Protein AF-A0A1F6KBE6-F1 (afdb_monomer_lite)

Sequence (782 aa):
MMLKYRSTIVLILLISFSLSFSLVLFANRTFISKKNSSPELSFVVLGHIYPQINTDGFDLALEKIVDLKPDFIIFTGDMVKNGTLQEWDLLEEKLKVTKIPYYFVPGNHDVGSSNSRNLFIKRFNKLYFSFVKQNNLFVTLSTTNEDYKKIKTGENGRVIMGGYEVDKGQVNYFKNALQNSKQYKNVFIFTHHPLWLEHISTDISKTNQIYDFNKWNREIEPLLPPNAFIWAGDGYSYAKSTDKRNITRIINGFPMTSDPVSGRLIFSYVKVFKDKVVEEPVELHNYKTKIQINSPLIKKTNLPVYQLLVDKKNRKKLDENLPYVSPDKNDDWFNKQPMSESSKKYVNATFIYQNKVYDVNVRYRGDFANHWRYPQKSWVIRFTQEDSFYGTNKLKLFISSDRYYFADAFHNYRARKLGLLPPDTRFVLLFVNNDFAGVYYQIEDWDKKYLETKQRISDSDFLTTINNNIDISWFETITANMNFWEKNTKDPHLQSNFAFLDYTFNLLKNYRAIEIEQKIFDILDEDSFYSWHIHSVLSKDHHQNDYENLRLYFNNTKGKFELIPWDVEINKYKERDSITPINNIFSRALLMSKKIRHKRNILLWNYLNSNHIVDDLAYYDKIVSEVNEFIEADLQKVHSNTQYHKIVGNIRKTIVNNANYLKEILSEGEIQATKEGRILKVTIKSESDYSILKFPCLNKGQLTYNNNLGGDLEEYSNFKIYNVEDLPVFWSNYIQVDKVYDSYYSLEKTTYNFILDSNLMSCVNEIVFKNNVTGGVKVVKL

Secondary structure (DSSP, 8-state):
-TTTTHHHHHHHHHHHHHHHHHHHHHHHHHHHTS--PPPSEEEEEE---TTGGGSHHHHHHHHHHHHH--SEEEEES--SSS--HHHHHHHHHHHHHH---EEEEP-HHHHSSHHHHHHHHHHHS-SSEEEEETTEEEEE---B-TTTTS-EE-TTS-EE---B---HHHHHHHHHHHTTGGGSSEEEEEESS-TTSSS--S-GGG-----SSSHIIIIIGGGPPTTEEEEES--SS-EEEE-TT--EEEE----S---TTT---EEEEEEE-SS-EEEEEEE---GGGG-----HHHHH--S-EEEEE--HHHHHHHHHTSPP--TTS-S-GGG-----TTT---EEEEEEETTEEEEEEEEE--SSGGGTSSSS--EEEEE-TTS-BTTBSEEEEEETTTTTTTHHHHHHHHHHHTT--PPPEEEEEEEETTEEEEEEEEE--SSHHHHHHTT--SSS-EEEE----TTS-TT--TTT-GGGEEEEE--TT--SSSHHHHHHHHHHHHS-HHHHHHHHHHHB-HHHHHHHHHHHHHHT--SSSSSS--EEEEETTTTEEEE---S-------TT--S----SHHHHHHTTSHHHHHHHHHHHHHHHHSTHHHHHHHHHHHHHHHHHHHHHH-SSSSS-HHHHHHHHHHHHHHHHHHHHHHHHHHH--EEEEEEETTEEEEEEE-SS-EEEEE-TT--TTS---------------S------SS--TT-TTSEE-------SSS--EEEEEEE--HHHHTT--EEEEEETTT--EEEEE-

Foldseek 3Di:
DVVVCPVVVVVVVVVVVVVVVVVVVVVVVVVVPPDPDAFPFKEWEEEQCPPVLPPVLVLVVLVVRLVVVGQAYEYQENQDQQLDPVSVVSNVVSVVVSVHHYDYAYDCNQCVEPVSVVSCCVVRVDNWDWDDDPLEIETEFEQADHPLVDWDQDPVRDTPNGNGAGDPVNLVVLVVSCPVVVRGPEYEYGHADPVQDPDLDLDPVPPPDRDDDGCCSVRPVVSHAQRYEYEHASHCDWDWDADPSRYIYIYHYWHNDSDPWPTFHWMWMWGHHPNDIDIDIDTPPQPVLVLPLPDPVVVVAPFWAKEKEDDPVRVVVQLVLDDDDDPPDDPDVVPWQFRDPSSFDWDWIWMDGPSDIFTWTKHFDDGGCLQPVFLQHWMKIATDPVDADVNHRIKTWGDCVLLLNCVVVLLQVLCVVLVFQEWDKGWYFYHYNSHGSFITIITDDDALVSQVVVVAHRLFFKKFFDPPCPPDPPPDFCLNDVVRIDGRHHNPPDPDPQVLVVVLSCLLPPDALVSCQVPNCLAAPLSLLLSQQLSQLLQLFAQCERHGQWIWTQRPVSNYIHTHGDSGHHDADDPFADSRSYHHSSSVRNCVDPVSLQVSLLVSLVCLPDCNLVVSLVVLVVVCVNRVVRNQVNPRDPDHNVRSCVSSVVSSVRSVRSSVVSNDQLQDWDWDWDDDPQKIKIKIFGSFDKDWPDFWPDDDPPDDWAADDDDDDDDDDDDDDDDDGTHDPPPPDWWDWDQDAPPDGGGRIGMTITRHPPVSSVGRQWIWMAGPNNRDIDIGGD

pLDDT: mean 79.22, std 19.21, range [24.81, 98.56]

Structure (mmCIF, N/CA/C/O backbone):
data_AF-A0A1F6KBE6-F1
#
_entry.id   AF-A0A1F6KBE6-F1
#
loop_
_atom_site.group_PDB
_atom_site.id
_atom_site.type_symbol
_atom_site.label_atom_id
_atom_site.label_alt_id
_atom_site.label_comp_id
_atom_site.label_asym_id
_atom_site.label_entity_id
_atom_site.label_seq_id
_atom_site.pdbx_PDB_ins_code
_atom_site.Cartn_x
_atom_site.Cartn_y
_atom_site.Cartn_z
_atom_site.occupancy
_atom_site.B_iso_or_equiv
_atom_site.auth_seq_id
_atom_site.auth_comp_id
_atom_site.auth_asym_id
_atom_site.auth_atom_id
_atom_site.pdbx_PDB_model_num
ATOM 1 N N . MET A 1 1 ? -29.150 -62.946 -16.135 1.00 48.22 1 MET A N 1
ATOM 2 C CA . MET A 1 1 ? -29.431 -62.977 -14.678 1.00 48.22 1 MET A CA 1
ATOM 3 C C . MET A 1 1 ? -29.054 -61.670 -13.955 1.00 48.22 1 MET A C 1
ATOM 5 O O . MET A 1 1 ? -29.812 -61.248 -13.095 1.00 48.22 1 MET A O 1
ATOM 9 N N . MET A 1 2 ? -27.983 -60.957 -14.345 1.00 47.59 2 MET A N 1
ATOM 10 C CA . MET A 1 2 ? -27.553 -59.689 -13.706 1.00 47.59 2 MET A CA 1
ATOM 11 C C . MET A 1 2 ? -28.433 -58.438 -13.952 1.00 47.59 2 MET A C 1
ATOM 13 O O . MET A 1 2 ? -28.319 -57.466 -13.211 1.00 47.59 2 MET A O 1
ATOM 17 N N . LEU A 1 3 ? -29.344 -58.439 -14.932 1.00 48.72 3 LEU A N 1
ATOM 18 C CA . LEU A 1 3 ? -30.238 -57.294 -15.199 1.00 48.72 3 LEU A CA 1
ATOM 19 C C . LEU A 1 3 ? -31.460 -57.221 -14.262 1.00 48.72 3 LEU A C 1
ATOM 21 O O . LEU A 1 3 ? -32.003 -56.140 -14.069 1.00 48.72 3 LEU A O 1
ATOM 25 N N . LYS A 1 4 ? -31.863 -58.333 -13.625 1.00 52.62 4 LYS A N 1
ATOM 26 C CA . LYS A 1 4 ? -33.051 -58.379 -12.745 1.00 52.62 4 LYS A CA 1
ATOM 27 C C . LYS A 1 4 ? -32.826 -57.788 -11.346 1.00 52.62 4 LYS A C 1
ATOM 29 O O . LYS A 1 4 ? -33.797 -57.511 -10.657 1.00 52.62 4 LYS A O 1
ATOM 34 N N . TYR A 1 5 ? -31.573 -57.579 -10.937 1.00 56.22 5 TYR A N 1
ATOM 35 C CA . TYR A 1 5 ? -31.237 -57.098 -9.590 1.00 56.22 5 TYR A CA 1
ATOM 36 C C . TYR A 1 5 ? -30.918 -55.599 -9.532 1.00 56.22 5 TYR A C 1
ATOM 38 O O . TYR A 1 5 ? -30.985 -55.010 -8.457 1.00 56.22 5 TYR A O 1
ATOM 46 N N . ARG A 1 6 ? -30.627 -54.947 -10.670 1.00 60.44 6 ARG A N 1
ATOM 47 C CA . ARG A 1 6 ? -30.325 -53.504 -10.703 1.00 60.44 6 ARG A CA 1
ATOM 48 C C . ARG A 1 6 ? -31.531 -52.652 -10.315 1.00 60.44 6 ARG A C 1
ATOM 50 O O . ARG A 1 6 ? -31.387 -51.749 -9.500 1.00 60.44 6 ARG A O 1
ATOM 57 N N . SER A 1 7 ? -32.716 -52.977 -10.825 1.00 61.44 7 SER A N 1
ATOM 58 C CA . SER A 1 7 ? -33.951 -52.252 -10.503 1.00 61.44 7 SER A CA 1
ATOM 59 C C . SER A 1 7 ? -34.309 -52.376 -9.021 1.00 61.44 7 SER A C 1
ATOM 61 O O . SER A 1 7 ? -34.690 -51.397 -8.390 1.00 61.44 7 SER A O 1
ATOM 63 N N . THR A 1 8 ? -34.112 -53.562 -8.443 1.00 71.44 8 THR A N 1
ATOM 64 C CA . THR A 1 8 ? -34.390 -53.838 -7.029 1.00 71.44 8 THR A CA 1
ATOM 65 C C . THR A 1 8 ? -33.400 -53.128 -6.108 1.00 71.44 8 THR A C 1
ATOM 67 O O . THR A 1 8 ? -33.808 -52.561 -5.103 1.00 71.44 8 THR A O 1
ATOM 70 N N . ILE A 1 9 ? -32.112 -53.090 -6.465 1.00 74.12 9 ILE A N 1
ATOM 71 C CA . ILE A 1 9 ? -31.083 -52.386 -5.683 1.00 74.12 9 ILE A CA 1
ATOM 72 C C . ILE A 1 9 ? -31.304 -50.868 -5.719 1.00 74.12 9 ILE A C 1
ATOM 74 O O . ILE A 1 9 ? -31.217 -50.219 -4.680 1.00 74.12 9 ILE A O 1
ATOM 78 N N . VAL A 1 10 ? -31.649 -50.301 -6.880 1.00 75.62 10 VAL A N 1
ATOM 79 C CA . VAL A 1 10 ? -31.974 -48.868 -6.999 1.00 75.62 10 VAL A CA 1
ATOM 80 C C . VAL A 1 10 ? -33.226 -48.524 -6.191 1.00 75.62 10 VAL A C 1
ATOM 82 O O . VAL A 1 10 ? -33.242 -47.513 -5.494 1.00 75.62 10 VAL A O 1
ATOM 85 N N . LEU A 1 11 ? -34.244 -49.389 -6.209 1.00 75.12 11 LEU A N 1
ATOM 86 C CA . LEU A 1 11 ? -35.454 -49.200 -5.411 1.00 75.12 11 LEU A CA 1
ATOM 87 C C . LEU A 1 11 ? -35.160 -49.276 -3.903 1.00 75.12 11 LEU A C 1
ATOM 89 O O . LEU A 1 11 ? -35.641 -48.437 -3.150 1.00 75.12 11 LEU A O 1
ATOM 93 N N . ILE A 1 12 ? -34.320 -50.218 -3.462 1.00 77.62 12 ILE A N 1
ATOM 94 C CA . ILE A 1 12 ? -33.901 -50.337 -2.055 1.00 77.62 12 ILE A CA 1
ATOM 95 C C . ILE A 1 12 ? -33.090 -49.113 -1.616 1.00 77.62 12 ILE A C 1
ATOM 97 O O . ILE A 1 12 ? -33.311 -48.601 -0.520 1.00 77.62 12 ILE A O 1
ATOM 101 N N . LEU A 1 13 ? -32.195 -48.599 -2.465 1.00 76.12 13 LEU A N 1
ATOM 102 C CA . LEU A 1 13 ? -31.423 -47.393 -2.164 1.00 76.12 13 LEU A CA 1
ATOM 103 C C . LEU A 1 13 ? -32.322 -46.156 -2.075 1.00 76.12 13 LEU A C 1
ATOM 105 O O . LEU A 1 13 ? -32.198 -45.404 -1.113 1.00 76.12 13 LEU A O 1
ATOM 109 N N . LEU A 1 14 ? -33.276 -45.986 -2.995 1.00 74.62 14 LEU A N 1
ATOM 110 C CA . LEU A 1 14 ? -34.254 -44.891 -2.956 1.00 74.62 14 LEU A CA 1
ATOM 111 C C . LEU A 1 14 ? -35.161 -44.975 -1.723 1.00 74.62 14 LEU A C 1
ATOM 113 O O . LEU A 1 14 ? -35.392 -43.963 -1.063 1.00 74.62 14 LEU A O 1
ATOM 117 N N . ILE A 1 15 ? -35.610 -46.179 -1.357 1.00 77.50 15 ILE A N 1
ATOM 118 C CA . ILE A 1 15 ? -36.380 -46.408 -0.131 1.00 77.50 15 ILE A CA 1
ATOM 119 C C . ILE A 1 15 ? -35.517 -46.085 1.095 1.00 77.50 15 ILE A C 1
ATOM 121 O O . ILE A 1 15 ? -35.962 -45.326 1.950 1.00 77.50 15 ILE A O 1
ATOM 125 N N . SER A 1 16 ? -34.260 -46.539 1.155 1.00 72.19 16 SER A N 1
ATOM 126 C CA . SER A 1 16 ? -33.361 -46.223 2.274 1.00 72.19 16 SER A CA 1
ATOM 127 C C . SER A 1 16 ? -33.068 -44.726 2.394 1.00 72.19 16 SER A C 1
ATOM 129 O O . SER A 1 16 ? -33.021 -44.216 3.508 1.00 72.19 16 SER A O 1
ATOM 131 N N . PHE A 1 17 ? -32.942 -44.016 1.265 1.00 76.06 17 PHE A N 1
ATOM 132 C CA . PHE A 1 17 ? -32.685 -42.579 1.222 1.00 76.06 17 PHE A CA 1
ATOM 133 C C . PHE A 1 17 ? -33.931 -41.791 1.636 1.00 76.06 17 PHE A C 1
ATOM 135 O O . PHE A 1 17 ? -33.843 -40.825 2.384 1.00 76.06 17 PHE A O 1
ATOM 142 N N . SER A 1 18 ? -35.117 -42.242 1.220 1.00 70.88 18 SER A N 1
ATOM 143 C CA . SER A 1 18 ? -36.386 -41.647 1.647 1.00 70.88 18 SER A CA 1
ATOM 144 C C . SER A 1 18 ? -36.681 -41.895 3.131 1.00 70.88 18 SER A C 1
ATOM 146 O O . SER A 1 18 ? -37.161 -40.987 3.809 1.00 70.88 18 SER A O 1
ATOM 148 N N . LEU A 1 19 ? -36.334 -43.070 3.671 1.00 71.00 19 LEU A N 1
ATOM 149 C CA . LEU A 1 19 ? -36.468 -43.380 5.095 1.00 71.00 19 LEU A CA 1
ATOM 150 C C . LEU A 1 19 ? -35.463 -42.606 5.946 1.00 71.00 19 LEU A C 1
ATOM 152 O O . LEU A 1 19 ? -35.853 -42.081 6.984 1.00 71.00 19 LEU A O 1
ATOM 156 N N . SER A 1 20 ? -34.205 -42.478 5.516 1.00 70.88 20 SER A N 1
ATOM 157 C CA . SER A 1 20 ? -33.205 -41.685 6.237 1.00 70.88 20 SER A CA 1
ATOM 158 C C . SER A 1 20 ? -33.507 -40.186 6.163 1.00 70.88 20 SER A C 1
ATOM 160 O O . SER A 1 20 ? -33.416 -39.506 7.182 1.00 70.88 20 SER A O 1
ATOM 162 N N . PHE A 1 21 ? -33.988 -39.675 5.026 1.00 71.69 21 PHE A N 1
ATOM 163 C CA . PHE A 1 21 ? -34.454 -38.289 4.903 1.00 71.69 21 PHE A CA 1
ATOM 164 C C . PHE A 1 21 ? -35.705 -38.026 5.755 1.00 71.69 21 PHE A C 1
ATOM 166 O O . PHE A 1 21 ? -35.800 -36.996 6.423 1.00 71.69 21 PHE A O 1
ATOM 173 N N . SER A 1 22 ? -36.630 -38.988 5.819 1.00 67.81 22 SER A N 1
ATOM 174 C CA . SER A 1 22 ? -37.806 -38.915 6.694 1.00 67.81 22 SER A CA 1
ATOM 175 C C . SER A 1 22 ? -37.421 -38.985 8.170 1.00 67.81 22 SER A C 1
ATOM 177 O O . SER A 1 22 ? -37.963 -38.220 8.955 1.00 67.81 22 SER A O 1
ATOM 179 N N . LEU A 1 23 ? -36.450 -39.821 8.553 1.00 65.19 23 LEU A N 1
ATOM 180 C CA . LEU A 1 23 ? -35.894 -39.889 9.910 1.00 65.19 23 LEU A CA 1
ATOM 181 C C . LEU A 1 23 ? -35.159 -38.605 10.296 1.00 65.19 23 LEU A C 1
ATOM 183 O O . LEU A 1 23 ? -35.301 -38.167 11.429 1.00 65.19 23 LEU A O 1
ATOM 187 N N . VAL A 1 24 ? -34.444 -37.956 9.374 1.00 66.12 24 VAL A N 1
ATOM 188 C CA . VAL A 1 24 ? -33.816 -36.644 9.607 1.00 66.12 24 VAL A CA 1
ATOM 189 C C . VAL A 1 24 ? -34.872 -35.544 9.732 1.00 66.12 24 VAL A C 1
ATOM 191 O O . VAL A 1 24 ? -34.760 -34.692 10.609 1.00 66.12 24 VAL A O 1
ATOM 194 N N . LEU A 1 25 ? -35.944 -35.578 8.935 1.00 59.78 25 LEU A N 1
ATOM 195 C CA . LEU A 1 25 ? -37.078 -34.659 9.075 1.00 59.78 25 LEU A CA 1
ATOM 196 C C . LEU A 1 25 ? -37.882 -34.913 10.358 1.00 59.78 25 LEU A C 1
ATOM 198 O O . LEU A 1 25 ? -38.365 -33.958 10.965 1.00 59.78 25 LEU A O 1
ATOM 202 N N . PHE A 1 26 ? -38.001 -36.164 10.808 1.00 57.59 26 PHE A N 1
ATOM 203 C CA . PHE A 1 26 ? -38.670 -36.534 12.057 1.00 57.59 26 PHE A CA 1
ATOM 204 C C . PHE A 1 26 ? -37.795 -36.230 13.276 1.00 57.59 26 PHE A C 1
ATOM 206 O O . PHE A 1 26 ? -38.310 -35.740 14.277 1.00 57.59 26 PHE A O 1
ATOM 213 N N . ALA A 1 27 ? -36.477 -36.421 13.180 1.00 53.78 27 ALA A N 1
ATOM 214 C CA . ALA A 1 27 ? -35.497 -36.017 14.184 1.00 53.78 27 ALA A CA 1
ATOM 215 C C . ALA A 1 27 ? -35.444 -34.488 14.293 1.00 53.78 27 ALA A C 1
ATOM 217 O O . ALA A 1 27 ? -35.539 -33.965 15.395 1.00 53.78 27 ALA A O 1
ATOM 218 N N . ASN A 1 28 ? -35.443 -33.753 13.174 1.00 52.81 28 ASN A N 1
ATOM 219 C CA . ASN A 1 28 ? -35.568 -32.293 13.182 1.00 52.81 28 ASN A CA 1
ATOM 220 C C . ASN A 1 28 ? -36.939 -31.835 13.689 1.00 52.81 28 ASN A C 1
ATOM 222 O O . ASN A 1 28 ? -36.997 -30.885 14.458 1.00 52.81 28 ASN A O 1
ATOM 226 N N . ARG A 1 29 ? -38.049 -32.513 13.359 1.00 48.97 29 ARG A N 1
ATOM 227 C CA . ARG A 1 29 ? -39.368 -32.190 13.937 1.00 48.97 29 ARG A CA 1
ATOM 228 C C . ARG A 1 29 ? -39.442 -32.479 15.431 1.00 48.97 29 ARG A C 1
ATOM 230 O O . ARG A 1 29 ? -40.045 -31.691 16.145 1.00 48.97 29 ARG A O 1
ATOM 237 N N . THR A 1 30 ? -38.821 -33.546 15.923 1.00 43.62 30 THR A N 1
ATOM 238 C CA . THR A 1 30 ? -38.783 -33.870 17.361 1.00 43.62 30 THR A CA 1
ATOM 239 C C . THR A 1 30 ? -37.790 -32.990 18.132 1.00 43.62 30 THR A C 1
ATOM 241 O O . THR A 1 30 ? -38.062 -32.664 19.286 1.00 43.62 30 THR A O 1
ATOM 244 N N . PHE A 1 31 ? -36.721 -32.490 17.495 1.00 45.38 31 PHE A N 1
ATOM 245 C CA . PHE A 1 31 ? -35.822 -31.479 18.072 1.00 45.38 31 PHE A CA 1
ATOM 246 C C . PHE A 1 31 ? -36.428 -30.064 18.061 1.00 45.38 31 PHE A C 1
ATOM 248 O O . PHE A 1 31 ? -36.325 -29.348 19.053 1.00 45.38 31 PHE A O 1
ATOM 255 N N . ILE A 1 32 ? -37.134 -29.677 16.992 1.00 45.66 32 ILE A N 1
ATOM 256 C CA . ILE A 1 32 ? -37.824 -28.377 16.866 1.00 45.66 32 ILE A CA 1
ATOM 257 C C . ILE A 1 32 ? -39.126 -28.353 17.693 1.00 45.66 32 ILE A C 1
ATOM 259 O O . ILE A 1 32 ? -39.565 -27.301 18.152 1.00 45.66 32 ILE A O 1
ATOM 263 N N . SER A 1 33 ? -39.710 -29.519 17.984 1.00 35.34 33 SER A N 1
ATOM 264 C CA . SER A 1 33 ? -40.862 -29.686 18.883 1.00 35.34 33 SER A CA 1
ATOM 265 C C . SER A 1 33 ? -40.489 -29.678 20.372 1.00 35.34 33 SER A C 1
ATOM 267 O O . SER A 1 33 ? -41.381 -29.797 21.222 1.00 35.34 33 SER A O 1
ATOM 269 N N . LYS A 1 34 ? -39.214 -29.496 20.743 1.00 42.50 34 LYS A N 1
ATOM 270 C CA . LYS A 1 34 ? -38.820 -29.273 22.141 1.00 42.50 34 LYS A CA 1
ATOM 271 C C . LYS A 1 34 ? -39.121 -27.821 22.548 1.00 42.50 34 LYS A C 1
ATOM 273 O O . LYS A 1 34 ? -38.232 -27.036 22.832 1.00 42.50 34 LYS A O 1
ATOM 278 N N . LYS A 1 35 ? -40.418 -27.489 22.553 1.00 44.56 35 LYS A N 1
ATOM 279 C CA . LYS A 1 35 ? -41.076 -26.434 23.338 1.00 44.56 35 LYS A CA 1
ATOM 280 C C . LYS A 1 35 ? -40.283 -25.114 23.430 1.00 44.56 35 LYS A C 1
ATOM 282 O O . LYS A 1 35 ? -39.743 -24.784 24.481 1.00 44.56 35 LYS A O 1
ATOM 287 N N . ASN A 1 36 ? -40.312 -24.305 22.368 1.00 45.22 36 ASN A N 1
ATOM 288 C CA . ASN A 1 36 ? -40.115 -22.856 22.499 1.00 45.22 36 ASN A CA 1
ATOM 289 C C . ASN A 1 36 ? -41.316 -22.267 23.258 1.00 45.22 36 ASN A C 1
ATOM 291 O O . ASN A 1 36 ? -42.221 -21.682 22.669 1.00 45.22 36 ASN A O 1
ATOM 295 N N . SER A 1 37 ? -41.375 -22.480 24.573 1.00 64.94 37 SER A N 1
ATOM 296 C CA . SER A 1 37 ? -42.239 -21.679 25.436 1.00 64.94 37 SER A CA 1
ATOM 297 C C . SER A 1 37 ? -41.718 -20.248 25.399 1.00 64.94 37 SER A C 1
ATOM 299 O O . SER A 1 37 ? -40.544 -20.037 25.696 1.00 64.94 37 SER A O 1
ATOM 301 N N . SER A 1 38 ? -42.557 -19.277 25.047 1.00 80.12 38 SER A N 1
ATOM 302 C CA . SER A 1 38 ? -42.242 -17.866 25.272 1.00 80.12 38 SER A CA 1
ATOM 303 C C . SER A 1 38 ? -41.985 -17.628 26.768 1.00 80.12 38 SER A C 1
ATOM 305 O O . SER A 1 38 ? -42.619 -18.297 27.595 1.00 80.12 38 SER A O 1
ATOM 307 N N . PRO A 1 39 ? -41.067 -16.720 27.142 1.00 89.12 39 PRO A N 1
ATOM 308 C CA . PRO A 1 39 ? -40.906 -16.348 28.542 1.00 89.12 39 PRO A CA 1
ATOM 309 C C . PRO A 1 39 ? -42.225 -15.777 29.078 1.00 89.12 39 PRO A C 1
ATOM 311 O O . PRO A 1 39 ? -42.944 -15.086 28.360 1.00 89.12 39 PRO A O 1
ATOM 314 N N . GLU A 1 40 ? -42.548 -16.095 30.330 1.00 92.88 40 GLU A N 1
ATOM 315 C CA . GLU A 1 40 ? -43.663 -15.471 31.052 1.00 92.88 40 GLU A CA 1
ATOM 316 C C . GLU A 1 40 ? -43.319 -13.996 31.306 1.00 92.88 40 GLU A C 1
ATOM 318 O O . GLU A 1 40 ? -44.141 -13.112 31.062 1.00 92.88 40 GLU A O 1
ATOM 323 N N . LEU A 1 41 ? -42.064 -13.744 31.698 1.00 95.25 41 LEU A N 1
ATOM 324 C CA . LEU A 1 41 ? -41.513 -12.424 31.986 1.00 95.25 41 LEU A CA 1
ATOM 325 C C . LEU A 1 41 ? -40.102 -12.290 31.417 1.00 95.25 41 LEU A C 1
ATOM 327 O O . LEU A 1 41 ? -39.309 -13.231 31.496 1.00 95.25 41 LEU A O 1
ATOM 331 N N . SER A 1 42 ? -39.744 -11.107 30.932 1.00 96.94 42 SER A N 1
ATOM 332 C CA . SER A 1 42 ? -38.369 -10.764 30.580 1.00 96.94 42 SER A CA 1
ATOM 333 C C . SER A 1 42 ? -37.986 -9.364 31.048 1.00 96.94 42 SER A C 1
ATOM 335 O O . SER A 1 42 ? -38.798 -8.447 31.027 1.00 96.94 42 SER A O 1
ATOM 337 N N . PHE A 1 43 ? -36.748 -9.173 31.488 1.00 97.81 43 PHE A N 1
ATOM 338 C CA . PHE A 1 43 ? -36.264 -7.867 31.931 1.00 97.81 43 PHE A CA 1
ATOM 339 C C . PHE A 1 43 ? -34.769 -7.709 31.680 1.00 97.81 43 PHE A C 1
ATOM 341 O O . PHE A 1 43 ? -34.043 -8.690 31.522 1.00 97.81 43 PHE A O 1
ATOM 348 N N . VAL A 1 44 ? -34.312 -6.461 31.634 1.00 97.31 44 VAL A N 1
ATOM 349 C CA . VAL A 1 44 ? -32.889 -6.124 31.514 1.00 97.31 44 VAL A CA 1
ATOM 350 C C . VAL A 1 44 ? -32.364 -5.601 32.844 1.00 97.31 44 VAL A C 1
ATOM 352 O O . VAL A 1 44 ? -33.067 -4.870 33.536 1.00 97.31 44 VAL A O 1
ATOM 355 N N . VAL A 1 45 ? -31.122 -5.949 33.182 1.00 95.88 45 VAL A N 1
ATOM 356 C CA . VAL A 1 45 ? -30.397 -5.405 34.337 1.00 95.88 45 VAL A CA 1
ATOM 357 C C . VAL A 1 45 ? -29.094 -4.769 33.863 1.00 95.88 45 VAL A C 1
ATOM 359 O O . VAL A 1 45 ? -28.263 -5.469 33.278 1.00 95.88 45 VAL A O 1
ATOM 362 N N . LEU A 1 46 ? -28.885 -3.476 34.126 1.00 91.31 46 LEU A N 1
ATOM 363 C CA . LEU A 1 46 ? -27.596 -2.804 33.899 1.00 91.31 46 LEU A CA 1
ATOM 364 C C . LEU A 1 46 ? -27.253 -1.816 35.017 1.00 91.31 46 LEU A C 1
ATOM 366 O O . LEU A 1 46 ? -28.147 -1.214 35.590 1.00 91.31 46 LEU A O 1
ATOM 370 N N . GLY A 1 47 ? -25.975 -1.605 35.308 1.00 86.38 47 GLY A N 1
ATOM 371 C CA . GLY A 1 47 ? -25.526 -0.691 36.362 1.00 86.38 47 GLY A CA 1
ATOM 372 C C . GLY A 1 47 ? -24.267 0.065 35.976 1.00 86.38 47 GLY A C 1
ATOM 373 O O . GLY A 1 47 ? -23.683 -0.187 34.922 1.00 86.38 47 GLY A O 1
ATOM 374 N N . HIS A 1 48 ? -23.865 0.995 36.837 1.00 88.00 48 HIS A N 1
ATOM 375 C CA . HIS A 1 48 ? -22.667 1.818 36.702 1.00 88.00 48 HIS A CA 1
ATOM 376 C C . HIS A 1 48 ? -22.600 2.535 35.342 1.00 88.00 48 HIS A C 1
ATOM 378 O O . HIS A 1 48 ? -21.621 2.424 34.613 1.00 88.00 48 HIS A O 1
ATOM 384 N N . ILE A 1 49 ? -23.688 3.218 34.956 1.00 87.56 49 ILE A N 1
ATOM 385 C CA . ILE A 1 49 ? -23.810 3.865 33.637 1.00 87.56 49 ILE A CA 1
ATOM 386 C C . ILE A 1 49 ? -22.769 4.971 33.485 1.00 87.56 49 ILE A C 1
ATOM 388 O O . ILE A 1 49 ? -22.222 5.139 32.399 1.00 87.56 49 ILE A O 1
ATOM 392 N N . TYR A 1 50 ? -22.487 5.749 34.531 1.00 82.12 50 TYR A N 1
ATOM 393 C CA . TYR A 1 50 ? -21.427 6.753 34.471 1.00 82.12 50 TYR A CA 1
ATOM 394 C C . TYR A 1 50 ? -20.058 6.070 34.241 1.00 82.12 50 TYR A C 1
ATOM 396 O O . TYR A 1 50 ? -19.761 5.084 34.903 1.00 82.12 50 TYR A O 1
ATOM 404 N N . PRO A 1 51 ? -19.182 6.574 33.342 1.00 77.00 51 PRO A N 1
ATOM 405 C CA . PRO A 1 51 ? -19.256 7.830 32.585 1.00 77.00 51 PRO A CA 1
ATOM 406 C C . PRO A 1 51 ? -19.919 7.754 31.203 1.00 77.00 51 PRO A C 1
ATOM 408 O O . PRO A 1 51 ? -19.826 8.711 30.437 1.00 77.00 51 PRO A O 1
ATOM 411 N N . GLN A 1 52 ? -20.600 6.661 30.872 1.00 76.50 52 GLN A N 1
ATOM 412 C CA . GLN A 1 52 ? -21.164 6.397 29.544 1.00 76.50 52 GLN A CA 1
ATOM 413 C C . GLN A 1 52 ? -22.479 7.120 29.243 1.00 76.50 52 GLN A C 1
ATOM 415 O O . GLN A 1 52 ? -22.926 7.095 28.106 1.00 76.50 52 GLN A O 1
ATOM 420 N N . ILE A 1 53 ? -23.109 7.786 30.215 1.00 82.00 53 ILE A N 1
ATOM 421 C CA . ILE A 1 53 ? -24.419 8.440 30.024 1.00 82.00 53 ILE A CA 1
ATOM 422 C C . ILE A 1 53 ? -24.470 9.387 28.801 1.00 82.00 53 ILE A C 1
ATOM 424 O O . ILE A 1 53 ? -25.502 9.497 28.143 1.00 82.00 53 ILE A O 1
ATOM 428 N N . ASN A 1 54 ? -23.342 10.032 28.481 1.00 76.31 54 ASN A N 1
ATOM 429 C CA . ASN A 1 54 ? -23.163 10.956 27.354 1.00 76.31 54 ASN A CA 1
ATOM 430 C C . ASN A 1 54 ? -22.308 10.383 26.216 1.00 76.31 54 ASN A C 1
ATOM 432 O O . ASN A 1 54 ? -21.762 11.138 25.414 1.00 76.31 54 ASN A O 1
ATOM 436 N N . THR A 1 55 ? -22.130 9.067 26.168 1.00 70.88 55 THR A N 1
ATOM 437 C CA . THR A 1 55 ? -21.377 8.401 25.105 1.00 70.88 55 THR A CA 1
ATOM 438 C C . THR A 1 55 ? -22.321 7.590 24.230 1.00 70.88 55 THR A C 1
ATOM 440 O O . THR A 1 55 ? -23.360 7.108 24.688 1.00 70.88 55 THR A O 1
ATOM 443 N N . ASP A 1 56 ? -21.907 7.366 22.984 1.00 69.00 56 ASP A N 1
ATOM 444 C CA . ASP A 1 56 ? -22.622 6.492 22.049 1.00 69.00 56 ASP A CA 1
ATOM 445 C C . ASP A 1 56 ? -22.832 5.085 22.638 1.00 69.00 56 ASP A C 1
ATOM 447 O O . ASP A 1 56 ? -23.809 4.412 22.325 1.00 69.00 56 ASP A O 1
ATOM 451 N N . GLY A 1 57 ? -21.942 4.639 23.534 1.00 74.31 57 GLY A N 1
ATOM 452 C CA . GLY A 1 57 ? -22.020 3.329 24.176 1.00 74.31 57 GLY A CA 1
ATOM 453 C C . GLY A 1 57 ? -23.322 3.102 24.948 1.00 74.31 57 GLY A C 1
ATOM 454 O O . GLY A 1 57 ? -23.910 2.023 24.849 1.00 74.31 57 GLY A O 1
ATOM 455 N N . PHE A 1 58 ? -23.807 4.108 25.683 1.00 84.25 58 PHE A N 1
ATOM 456 C CA . PHE A 1 58 ? -25.088 3.996 26.382 1.00 84.25 58 PHE A CA 1
ATOM 457 C C . PHE A 1 58 ? -26.278 4.083 25.421 1.00 84.25 58 PHE A C 1
ATOM 459 O O . PHE A 1 58 ? -27.224 3.311 25.569 1.00 84.25 58 PHE A O 1
ATOM 466 N N . ASP A 1 59 ? -26.210 4.932 24.394 1.00 82.50 59 ASP A N 1
ATOM 467 C 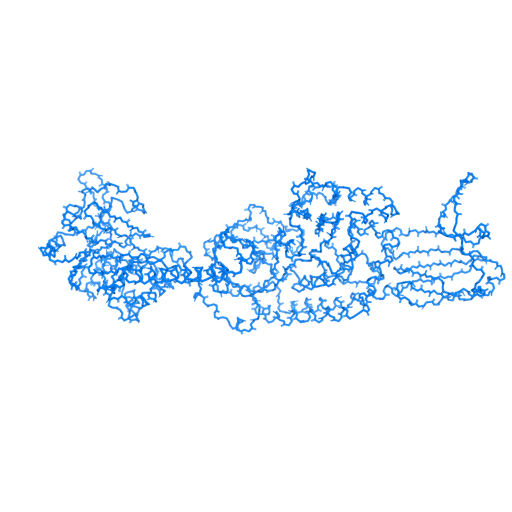CA . ASP A 1 59 ? -27.267 5.025 23.375 1.00 82.50 59 ASP A CA 1
ATOM 468 C C . ASP A 1 59 ? -27.461 3.694 22.638 1.00 82.50 59 ASP A C 1
ATOM 470 O O . ASP A 1 59 ? -28.582 3.214 22.471 1.00 82.50 59 ASP A O 1
ATOM 474 N N . LEU A 1 60 ? -26.364 3.021 22.304 1.00 77.25 60 LEU A N 1
ATOM 475 C CA . LEU A 1 60 ? -26.378 1.697 21.687 1.00 77.25 60 LEU A CA 1
ATOM 476 C C . LEU A 1 60 ? -26.916 0.609 22.614 1.00 77.25 60 LEU A C 1
ATOM 478 O O . LEU A 1 60 ? -27.594 -0.315 22.156 1.00 77.25 60 LEU A O 1
ATOM 482 N N . ALA A 1 61 ? -26.634 0.709 23.915 1.00 85.88 61 ALA A N 1
ATOM 483 C CA . ALA A 1 61 ? -27.246 -0.172 24.897 1.00 85.88 61 ALA A CA 1
ATOM 484 C C . ALA A 1 61 ? -28.768 0.002 24.892 1.00 85.88 61 ALA A C 1
ATOM 486 O O . ALA A 1 61 ? -29.486 -0.994 24.826 1.00 85.88 61 ALA A O 1
ATOM 487 N N . LEU A 1 62 ? -29.266 1.243 24.882 1.00 90.06 62 LEU A N 1
ATOM 488 C CA . LEU A 1 62 ? -30.701 1.524 24.823 1.00 90.06 62 LEU A CA 1
ATOM 489 C C . LEU A 1 62 ? -31.342 1.006 23.530 1.00 90.06 62 LEU A C 1
ATOM 491 O O . LEU A 1 62 ? -32.386 0.362 23.605 1.00 90.06 62 LEU A O 1
ATOM 495 N N . GLU A 1 63 ? -30.712 1.198 22.367 1.00 85.69 63 GLU A N 1
ATOM 496 C CA . GLU A 1 63 ? -31.186 0.622 21.098 1.00 85.69 63 GLU A CA 1
ATOM 497 C C . GLU A 1 63 ? -31.307 -0.903 21.184 1.00 85.69 63 GLU A C 1
ATOM 499 O O . GLU A 1 63 ? -32.352 -1.476 20.863 1.00 85.69 63 GLU A O 1
ATOM 504 N N . LYS A 1 64 ? -30.259 -1.574 21.680 1.00 87.75 64 LYS A N 1
ATOM 505 C CA . LYS A 1 64 ? -30.269 -3.031 21.824 1.00 87.75 64 LYS A CA 1
ATOM 506 C C . LYS A 1 64 ? -31.345 -3.497 22.802 1.00 87.75 64 LYS A C 1
ATOM 508 O O . LYS A 1 64 ? -31.978 -4.524 22.570 1.00 87.75 64 LYS A O 1
ATOM 513 N N . ILE A 1 65 ? -31.559 -2.758 23.887 1.00 93.00 65 ILE A N 1
ATOM 514 C CA . ILE A 1 65 ? -32.606 -3.037 24.872 1.00 93.00 65 ILE A CA 1
ATOM 515 C C . ILE A 1 65 ? -33.996 -2.902 24.237 1.00 93.00 65 ILE A C 1
ATOM 517 O O . ILE A 1 65 ? -34.842 -3.766 24.461 1.00 93.00 65 ILE A O 1
ATOM 521 N N . VAL A 1 66 ? -34.225 -1.883 23.403 1.00 92.69 66 VAL A N 1
ATOM 522 C CA . VAL A 1 66 ? -35.483 -1.716 22.656 1.00 92.69 66 VAL A CA 1
ATOM 523 C C . VAL A 1 66 ? -35.742 -2.909 21.729 1.00 92.69 66 VAL A C 1
ATOM 525 O O . VAL A 1 66 ? -36.860 -3.428 21.712 1.00 92.69 66 VAL A O 1
ATOM 528 N N . ASP A 1 67 ? -34.717 -3.409 21.034 1.00 90.12 67 ASP A N 1
ATOM 529 C CA . ASP A 1 67 ? -34.831 -4.593 20.166 1.00 90.12 67 ASP A CA 1
ATOM 530 C C . ASP A 1 67 ? -35.192 -5.873 20.936 1.00 90.12 67 ASP A C 1
ATOM 532 O O . ASP A 1 67 ? -35.936 -6.718 20.431 1.00 90.12 67 ASP A O 1
ATOM 536 N N . LEU A 1 68 ? -34.680 -6.020 22.163 1.00 91.75 68 LEU A N 1
ATOM 537 C CA . LEU A 1 68 ? -34.971 -7.162 23.037 1.00 91.75 68 LEU A CA 1
ATOM 538 C C . LEU A 1 68 ? -36.406 -7.149 23.583 1.00 91.75 68 LEU A C 1
ATOM 540 O O . LEU A 1 68 ? -36.881 -8.188 24.041 1.00 91.75 68 LEU A O 1
ATOM 544 N N . LYS A 1 69 ? -37.090 -5.997 23.535 1.00 94.19 69 LYS A N 1
ATOM 545 C CA . LYS A 1 69 ? -38.471 -5.794 24.011 1.00 94.19 69 LYS A CA 1
ATOM 546 C C . LYS A 1 69 ? -38.736 -6.362 25.422 1.00 94.19 69 LYS A C 1
ATOM 548 O O . LYS A 1 69 ? -39.694 -7.119 25.591 1.00 94.19 69 LYS A O 1
ATOM 553 N N . PRO A 1 70 ? -37.910 -6.041 26.437 1.00 96.81 70 PRO A N 1
ATOM 554 C CA . PRO A 1 70 ? -38.154 -6.495 27.801 1.00 96.81 70 PRO A CA 1
ATOM 555 C C . PRO A 1 70 ? -39.417 -5.856 28.395 1.00 96.81 70 PRO A C 1
ATOM 557 O O . PRO A 1 70 ? -39.813 -4.754 28.016 1.00 96.81 70 PRO A O 1
ATOM 560 N N . ASP A 1 71 ? -40.004 -6.505 29.400 1.00 97.38 71 ASP A N 1
ATOM 561 C CA . ASP A 1 71 ? -41.144 -5.969 30.148 1.00 97.38 71 ASP A CA 1
ATOM 562 C C . ASP A 1 71 ? -40.779 -4.737 30.989 1.00 97.38 71 ASP A C 1
ATOM 564 O O . ASP A 1 71 ? -41.663 -3.945 31.326 1.00 97.38 71 ASP A O 1
ATOM 568 N N . PHE A 1 72 ? -39.515 -4.629 31.414 1.00 97.88 72 PHE A N 1
ATOM 569 C CA . PHE A 1 72 ? -38.943 -3.485 32.130 1.00 97.88 72 PHE A CA 1
ATOM 570 C C . PHE A 1 72 ? -37.406 -3.572 32.229 1.00 97.88 72 PHE A C 1
ATOM 572 O O . PHE A 1 72 ? -36.799 -4.604 31.928 1.00 97.88 72 PHE A O 1
ATOM 579 N N . ILE A 1 73 ? -36.782 -2.487 32.696 1.00 97.19 73 ILE A N 1
ATOM 580 C CA . ILE A 1 73 ? -35.341 -2.357 32.958 1.00 97.19 73 ILE A CA 1
ATOM 581 C C . ILE A 1 73 ? -35.109 -2.129 34.459 1.00 97.19 73 ILE A C 1
ATOM 583 O O . ILE A 1 73 ? -35.839 -1.370 35.096 1.00 97.19 73 ILE A O 1
ATOM 587 N N . ILE A 1 74 ? -34.083 -2.752 35.036 1.00 97.12 74 ILE A N 1
ATOM 588 C CA . ILE A 1 74 ? -33.590 -2.456 36.385 1.00 97.12 74 ILE A CA 1
ATOM 589 C C . ILE A 1 74 ? -32.179 -1.887 36.284 1.00 97.12 74 ILE A C 1
ATOM 591 O O . ILE A 1 74 ? -31.281 -2.517 35.728 1.00 97.12 74 ILE A O 1
ATOM 595 N N . PHE A 1 75 ? -31.991 -0.706 36.862 1.00 95.44 75 PHE A N 1
ATOM 596 C CA . PHE A 1 75 ? -30.708 -0.029 36.941 1.00 95.44 75 PHE A CA 1
ATOM 597 C C . PHE A 1 75 ? -30.049 -0.254 38.305 1.00 95.44 75 PHE A C 1
ATOM 599 O O . PHE A 1 75 ? -30.634 0.117 39.321 1.00 95.44 75 PHE A O 1
ATOM 606 N N . THR A 1 76 ? -28.855 -0.847 38.350 1.00 94.31 76 THR A N 1
ATOM 607 C CA . THR A 1 76 ? -28.169 -1.273 39.588 1.00 94.31 76 THR A CA 1
ATOM 608 C C . THR A 1 76 ? -27.159 -0.250 40.125 1.00 94.31 76 THR A C 1
ATOM 610 O O . THR A 1 76 ? -26.071 -0.616 40.556 1.00 94.31 76 THR A O 1
ATOM 613 N N . GLY A 1 77 ? -27.521 1.033 40.149 1.00 91.56 77 GLY A N 1
ATOM 614 C CA . GLY A 1 77 ? -26.760 2.116 40.793 1.00 91.56 77 GLY A CA 1
ATOM 615 C C . GLY A 1 77 ? -25.619 2.705 39.969 1.00 91.56 77 GLY A C 1
ATOM 616 O O . GLY A 1 77 ? -25.195 2.121 38.976 1.00 91.56 77 GLY A O 1
ATOM 617 N N . ASP A 1 78 ? -25.150 3.878 40.393 1.00 92.56 78 ASP A N 1
ATOM 618 C CA . ASP A 1 78 ? -24.173 4.743 39.720 1.00 92.56 78 ASP A CA 1
ATOM 619 C C . ASP A 1 78 ? -24.590 5.092 38.289 1.00 92.56 78 ASP A C 1
ATOM 621 O O . ASP A 1 78 ? -23.846 4.975 37.310 1.00 92.56 78 ASP A O 1
ATOM 625 N N . MET A 1 79 ? -25.840 5.528 38.165 1.00 93.06 79 MET A N 1
ATOM 626 C CA . MET A 1 79 ? -26.382 6.004 36.901 1.00 93.06 79 MET A CA 1
ATOM 627 C C . MET A 1 79 ? -25.760 7.346 36.492 1.00 93.06 79 MET A C 1
ATOM 629 O O . MET A 1 79 ? -25.528 7.593 35.307 1.00 93.06 79 MET A O 1
ATOM 633 N N . VAL A 1 80 ? -25.489 8.211 37.470 1.00 92.88 80 VAL A N 1
ATOM 634 C CA . VAL A 1 80 ? -24.972 9.573 37.272 1.00 92.88 80 VAL A CA 1
ATOM 635 C C . VAL A 1 80 ? -23.718 9.812 38.112 1.00 92.88 80 VAL A C 1
ATOM 637 O O . VAL A 1 80 ? -23.454 9.070 39.047 1.00 92.88 80 VAL A O 1
ATOM 640 N N . LYS A 1 81 ? -22.916 10.839 37.790 1.00 89.75 81 LYS A N 1
ATOM 641 C CA . LYS A 1 81 ? -21.626 11.086 38.466 1.00 89.75 81 LYS A CA 1
ATOM 642 C C . LYS A 1 81 ? -21.777 11.745 39.830 1.00 89.75 81 LYS A C 1
ATOM 644 O O . LYS A 1 81 ? -21.038 11.431 40.758 1.00 89.75 81 LYS A O 1
ATOM 649 N N . ASN A 1 82 ? -22.624 12.761 39.912 1.00 88.81 82 ASN A N 1
ATOM 650 C CA . ASN A 1 82 ? -22.704 13.643 41.073 1.00 88.81 82 ASN A CA 1
ATOM 651 C C . ASN A 1 82 ? -24.133 13.750 41.612 1.00 88.81 82 ASN A C 1
ATOM 653 O O . ASN A 1 82 ? -24.363 14.464 42.591 1.00 88.81 82 ASN A O 1
ATOM 657 N N . GLY A 1 83 ? -25.098 13.089 40.968 1.00 89.69 83 GLY A N 1
ATOM 658 C CA . GLY A 1 83 ? -26.492 13.144 41.375 1.00 89.69 83 GLY A CA 1
ATOM 659 C C . GLY A 1 83 ? -27.100 14.531 41.195 1.00 89.69 83 GLY A C 1
ATOM 660 O O . GLY A 1 83 ? -27.897 14.945 42.033 1.00 89.69 83 GLY A O 1
ATOM 661 N N . THR A 1 84 ? -26.699 15.279 40.160 1.00 92.19 84 THR A N 1
ATOM 662 C CA . THR A 1 84 ? -27.243 16.622 39.893 1.00 92.19 84 THR A CA 1
ATOM 663 C C . THR A 1 84 ? -28.555 16.559 39.118 1.00 92.19 84 THR A C 1
ATOM 665 O O . THR A 1 84 ? -28.856 15.573 38.448 1.00 92.19 84 THR A O 1
ATOM 668 N N . LEU A 1 85 ? -29.339 17.641 39.180 1.00 92.62 85 LEU A N 1
ATOM 669 C CA . LEU A 1 85 ? -30.594 17.773 38.433 1.00 92.62 85 LEU A CA 1
ATOM 670 C C . LEU A 1 85 ? -30.383 17.512 36.931 1.00 92.62 85 LEU A C 1
ATOM 672 O O . LEU A 1 85 ? -31.129 16.744 36.337 1.00 92.62 85 LEU A O 1
ATOM 676 N N . GLN A 1 86 ? -29.330 18.101 36.359 1.00 92.06 86 GLN A N 1
ATOM 677 C CA . GLN A 1 86 ? -29.015 18.025 34.934 1.00 92.06 86 GLN A CA 1
ATOM 678 C C . GLN A 1 86 ? -28.653 16.604 34.489 1.00 92.06 86 GLN A C 1
ATOM 680 O O . GLN A 1 86 ? -29.068 16.176 33.417 1.00 92.06 86 GLN A O 1
ATOM 685 N N . GLU A 1 87 ? -27.889 15.867 35.301 1.00 92.81 87 GLU A N 1
ATOM 686 C CA . GLU A 1 87 ? -27.515 14.485 34.980 1.00 92.81 87 GLU A CA 1
ATOM 687 C C . GLU A 1 87 ? -28.742 13.559 34.991 1.00 92.81 87 GLU A C 1
ATOM 689 O O . GLU A 1 87 ? -28.876 12.704 34.115 1.00 92.81 87 GLU A O 1
ATOM 694 N N . TRP A 1 88 ? -29.664 13.759 35.940 1.00 94.75 88 TRP A N 1
ATOM 695 C CA . TRP A 1 88 ? -30.925 13.016 35.990 1.00 94.75 88 TRP A CA 1
ATOM 696 C C . TRP A 1 88 ? -31.864 13.369 34.835 1.00 94.75 88 TRP A C 1
ATOM 698 O O . TRP A 1 88 ? -32.428 12.462 34.229 1.00 94.75 88 TRP A O 1
ATOM 708 N N . ASP A 1 89 ? -32.005 14.655 34.500 1.00 94.31 89 ASP A N 1
ATOM 709 C CA . ASP A 1 89 ? -32.850 15.101 33.383 1.00 94.31 89 ASP A CA 1
ATOM 710 C C . ASP A 1 89 ? -32.393 14.492 32.054 1.00 94.31 89 ASP A C 1
ATOM 712 O O . ASP A 1 89 ? -33.214 13.966 31.303 1.00 94.31 89 ASP A O 1
ATOM 716 N N . LEU A 1 90 ? -31.081 14.486 31.813 1.00 91.31 90 LEU A N 1
ATOM 717 C CA . LEU A 1 90 ? -30.465 13.850 30.652 1.00 91.31 90 LEU A CA 1
ATOM 718 C C . LEU A 1 90 ? -30.743 12.339 30.595 1.00 91.31 90 LEU A C 1
ATOM 720 O O . LEU A 1 90 ? -31.097 11.812 29.539 1.00 91.31 90 LEU A O 1
ATOM 724 N N . LEU A 1 91 ? -30.572 11.627 31.717 1.00 94.00 91 LEU A N 1
ATOM 725 C CA . LEU A 1 91 ? -30.848 10.191 31.768 1.00 94.00 91 LEU A CA 1
ATOM 726 C C . LEU A 1 91 ? -32.316 9.908 31.442 1.00 94.00 91 LEU A C 1
ATOM 728 O O . LEU A 1 91 ? -32.619 9.051 30.614 1.00 94.00 91 LEU A O 1
ATOM 732 N N . GLU A 1 92 ? -33.234 10.632 32.080 1.00 93.25 92 GLU A N 1
ATOM 733 C CA . GLU A 1 92 ? -34.669 10.447 31.882 1.00 93.25 92 GLU A CA 1
ATOM 734 C C . GLU A 1 92 ? -35.109 10.821 30.461 1.00 93.25 92 GLU A C 1
ATOM 736 O O . GLU A 1 92 ? -35.990 10.163 29.911 1.00 93.25 92 GLU A O 1
ATOM 741 N N . GLU A 1 93 ? -34.492 11.824 29.832 1.00 93.19 93 GLU A N 1
ATOM 742 C CA . GLU A 1 93 ? -34.712 12.144 28.418 1.00 93.19 93 GLU A CA 1
ATOM 743 C C . GLU A 1 93 ? -34.365 10.957 27.512 1.00 93.19 93 GLU A C 1
ATOM 745 O O . GLU A 1 93 ? -35.203 10.530 26.714 1.00 93.19 93 GLU A O 1
ATOM 750 N N . LYS A 1 94 ? -33.182 10.356 27.696 1.00 91.31 94 LYS A N 1
ATOM 751 C CA . LYS A 1 94 ? -32.756 9.170 26.935 1.00 91.31 94 LYS A CA 1
ATOM 752 C C . LYS A 1 94 ? -33.684 7.974 27.174 1.00 91.31 94 LYS A C 1
ATOM 754 O O . LYS A 1 94 ? -34.081 7.292 26.230 1.00 91.31 94 LYS A O 1
ATOM 759 N N . LEU A 1 95 ? -34.098 7.737 28.421 1.00 93.81 95 LEU A N 1
ATOM 760 C CA . LEU A 1 95 ? -34.980 6.615 28.761 1.00 93.81 95 LEU A CA 1
ATOM 761 C C . LEU A 1 95 ? -36.410 6.787 28.236 1.00 93.81 95 LEU A C 1
ATOM 763 O O . LEU A 1 95 ? -37.018 5.796 27.823 1.00 93.81 95 LEU A O 1
ATOM 767 N N . LYS A 1 96 ? -36.942 8.016 28.177 1.00 92.00 96 LYS A N 1
ATOM 768 C CA . LYS A 1 96 ? -38.282 8.299 27.626 1.00 92.00 96 LYS A CA 1
ATOM 769 C C . LYS A 1 96 ? -38.440 7.804 26.188 1.00 92.00 96 LYS A C 1
ATOM 771 O O . LYS A 1 96 ? -39.516 7.323 25.833 1.00 92.00 96 LYS A O 1
ATOM 776 N N . VAL A 1 97 ? -37.376 7.871 25.382 1.00 86.25 97 VAL A N 1
ATOM 777 C CA . VAL A 1 97 ? -37.380 7.408 23.982 1.00 86.25 97 VAL A CA 1
ATOM 778 C C . VAL A 1 97 ? -37.658 5.906 23.884 1.00 86.25 97 VAL A C 1
ATOM 780 O O . VAL A 1 97 ? -38.352 5.470 22.965 1.00 86.25 97 VAL A O 1
ATOM 783 N N . THR A 1 98 ? -37.188 5.116 24.854 1.00 91.31 98 THR A N 1
ATOM 784 C CA . THR A 1 98 ? -37.345 3.652 24.839 1.00 91.31 98 THR A CA 1
ATOM 785 C C . THR A 1 98 ? -38.792 3.198 25.034 1.00 91.31 98 THR A C 1
ATOM 787 O O . THR A 1 98 ? -39.162 2.127 24.561 1.00 91.31 98 THR A O 1
ATOM 790 N N . LYS A 1 99 ? -39.616 3.998 25.732 1.00 93.88 99 LYS A N 1
ATOM 791 C CA . LYS A 1 99 ? -40.976 3.644 26.190 1.00 93.88 99 LYS A CA 1
ATOM 792 C C . LYS A 1 99 ? -41.048 2.370 27.051 1.00 93.88 99 LYS A C 1
ATOM 794 O O . LYS A 1 99 ? -42.141 1.849 27.271 1.00 93.88 99 LYS A O 1
ATOM 799 N N . ILE A 1 100 ? -39.915 1.877 27.552 1.00 96.81 100 ILE A N 1
ATOM 800 C CA . ILE A 1 100 ? -39.842 0.698 28.417 1.00 96.81 100 ILE A CA 1
ATOM 801 C C . ILE A 1 100 ? -39.881 1.164 29.882 1.00 96.81 100 ILE A C 1
ATOM 803 O O . ILE A 1 100 ? -39.133 2.075 30.245 1.00 96.81 100 ILE A O 1
ATOM 807 N N . PRO A 1 101 ? -40.717 0.565 30.752 1.00 96.50 101 PRO A N 1
ATOM 808 C CA . PRO A 1 101 ? -40.714 0.884 32.178 1.00 96.50 101 PRO A CA 1
ATOM 809 C C . PRO A 1 101 ? -39.349 0.599 32.819 1.00 96.50 101 PRO A C 1
ATOM 811 O O . PRO A 1 101 ? -38.724 -0.414 32.513 1.00 96.50 101 PRO A O 1
ATOM 814 N N . TYR A 1 102 ? -38.898 1.446 33.744 1.00 96.06 102 TYR A N 1
ATOM 815 C CA . TYR A 1 102 ? -37.610 1.270 34.418 1.00 96.06 102 TYR A CA 1
ATOM 816 C C . TYR A 1 102 ? -37.691 1.477 35.932 1.00 96.06 102 TYR A C 1
ATOM 818 O O . TYR A 1 102 ? -38.570 2.170 36.443 1.00 96.06 102 TYR A O 1
ATOM 826 N N . TYR A 1 103 ? -36.739 0.876 36.644 1.00 95.62 103 TYR A N 1
ATOM 827 C CA . TYR A 1 103 ? -36.593 0.942 38.094 1.00 95.62 103 TYR A CA 1
ATOM 828 C C . TYR A 1 103 ? -35.147 1.281 38.464 1.00 95.62 103 TYR A C 1
ATOM 830 O O . TYR A 1 103 ? -34.226 0.634 37.969 1.00 95.62 103 TYR A O 1
ATOM 838 N N . PHE A 1 104 ? -34.944 2.250 39.358 1.00 95.31 104 PHE A N 1
ATOM 839 C CA . PHE A 1 104 ? -33.613 2.638 39.834 1.00 95.31 104 PHE A CA 1
ATOM 840 C C . PHE A 1 104 ? -33.301 2.045 41.208 1.00 95.31 104 PHE A C 1
ATOM 842 O O . PHE A 1 104 ? -34.076 2.196 42.154 1.00 95.31 104 PHE A O 1
ATOM 849 N N . VAL A 1 105 ? -32.133 1.420 41.322 1.00 95.25 105 VAL A N 1
ATOM 850 C CA . VAL A 1 105 ? -31.464 1.098 42.586 1.00 95.25 105 VAL A CA 1
ATOM 851 C C . VAL A 1 105 ? -30.348 2.122 42.767 1.00 95.25 105 VAL A C 1
ATOM 853 O O . VAL A 1 105 ? -29.561 2.282 41.842 1.00 95.25 105 VAL A O 1
ATOM 856 N N . PRO A 1 106 ? -30.266 2.851 43.890 1.00 93.69 106 PRO A N 1
ATOM 857 C CA . PRO A 1 106 ? -29.273 3.911 44.038 1.00 93.69 106 PRO A CA 1
ATOM 858 C C . PRO A 1 106 ? -27.865 3.366 44.332 1.00 93.69 106 PRO A C 1
ATOM 860 O O . PRO A 1 106 ? -27.693 2.495 45.188 1.00 93.69 106 PRO A O 1
ATOM 863 N N . GLY A 1 107 ? -26.859 3.937 43.669 1.00 91.94 107 GLY A N 1
ATOM 864 C CA . GLY A 1 107 ? -25.432 3.774 43.956 1.00 91.94 107 GLY A CA 1
ATOM 865 C C . GLY A 1 107 ? -24.836 4.935 44.752 1.00 91.94 107 GLY A C 1
ATOM 866 O O . GLY A 1 107 ? -25.534 5.860 45.182 1.00 91.94 107 GLY A O 1
ATOM 867 N N . ASN A 1 108 ? -23.537 4.882 45.031 1.00 88.50 108 ASN A N 1
ATOM 868 C CA . ASN A 1 108 ? -22.869 5.904 45.841 1.00 88.50 108 ASN A CA 1
ATOM 869 C C . ASN A 1 108 ? -22.721 7.245 45.120 1.00 88.50 108 ASN A C 1
ATOM 871 O O . ASN A 1 108 ? -22.756 8.283 45.781 1.00 88.50 108 ASN A O 1
ATOM 875 N N . HIS A 1 109 ? -22.601 7.261 43.797 1.00 89.31 109 HIS A N 1
ATOM 876 C CA . HIS A 1 109 ? -22.603 8.504 43.030 1.00 89.31 109 HIS A CA 1
ATOM 877 C C . HIS A 1 109 ? -24.005 9.127 42.926 1.00 89.31 109 HIS A C 1
ATOM 879 O O . HIS A 1 109 ? -24.136 10.351 42.864 1.00 89.31 109 HIS A O 1
ATOM 885 N N . ASP A 1 110 ? -25.055 8.308 43.026 1.00 92.50 110 ASP A N 1
ATOM 886 C CA . ASP A 1 110 ? -26.445 8.765 42.972 1.00 92.50 110 ASP A CA 1
ATOM 887 C C . ASP A 1 110 ? -26.894 9.414 44.293 1.00 92.50 110 ASP A C 1
ATOM 889 O O . ASP A 1 110 ? -27.505 10.481 44.288 1.00 92.50 110 ASP A O 1
ATOM 893 N N . VAL A 1 111 ? -26.589 8.791 45.444 1.00 91.56 111 VAL A N 1
ATOM 894 C CA . VAL A 1 111 ? -27.138 9.188 46.766 1.00 91.56 111 VAL A CA 1
ATOM 895 C C . VAL A 1 111 ? -26.085 9.411 47.856 1.00 91.56 111 VAL A C 1
ATOM 897 O O . VAL A 1 111 ? -26.409 9.454 49.042 1.00 91.56 111 VAL A O 1
ATOM 900 N N . GLY A 1 112 ? -24.815 9.550 47.477 1.00 84.75 112 GLY A N 1
ATOM 901 C CA . GLY A 1 112 ? -23.692 9.655 48.409 1.00 84.75 112 GLY A CA 1
ATOM 902 C C . GLY A 1 112 ? -23.582 10.957 49.209 1.00 84.75 112 GLY A C 1
ATOM 903 O O . GLY A 1 112 ? -22.804 11.017 50.160 1.00 84.75 112 GLY A O 1
ATOM 904 N N . SER A 1 113 ? -24.328 12.001 48.841 1.00 85.12 113 SER A N 1
ATOM 905 C CA . SER A 1 113 ? -24.396 13.275 49.571 1.00 85.12 113 SER A CA 1
ATOM 906 C C . SER A 1 113 ? -25.828 13.557 50.019 1.00 85.12 113 SER A C 1
ATOM 908 O O . SER A 1 113 ? -26.769 13.111 49.367 1.00 85.12 113 SER A O 1
ATOM 910 N N . SER A 1 114 ? -26.021 14.353 51.076 1.00 86.88 114 SER A N 1
ATOM 911 C CA . SER A 1 114 ? -27.368 14.750 51.520 1.00 86.88 114 SER A CA 1
ATOM 912 C C . SER A 1 114 ? -28.171 15.414 50.394 1.00 86.88 114 SER A C 1
ATOM 914 O O . SER A 1 114 ? -29.356 15.139 50.242 1.00 86.88 114 SER A O 1
ATOM 916 N N . ASN A 1 115 ? -27.522 16.225 49.550 1.00 89.38 115 ASN A N 1
ATOM 917 C CA . ASN A 1 115 ? -28.173 16.877 48.412 1.00 89.38 115 ASN A CA 1
ATOM 918 C C . ASN A 1 115 ? -28.604 15.872 47.337 1.00 89.38 115 ASN A C 1
ATOM 920 O O . ASN A 1 115 ? -29.767 15.876 46.935 1.00 89.38 115 ASN A O 1
ATOM 924 N N . SER A 1 116 ? -27.694 14.999 46.895 1.00 91.19 116 SER A N 1
ATOM 925 C CA . SER A 1 116 ? -27.994 14.016 45.848 1.00 91.19 116 SER A CA 1
ATOM 926 C C . SER A 1 116 ? -29.015 12.971 46.319 1.00 91.19 116 SER A C 1
ATOM 928 O O . SER A 1 116 ? -29.944 12.634 45.588 1.00 91.19 116 SER A O 1
ATOM 930 N N . ARG A 1 117 ? -28.946 12.561 47.592 1.00 91.50 117 ARG A N 1
ATOM 931 C CA . ARG A 1 117 ? -29.927 11.687 48.249 1.00 91.50 117 ARG A CA 1
ATOM 932 C C . ARG A 1 117 ? -31.312 12.320 48.347 1.00 91.50 117 ARG A C 1
ATOM 934 O O . ARG A 1 117 ? -32.289 11.688 47.952 1.00 91.50 117 ARG A O 1
ATOM 941 N N . ASN A 1 118 ? -31.407 13.561 48.830 1.00 92.06 118 ASN A N 1
ATOM 942 C CA . ASN A 1 118 ? -32.679 14.285 48.908 1.00 92.06 118 ASN A CA 1
ATOM 943 C C . ASN A 1 118 ? -33.292 14.477 47.519 1.00 92.06 118 ASN A C 1
ATOM 945 O O . ASN A 1 118 ? -34.504 14.334 47.361 1.00 92.06 118 ASN A O 1
ATOM 949 N N . LEU A 1 119 ? -32.468 14.755 46.504 1.00 94.19 119 LEU A N 1
ATOM 950 C CA . LEU A 1 119 ? -32.933 14.847 45.125 1.00 94.19 119 LEU A CA 1
ATOM 951 C C . LEU A 1 119 ? -33.456 13.501 44.609 1.00 94.19 119 LEU A C 1
ATOM 953 O O . LEU A 1 119 ? -34.549 13.463 44.048 1.00 94.19 119 LEU A O 1
ATOM 957 N N . PHE A 1 120 ? -32.724 12.406 44.834 1.00 94.38 120 PHE A N 1
ATOM 958 C CA . PHE A 1 120 ? -33.146 11.062 44.435 1.00 94.38 120 PHE A CA 1
ATOM 959 C C . PHE A 1 120 ? -34.476 10.674 45.089 1.00 94.38 120 PHE A C 1
ATOM 961 O O . PHE A 1 120 ? -35.392 10.230 44.403 1.00 94.38 120 PHE A O 1
ATOM 968 N N . ILE A 1 121 ? -34.629 10.902 46.400 1.00 93.25 121 ILE A N 1
ATOM 969 C CA . ILE A 1 121 ? -35.887 10.649 47.120 1.00 93.25 121 ILE A CA 1
ATOM 970 C C . ILE A 1 121 ? -37.003 11.539 46.572 1.00 93.25 121 ILE A C 1
ATOM 972 O O . ILE A 1 121 ? -38.100 11.054 46.325 1.00 93.25 121 ILE A O 1
ATOM 976 N N . LYS A 1 122 ? -36.743 12.827 46.325 1.00 94.06 122 LYS A N 1
ATOM 977 C CA . LYS A 1 122 ? -37.750 13.733 45.756 1.00 94.06 122 LYS A CA 1
ATOM 978 C C . LYS A 1 122 ? -38.210 13.290 44.361 1.00 94.06 122 LYS A C 1
ATOM 980 O O . LYS A 1 122 ? -39.382 13.465 44.044 1.00 94.06 122 LYS A O 1
ATOM 985 N N . ARG A 1 123 ? -37.313 12.732 43.539 1.00 93.00 123 ARG A N 1
ATOM 986 C CA . ARG A 1 123 ? -37.627 12.253 42.180 1.00 93.00 123 ARG A CA 1
ATOM 987 C C . ARG A 1 123 ? -38.291 10.877 42.161 1.00 93.00 123 ARG A C 1
ATOM 989 O O . ARG A 1 123 ? -39.280 10.692 41.462 1.00 93.00 123 ARG A O 1
ATOM 996 N N . PHE A 1 124 ? -37.767 9.921 42.924 1.00 91.88 124 PHE A N 1
ATOM 997 C CA . PHE A 1 124 ? -38.123 8.499 42.811 1.00 91.88 124 PHE A CA 1
ATOM 998 C C . PHE A 1 124 ? -38.811 7.928 44.061 1.00 91.88 124 PHE A C 1
ATOM 1000 O O . PHE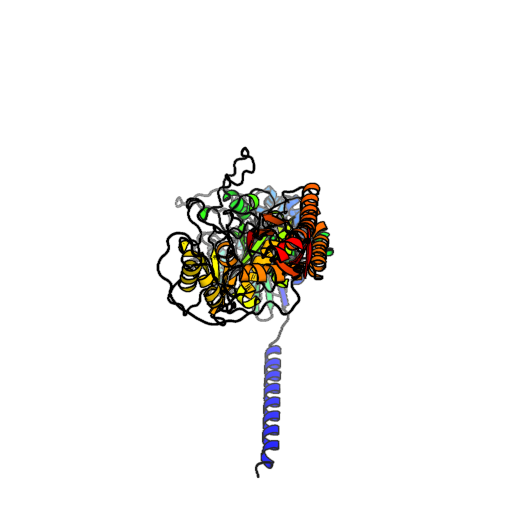 A 1 124 ? -39.164 6.750 44.099 1.00 91.88 124 PHE A O 1
ATOM 1007 N N . ASN A 1 125 ? -39.037 8.761 45.080 1.00 89.38 125 ASN A N 1
ATOM 1008 C CA . ASN A 1 125 ? -39.785 8.506 46.319 1.00 89.38 125 ASN A CA 1
ATOM 1009 C C . ASN A 1 125 ? -39.196 7.447 47.273 1.00 89.38 125 ASN A C 1
ATOM 1011 O O . ASN A 1 125 ? -39.583 7.385 48.438 1.00 89.38 125 ASN A O 1
ATOM 1015 N N . LYS A 1 126 ? -38.286 6.582 46.816 1.00 88.81 126 LYS A N 1
ATOM 1016 C CA . LYS A 1 126 ? -37.809 5.422 47.582 1.00 88.81 126 LYS A CA 1
ATOM 1017 C C . LYS A 1 126 ? -36.331 5.158 47.327 1.00 88.81 126 LYS A C 1
ATOM 1019 O O . LYS A 1 126 ? -35.877 5.251 46.196 1.00 88.81 126 LYS A O 1
ATOM 1024 N N . LEU A 1 127 ? -35.605 4.763 48.371 1.00 90.88 127 LEU A N 1
ATOM 1025 C CA . LEU A 1 127 ? -34.225 4.261 48.265 1.00 90.88 127 LEU A CA 1
ATOM 1026 C C . LEU A 1 127 ? -34.160 2.733 48.158 1.00 90.88 127 LEU A C 1
ATOM 1028 O O . LEU A 1 127 ? -33.187 2.179 47.663 1.00 90.88 127 LEU A O 1
ATOM 1032 N N . TYR A 1 128 ? -35.199 2.059 48.636 1.00 93.06 128 TYR A N 1
ATOM 1033 C CA . TYR A 1 128 ? -35.366 0.614 48.612 1.00 93.06 128 TYR A CA 1
ATOM 1034 C C . TYR A 1 128 ? -36.860 0.312 48.515 1.00 93.06 128 TYR A C 1
ATOM 1036 O O . TYR A 1 128 ? -37.697 1.064 49.025 1.00 93.06 128 TYR A O 1
ATOM 1044 N N . PHE A 1 129 ? -37.215 -0.756 47.812 1.00 94.56 129 PHE A N 1
ATOM 1045 C CA . PHE A 1 129 ? -38.602 -1.155 47.607 1.00 94.56 129 PHE A CA 1
ATOM 1046 C C . PHE A 1 129 ? -38.689 -2.619 47.184 1.00 94.56 129 PHE A C 1
ATOM 1048 O O . PHE A 1 129 ? -37.698 -3.273 46.880 1.00 94.56 129 PHE A O 1
ATOM 1055 N N . SER A 1 130 ? -39.905 -3.143 47.146 1.00 94.62 130 SER A N 1
ATOM 1056 C CA . SER A 1 130 ? -40.194 -4.448 46.577 1.00 94.62 130 SER A CA 1
ATOM 1057 C C . SER A 1 130 ? -41.501 -4.399 45.806 1.00 94.62 130 SER A C 1
ATOM 1059 O O . SER A 1 130 ? -42.362 -3.551 46.061 1.00 94.62 130 SER A O 1
ATOM 1061 N N . PHE A 1 131 ? -41.624 -5.284 44.827 1.00 94.50 131 PHE A N 1
ATOM 1062 C CA . PHE A 1 131 ? -42.839 -5.465 44.051 1.00 94.50 131 PHE A CA 1
ATOM 1063 C C . PHE A 1 131 ? -42.945 -6.911 43.575 1.00 94.50 131 PHE A C 1
ATOM 1065 O O . PHE A 1 131 ? -41.951 -7.632 43.481 1.00 94.50 131 PHE A O 1
ATOM 1072 N N . VAL A 1 132 ? -44.168 -7.336 43.271 1.00 93.19 132 VAL A N 1
ATOM 1073 C CA . VAL A 1 132 ? -44.449 -8.671 42.743 1.00 93.19 132 VAL A CA 1
ATOM 1074 C C . VAL A 1 132 ? -44.936 -8.531 41.310 1.00 93.19 132 VAL A C 1
ATOM 1076 O O . VAL A 1 132 ? -45.840 -7.742 41.036 1.00 93.19 132 VAL A O 1
ATOM 1079 N N . LYS A 1 133 ? -44.359 -9.310 40.393 1.00 93.31 133 LYS A N 1
ATOM 1080 C CA . LYS A 1 133 ? -44.815 -9.382 39.000 1.00 93.31 133 LYS A CA 1
ATOM 1081 C C . LYS A 1 133 ? -44.812 -10.831 38.530 1.00 93.31 133 LYS A C 1
ATOM 1083 O O . LYS A 1 133 ? -43.796 -11.517 38.615 1.00 93.31 133 LYS A O 1
ATOM 1088 N N . GLN A 1 134 ? -45.977 -11.300 38.077 1.00 91.06 134 GLN A N 1
ATOM 1089 C CA . GLN A 1 134 ? -46.197 -12.676 37.609 1.00 91.06 134 GLN A CA 1
ATOM 1090 C C . GLN A 1 134 ? -45.662 -13.755 38.575 1.00 91.06 134 GLN A C 1
ATOM 1092 O O . GLN A 1 134 ? -44.927 -14.658 38.187 1.00 91.06 134 GLN A O 1
ATOM 1097 N N . ASN A 1 135 ? -46.003 -13.635 39.861 1.00 90.00 135 ASN A N 1
ATOM 1098 C CA . ASN A 1 135 ? -45.553 -14.532 40.935 1.00 90.00 135 ASN A CA 1
ATOM 1099 C C . ASN A 1 135 ? -44.026 -14.585 41.176 1.00 90.00 135 ASN A C 1
ATOM 1101 O O . ASN A 1 135 ? -43.517 -15.540 41.765 1.00 90.00 135 ASN A O 1
ATOM 1105 N N . ASN A 1 136 ? -43.290 -13.560 40.744 1.00 92.81 136 ASN A N 1
ATOM 1106 C CA . ASN A 1 136 ? -41.889 -13.354 41.097 1.00 92.81 136 ASN A CA 1
ATOM 1107 C C . ASN A 1 136 ? -41.764 -12.125 41.998 1.00 92.81 136 ASN A C 1
ATOM 1109 O O . ASN A 1 136 ? -42.390 -11.096 41.726 1.00 92.81 136 ASN A O 1
ATOM 1113 N N . LEU A 1 137 ? -40.954 -12.235 43.049 1.00 94.62 137 LEU A N 1
ATOM 1114 C CA . LEU A 1 137 ? -40.678 -11.139 43.972 1.00 94.62 137 LEU A CA 1
ATOM 1115 C C . LEU A 1 137 ? -39.400 -10.417 43.550 1.00 94.62 137 LEU A C 1
ATOM 1117 O O . LEU A 1 137 ? -38.355 -11.044 43.403 1.00 94.62 137 LEU A O 1
ATOM 1121 N N . PHE A 1 138 ? -39.485 -9.100 43.410 1.00 96.19 138 PHE A N 1
ATOM 1122 C CA . PHE A 1 138 ? -38.358 -8.215 43.146 1.00 96.19 138 PHE A CA 1
ATOM 1123 C C . PHE A 1 138 ? -38.112 -7.369 44.388 1.00 96.19 138 PHE A C 1
ATOM 1125 O O . PHE A 1 138 ? -39.044 -6.738 44.889 1.00 96.19 138 PHE A O 1
ATOM 1132 N N . VAL A 1 139 ? -36.880 -7.353 44.889 1.00 95.62 139 VAL A N 1
ATOM 1133 C CA . VAL A 1 139 ? -36.479 -6.595 46.078 1.00 95.62 139 VAL A CA 1
ATOM 1134 C C . VAL A 1 139 ? -35.244 -5.768 45.753 1.00 95.62 139 VAL A C 1
ATOM 1136 O O . VAL A 1 139 ? -34.235 -6.292 45.293 1.00 95.62 139 VAL A O 1
ATOM 1139 N N . THR A 1 140 ? -35.308 -4.469 46.001 1.00 95.38 140 THR A N 1
ATOM 1140 C CA . THR A 1 140 ? -34.182 -3.550 45.843 1.00 95.38 140 THR A CA 1
ATOM 1141 C C . THR A 1 140 ? -33.746 -3.054 47.212 1.00 95.38 140 THR A C 1
ATOM 1143 O O . THR A 1 140 ? -34.585 -2.790 48.076 1.00 95.38 140 THR A O 1
ATOM 1146 N N . LEU A 1 141 ? -32.436 -2.940 47.422 1.00 94.19 141 LEU A N 1
ATOM 1147 C CA . LEU A 1 141 ? -31.856 -2.419 48.659 1.00 94.19 141 LEU A CA 1
ATOM 1148 C C . LEU A 1 141 ? -30.810 -1.350 48.329 1.00 94.19 141 LEU A C 1
ATOM 1150 O O . LEU A 1 141 ? -30.013 -1.505 47.404 1.00 94.19 141 LEU A O 1
ATOM 1154 N N . SER A 1 142 ? -30.796 -0.277 49.116 1.00 92.25 142 SER A N 1
ATOM 1155 C CA . SER A 1 142 ? -29.778 0.767 49.044 1.00 92.25 142 SER A CA 1
ATOM 1156 C C . SER A 1 142 ? -28.592 0.367 49.906 1.00 92.25 142 SER A C 1
ATOM 1158 O O . SER A 1 142 ? -28.702 0.281 51.130 1.00 92.25 142 SER A O 1
ATOM 1160 N N . THR A 1 143 ? -27.432 0.200 49.278 1.00 89.81 143 THR A N 1
ATOM 1161 C CA . THR A 1 143 ? -26.181 -0.130 49.975 1.00 89.81 143 THR A CA 1
ATOM 1162 C C . THR A 1 143 ? -25.331 1.101 50.298 1.00 89.81 143 THR A C 1
ATOM 1164 O O . THR A 1 143 ? -24.227 0.963 50.812 1.00 89.81 143 THR A O 1
ATOM 1167 N N . THR A 1 144 ? -25.853 2.307 50.049 1.00 86.38 144 THR A N 1
ATOM 1168 C CA . THR A 1 144 ? -25.198 3.588 50.351 1.00 86.38 144 THR A CA 1
ATOM 1169 C C . THR A 1 144 ? -25.890 4.292 51.522 1.00 86.38 144 THR A C 1
ATOM 1171 O O . THR A 1 144 ? -27.048 4.722 51.417 1.00 86.38 144 THR A O 1
ATOM 1174 N N . ASN A 1 145 ? -25.167 4.456 52.633 1.00 75.62 145 ASN A N 1
ATOM 1175 C CA . ASN A 1 145 ? -25.630 5.222 53.792 1.00 75.62 145 ASN A CA 1
ATOM 1176 C C . ASN A 1 145 ? -25.286 6.712 53.679 1.00 75.62 145 ASN A C 1
ATOM 1178 O O . ASN A 1 145 ? -24.367 7.105 52.956 1.00 75.62 145 ASN A O 1
ATOM 1182 N N . GLU A 1 146 ? -26.005 7.538 54.443 1.00 65.88 146 GLU A N 1
ATOM 1183 C CA . GLU A 1 146 ? -25.603 8.926 54.683 1.00 65.88 146 GLU A CA 1
ATOM 1184 C C . GLU A 1 146 ? -24.211 8.934 55.326 1.00 65.88 146 GLU A C 1
ATOM 1186 O O . GLU A 1 146 ? -23.950 8.187 56.268 1.00 65.88 146 GLU A O 1
ATOM 1191 N N . ASP A 1 147 ? -23.302 9.740 54.776 1.00 60.03 147 ASP A N 1
ATOM 1192 C CA . ASP A 1 147 ? -21.906 9.851 55.208 1.00 60.03 147 ASP A CA 1
ATOM 1193 C C . ASP A 1 147 ? -21.018 8.615 54.992 1.00 60.03 147 ASP A C 1
ATOM 1195 O O . ASP A 1 147 ? -20.079 8.379 55.757 1.00 60.03 147 ASP A O 1
ATOM 1199 N N . TYR A 1 148 ? -21.226 7.859 53.909 1.00 60.34 148 TYR A N 1
ATOM 1200 C CA . TYR A 1 148 ? -20.374 6.705 53.590 1.00 60.34 148 TYR A CA 1
ATOM 1201 C C . TYR A 1 148 ? -18.859 7.030 53.492 1.00 60.34 148 TYR A C 1
ATOM 1203 O O . TYR A 1 148 ? -18.019 6.139 53.607 1.00 60.34 148 TYR A O 1
ATOM 1211 N N . LYS A 1 149 ? -18.500 8.310 53.301 1.00 57.97 149 LYS A N 1
ATOM 1212 C CA . LYS A 1 149 ? -17.117 8.816 53.244 1.00 57.97 149 LYS A CA 1
ATOM 1213 C C . LYS A 1 149 ? -16.462 9.045 54.617 1.00 57.97 149 LYS A C 1
ATOM 1215 O O . LYS A 1 149 ? -15.279 9.376 54.662 1.00 57.97 149 LYS A O 1
ATOM 1220 N N . LYS A 1 150 ? -17.184 8.908 55.737 1.00 54.38 150 LYS A N 1
ATOM 1221 C CA . LYS A 1 150 ? -16.599 9.043 57.084 1.00 54.38 150 LYS A CA 1
ATOM 1222 C C . LYS A 1 150 ? -15.887 7.744 57.477 1.00 54.38 150 LYS A C 1
ATOM 1224 O O . LYS A 1 150 ? -16.525 6.707 57.639 1.00 54.38 150 LYS A O 1
ATOM 1229 N N . ILE A 1 151 ? -14.566 7.813 57.647 1.00 51.81 151 ILE A N 1
ATOM 1230 C CA . ILE A 1 151 ? -13.731 6.706 58.140 1.00 51.81 151 ILE A CA 1
ATOM 1231 C C . ILE A 1 151 ? -14.223 6.298 59.535 1.00 51.81 151 ILE A C 1
ATOM 1233 O O . ILE A 1 151 ? -14.310 7.142 60.428 1.00 51.81 151 ILE A O 1
ATOM 1237 N N . LYS A 1 152 ? -14.517 5.008 59.736 1.00 50.97 152 LYS A N 1
ATOM 1238 C CA . LYS A 1 152 ? -14.737 4.429 61.067 1.00 50.97 152 LYS A CA 1
ATOM 1239 C C . LYS A 1 152 ? -13.625 3.432 61.375 1.00 50.97 152 LYS A C 1
ATOM 1241 O O . LYS A 1 152 ? -13.371 2.503 60.611 1.00 50.97 152 LYS A O 1
ATOM 1246 N N . THR A 1 153 ? -12.960 3.629 62.503 1.00 44.84 153 THR A N 1
ATOM 1247 C CA . THR A 1 153 ? -12.027 2.662 63.086 1.00 44.84 153 THR A CA 1
ATOM 1248 C C . THR A 1 153 ? -12.836 1.612 63.842 1.00 44.84 153 THR A C 1
ATOM 1250 O O . THR A 1 153 ? -13.671 1.965 64.674 1.00 44.84 153 THR A O 1
ATOM 1253 N N . GLY A 1 154 ? -12.634 0.328 63.535 1.00 48.50 154 GLY A N 1
ATOM 1254 C CA . GLY A 1 154 ? -13.230 -0.760 64.319 1.00 48.50 154 GLY A CA 1
ATOM 1255 C C . GLY A 1 154 ? -12.568 -0.897 65.697 1.00 48.50 154 GLY A C 1
ATOM 1256 O O . GLY A 1 154 ? -11.444 -0.428 65.888 1.00 48.50 154 GLY A O 1
ATOM 1257 N N . GLU A 1 155 ? -13.224 -1.592 66.634 1.00 44.84 155 GLU A N 1
ATOM 1258 C CA . GLU A 1 155 ? -12.744 -1.844 68.014 1.00 44.84 155 GLU A CA 1
ATOM 1259 C C . GLU A 1 155 ? -11.366 -2.544 68.077 1.00 44.84 155 GLU A C 1
ATOM 1261 O O . GLU A 1 155 ? -10.687 -2.527 69.098 1.00 44.84 155 GLU A O 1
ATOM 1266 N N . ASN A 1 156 ? -10.910 -3.106 66.958 1.00 46.38 156 ASN A N 1
ATOM 1267 C CA . ASN A 1 156 ? -9.681 -3.880 66.804 1.00 46.38 156 ASN A CA 1
ATOM 1268 C C . ASN A 1 156 ? -8.531 -3.055 66.183 1.00 46.38 156 ASN A C 1
ATOM 1270 O O . ASN A 1 156 ? -7.541 -3.629 65.730 1.00 46.38 156 ASN A O 1
ATOM 1274 N N . GLY A 1 157 ? -8.687 -1.732 66.040 1.00 41.66 157 GLY A N 1
ATOM 1275 C CA . GLY A 1 157 ? -7.683 -0.849 65.428 1.00 41.66 157 GLY A CA 1
ATOM 1276 C C . GLY A 1 157 ? -7.550 -0.970 63.902 1.00 41.66 157 GLY A C 1
ATOM 1277 O O . GLY A 1 157 ? -6.671 -0.349 63.309 1.00 41.66 157 GLY A O 1
ATOM 1278 N N . ARG A 1 158 ? -8.423 -1.741 63.237 1.00 42.62 158 ARG A N 1
ATOM 1279 C CA . ARG A 1 158 ? -8.461 -1.840 61.770 1.00 42.62 158 ARG A CA 1
ATOM 1280 C C . ARG A 1 158 ? -9.265 -0.687 61.169 1.00 42.62 158 ARG A C 1
ATOM 1282 O O . ARG A 1 158 ? -10.372 -0.384 61.621 1.00 42.62 158 ARG A O 1
ATOM 1289 N N . VAL A 1 159 ? -8.710 -0.071 60.126 1.00 39.12 159 VAL A N 1
ATOM 1290 C CA . VAL A 1 159 ? -9.404 0.915 59.288 1.00 39.12 159 VAL A CA 1
ATOM 1291 C C . VAL A 1 159 ? -10.482 0.177 58.500 1.00 39.12 159 VAL A C 1
ATOM 1293 O O . VAL A 1 159 ? -10.170 -0.581 57.584 1.00 39.12 159 VAL A O 1
ATOM 1296 N N . ILE A 1 160 ? -11.749 0.378 58.857 1.00 48.44 160 ILE A N 1
ATOM 1297 C CA . ILE A 1 160 ? -12.866 -0.101 58.048 1.00 48.44 160 ILE A CA 1
ATOM 1298 C C . ILE A 1 160 ? -13.117 0.984 56.998 1.00 48.44 160 ILE A C 1
ATOM 1300 O O . ILE A 1 160 ? -13.731 2.014 57.282 1.00 48.44 160 ILE A O 1
ATOM 1304 N N . MET A 1 161 ? -12.633 0.780 55.772 1.00 43.09 161 MET A N 1
ATOM 1305 C CA . MET A 1 161 ? -13.173 1.513 54.625 1.00 43.09 161 MET A CA 1
ATOM 1306 C C . MET A 1 161 ? -14.576 0.956 54.350 1.00 43.09 161 MET A C 1
ATOM 1308 O O . MET A 1 161 ? -14.723 0.009 53.589 1.00 43.09 161 MET A O 1
ATOM 1312 N N . GLY A 1 162 ? -15.605 1.451 55.042 1.00 51.25 162 GLY A N 1
ATOM 1313 C CA . GLY A 1 162 ? -16.917 0.793 55.019 1.00 51.25 162 GLY A CA 1
ATOM 1314 C C . GLY A 1 162 ? -18.069 1.690 55.431 1.00 51.25 162 GLY A C 1
ATOM 1315 O O . GLY A 1 162 ? -18.670 1.511 56.486 1.00 51.25 162 GLY A O 1
ATOM 1316 N N . GLY A 1 163 ? -18.397 2.648 54.569 1.00 57.84 163 GLY A N 1
ATOM 1317 C CA . GLY A 1 163 ? -19.683 3.337 54.613 1.00 57.84 163 GLY A CA 1
ATOM 1318 C C . GLY A 1 163 ? -20.822 2.599 53.894 1.00 57.84 163 GLY A C 1
ATOM 1319 O O . GLY A 1 163 ? -21.985 2.981 54.050 1.00 57.84 163 GLY A O 1
ATOM 1320 N N . TYR A 1 164 ? -20.501 1.560 53.114 1.00 76.94 164 TYR A N 1
ATOM 1321 C CA . TYR A 1 164 ? -21.466 0.778 52.341 1.00 76.94 164 TYR A CA 1
ATOM 1322 C C . TYR A 1 164 ? -22.010 -0.384 53.164 1.00 76.94 164 TYR A C 1
ATOM 1324 O O . TYR A 1 164 ? -21.261 -1.260 53.586 1.00 76.94 164 TYR A O 1
ATOM 1332 N N . GLU A 1 165 ? -23.309 -0.370 53.434 1.00 78.06 165 GLU A N 1
ATOM 1333 C CA . GLU A 1 165 ? -23.971 -1.332 54.316 1.00 78.06 165 GLU A CA 1
ATOM 1334 C C . GLU A 1 165 ? -25.489 -1.221 54.126 1.00 78.06 165 GLU A C 1
ATOM 1336 O O . GLU A 1 165 ? -25.985 -0.177 53.697 1.00 78.06 165 GLU A O 1
ATOM 1341 N N . VAL A 1 166 ? -26.232 -2.263 54.498 1.00 85.19 166 VAL A N 1
ATOM 1342 C CA . VAL A 1 166 ? -27.695 -2.190 54.654 1.00 85.19 166 VAL A CA 1
ATOM 1343 C C . VAL A 1 166 ? -28.060 -1.817 56.094 1.00 85.19 166 VAL A C 1
ATOM 1345 O O . VAL A 1 166 ? -27.598 -2.427 57.059 1.00 85.19 166 VAL A O 1
ATOM 1348 N N . ASP A 1 167 ? -28.881 -0.789 56.296 1.00 84.75 167 ASP A N 1
ATOM 1349 C CA . ASP A 1 167 ? -29.284 -0.399 57.651 1.00 84.75 167 ASP A CA 1
ATOM 1350 C C . ASP A 1 167 ? -30.287 -1.393 58.282 1.00 84.75 167 ASP A C 1
ATOM 1352 O O . ASP A 1 167 ? -30.858 -2.258 57.619 1.00 84.75 167 ASP A O 1
ATOM 1356 N N . LYS A 1 168 ? -30.507 -1.286 59.603 1.00 85.44 168 LYS A N 1
ATOM 1357 C CA . LYS A 1 168 ? -31.417 -2.199 60.325 1.00 85.44 168 LYS A CA 1
ATOM 1358 C C . LYS A 1 168 ? -32.868 -2.099 59.831 1.00 85.44 168 LYS A C 1
ATOM 1360 O O . LYS A 1 168 ? -33.594 -3.089 59.881 1.00 85.44 168 LYS A O 1
ATOM 1365 N N . GLY A 1 169 ? -33.293 -0.923 59.368 1.00 88.56 169 GLY A N 1
ATOM 1366 C CA . GLY A 1 169 ? -34.616 -0.717 58.787 1.00 88.56 169 GLY A CA 1
ATOM 1367 C C . GLY A 1 169 ? -34.770 -1.494 57.484 1.00 88.56 169 GLY A C 1
ATOM 1368 O O . GLY A 1 169 ? -35.749 -2.217 57.324 1.00 88.56 169 GLY A O 1
ATOM 1369 N N . GLN A 1 170 ? -33.762 -1.441 56.612 1.00 92.31 170 GLN A N 1
ATOM 1370 C CA . GLN A 1 170 ? -33.700 -2.235 55.384 1.00 92.31 170 GLN A CA 1
ATOM 1371 C C . GLN A 1 170 ? -33.637 -3.742 55.658 1.00 92.31 170 GLN A C 1
ATOM 1373 O O . GLN A 1 170 ? -34.301 -4.508 54.965 1.00 92.31 170 GLN A O 1
ATOM 1378 N N . VAL A 1 171 ? -32.921 -4.184 56.698 1.00 90.38 171 VAL A N 1
ATOM 1379 C CA . VAL A 1 171 ? -32.918 -5.599 57.114 1.00 90.38 171 VAL A CA 1
ATOM 1380 C C . VAL A 1 171 ? -34.310 -6.061 57.550 1.00 90.38 171 VAL A C 1
ATOM 1382 O O . VAL A 1 171 ? -34.778 -7.115 57.121 1.00 90.38 171 VAL A O 1
ATOM 1385 N N . ASN A 1 172 ? -35.005 -5.274 58.374 1.00 91.50 172 ASN A N 1
ATOM 1386 C CA . ASN A 1 172 ? -36.371 -5.597 58.791 1.00 91.50 172 ASN A CA 1
ATOM 1387 C C . ASN A 1 172 ? -37.349 -5.551 57.611 1.00 91.50 172 ASN A C 1
ATOM 1389 O O . ASN A 1 172 ? -38.213 -6.417 57.488 1.00 91.50 172 ASN A O 1
ATOM 1393 N N . TYR A 1 173 ? -37.179 -4.582 56.711 1.00 92.06 173 TYR A N 1
ATOM 1394 C CA . TYR A 1 173 ? -37.934 -4.500 55.467 1.00 92.06 173 TYR A CA 1
ATOM 1395 C C . TYR A 1 173 ? -37.739 -5.756 54.612 1.00 92.06 173 TYR A C 1
ATOM 1397 O O . TYR A 1 173 ? -38.715 -6.343 54.153 1.00 92.06 173 TYR A O 1
ATOM 1405 N N . PHE A 1 174 ? -36.494 -6.209 54.457 1.00 92.31 174 PHE A N 1
ATOM 1406 C CA . PHE A 1 174 ? -36.154 -7.417 53.716 1.00 92.31 174 PHE A CA 1
ATOM 1407 C C . PHE A 1 174 ? -36.769 -8.669 54.349 1.00 92.31 174 PHE A C 1
ATOM 1409 O O . PHE A 1 174 ? -37.413 -9.452 53.653 1.00 92.31 174 PHE A O 1
ATOM 1416 N N . LYS A 1 175 ? -36.659 -8.818 55.678 1.00 90.88 175 LYS A N 1
ATOM 1417 C CA . LYS A 1 175 ? -37.321 -9.892 56.437 1.00 90.88 175 LYS A CA 1
ATOM 1418 C C . LYS A 1 175 ? -38.823 -9.917 56.152 1.00 90.88 175 LYS A C 1
ATOM 1420 O O . LYS A 1 175 ? -39.351 -10.971 55.818 1.00 90.88 175 LYS A O 1
ATOM 1425 N N . ASN A 1 176 ? -39.489 -8.764 56.211 1.00 89.38 176 ASN A N 1
ATOM 1426 C CA . ASN A 1 176 ? -40.923 -8.649 55.938 1.00 89.38 176 ASN A CA 1
ATOM 1427 C C . ASN A 1 176 ? -41.271 -8.966 54.475 1.00 89.38 176 ASN A C 1
ATOM 1429 O O . ASN A 1 176 ? -42.220 -9.704 54.223 1.00 89.38 176 ASN A O 1
ATOM 1433 N N . ALA A 1 177 ? -40.484 -8.482 53.510 1.00 88.31 177 ALA A N 1
ATOM 1434 C CA . ALA A 1 177 ? -40.665 -8.811 52.094 1.00 88.31 177 ALA A CA 1
ATOM 1435 C C . ALA A 1 177 ? -40.526 -10.323 51.829 1.00 88.31 177 ALA A C 1
ATOM 1437 O O . ALA A 1 177 ? -41.236 -10.874 50.985 1.00 88.31 177 ALA A O 1
ATOM 1438 N N . LEU A 1 178 ? -39.662 -11.009 52.587 1.00 85.81 178 LEU A N 1
ATOM 1439 C CA . LEU A 1 178 ? -39.442 -12.449 52.486 1.00 85.81 178 LEU A CA 1
ATOM 1440 C C . LEU A 1 178 ? -40.351 -13.318 53.368 1.00 85.81 178 LEU A C 1
ATOM 1442 O O . LEU A 1 178 ? -40.307 -14.540 53.203 1.00 85.81 178 LEU A O 1
ATOM 1446 N N . GLN A 1 179 ? -41.188 -12.761 54.253 1.00 80.69 179 GLN A N 1
ATOM 1447 C CA . GLN A 1 179 ? -42.092 -13.557 55.112 1.00 80.69 179 GLN A CA 1
ATOM 1448 C C . GLN A 1 179 ? -42.979 -14.504 54.292 1.00 80.69 179 GLN A C 1
ATOM 1450 O O . GLN A 1 179 ? -43.223 -15.637 54.698 1.00 80.69 179 GLN A O 1
ATOM 1455 N N . ASN A 1 180 ? -43.348 -14.075 53.083 1.00 68.88 180 ASN A N 1
ATOM 1456 C CA . ASN A 1 180 ? -44.087 -14.867 52.106 1.00 68.88 180 ASN A CA 1
ATOM 1457 C C . ASN A 1 180 ? -43.217 -15.263 50.898 1.00 68.88 180 ASN A C 1
ATOM 1459 O O . ASN A 1 180 ? -43.713 -15.435 49.795 1.00 68.88 180 ASN A O 1
ATOM 1463 N N . SER A 1 181 ? -41.901 -15.399 51.048 1.00 70.75 181 SER A N 1
ATOM 1464 C CA . SER A 1 181 ? -41.021 -15.762 49.923 1.00 70.75 181 SER A CA 1
ATOM 1465 C C . SER A 1 181 ? -41.329 -17.145 49.343 1.00 70.75 181 SER A C 1
ATOM 1467 O O . SER A 1 181 ? -41.221 -17.337 48.137 1.00 70.75 181 SER A O 1
ATOM 1469 N N . LYS A 1 182 ? -41.797 -18.083 50.180 1.00 70.94 182 LYS A N 1
ATOM 1470 C CA . LYS A 1 182 ? -42.120 -19.467 49.791 1.00 70.94 182 LYS A CA 1
ATOM 1471 C C . LYS A 1 182 ? -43.282 -19.606 48.795 1.00 70.94 182 LYS A C 1
ATOM 1473 O O . LYS A 1 182 ? -43.377 -20.646 48.155 1.00 70.94 182 LYS A O 1
ATOM 1478 N N . GLN A 1 183 ? -44.168 -18.612 48.675 1.00 78.94 183 GLN A N 1
ATOM 1479 C CA . GLN A 1 183 ? -45.250 -18.625 47.670 1.00 78.94 183 GLN A CA 1
ATOM 1480 C C . GLN A 1 183 ? -44.787 -18.120 46.296 1.00 78.94 183 GLN A C 1
ATOM 1482 O O . GLN A 1 183 ? -45.442 -18.393 45.288 1.00 78.94 183 GLN A O 1
ATOM 1487 N N . TYR A 1 184 ? -43.666 -17.394 46.242 1.00 84.00 184 TYR A N 1
ATOM 1488 C CA . TYR A 1 184 ? -43.133 -16.867 44.994 1.00 84.00 184 TYR A CA 1
ATOM 1489 C C . TYR A 1 184 ? -42.233 -17.889 44.320 1.00 84.00 184 TYR A C 1
ATOM 1491 O O . TYR A 1 184 ? -41.499 -18.642 44.955 1.00 84.00 184 TYR A O 1
ATOM 1499 N N . LYS A 1 185 ? -42.286 -17.888 42.994 1.00 84.19 185 LYS A N 1
ATOM 1500 C CA . LYS A 1 185 ? -41.554 -18.834 42.159 1.00 84.19 185 LYS A CA 1
ATOM 1501 C C . LYS A 1 185 ? -40.051 -18.559 42.145 1.00 84.19 185 LYS A C 1
ATOM 1503 O O . LYS A 1 185 ? -39.261 -19.493 42.171 1.00 84.19 185 LYS A O 1
ATOM 1508 N N . ASN A 1 186 ? -39.679 -17.281 42.102 1.00 90.81 186 ASN A N 1
ATOM 1509 C CA . ASN A 1 186 ? -38.301 -16.806 42.159 1.00 90.81 186 ASN A CA 1
ATOM 1510 C C . ASN A 1 186 ? -38.237 -15.517 42.987 1.00 90.81 186 ASN A C 1
ATOM 1512 O O . ASN A 1 186 ? -39.212 -14.756 43.043 1.00 90.81 186 ASN A O 1
ATOM 1516 N N . VAL A 1 187 ? -37.069 -15.259 43.575 1.00 93.69 187 VAL A N 1
ATOM 1517 C CA . VAL A 1 187 ? -36.763 -14.007 44.276 1.00 93.69 187 VAL A CA 1
ATOM 1518 C C . VAL A 1 187 ? -35.565 -13.342 43.608 1.00 93.69 187 VAL A C 1
ATOM 1520 O O . VAL A 1 187 ? -34.488 -13.929 43.525 1.00 93.69 187 VAL A O 1
ATOM 1523 N N . PHE A 1 188 ? -35.762 -12.116 43.136 1.00 96.31 188 PHE A N 1
ATOM 1524 C CA . PHE A 1 188 ? -34.761 -11.291 42.472 1.00 96.31 188 PHE A CA 1
ATOM 1525 C C . PHE A 1 188 ? -34.368 -10.130 43.389 1.00 96.31 188 PHE A C 1
ATOM 1527 O O . PHE A 1 188 ? -35.225 -9.336 43.777 1.00 96.31 188 PHE A O 1
ATOM 1534 N N . ILE A 1 189 ? -33.089 -10.029 43.742 1.00 96.19 189 ILE A N 1
ATOM 1535 C CA . ILE A 1 189 ? -32.541 -9.002 44.626 1.00 96.19 189 ILE A CA 1
ATOM 1536 C C . ILE A 1 189 ? -31.571 -8.112 43.846 1.00 96.19 189 ILE A C 1
ATOM 1538 O O . ILE A 1 189 ? -30.737 -8.608 43.092 1.00 96.19 189 ILE A O 1
ATOM 1542 N N . PHE A 1 190 ? -31.658 -6.799 44.048 1.00 96.12 190 PHE A N 1
ATOM 1543 C CA . PHE A 1 190 ? -30.819 -5.822 43.357 1.00 96.12 190 PHE A CA 1
ATOM 1544 C C . PHE A 1 190 ? -30.190 -4.847 44.348 1.00 96.12 190 PHE A C 1
ATOM 1546 O O . PHE A 1 190 ? -30.889 -4.216 45.147 1.00 96.12 190 PHE A O 1
ATOM 1553 N N . THR A 1 191 ? -28.872 -4.710 44.264 1.00 94.19 191 THR A N 1
ATOM 1554 C CA . THR A 1 191 ? -28.062 -3.757 45.024 1.00 94.19 191 THR A CA 1
ATOM 1555 C C . THR A 1 191 ? -27.112 -3.018 44.088 1.00 94.19 191 THR A C 1
ATOM 1557 O O . THR A 1 191 ? -26.975 -3.371 42.918 1.00 94.19 191 THR A O 1
ATOM 1560 N N . HIS A 1 192 ? -26.443 -1.980 44.593 1.00 92.38 192 HIS A N 1
ATOM 1561 C CA . HIS A 1 192 ? -25.321 -1.384 43.874 1.00 92.38 192 HIS A CA 1
ATOM 1562 C C . HIS A 1 192 ? -24.004 -2.105 44.189 1.00 92.38 192 HIS A C 1
ATOM 1564 O O . HIS A 1 192 ? -23.422 -2.748 43.323 1.00 92.38 192 HIS A O 1
ATOM 1570 N N . HIS A 1 193 ? -23.573 -2.069 45.450 1.00 87.75 193 HIS A N 1
ATOM 1571 C CA . HIS A 1 193 ? -22.359 -2.756 45.896 1.00 87.75 193 HIS A CA 1
ATOM 1572 C C . HIS A 1 193 ? -22.570 -4.274 46.084 1.00 87.75 193 HIS A C 1
ATOM 1574 O O . HIS A 1 193 ? -23.596 -4.677 46.657 1.00 87.75 193 HIS A O 1
ATOM 1580 N N . PRO A 1 194 ? -21.598 -5.121 45.687 1.00 86.94 194 PRO A N 1
ATOM 1581 C CA . PRO A 1 194 ? -21.619 -6.565 45.917 1.00 86.94 194 PRO A CA 1
ATOM 1582 C C . PRO A 1 194 ? -21.201 -6.901 47.356 1.00 86.94 194 PRO A C 1
ATOM 1584 O O . PRO A 1 194 ? -20.112 -7.417 47.602 1.00 86.94 194 PRO A O 1
ATOM 1587 N N . LEU A 1 195 ? -22.067 -6.603 48.331 1.00 82.31 195 LEU A N 1
ATOM 1588 C CA . LEU A 1 195 ? -21.758 -6.726 49.767 1.00 82.31 195 LEU A CA 1
ATOM 1589 C C . LEU A 1 195 ? -21.436 -8.161 50.238 1.00 82.31 195 LEU A C 1
ATOM 1591 O O . LEU A 1 195 ? -21.015 -8.347 51.373 1.00 82.31 195 LEU A O 1
ATOM 1595 N N . TRP A 1 196 ? -21.589 -9.177 49.392 1.00 80.19 196 TRP A N 1
ATOM 1596 C CA . TRP A 1 196 ? -21.158 -10.546 49.688 1.00 80.19 196 TRP A CA 1
ATOM 1597 C C . TRP A 1 196 ? -19.651 -10.791 49.465 1.00 80.19 196 TRP A C 1
ATOM 1599 O O . TRP A 1 196 ? -19.179 -11.895 49.735 1.00 80.19 196 TRP A O 1
ATOM 1609 N N . LEU A 1 197 ? -18.890 -9.802 48.972 1.00 71.81 197 LEU A N 1
ATOM 1610 C CA . LEU A 1 197 ? -17.440 -9.891 48.743 1.00 71.81 197 LEU A CA 1
ATOM 1611 C C . LEU A 1 197 ? -16.627 -9.166 49.837 1.00 71.81 197 LEU A C 1
ATOM 1613 O O . LEU A 1 197 ? -17.023 -8.109 50.320 1.00 71.81 197 LEU A O 1
ATOM 1617 N N . GLU A 1 198 ? -15.467 -9.730 50.204 1.00 52.31 198 GLU A N 1
ATOM 1618 C CA . GLU A 1 198 ? -14.546 -9.210 51.242 1.00 52.31 198 GLU A CA 1
ATOM 1619 C C . GLU A 1 198 ? -13.751 -7.974 50.780 1.00 52.31 198 GLU A C 1
ATOM 1621 O O . GLU A 1 198 ? -13.491 -7.051 51.550 1.00 52.31 198 GLU A O 1
ATOM 1626 N N . HIS A 1 199 ? -13.419 -7.933 49.492 1.00 51.22 199 HIS A N 1
ATOM 1627 C CA . HIS A 1 199 ? -12.845 -6.786 48.806 1.00 51.22 199 HIS A CA 1
ATOM 1628 C C . HIS A 1 199 ? -13.670 -6.528 47.547 1.00 51.22 199 HIS A C 1
ATOM 1630 O O . HIS A 1 199 ? -14.079 -7.482 46.880 1.00 51.22 199 HIS A O 1
ATOM 1636 N N . ILE A 1 200 ? -13.853 -5.257 47.173 1.00 48.97 200 ILE A N 1
ATOM 1637 C CA . ILE A 1 200 ? -14.268 -4.869 45.814 1.00 48.97 200 ILE A CA 1
ATOM 1638 C C . ILE A 1 200 ? -13.071 -5.175 44.889 1.00 48.97 200 ILE A C 1
ATOM 1640 O O . ILE A 1 200 ? -12.318 -4.304 44.471 1.00 48.97 200 ILE A O 1
ATOM 1644 N N . SER A 1 201 ? -12.800 -6.465 44.707 1.00 39.19 201 SER A N 1
ATOM 1645 C CA . SER A 1 201 ? -11.756 -7.042 43.871 1.00 39.19 201 SER A CA 1
ATOM 1646 C C . SER A 1 201 ? -12.431 -7.582 42.618 1.00 39.19 201 SER A C 1
ATOM 1648 O O . SER A 1 201 ? -13.444 -8.273 42.696 1.00 39.19 201 SER A O 1
ATOM 1650 N N . THR A 1 202 ? -11.857 -7.284 41.458 1.00 42.38 202 THR A N 1
ATOM 1651 C CA . THR A 1 202 ? -12.368 -7.643 40.127 1.00 42.38 202 THR A CA 1
ATOM 1652 C C . THR A 1 202 ? -12.246 -9.135 39.779 1.00 42.38 202 THR A C 1
ATOM 1654 O O . THR A 1 202 ? -12.566 -9.523 38.657 1.00 42.38 202 THR A O 1
ATOM 1657 N N . ASP A 1 203 ? -11.804 -9.984 40.712 1.00 40.75 203 ASP A N 1
ATOM 1658 C CA . ASP A 1 203 ? -11.557 -11.413 40.491 1.00 40.75 203 ASP A CA 1
ATOM 1659 C C . ASP A 1 203 ? -12.361 -12.291 41.473 1.00 40.75 203 ASP A C 1
ATOM 1661 O O . ASP A 1 203 ? -11.920 -12.598 42.584 1.00 40.75 203 ASP A O 1
ATOM 1665 N N . ILE A 1 204 ? -13.561 -12.702 41.042 1.00 46.91 204 ILE A N 1
ATOM 1666 C CA . ILE A 1 204 ? -14.501 -13.548 41.812 1.00 46.91 204 ILE A CA 1
ATOM 1667 C C . ILE A 1 204 ? -14.004 -14.999 41.932 1.00 46.91 204 ILE A C 1
ATOM 1669 O O . ILE A 1 204 ? -14.425 -15.737 42.822 1.00 46.91 204 ILE A O 1
ATOM 1673 N N . SER A 1 205 ? -13.067 -15.430 41.078 1.00 42.78 205 SER A N 1
ATOM 1674 C CA . SER A 1 205 ? -12.565 -16.813 41.078 1.00 42.78 205 SER A CA 1
ATOM 1675 C C . SER A 1 205 ? -11.775 -17.180 42.343 1.00 42.78 205 SER A C 1
ATOM 1677 O O . SER A 1 205 ? -11.559 -18.360 42.620 1.00 42.78 205 SER A O 1
ATOM 1679 N N . LYS A 1 206 ? -11.382 -16.178 43.142 1.00 38.38 206 LYS A N 1
ATOM 1680 C CA . LYS A 1 206 ? -10.602 -16.343 44.377 1.00 38.38 206 LYS A CA 1
ATOM 1681 C C . LYS A 1 206 ? -11.427 -16.238 45.661 1.00 38.38 206 LYS A C 1
ATOM 1683 O O . LYS A 1 206 ? -10.893 -16.481 46.739 1.00 38.38 206 LYS A O 1
ATOM 1688 N N . THR A 1 207 ? -12.718 -15.917 45.585 1.00 44.16 207 THR A N 1
ATOM 1689 C CA . THR A 1 207 ? -13.551 -15.654 46.769 1.00 44.16 207 THR A CA 1
ATOM 1690 C C . THR A 1 207 ? -14.376 -16.882 47.156 1.00 44.16 207 THR A C 1
ATOM 1692 O O . THR A 1 207 ? -15.589 -16.918 46.972 1.00 44.16 207 THR A O 1
ATOM 1695 N N . ASN A 1 208 ? -13.715 -17.905 47.705 1.00 36.66 208 ASN A N 1
ATOM 1696 C CA . ASN A 1 208 ? -14.374 -19.065 48.332 1.00 36.66 208 ASN A CA 1
ATOM 1697 C C . ASN A 1 208 ? -14.670 -18.853 49.831 1.00 36.66 208 ASN A C 1
ATOM 1699 O O . ASN A 1 208 ? -14.927 -19.809 50.561 1.00 36.66 208 ASN A O 1
ATOM 1703 N N . GLN A 1 209 ? -14.622 -17.611 50.309 1.00 42.66 209 GLN A N 1
ATOM 1704 C CA . GLN A 1 209 ? -14.693 -17.275 51.725 1.00 42.66 209 GLN A CA 1
ATOM 1705 C C . GLN A 1 209 ? -15.718 -16.152 51.945 1.00 42.66 209 GLN A C 1
ATOM 1707 O O . GLN A 1 209 ? -15.434 -14.975 51.760 1.00 42.66 209 GLN A O 1
ATOM 1712 N N . ILE A 1 210 ? -16.951 -16.539 52.287 1.00 46.59 210 ILE A N 1
ATOM 1713 C CA . ILE A 1 210 ? -17.993 -15.627 52.778 1.00 46.59 210 ILE A CA 1
ATOM 1714 C C . ILE A 1 210 ? -17.685 -15.394 54.265 1.00 46.59 210 ILE A C 1
ATOM 1716 O O . ILE A 1 210 ? -17.787 -16.337 55.048 1.00 46.59 210 ILE A O 1
ATOM 1720 N N . TYR A 1 211 ? -17.279 -14.181 54.654 1.00 48.84 211 TYR A N 1
ATOM 1721 C CA . TYR A 1 211 ? -16.950 -13.841 56.050 1.00 48.84 211 TYR A CA 1
ATOM 1722 C C . TYR A 1 211 ? -17.751 -12.648 56.607 1.00 48.84 211 TYR A C 1
ATOM 1724 O O . TYR A 1 211 ? -18.295 -11.813 55.884 1.00 48.84 211 TY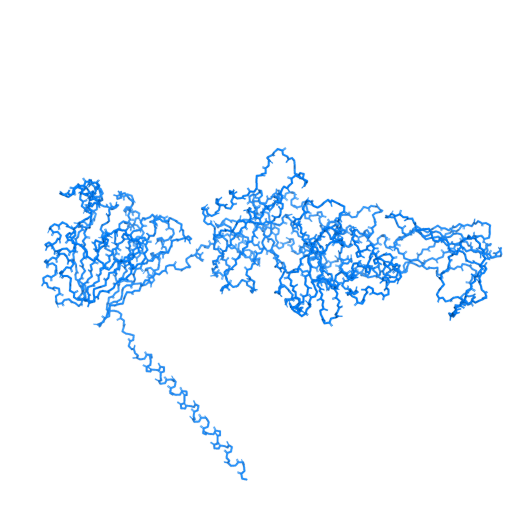R A O 1
ATOM 1732 N N . ASP A 1 212 ? -17.826 -12.597 57.939 1.00 49.44 212 ASP A N 1
ATOM 1733 C CA . ASP A 1 212 ? -18.992 -12.186 58.735 1.00 49.44 212 ASP A CA 1
ATOM 1734 C C . ASP A 1 212 ? -18.955 -10.732 59.271 1.00 49.44 212 ASP A C 1
ATOM 1736 O O . ASP A 1 212 ? -19.307 -10.463 60.421 1.00 49.44 212 ASP A O 1
ATOM 1740 N N . PHE A 1 213 ? -18.482 -9.765 58.472 1.00 58.12 213 PHE A N 1
ATOM 1741 C CA . PHE A 1 213 ? -18.256 -8.390 58.964 1.00 58.12 213 PHE A CA 1
ATOM 1742 C C . PHE A 1 213 ? -19.406 -7.400 58.715 1.00 58.12 213 PHE A C 1
ATOM 1744 O O . PHE A 1 213 ? -19.586 -6.478 59.515 1.00 58.12 213 PHE A O 1
ATOM 1751 N N . ASN A 1 214 ? -20.216 -7.583 57.668 1.00 71.19 214 ASN A N 1
ATOM 1752 C CA . ASN A 1 214 ? -21.318 -6.674 57.328 1.00 71.19 214 ASN A CA 1
ATOM 1753 C C . ASN A 1 214 ? -22.700 -7.280 57.641 1.00 71.19 214 ASN A C 1
ATOM 1755 O O . ASN A 1 214 ? -22.849 -8.479 57.897 1.00 71.19 214 ASN A O 1
ATOM 1759 N N . LYS A 1 215 ? -23.735 -6.442 57.705 1.00 78.06 215 LYS A N 1
ATOM 1760 C CA . LYS A 1 215 ? -25.114 -6.891 57.972 1.00 78.06 215 LYS A CA 1
ATOM 1761 C C . LYS A 1 215 ? -25.698 -7.684 56.812 1.00 78.06 215 LYS A C 1
ATOM 1763 O O . LYS A 1 215 ? -26.596 -8.487 57.045 1.00 78.06 215 LYS A O 1
ATOM 1768 N N . TRP A 1 216 ? -25.188 -7.508 55.593 1.00 85.81 216 TRP A N 1
ATOM 1769 C CA . TRP A 1 216 ? -25.580 -8.356 54.471 1.00 85.81 216 TRP A CA 1
ATOM 1770 C C . TRP A 1 216 ? -25.294 -9.835 54.767 1.00 85.81 216 TRP A C 1
ATOM 1772 O O . TRP A 1 216 ? -26.228 -10.631 54.840 1.00 85.81 216 TRP A O 1
ATOM 1782 N N . ASN A 1 217 ? -24.033 -10.193 55.018 1.00 82.44 217 ASN A N 1
ATOM 1783 C CA . ASN A 1 217 ? -23.620 -11.580 55.250 1.00 82.44 217 ASN A CA 1
ATOM 1784 C C . ASN A 1 217 ? -24.244 -12.175 56.522 1.00 82.44 217 ASN A C 1
ATOM 1786 O O . ASN A 1 217 ? -24.610 -13.348 56.525 1.00 82.44 217 ASN A O 1
ATOM 1790 N N . ARG A 1 218 ? -24.435 -11.361 57.571 1.00 82.94 218 ARG A N 1
ATOM 1791 C CA . ARG A 1 218 ? -25.016 -11.807 58.851 1.00 82.94 218 ARG A CA 1
ATOM 1792 C C . ARG A 1 218 ? -26.532 -11.939 58.849 1.00 82.94 218 ARG A C 1
ATOM 1794 O O . ARG A 1 218 ? -27.069 -12.836 59.490 1.00 82.94 218 ARG A O 1
ATOM 1801 N N . GLU A 1 219 ? -27.236 -11.010 58.205 1.00 87.81 219 GLU A N 1
ATOM 1802 C CA . GLU A 1 219 ? -28.681 -10.849 58.404 1.00 87.81 219 GLU A CA 1
ATOM 1803 C C . GLU A 1 219 ? -29.516 -10.957 57.126 1.00 87.81 219 GLU A C 1
ATOM 1805 O O . GLU A 1 219 ? -30.710 -11.226 57.237 1.00 87.81 219 GLU A O 1
ATOM 1810 N N . ILE A 1 220 ? -28.939 -10.761 55.935 1.00 89.88 220 ILE A N 1
ATOM 1811 C CA . ILE A 1 220 ? -29.652 -10.840 54.645 1.00 89.88 220 ILE A CA 1
ATOM 1812 C C . ILE A 1 220 ? -29.365 -12.170 53.949 1.00 89.88 220 ILE A C 1
ATOM 1814 O O . ILE A 1 220 ? -30.286 -12.921 53.632 1.00 89.88 220 ILE A O 1
ATOM 1818 N N . GLU A 1 221 ? -28.087 -12.482 53.745 1.00 88.38 221 GLU A N 1
ATOM 1819 C CA . GLU A 1 221 ? -27.594 -13.660 53.024 1.00 88.38 221 GLU A CA 1
ATOM 1820 C C . GLU A 1 221 ? -28.126 -15.002 53.582 1.00 88.38 221 GLU A C 1
ATOM 1822 O O . GLU A 1 221 ? -28.477 -15.886 52.787 1.00 88.38 221 GLU A O 1
ATOM 1827 N N . PRO A 1 222 ? -28.269 -15.193 54.914 1.00 88.88 222 PRO A N 1
ATOM 1828 C CA . PRO A 1 222 ? -28.830 -16.427 55.467 1.00 88.88 222 PRO A CA 1
ATOM 1829 C C . PRO A 1 222 ? -30.337 -16.579 55.223 1.00 88.88 222 PRO A C 1
ATOM 1831 O O . PRO A 1 222 ? -30.857 -17.688 55.315 1.00 88.88 222 PRO A O 1
ATOM 1834 N N . LEU A 1 223 ? -31.045 -15.485 54.915 1.00 88.75 223 LEU A N 1
ATOM 1835 C CA . LEU A 1 223 ? -32.495 -15.481 54.691 1.00 88.75 223 LEU A CA 1
ATOM 1836 C C . LEU A 1 223 ? -32.885 -15.770 53.238 1.00 88.75 223 LEU A C 1
ATOM 1838 O O . LEU A 1 223 ? -34.070 -15.939 52.948 1.00 88.75 223 LEU A O 1
ATOM 1842 N N . LEU A 1 224 ? -31.918 -15.802 52.320 1.00 89.62 224 LEU A N 1
ATOM 1843 C CA . LEU A 1 224 ? -32.180 -16.006 50.901 1.00 89.62 224 LEU A CA 1
ATOM 1844 C C . LEU A 1 224 ? -32.758 -17.406 50.637 1.00 89.62 224 LEU A C 1
ATOM 1846 O O . LEU A 1 224 ? -32.161 -18.405 51.054 1.00 89.62 224 LEU A O 1
ATOM 1850 N N . PRO A 1 225 ? -33.897 -17.511 49.927 1.00 87.75 225 PRO A N 1
ATOM 1851 C CA . PRO A 1 225 ? -34.460 -18.804 49.568 1.00 87.75 225 PRO A CA 1
ATOM 1852 C C . PRO A 1 225 ? -33.636 -19.490 48.463 1.00 87.75 225 PRO A C 1
ATOM 1854 O O . PRO A 1 225 ? -32.905 -18.822 47.724 1.00 87.75 225 PRO A O 1
ATOM 1857 N N . PRO A 1 226 ? -33.783 -20.818 48.291 1.00 83.56 226 PRO A N 1
ATOM 1858 C CA . PRO A 1 226 ? -33.265 -21.509 47.112 1.00 83.56 226 PRO A CA 1
ATOM 1859 C C . PRO A 1 226 ? -33.786 -20.863 45.818 1.00 83.56 226 PRO A C 1
ATOM 1861 O O . PRO A 1 226 ? -34.945 -20.453 45.765 1.00 83.56 226 PRO A O 1
ATOM 1864 N N . ASN A 1 227 ? -32.955 -20.802 44.771 1.00 81.44 227 ASN A N 1
ATOM 1865 C CA . ASN A 1 227 ? -33.251 -20.141 43.485 1.00 81.44 227 ASN A CA 1
ATOM 1866 C C . ASN A 1 227 ? -33.351 -18.601 43.544 1.00 81.44 227 ASN A C 1
ATOM 1868 O O . ASN A 1 227 ? -33.961 -17.989 42.664 1.00 81.44 227 ASN A O 1
ATOM 1872 N N . ALA A 1 228 ? -32.784 -17.955 44.567 1.00 91.81 228 ALA A N 1
ATOM 1873 C CA . ALA A 1 228 ? -32.654 -16.501 44.578 1.00 91.81 228 ALA A CA 1
ATOM 1874 C C . ALA A 1 228 ? -31.576 -16.027 43.588 1.00 91.81 228 ALA A C 1
ATOM 1876 O O . ALA A 1 228 ? -30.523 -16.652 43.451 1.00 91.81 228 ALA A O 1
ATOM 1877 N N . PHE A 1 229 ? -31.819 -14.891 42.939 1.00 95.56 229 PHE A N 1
ATOM 1878 C CA . PHE A 1 229 ? -30.855 -14.230 42.062 1.00 95.56 229 PHE A CA 1
ATOM 1879 C C . PHE A 1 229 ? -30.523 -12.846 42.608 1.00 95.56 229 PHE A C 1
ATOM 1881 O O . PHE A 1 229 ? -31.432 -12.095 42.954 1.00 95.56 229 PHE A O 1
ATOM 1888 N N . ILE A 1 230 ? -29.242 -12.497 42.660 1.00 94.31 230 ILE A N 1
ATOM 1889 C CA . ILE A 1 230 ? -28.750 -11.240 43.228 1.00 94.31 230 ILE A CA 1
ATOM 1890 C C . ILE A 1 230 ? -27.903 -10.521 42.184 1.00 94.31 230 ILE A C 1
ATOM 1892 O O . ILE A 1 230 ? -26.966 -11.121 41.660 1.00 94.31 230 ILE A O 1
ATOM 1896 N N . TRP A 1 231 ? -28.195 -9.249 41.921 1.00 94.44 231 TRP A N 1
ATOM 1897 C CA . TRP A 1 231 ? -27.368 -8.381 41.081 1.00 94.44 231 TRP A CA 1
ATOM 1898 C C . TRP A 1 231 ? -26.731 -7.246 41.871 1.00 94.44 231 TRP A C 1
ATOM 1900 O O . TRP A 1 231 ? -27.396 -6.621 42.697 1.00 94.44 231 TRP A O 1
ATOM 1910 N N . ALA A 1 232 ? -25.478 -6.944 41.534 1.00 91.56 232 ALA A N 1
ATOM 1911 C CA . ALA A 1 232 ? -24.757 -5.742 41.940 1.00 91.56 232 ALA A CA 1
ATOM 1912 C C . ALA A 1 232 ? -24.176 -5.008 40.720 1.00 91.56 232 ALA A C 1
ATOM 1914 O O . ALA A 1 232 ? -23.748 -5.647 39.758 1.00 91.56 232 ALA A O 1
ATOM 1915 N N . GLY A 1 233 ? -24.159 -3.675 40.771 1.00 87.38 233 GLY A N 1
ATOM 1916 C CA . GLY A 1 233 ? -23.673 -2.807 39.695 1.00 87.38 233 GLY A CA 1
ATOM 1917 C C . GLY A 1 233 ? -22.198 -2.401 39.780 1.00 87.38 233 GLY A C 1
ATOM 1918 O O . GLY A 1 233 ? -21.591 -2.156 38.745 1.00 87.38 233 GLY A O 1
ATOM 1919 N N . ASP A 1 234 ? -21.595 -2.353 40.973 1.00 83.75 234 ASP A N 1
ATOM 1920 C CA . ASP A 1 234 ? -20.232 -1.817 41.197 1.00 83.75 234 ASP A CA 1
ATOM 1921 C C . ASP A 1 234 ? -19.095 -2.803 40.840 1.00 83.75 234 ASP A C 1
ATOM 1923 O O . ASP A 1 234 ? -18.070 -2.903 41.512 1.00 83.75 234 ASP A O 1
ATOM 1927 N N . GLY A 1 235 ? -19.281 -3.602 39.790 1.00 68.06 235 GLY A N 1
ATOM 1928 C CA . GLY A 1 235 ? -18.206 -4.393 39.203 1.00 68.06 235 GLY A CA 1
ATOM 1929 C C . GLY A 1 235 ? -18.007 -3.970 37.769 1.00 68.06 235 GLY A C 1
ATOM 1930 O O . GLY A 1 235 ? -18.838 -4.248 36.912 1.00 68.06 235 GLY A O 1
ATOM 1931 N N . TYR A 1 236 ? -16.871 -3.337 37.501 1.00 66.50 236 TYR A N 1
ATOM 1932 C CA . TYR A 1 236 ? -16.427 -2.870 36.183 1.00 66.50 236 TYR A CA 1
ATOM 1933 C C . TYR A 1 236 ? -16.238 -3.991 35.129 1.00 66.50 236 TYR A C 1
ATOM 1935 O O . TYR A 1 236 ? -15.632 -3.762 34.081 1.00 66.50 236 TYR A O 1
ATOM 1943 N N . SER A 1 237 ? -16.704 -5.211 35.414 1.00 67.75 237 SER A N 1
ATOM 1944 C CA . SER A 1 237 ? -16.702 -6.402 34.567 1.00 67.75 237 SER A CA 1
ATOM 1945 C C . SER A 1 237 ? -17.904 -7.301 34.896 1.00 67.75 237 SER A C 1
ATOM 1947 O O . SER A 1 237 ? -18.389 -7.329 36.027 1.00 67.75 237 SER A O 1
ATOM 1949 N N . TYR A 1 238 ? -18.382 -8.060 33.902 1.00 83.50 238 TYR A N 1
ATOM 1950 C CA . TYR A 1 238 ? -19.406 -9.083 34.122 1.00 83.50 238 TYR A CA 1
ATOM 1951 C C . TYR A 1 238 ? -18.815 -10.287 34.854 1.00 83.50 238 TYR A C 1
ATOM 1953 O O . TYR A 1 238 ? -17.805 -10.848 34.419 1.00 83.50 238 TYR A O 1
ATOM 1961 N N . ALA A 1 239 ? -19.481 -10.733 35.913 1.00 83.06 239 ALA A N 1
ATOM 1962 C CA . ALA A 1 239 ? -19.135 -11.971 36.587 1.00 83.06 239 ALA A CA 1
ATOM 1963 C C . ALA A 1 239 ? -20.364 -12.627 37.225 1.00 83.06 239 ALA A C 1
ATOM 1965 O O . ALA A 1 239 ? -21.277 -11.952 37.696 1.00 83.06 239 ALA A O 1
ATOM 1966 N N . LYS A 1 240 ? -20.383 -13.963 37.242 1.00 89.00 240 LYS A N 1
ATOM 1967 C CA . LYS A 1 240 ? -21.514 -14.769 37.710 1.00 89.00 240 LYS A CA 1
ATOM 1968 C C . LYS A 1 240 ? -21.029 -15.966 38.514 1.00 89.00 240 LYS A C 1
ATOM 1970 O O . LYS A 1 240 ? -20.119 -16.673 38.088 1.00 89.00 240 LYS A O 1
ATOM 1975 N N . SER A 1 241 ? -21.669 -16.228 39.646 1.00 87.50 241 SER A N 1
ATOM 1976 C CA . SER A 1 241 ? -21.446 -17.424 40.460 1.00 87.50 241 SER A CA 1
ATOM 1977 C C . SER A 1 241 ? -22.773 -18.008 40.939 1.00 87.50 241 SER A C 1
ATOM 1979 O O . SER A 1 241 ? -23.795 -17.326 40.984 1.00 87.50 241 SER A O 1
ATOM 1981 N N . THR A 1 242 ? -22.806 -19.302 41.247 1.00 88.75 242 THR A N 1
ATOM 1982 C CA . THR A 1 242 ? -23.982 -19.962 41.834 1.00 88.75 242 THR A CA 1
ATOM 1983 C C . THR A 1 242 ? -23.519 -20.925 42.913 1.00 88.75 242 THR A C 1
ATOM 1985 O O . THR A 1 242 ? -22.575 -21.682 42.697 1.00 88.75 242 THR A O 1
ATOM 1988 N N . ASP A 1 243 ? -24.136 -20.849 44.092 1.00 85.81 243 ASP A N 1
ATOM 1989 C CA . ASP A 1 243 ? -23.746 -21.670 45.239 1.00 85.81 243 ASP A CA 1
ATOM 1990 C C . ASP A 1 243 ? -24.533 -22.991 45.332 1.00 85.81 243 ASP A C 1
ATOM 1992 O O . ASP A 1 243 ? -25.433 -23.279 44.542 1.00 85.81 243 ASP A O 1
ATOM 1996 N N . LYS A 1 244 ? -24.203 -23.810 46.339 1.00 85.94 244 LYS A N 1
ATOM 1997 C CA . LYS A 1 244 ? -24.850 -25.112 46.587 1.00 85.94 244 LYS A CA 1
ATOM 1998 C C . LYS A 1 244 ? -26.338 -25.012 46.958 1.00 85.94 244 LYS A C 1
ATOM 2000 O O . LYS A 1 244 ? -27.032 -26.020 46.885 1.00 85.94 244 LYS A O 1
ATOM 2005 N N . ARG A 1 245 ? -26.830 -23.833 47.361 1.00 86.38 245 ARG A N 1
ATOM 2006 C CA . ARG A 1 245 ? -28.256 -23.558 47.626 1.00 86.38 245 ARG A CA 1
ATOM 2007 C C . ARG A 1 245 ? -28.993 -23.112 46.353 1.00 86.38 245 ARG A C 1
ATOM 2009 O O . ARG A 1 245 ? -30.168 -22.764 46.423 1.00 86.38 245 ARG A O 1
ATOM 2016 N N . ASN A 1 246 ? -28.312 -23.132 45.204 1.00 87.81 246 ASN A N 1
ATOM 2017 C CA . ASN A 1 246 ? -28.769 -22.600 43.926 1.00 87.81 246 ASN A CA 1
ATOM 2018 C C . ASN A 1 246 ? -29.082 -21.095 43.977 1.00 87.81 246 ASN A C 1
ATOM 2020 O O . ASN A 1 246 ? -30.024 -20.630 43.342 1.00 87.81 246 ASN A O 1
ATOM 2024 N N . ILE A 1 247 ? -28.319 -20.336 44.769 1.00 90.81 247 ILE A N 1
ATOM 2025 C CA . ILE A 1 247 ? -28.391 -18.873 44.780 1.00 90.81 247 ILE A CA 1
ATOM 2026 C C . ILE A 1 247 ? -27.377 -18.342 43.775 1.00 90.81 247 ILE A C 1
ATOM 2028 O O . ILE A 1 247 ? -26.175 -18.597 43.904 1.00 90.81 247 ILE A O 1
ATOM 2032 N N . THR A 1 248 ? -27.861 -17.599 42.785 1.00 93.12 248 THR A N 1
ATOM 2033 C CA . THR A 1 248 ? -27.046 -17.017 41.717 1.00 93.12 248 THR A CA 1
ATOM 2034 C C . THR A 1 248 ? -26.697 -15.568 42.048 1.00 93.12 248 THR A C 1
ATOM 2036 O O . THR A 1 248 ? -27.579 -14.758 42.318 1.00 93.12 248 THR A O 1
ATOM 2039 N N . ARG A 1 249 ? -25.408 -15.224 41.998 1.00 91.88 249 ARG A N 1
ATOM 2040 C CA . ARG A 1 249 ? -24.897 -13.861 42.197 1.00 91.88 249 ARG A CA 1
ATOM 2041 C C . ARG A 1 249 ? -24.282 -13.375 40.900 1.00 91.88 249 ARG A C 1
ATOM 2043 O O . ARG A 1 249 ? -23.467 -14.081 40.309 1.00 91.88 249 ARG A O 1
ATOM 2050 N N . ILE A 1 250 ? -24.686 -12.195 40.462 1.00 91.56 250 ILE A N 1
ATOM 2051 C CA . ILE A 1 250 ? -24.239 -11.574 39.223 1.00 91.56 250 ILE A CA 1
ATOM 2052 C C . ILE A 1 250 ? -23.741 -10.174 39.558 1.00 91.56 250 ILE A C 1
ATOM 2054 O O . ILE A 1 250 ? -24.366 -9.434 40.315 1.00 91.56 250 ILE A O 1
ATOM 2058 N N . ILE A 1 251 ? -22.594 -9.823 39.003 1.00 87.50 251 ILE A N 1
ATOM 2059 C CA . ILE A 1 251 ? -22.062 -8.471 39.046 1.00 87.50 251 ILE A CA 1
ATOM 2060 C C . ILE A 1 251 ? -21.967 -7.994 37.607 1.00 87.50 251 ILE A C 1
ATOM 2062 O O . ILE A 1 251 ? -21.399 -8.692 36.766 1.00 87.50 251 ILE A O 1
ATOM 2066 N N . ASN A 1 252 ? -22.568 -6.846 37.313 1.00 83.19 252 ASN A N 1
ATOM 2067 C CA . ASN A 1 252 ? -22.484 -6.229 36.002 1.00 83.19 252 ASN A CA 1
ATOM 2068 C C . ASN A 1 252 ? -22.550 -4.699 36.091 1.00 83.19 252 ASN A C 1
ATOM 2070 O O . ASN A 1 252 ? -23.517 -4.133 36.588 1.00 83.19 252 ASN A O 1
ATOM 2074 N N . GLY A 1 253 ? -21.546 -4.030 35.537 1.00 79.25 253 GLY A N 1
ATOM 2075 C CA . GLY A 1 253 ? -21.490 -2.578 35.433 1.00 79.25 253 GLY A CA 1
ATOM 2076 C C . GLY A 1 253 ? -20.770 -2.152 34.162 1.00 79.25 253 GLY A C 1
ATOM 2077 O O . GLY A 1 253 ? -19.924 -2.887 33.643 1.00 79.25 253 GLY A O 1
ATOM 2078 N N . PHE A 1 254 ? -21.108 -0.976 33.630 1.00 82.94 254 PHE A N 1
ATOM 2079 C CA . PHE A 1 254 ? -20.328 -0.417 32.531 1.00 82.94 254 PHE A CA 1
ATOM 2080 C C . PHE A 1 254 ? -18.933 0.006 33.025 1.00 82.94 254 PHE A C 1
ATOM 2082 O O . PHE A 1 254 ? -18.761 0.427 34.170 1.00 82.94 254 PHE A O 1
ATOM 2089 N N . PRO A 1 255 ? -17.898 -0.128 32.180 1.00 71.50 255 PRO A N 1
ATOM 2090 C CA . PRO A 1 255 ? -16.540 0.198 32.572 1.00 71.50 255 PRO A CA 1
ATOM 2091 C C . PRO A 1 255 ? -16.363 1.715 32.716 1.00 71.50 255 PRO A C 1
ATOM 2093 O O . PRO A 1 255 ? -16.903 2.506 31.936 1.00 71.50 255 PRO A O 1
ATOM 2096 N N . MET A 1 256 ? -15.505 2.121 33.660 1.00 65.62 256 MET A N 1
ATOM 2097 C CA . MET A 1 256 ? -15.157 3.532 33.900 1.00 65.62 256 MET A CA 1
ATOM 2098 C C . MET A 1 256 ? -14.442 4.209 32.718 1.00 65.62 256 MET A C 1
ATOM 2100 O O . MET A 1 256 ? -14.217 5.419 32.734 1.00 65.62 256 MET A O 1
ATOM 2104 N N . THR A 1 257 ? -14.020 3.458 31.701 1.00 57.81 257 THR A N 1
ATOM 2105 C CA . THR A 1 257 ? -13.357 4.012 30.520 1.00 57.81 257 THR A CA 1
ATOM 2106 C C . THR A 1 257 ? -14.400 4.534 29.541 1.00 57.81 257 THR A C 1
ATOM 2108 O O . THR A 1 257 ? -15.118 3.743 28.941 1.00 57.81 257 THR A O 1
ATOM 2111 N N . SER A 1 258 ? -14.433 5.843 29.282 1.00 43.97 258 SER A N 1
ATOM 2112 C CA . SER A 1 258 ? -15.249 6.451 28.211 1.00 43.97 258 SER A CA 1
ATOM 2113 C C . SER A 1 258 ? -14.827 6.044 26.792 1.00 43.97 258 SER A C 1
ATOM 2115 O O . SER A 1 258 ? -15.321 6.610 25.823 1.00 43.97 258 SER A O 1
ATOM 2117 N N . ASP A 1 259 ? -13.877 5.116 26.666 1.00 46.88 259 ASP A N 1
ATOM 2118 C CA . ASP A 1 259 ? -13.325 4.650 25.408 1.00 46.88 259 ASP A CA 1
ATOM 2119 C C . ASP A 1 259 ? -14.213 3.546 24.806 1.00 46.88 259 ASP A C 1
ATOM 2121 O O . ASP A 1 259 ? -14.259 2.430 25.340 1.00 46.88 259 ASP A O 1
ATOM 2125 N N . PRO A 1 260 ? -14.867 3.827 23.666 1.00 43.44 260 PRO A N 1
ATOM 2126 C CA . PRO A 1 260 ? -15.686 2.864 22.943 1.00 43.44 260 PRO A CA 1
ATOM 2127 C C . PRO A 1 260 ? -14.916 1.599 22.516 1.00 43.44 260 PRO A C 1
ATOM 2129 O O . PRO A 1 260 ? -15.493 0.550 22.225 1.00 43.44 260 PRO A O 1
ATOM 2132 N N . VAL A 1 261 ? -13.586 1.696 22.426 1.00 42.78 261 VAL A N 1
ATOM 2133 C CA . VAL A 1 261 ? -12.722 0.662 21.853 1.00 42.78 261 VAL A CA 1
ATOM 2134 C C . VAL A 1 261 ? -12.311 -0.394 22.880 1.00 42.78 261 VAL A C 1
ATOM 2136 O O . VAL A 1 261 ? -12.107 -1.540 22.479 1.00 42.78 261 VAL A O 1
ATOM 2139 N N . SER A 1 262 ? -12.223 -0.046 24.170 1.00 42.72 262 SER A N 1
ATOM 2140 C CA . SER A 1 262 ? -11.638 -0.902 25.217 1.00 42.72 262 SER A CA 1
ATOM 2141 C C . SER A 1 262 ? -12.619 -1.425 26.276 1.00 42.72 262 SER A C 1
ATOM 2143 O O . SER A 1 262 ? -12.287 -2.378 26.981 1.00 42.72 262 SER A O 1
ATOM 2145 N N . GLY A 1 263 ? -13.827 -0.865 26.383 1.00 53.34 263 GLY A N 1
ATOM 2146 C CA . GLY A 1 263 ? -14.825 -1.299 27.361 1.00 53.34 263 GLY A CA 1
ATOM 2147 C C . GLY A 1 263 ? -15.813 -2.330 26.810 1.00 53.34 263 GLY A C 1
ATOM 2148 O O . GLY A 1 263 ? -16.640 -1.992 25.966 1.00 53.34 263 GLY A O 1
ATOM 2149 N N . ARG A 1 264 ? -15.791 -3.573 27.311 1.00 65.38 264 ARG A N 1
ATOM 2150 C CA . ARG A 1 264 ? -16.887 -4.532 27.078 1.00 65.38 264 ARG A CA 1
ATOM 2151 C C . ARG A 1 264 ? -18.141 -4.022 27.794 1.00 65.38 264 ARG A C 1
ATOM 2153 O O . ARG A 1 264 ? -18.257 -4.162 29.008 1.00 65.38 264 ARG A O 1
ATOM 2160 N N . LEU A 1 265 ? -19.061 -3.395 27.064 1.00 77.44 265 LEU A N 1
ATOM 2161 C CA . LEU A 1 265 ? -20.368 -3.008 27.597 1.00 77.44 265 LEU A CA 1
ATOM 2162 C C . LEU A 1 265 ? -21.247 -4.260 27.654 1.00 77.44 265 LEU A C 1
ATOM 2164 O O . LEU A 1 265 ? -21.676 -4.768 26.616 1.00 77.44 265 LEU A O 1
ATOM 2168 N N . ILE A 1 266 ? -21.470 -4.775 28.863 1.00 83.75 266 ILE A N 1
ATOM 2169 C CA . ILE A 1 266 ? -22.264 -5.982 29.106 1.00 83.75 266 ILE A CA 1
ATOM 2170 C C . ILE A 1 266 ? -23.423 -5.630 30.034 1.00 83.75 266 ILE A C 1
ATOM 2172 O O . ILE A 1 266 ? -23.223 -5.046 31.098 1.00 83.75 266 ILE A O 1
ATOM 2176 N N . PHE A 1 267 ? -24.635 -6.029 29.660 1.00 90.31 267 PHE A N 1
ATOM 2177 C CA . PHE A 1 267 ? -25.803 -6.006 30.540 1.00 90.31 267 PHE A CA 1
ATOM 2178 C C . PHE A 1 267 ? -26.469 -7.383 30.584 1.00 90.31 267 PHE A C 1
ATOM 2180 O O . PHE A 1 267 ? -26.229 -8.218 29.718 1.00 90.31 267 PHE A O 1
ATOM 2187 N N . SER A 1 268 ? -27.296 -7.644 31.596 1.00 94.12 268 SER A N 1
ATOM 2188 C CA . SER A 1 268 ? -27.985 -8.935 31.728 1.00 94.12 268 SER A CA 1
ATOM 2189 C C . SER A 1 268 ? -29.358 -8.866 31.061 1.00 94.12 268 SER A C 1
ATOM 2191 O O . SER A 1 268 ? -30.136 -7.966 31.379 1.00 94.12 268 SER A O 1
ATOM 2193 N N . TYR A 1 269 ? -29.693 -9.820 30.192 1.00 96.50 269 TYR A N 1
ATOM 2194 C CA . TYR A 1 269 ? -31.063 -10.053 29.731 1.00 96.50 269 TYR A CA 1
ATOM 2195 C C . TYR A 1 269 ? -31.621 -11.306 30.403 1.00 96.50 269 TYR A C 1
ATOM 2197 O O . TYR A 1 269 ? -31.103 -12.410 30.240 1.00 96.50 269 TYR A O 1
ATOM 2205 N N . VAL A 1 270 ? -32.672 -11.130 31.197 1.00 96.88 270 VAL A N 1
ATOM 2206 C CA . VAL A 1 270 ? -33.254 -12.184 32.025 1.00 96.88 270 VAL A CA 1
ATOM 2207 C C . VAL A 1 270 ? -34.592 -12.606 31.444 1.00 96.88 270 VAL A C 1
ATOM 2209 O O . VAL A 1 270 ? -35.456 -11.773 31.187 1.00 96.88 270 VAL A O 1
ATOM 2212 N N . LYS A 1 271 ? -34.772 -13.913 31.266 1.00 96.31 271 LYS A N 1
ATOM 2213 C CA . LYS A 1 271 ? -35.988 -14.559 30.768 1.00 96.31 271 LYS A CA 1
ATOM 2214 C C . LYS A 1 271 ? -36.484 -15.566 31.797 1.00 96.31 271 LYS A C 1
ATOM 2216 O O . LYS A 1 271 ? -35.789 -16.524 32.136 1.00 96.31 271 LYS A O 1
ATOM 2221 N N . VAL A 1 272 ? -37.700 -15.366 32.280 1.00 94.56 272 VAL A N 1
ATOM 2222 C CA . VAL A 1 272 ? -38.363 -16.235 33.253 1.00 94.56 272 VAL A CA 1
ATOM 2223 C C . VAL A 1 272 ? -39.364 -17.114 32.514 1.00 94.56 272 VAL A C 1
ATOM 2225 O O . VAL A 1 272 ? -40.319 -16.625 31.920 1.00 94.56 272 VAL A O 1
ATOM 2228 N N . PHE A 1 273 ? -39.144 -18.422 32.552 1.00 92.12 273 PHE A N 1
ATOM 2229 C CA . PHE A 1 273 ? -40.028 -19.444 31.992 1.00 92.12 273 PHE A CA 1
ATOM 2230 C C . PHE A 1 273 ? -40.774 -20.168 33.106 1.00 92.12 273 PHE A C 1
ATOM 2232 O O . PHE A 1 273 ? -40.443 -20.024 34.284 1.00 92.12 273 PHE A O 1
ATOM 2239 N N . LYS A 1 274 ? -41.756 -21.004 32.743 1.00 85.38 274 LYS A N 1
ATOM 2240 C CA . LYS A 1 274 ? -42.594 -21.755 33.692 1.00 85.38 274 LYS A CA 1
ATOM 2241 C C . LYS A 1 274 ? -41.793 -22.574 34.722 1.00 85.38 274 LYS A C 1
ATOM 2243 O O . LYS A 1 274 ? -42.223 -22.689 35.864 1.00 85.38 274 LYS A O 1
ATOM 2248 N N . ASP A 1 275 ? -40.644 -23.099 34.331 1.00 86.38 275 ASP A N 1
ATOM 2249 C CA . ASP A 1 275 ? -39.834 -24.064 35.079 1.00 86.38 275 ASP A CA 1
ATOM 2250 C C . ASP A 1 275 ? -38.397 -23.596 35.365 1.00 86.38 275 ASP A C 1
ATOM 2252 O O . ASP A 1 275 ? -37.683 -24.263 36.109 1.00 86.38 275 ASP A O 1
ATOM 2256 N N . LYS A 1 276 ? -37.956 -22.467 34.795 1.00 89.94 276 LYS A N 1
ATOM 2257 C CA . LYS A 1 276 ? -36.574 -21.985 34.932 1.00 89.94 276 LYS A CA 1
ATOM 2258 C C . LYS A 1 276 ? -36.435 -20.481 34.720 1.00 89.94 276 LYS A C 1
ATOM 2260 O O . LYS A 1 276 ? -37.245 -19.860 34.035 1.00 89.94 276 LYS A O 1
ATOM 2265 N N . VAL A 1 277 ? -35.342 -19.922 35.226 1.00 93.12 277 VAL A N 1
ATOM 2266 C CA . VAL A 1 277 ? -34.860 -18.577 34.892 1.00 93.12 277 VAL A CA 1
ATOM 2267 C C . VAL A 1 277 ? -33.589 -18.719 34.065 1.00 93.12 277 VAL A C 1
ATOM 2269 O O . VAL A 1 277 ? -32.697 -19.491 34.414 1.00 93.12 277 VAL A O 1
ATOM 2272 N N . VAL A 1 278 ? -33.513 -17.986 32.961 1.00 93.31 278 VAL A N 1
ATOM 2273 C CA . VAL A 1 278 ? -32.332 -17.908 32.104 1.00 93.31 278 VAL A CA 1
ATOM 2274 C C . VAL A 1 278 ? -31.856 -16.466 32.110 1.00 93.31 278 VAL A C 1
ATOM 2276 O O . VAL A 1 278 ? -32.582 -15.577 31.680 1.00 93.31 278 VAL A O 1
ATOM 2279 N N . GLU A 1 279 ? -30.644 -16.237 32.599 1.00 93.56 279 GLU A N 1
ATOM 2280 C CA . GLU A 1 279 ? -29.942 -14.970 32.423 1.00 93.56 279 GLU A CA 1
ATOM 2281 C C . GLU A 1 279 ? -28.875 -15.142 31.342 1.00 93.56 279 GLU A C 1
ATOM 2283 O O . GLU A 1 279 ? -28.121 -16.118 31.359 1.00 93.56 279 GLU A O 1
ATOM 2288 N N . GLU A 1 280 ? -28.866 -14.204 30.399 1.00 92.25 280 GLU A N 1
ATOM 2289 C CA . GLU A 1 280 ? -27.930 -14.130 29.284 1.00 92.25 280 GLU A CA 1
ATOM 2290 C C . GLU A 1 280 ? -27.162 -12.803 29.360 1.00 92.25 280 GLU A C 1
ATOM 2292 O O . GLU A 1 280 ? -27.796 -11.743 29.280 1.00 92.25 280 GLU A O 1
ATOM 2297 N N . PRO A 1 281 ? -25.821 -12.824 29.473 1.00 89.50 281 PRO A N 1
ATOM 2298 C CA . PRO A 1 281 ? -25.032 -11.617 29.297 1.00 89.50 281 PRO A CA 1
ATOM 2299 C C . PRO A 1 281 ? -25.131 -11.166 27.840 1.00 89.50 281 PRO A C 1
ATOM 2301 O O . PRO A 1 281 ? -24.755 -11.888 26.916 1.00 89.50 281 PRO A O 1
ATOM 2304 N N . VAL A 1 282 ? -25.640 -9.957 27.632 1.00 87.31 282 VAL A N 1
ATOM 2305 C CA . VAL A 1 282 ? -25.668 -9.297 26.331 1.00 87.31 282 VAL A CA 1
ATOM 2306 C C . VAL A 1 282 ? -24.445 -8.411 26.248 1.00 87.31 282 VAL A C 1
ATOM 2308 O O . VAL A 1 282 ? -24.395 -7.327 26.829 1.00 87.31 282 VAL A O 1
ATOM 2311 N N . GLU A 1 283 ? -23.449 -8.896 25.523 1.00 81.56 283 GLU A N 1
ATOM 2312 C CA . GLU A 1 283 ? -22.267 -8.119 25.203 1.00 81.56 283 GLU A CA 1
ATOM 2313 C C . GLU A 1 283 ? -22.508 -7.299 23.935 1.00 81.56 283 GLU A C 1
ATOM 2315 O O . GLU A 1 283 ? -22.915 -7.824 22.894 1.00 81.56 283 GLU A O 1
ATOM 2320 N N . LEU A 1 284 ? -22.246 -5.994 24.009 1.00 71.50 284 LEU A N 1
ATOM 2321 C CA . LEU A 1 284 ? -22.280 -5.110 22.848 1.00 71.50 284 LEU A CA 1
ATOM 2322 C C . LEU A 1 284 ? -21.005 -5.301 22.012 1.00 71.50 284 LEU A C 1
ATOM 2324 O O . LEU A 1 284 ? -20.129 -4.439 21.954 1.00 71.50 284 LEU A O 1
ATOM 2328 N N . HIS A 1 285 ? -20.894 -6.451 21.350 1.00 53.06 285 HIS A N 1
ATOM 2329 C CA . HIS A 1 285 ? -19.948 -6.648 20.256 1.00 53.06 285 HIS A CA 1
ATOM 2330 C C . HIS A 1 285 ? -20.446 -5.898 19.007 1.00 53.06 285 HIS A C 1
ATOM 2332 O O . HIS A 1 285 ? -21.626 -5.961 18.671 1.00 53.06 285 HIS A O 1
ATOM 2338 N N . ASN A 1 286 ? -19.549 -5.225 18.280 1.00 47.88 286 ASN A N 1
ATOM 2339 C CA . ASN A 1 286 ? -19.807 -4.694 16.929 1.00 47.88 286 ASN A CA 1
ATOM 2340 C C . ASN A 1 286 ? -20.753 -3.488 16.759 1.00 47.88 286 ASN A C 1
ATOM 2342 O O . ASN A 1 286 ? -21.337 -3.338 15.690 1.00 47.88 286 ASN A O 1
ATOM 2346 N N . TYR A 1 287 ? -20.833 -2.539 17.693 1.00 46.72 287 TYR A N 1
ATOM 2347 C CA . TYR A 1 287 ? -21.434 -1.234 17.354 1.00 46.72 287 TYR A CA 1
ATOM 2348 C C . TYR A 1 287 ? -20.513 -0.315 16.537 1.00 46.72 287 TYR A C 1
ATOM 2350 O O . TYR A 1 287 ? -20.961 0.679 15.970 1.00 46.72 287 TYR A O 1
ATOM 2358 N N . LYS A 1 288 ? -19.222 -0.657 16.432 1.00 46.00 288 LYS A N 1
ATOM 2359 C CA . LYS A 1 288 ? -18.232 0.089 15.644 1.00 46.00 288 LYS A CA 1
ATOM 2360 C C . LYS A 1 288 ? -18.627 0.200 14.154 1.00 46.00 288 LYS A C 1
ATOM 2362 O O . LYS A 1 288 ? -18.207 1.145 13.502 1.00 46.00 288 LYS A O 1
ATOM 2367 N N . THR A 1 289 ? -19.492 -0.685 13.634 1.00 43.00 289 THR A N 1
ATOM 2368 C CA . THR A 1 289 ? -20.075 -0.609 12.272 1.00 43.00 289 THR A CA 1
ATOM 2369 C C . THR A 1 289 ? -21.148 0.472 12.098 1.00 43.00 289 THR A C 1
ATOM 2371 O O . THR A 1 289 ? -21.413 0.878 10.969 1.00 43.00 289 THR A O 1
ATOM 2374 N N . LYS A 1 290 ? -21.771 0.950 13.186 1.00 43.34 290 LYS A N 1
ATOM 2375 C CA . LYS A 1 290 ? -22.766 2.038 13.167 1.00 43.34 290 LYS A CA 1
ATOM 2376 C C . LYS A 1 290 ? -22.147 3.428 13.248 1.00 43.34 290 LYS A C 1
ATOM 2378 O O . LYS A 1 290 ? -22.869 4.411 13.101 1.00 43.34 290 LYS A O 1
ATOM 2383 N N . ILE A 1 291 ? -20.824 3.521 13.387 1.00 50.91 291 ILE A N 1
ATOM 2384 C CA . ILE A 1 291 ? -20.078 4.752 13.131 1.00 50.91 291 ILE A CA 1
ATOM 2385 C C . ILE A 1 291 ? -20.063 4.966 11.611 1.00 50.91 291 ILE A C 1
ATOM 2387 O O . ILE A 1 291 ? -19.049 4.788 10.936 1.00 50.91 291 ILE A O 1
ATOM 2391 N N . GLN A 1 292 ? -21.237 5.254 11.047 1.00 50.94 292 GLN A N 1
ATOM 2392 C CA . GLN A 1 292 ? -21.374 5.560 9.639 1.00 50.94 292 GLN A CA 1
ATOM 2393 C C . GLN A 1 292 ? -20.565 6.818 9.374 1.00 50.94 292 GLN A C 1
ATOM 2395 O O . GLN A 1 292 ? -20.879 7.898 9.875 1.00 50.94 292 GLN A O 1
ATOM 2400 N N . ILE A 1 293 ? -19.527 6.679 8.557 1.00 58.25 293 ILE A N 1
ATOM 2401 C CA . ILE A 1 293 ? -18.879 7.830 7.956 1.00 58.25 293 ILE A CA 1
ATOM 2402 C C . ILE A 1 293 ? -19.934 8.489 7.060 1.00 58.25 293 ILE A C 1
ATOM 2404 O O . ILE A 1 293 ? -20.184 8.059 5.934 1.00 58.25 293 ILE A O 1
ATOM 2408 N N . ASN A 1 294 ? -20.591 9.529 7.564 1.00 59.88 294 ASN A N 1
ATOM 2409 C CA . ASN A 1 294 ? -21.523 10.326 6.778 1.00 59.88 294 ASN A CA 1
ATOM 2410 C C . ASN A 1 294 ? -20.734 11.377 5.991 1.00 59.88 294 ASN A C 1
ATOM 2412 O O . ASN A 1 294 ? -20.804 12.572 6.263 1.00 59.88 294 ASN A O 1
ATOM 2416 N N . SER A 1 295 ? -19.921 10.905 5.044 1.00 67.56 295 SER A N 1
ATOM 2417 C CA . SER A 1 295 ? -19.149 11.766 4.153 1.00 67.56 295 SER A CA 1
ATOM 2418 C C . SER A 1 295 ? -19.780 11.783 2.760 1.00 67.56 295 SER A C 1
ATOM 2420 O O . SER A 1 295 ? -19.989 10.714 2.174 1.00 67.56 295 SER A O 1
ATOM 2422 N N . PRO A 1 296 ? -20.034 12.969 2.173 1.00 72.56 296 PRO A N 1
ATOM 2423 C CA . PRO A 1 296 ? -20.427 13.090 0.771 1.00 72.56 296 PRO A CA 1
ATOM 2424 C C . PRO A 1 296 ? -19.464 12.377 -0.191 1.00 72.56 296 PRO A C 1
ATOM 2426 O O . PRO A 1 296 ? -19.902 11.891 -1.230 1.00 72.56 296 PRO A O 1
ATOM 2429 N N . LEU A 1 297 ? -18.180 12.259 0.174 1.00 75.44 297 LEU A N 1
ATOM 2430 C CA . LEU A 1 297 ? -17.151 11.592 -0.632 1.00 75.44 297 LEU A CA 1
ATOM 2431 C C . LEU A 1 297 ? -17.440 10.097 -0.825 1.00 75.44 297 LEU A C 1
ATOM 2433 O O . LEU A 1 297 ? -17.188 9.554 -1.896 1.00 75.44 297 LEU A O 1
ATOM 2437 N N . ILE A 1 298 ? -18.022 9.432 0.177 1.00 76.25 298 ILE A N 1
ATOM 2438 C CA . ILE A 1 298 ? -18.320 7.992 0.109 1.00 76.25 298 ILE A CA 1
ATOM 2439 C C . ILE A 1 298 ? -19.422 7.707 -0.905 1.00 76.25 298 ILE A C 1
ATOM 2441 O O . ILE A 1 298 ? -19.354 6.724 -1.633 1.00 76.25 298 ILE A O 1
ATOM 2445 N N . LYS A 1 299 ? -20.424 8.586 -0.999 1.00 73.81 299 LYS A N 1
ATOM 2446 C CA . LYS A 1 299 ? -21.541 8.416 -1.941 1.00 73.81 299 LYS A CA 1
ATOM 2447 C C . LYS A 1 299 ? -21.121 8.581 -3.404 1.00 73.81 299 LYS A C 1
ATOM 2449 O O . LYS A 1 299 ? -21.875 8.197 -4.290 1.00 73.81 299 LYS A O 1
ATOM 2454 N N . LYS A 1 300 ? -19.951 9.174 -3.649 1.00 75.12 300 LYS A N 1
ATOM 2455 C CA . LYS A 1 300 ? -19.440 9.499 -4.983 1.00 75.12 300 LYS A CA 1
ATOM 2456 C C . LYS A 1 300 ? -18.343 8.555 -5.474 1.00 75.12 300 LYS A C 1
ATOM 2458 O O . LYS A 1 300 ? -17.933 8.674 -6.623 1.00 75.12 300 LYS A O 1
ATOM 2463 N N . THR A 1 301 ? -17.820 7.673 -4.620 1.00 83.25 301 THR A N 1
ATOM 2464 C CA . THR A 1 301 ? -16.592 6.931 -4.923 1.00 83.25 301 THR A CA 1
ATOM 2465 C C . THR A 1 301 ? -16.839 5.465 -5.256 1.00 83.25 301 THR A C 1
ATOM 2467 O O . THR A 1 301 ? -17.661 4.800 -4.633 1.00 83.25 301 THR A O 1
ATOM 2470 N N . ASN A 1 302 ? -16.043 4.950 -6.194 1.00 87.25 302 ASN A N 1
ATOM 2471 C CA . ASN A 1 302 ? -15.858 3.514 -6.414 1.00 87.25 302 ASN A CA 1
ATOM 2472 C C . ASN A 1 302 ? -14.582 2.987 -5.729 1.00 87.25 302 ASN A C 1
ATOM 2474 O O . ASN A 1 302 ? -14.277 1.797 -5.819 1.00 87.25 302 ASN A O 1
ATOM 2478 N N . LEU A 1 303 ? -13.810 3.857 -5.065 1.00 92.69 303 LEU A N 1
ATOM 2479 C CA . LEU A 1 303 ? -12.602 3.461 -4.349 1.00 92.69 303 LEU A CA 1
ATOM 2480 C C . LEU A 1 303 ? -12.968 2.727 -3.049 1.00 92.69 303 LEU A C 1
ATOM 2482 O O . LEU A 1 303 ? -13.949 3.085 -2.391 1.00 92.69 303 LEU A O 1
ATOM 2486 N N . PRO A 1 304 ? -12.174 1.730 -2.619 1.00 93.94 304 PRO A N 1
ATOM 2487 C CA . PRO A 1 304 ? -12.335 1.132 -1.303 1.00 93.94 304 PRO A CA 1
ATOM 2488 C C . PRO A 1 304 ? -12.249 2.193 -0.203 1.00 93.94 304 PRO A C 1
ATOM 2490 O O . PRO A 1 304 ? -11.310 2.989 -0.164 1.00 93.94 304 PRO A O 1
ATOM 2493 N N . VAL A 1 305 ? -13.222 2.172 0.705 1.00 92.94 305 VAL A N 1
ATOM 2494 C CA . VAL A 1 305 ? -13.263 3.050 1.876 1.00 92.94 305 VAL A CA 1
ATOM 2495 C C . VAL A 1 305 ? -12.871 2.242 3.100 1.00 92.94 305 VAL A C 1
ATOM 2497 O O . VAL A 1 305 ? -13.548 1.279 3.460 1.00 92.94 305 VAL A O 1
ATOM 2500 N N . TYR A 1 306 ? -11.770 2.634 3.725 1.00 94.44 306 TYR A N 1
ATOM 2501 C CA . TYR A 1 306 ? -11.234 2.025 4.931 1.00 94.44 306 TYR A CA 1
ATOM 2502 C C . TYR A 1 306 ? -11.450 2.955 6.114 1.00 94.44 306 TYR A C 1
ATOM 2504 O O . TYR A 1 306 ? -11.183 4.152 6.028 1.00 94.44 306 TYR A O 1
ATOM 2512 N N . GLN A 1 307 ? -11.885 2.396 7.236 1.00 91.31 307 GLN A N 1
ATOM 2513 C CA . GLN A 1 307 ? -11.998 3.123 8.493 1.00 91.31 307 GLN A CA 1
ATOM 2514 C C . GLN A 1 307 ? -11.061 2.490 9.512 1.00 91.31 307 GLN A C 1
ATOM 2516 O O . GLN A 1 307 ? -11.068 1.276 9.711 1.00 91.31 307 GLN A O 1
ATOM 2521 N N . LEU A 1 308 ? -10.247 3.317 10.152 1.00 93.50 308 LEU A N 1
ATOM 2522 C CA . LEU A 1 308 ? -9.325 2.917 11.196 1.00 93.50 308 LEU A CA 1
ATOM 2523 C C . LEU A 1 308 ? -9.636 3.700 12.471 1.00 93.50 308 LEU A C 1
ATOM 2525 O O . LEU A 1 308 ? -9.539 4.924 12.509 1.00 93.50 308 LEU A O 1
ATOM 2529 N N . LEU A 1 309 ? -9.997 2.988 13.528 1.00 89.31 309 LEU A N 1
ATOM 2530 C CA . LEU A 1 309 ? -10.283 3.549 14.839 1.00 89.31 309 LEU A CA 1
ATOM 2531 C C . LEU A 1 309 ? -9.097 3.275 15.763 1.00 89.31 309 LEU A C 1
ATOM 2533 O O . LEU A 1 309 ? -8.768 2.119 16.029 1.00 89.31 309 LEU A O 1
ATOM 2537 N N . VAL A 1 310 ? -8.458 4.339 16.241 1.00 87.62 310 VAL A N 1
ATOM 2538 C CA . VAL A 1 310 ? -7.307 4.296 17.150 1.00 87.62 310 VAL A CA 1
ATOM 2539 C C . VAL A 1 310 ? -7.635 5.151 18.366 1.00 87.62 310 VAL A C 1
ATOM 2541 O O . VAL A 1 310 ? -7.836 6.361 18.238 1.00 87.62 310 VAL A O 1
ATOM 2544 N N . ASP A 1 311 ? -7.679 4.549 19.554 1.00 80.12 311 ASP A N 1
ATOM 2545 C CA . ASP A 1 311 ? -7.989 5.289 20.777 1.00 80.12 311 ASP A CA 1
ATOM 2546 C C . ASP A 1 311 ? -6.929 6.363 21.079 1.00 80.12 311 ASP A C 1
ATOM 2548 O O . ASP A 1 311 ? -5.763 6.273 20.679 1.00 80.12 311 ASP A O 1
ATOM 2552 N N . LYS A 1 312 ? -7.332 7.406 21.815 1.00 81.62 312 LYS A N 1
ATOM 2553 C CA . LYS A 1 312 ? -6.478 8.573 22.096 1.00 81.62 312 LYS A CA 1
ATOM 2554 C C . LYS A 1 312 ? -5.168 8.200 22.798 1.00 81.62 312 LYS A C 1
ATOM 2556 O O . LYS A 1 312 ? -4.139 8.819 22.529 1.00 81.62 312 LYS A O 1
ATOM 2561 N N . LYS A 1 313 ? -5.183 7.198 23.686 1.00 85.94 313 LYS A N 1
ATOM 2562 C CA . LYS A 1 313 ? -3.991 6.757 24.427 1.00 85.94 313 LYS A CA 1
ATOM 2563 C C . LYS A 1 313 ? -3.005 6.070 23.487 1.00 85.94 313 LYS A C 1
ATOM 2565 O O . LYS A 1 313 ? -1.812 6.352 23.542 1.00 85.94 313 LYS A O 1
ATOM 2570 N N . ASN A 1 314 ? -3.488 5.190 22.621 1.00 89.12 314 ASN A N 1
ATOM 2571 C CA . ASN A 1 314 ? -2.670 4.501 21.635 1.00 89.12 314 ASN A CA 1
ATOM 2572 C C . ASN A 1 314 ? -2.188 5.442 20.529 1.00 89.12 314 ASN A C 1
ATOM 2574 O O . ASN A 1 314 ? -1.030 5.343 20.131 1.00 89.12 314 ASN A O 1
ATOM 2578 N N . ARG A 1 315 ? -2.998 6.422 20.113 1.00 87.75 315 ARG A N 1
ATOM 2579 C CA . ARG A 1 315 ? -2.546 7.490 19.214 1.00 87.75 315 ARG A CA 1
ATOM 2580 C C . ARG A 1 315 ? -1.393 8.285 19.824 1.00 87.75 315 ARG A C 1
ATOM 2582 O O . ARG A 1 315 ? -0.360 8.428 19.182 1.00 87.75 315 ARG A O 1
ATOM 2589 N N . LYS A 1 316 ? -1.529 8.707 21.086 1.00 90.06 316 LYS A N 1
ATOM 2590 C CA . LYS A 1 316 ? -0.458 9.389 21.822 1.00 90.06 316 LYS A CA 1
ATOM 2591 C C . LYS A 1 316 ? 0.818 8.542 21.885 1.00 90.06 316 LYS A C 1
ATOM 2593 O O . LYS A 1 316 ? 1.884 9.051 21.572 1.00 90.06 316 LYS A O 1
ATOM 2598 N N . LYS A 1 317 ? 0.712 7.241 22.183 1.00 92.75 317 LYS A N 1
ATOM 2599 C CA . LYS A 1 317 ? 1.869 6.327 22.150 1.00 92.75 317 LYS A CA 1
ATOM 2600 C C . LYS A 1 317 ? 2.526 6.255 20.773 1.00 92.75 317 LYS A C 1
ATOM 2602 O O . LYS A 1 317 ? 3.745 6.174 20.703 1.00 92.75 317 LYS A O 1
ATOM 2607 N N . LEU A 1 318 ? 1.751 6.209 19.688 1.00 92.69 318 LEU A N 1
ATOM 2608 C CA . LEU A 1 318 ? 2.322 6.196 18.339 1.00 92.69 318 LEU A CA 1
ATOM 2609 C C . LEU A 1 318 ? 3.114 7.478 18.074 1.00 92.69 318 LEU A C 1
ATOM 2611 O O . LEU A 1 318 ? 4.236 7.398 17.587 1.00 92.69 318 LEU A O 1
ATOM 2615 N N . ASP A 1 319 ? 2.544 8.630 18.428 1.00 90.56 319 ASP A N 1
ATOM 2616 C CA . ASP A 1 319 ? 3.153 9.940 18.193 1.00 90.56 319 ASP A CA 1
ATOM 2617 C C . ASP A 1 319 ? 4.397 10.170 19.079 1.00 90.56 319 ASP A C 1
ATOM 2619 O O . ASP A 1 319 ? 5.406 10.669 18.590 1.00 90.56 319 ASP A O 1
ATOM 2623 N N . GLU A 1 320 ? 4.381 9.735 20.344 1.00 90.12 320 GLU A N 1
ATOM 2624 C CA . GLU A 1 320 ? 5.523 9.836 21.276 1.00 90.12 320 GLU A CA 1
ATOM 2625 C C . GLU A 1 320 ? 6.695 8.901 20.930 1.00 90.12 320 GLU A C 1
ATOM 2627 O O . GLU A 1 320 ? 7.815 9.139 21.374 1.00 90.12 320 GLU A O 1
ATOM 2632 N N . ASN A 1 321 ? 6.463 7.841 20.145 1.00 89.69 321 ASN A N 1
ATOM 2633 C CA . ASN A 1 321 ? 7.518 6.919 19.699 1.00 89.69 321 ASN A CA 1
ATOM 2634 C C . ASN A 1 321 ? 8.219 7.371 18.406 1.00 89.69 321 ASN A C 1
ATOM 2636 O O . ASN A 1 321 ? 9.169 6.711 17.964 1.00 89.69 321 ASN A O 1
ATOM 2640 N N . LEU A 1 322 ? 7.751 8.453 17.774 1.00 86.75 322 LEU A N 1
ATOM 2641 C CA . LEU A 1 322 ? 8.363 8.966 16.553 1.00 86.75 322 LEU A CA 1
ATOM 2642 C C . LEU A 1 322 ? 9.751 9.559 16.836 1.00 86.75 322 LEU A C 1
ATOM 2644 O O . LEU A 1 322 ? 9.936 10.224 17.858 1.00 86.75 322 LEU A O 1
ATOM 2648 N N . PRO A 1 323 ? 10.729 9.361 15.932 1.00 82.56 323 PRO A N 1
ATOM 2649 C CA . PRO A 1 323 ? 12.026 10.014 16.053 1.00 82.56 323 PRO A CA 1
ATOM 2650 C C . PRO A 1 323 ? 11.887 11.542 16.078 1.00 82.56 323 PRO A C 1
ATOM 2652 O O . PRO A 1 323 ? 11.040 12.117 15.390 1.00 82.56 323 PRO A O 1
ATOM 2655 N N . TYR A 1 324 ? 12.752 12.212 16.843 1.00 76.38 324 TYR A N 1
ATOM 2656 C CA . TYR A 1 324 ? 12.813 13.672 16.842 1.00 76.38 324 TYR A CA 1
ATOM 2657 C C . TYR A 1 324 ? 13.282 14.184 15.475 1.00 76.38 324 TYR A C 1
ATOM 2659 O O . TYR A 1 324 ? 14.305 13.743 14.952 1.00 76.38 324 TYR A O 1
ATOM 2667 N N . VAL A 1 325 ? 12.558 15.154 14.917 1.00 70.25 325 VAL A N 1
ATOM 2668 C CA . VAL A 1 325 ? 12.943 15.848 13.683 1.00 70.25 325 VAL A CA 1
ATOM 2669 C C . VAL A 1 325 ? 13.129 17.322 14.003 1.00 70.25 325 VAL A C 1
ATOM 2671 O O . VAL A 1 325 ? 12.186 17.987 14.430 1.00 70.25 325 VAL A O 1
ATOM 2674 N N . SER A 1 326 ? 14.344 17.833 13.789 1.00 62.75 326 SER A N 1
ATOM 2675 C CA . SER A 1 326 ? 14.652 19.248 14.013 1.00 62.75 326 SER A CA 1
ATOM 2676 C C . SER A 1 326 ? 13.798 20.145 13.098 1.00 62.75 326 SER A C 1
ATOM 2678 O O . SER A 1 326 ? 13.699 19.865 11.898 1.00 62.75 326 SER A O 1
ATOM 2680 N N . PRO A 1 327 ? 13.190 21.224 13.626 1.00 60.06 327 PRO A N 1
ATOM 2681 C CA . PRO A 1 327 ? 12.459 22.202 12.820 1.00 60.06 327 PRO A CA 1
ATOM 2682 C C . PRO A 1 327 ? 13.349 22.979 11.835 1.00 60.06 327 PRO A C 1
ATOM 2684 O O . PRO A 1 327 ? 12.862 23.364 10.778 1.00 60.06 327 PRO A O 1
ATOM 2687 N N . ASP A 1 328 ? 14.633 23.170 12.166 1.00 54.78 328 ASP A N 1
ATOM 2688 C CA . ASP A 1 328 ? 15.502 24.199 11.565 1.00 54.78 328 ASP A CA 1
ATOM 2689 C C . ASP A 1 328 ? 16.374 23.714 10.400 1.00 54.78 328 ASP A C 1
ATOM 2691 O O . ASP A 1 328 ? 17.088 24.499 9.775 1.00 54.78 328 ASP A O 1
ATOM 2695 N N . LYS A 1 329 ? 16.349 22.418 10.086 1.00 51.94 329 LYS A N 1
ATOM 2696 C CA . LYS A 1 329 ? 17.083 21.889 8.936 1.00 51.94 329 LYS A CA 1
ATOM 2697 C C . LYS A 1 329 ? 16.143 21.834 7.737 1.00 51.94 329 LYS A C 1
ATOM 2699 O O . LYS A 1 329 ? 15.121 21.147 7.788 1.00 51.94 329 LYS A O 1
ATOM 2704 N N . ASN A 1 330 ? 16.511 22.555 6.671 1.00 49.78 330 ASN A N 1
ATOM 2705 C CA . ASN A 1 330 ? 15.937 22.392 5.332 1.00 49.78 330 ASN A CA 1
ATOM 2706 C C . ASN A 1 330 ? 15.782 20.896 5.015 1.00 49.78 330 ASN A C 1
ATOM 2708 O O . ASN A 1 330 ? 16.578 20.100 5.512 1.00 49.78 330 ASN A O 1
ATOM 2712 N N . ASP A 1 331 ? 14.770 20.550 4.209 1.00 51.72 331 ASP A N 1
ATOM 2713 C CA . ASP A 1 331 ? 14.372 19.210 3.724 1.00 51.72 331 ASP A CA 1
ATOM 2714 C C . ASP A 1 331 ? 15.484 18.474 2.935 1.00 51.72 331 ASP A C 1
ATOM 2716 O O . ASP A 1 331 ? 15.289 17.951 1.840 1.00 51.72 331 ASP A O 1
ATOM 2720 N N . ASP A 1 332 ? 16.692 18.439 3.478 1.00 49.38 332 ASP A N 1
ATOM 2721 C CA . ASP A 1 332 ? 17.839 17.775 2.912 1.00 49.38 332 ASP A CA 1
ATOM 2722 C C . ASP A 1 332 ? 17.695 16.280 3.175 1.00 49.38 332 ASP A C 1
ATOM 2724 O O . ASP A 1 332 ? 17.551 15.826 4.318 1.00 49.38 332 ASP A O 1
ATOM 2728 N N . TRP A 1 333 ? 17.679 15.505 2.095 1.00 48.03 333 TRP A N 1
ATOM 2729 C CA . TRP A 1 333 ? 17.451 14.068 2.154 1.00 48.03 333 TRP A CA 1
ATOM 2730 C C . TRP A 1 333 ? 18.512 13.360 3.018 1.00 48.03 333 TRP A C 1
ATOM 2732 O O . TRP A 1 333 ? 18.198 12.371 3.676 1.00 48.03 333 TRP A O 1
ATOM 2742 N N . PHE A 1 334 ? 19.708 13.955 3.119 1.00 42.50 334 PHE A N 1
ATOM 2743 C CA . PHE A 1 334 ? 20.855 13.486 3.895 1.00 42.50 334 PHE A CA 1
ATOM 2744 C C . PHE A 1 334 ? 20.732 13.650 5.425 1.00 42.50 334 PHE A C 1
ATOM 2746 O O . PHE A 1 334 ? 21.541 13.091 6.159 1.00 42.50 334 PHE A O 1
ATOM 2753 N N . ASN A 1 335 ? 19.740 14.389 5.945 1.00 48.69 335 ASN A N 1
ATOM 2754 C CA . ASN A 1 335 ? 19.549 14.590 7.396 1.00 48.69 335 ASN A CA 1
ATOM 2755 C C . ASN A 1 335 ? 18.404 13.745 7.999 1.00 48.69 335 ASN A C 1
ATOM 2757 O O . ASN A 1 335 ? 18.026 13.944 9.158 1.00 48.69 335 ASN A O 1
ATOM 2761 N N . LYS A 1 336 ? 17.822 12.809 7.239 1.00 55.19 336 LYS A N 1
ATOM 2762 C CA . LYS A 1 336 ? 16.668 12.013 7.680 1.00 55.19 336 LYS A CA 1
ATOM 2763 C C . LYS A 1 336 ? 17.144 10.754 8.404 1.00 55.19 336 LYS A C 1
ATOM 2765 O O . LYS A 1 336 ? 17.417 9.744 7.766 1.00 55.19 336 LYS A O 1
ATOM 2770 N N . GLN A 1 337 ? 17.220 10.801 9.736 1.00 60.31 337 GLN A N 1
ATOM 2771 C CA . GLN A 1 337 ? 17.406 9.575 10.515 1.00 60.31 337 GLN A CA 1
ATOM 2772 C C . GLN A 1 337 ? 16.261 8.599 10.198 1.00 60.31 337 GLN A C 1
ATOM 2774 O O . GLN A 1 337 ? 15.093 8.977 10.361 1.00 60.31 337 GLN A O 1
ATOM 2779 N N . PRO A 1 338 ? 16.564 7.377 9.723 1.00 67.94 338 PRO A N 1
ATOM 2780 C CA . PRO A 1 338 ? 15.542 6.383 9.458 1.00 67.94 338 PRO A CA 1
ATOM 2781 C C . PRO A 1 338 ? 14.826 6.011 10.759 1.00 67.94 338 PRO A C 1
ATOM 2783 O O . PRO A 1 338 ? 15.416 6.037 11.843 1.00 67.94 338 PRO A O 1
ATOM 2786 N N . MET A 1 339 ? 13.549 5.638 10.673 1.00 75.56 339 MET A N 1
ATOM 2787 C CA . MET A 1 339 ? 12.826 5.145 11.844 1.00 75.56 339 MET A CA 1
ATOM 2788 C C . MET A 1 339 ? 13.485 3.852 12.352 1.00 75.56 339 MET A C 1
ATOM 2790 O O . MET A 1 339 ? 13.432 2.815 11.688 1.00 75.56 339 MET A O 1
ATOM 2794 N N . SER A 1 340 ? 14.079 3.906 13.545 1.00 74.56 340 SER A N 1
ATOM 2795 C CA . SER A 1 340 ? 14.727 2.756 14.178 1.00 74.56 340 SER A CA 1
ATOM 2796 C C . SER A 1 340 ? 13.728 1.631 14.483 1.00 74.56 340 SER A C 1
ATOM 2798 O O . SER A 1 340 ? 12.522 1.854 14.627 1.00 74.56 340 SER A O 1
ATOM 2800 N N . GLU A 1 341 ? 14.226 0.405 14.666 1.00 78.12 341 GLU A N 1
ATOM 2801 C CA . GLU A 1 341 ? 13.391 -0.717 15.127 1.00 78.12 341 GLU A CA 1
ATOM 2802 C C . GLU A 1 341 ? 12.730 -0.438 16.487 1.00 78.12 341 GLU A C 1
ATOM 2804 O O . GLU A 1 341 ? 11.597 -0.859 16.732 1.00 78.12 341 GLU A O 1
ATOM 2809 N N . SER A 1 342 ? 13.382 0.338 17.363 1.00 78.88 342 SER A N 1
ATOM 2810 C CA . SER A 1 342 ? 12.798 0.743 18.644 1.00 78.88 342 SER A CA 1
ATOM 2811 C C . SER A 1 342 ? 11.586 1.668 18.479 1.00 78.88 342 SER A C 1
ATOM 2813 O O . SER A 1 342 ? 10.654 1.554 19.274 1.00 78.88 342 SER A O 1
ATOM 2815 N N . SER A 1 343 ? 11.541 2.495 17.430 1.00 81.50 343 SER A N 1
ATOM 2816 C CA . SER A 1 343 ? 10.409 3.377 17.110 1.00 81.50 343 SER A CA 1
ATOM 2817 C C . SER A 1 343 ? 9.254 2.675 16.380 1.00 81.50 343 SER A C 1
ATOM 2819 O O . SER A 1 343 ? 8.127 3.173 16.391 1.00 81.50 343 SER A O 1
ATOM 2821 N N . LYS A 1 344 ? 9.465 1.489 15.787 1.00 87.38 344 LYS A N 1
ATOM 2822 C CA . LYS A 1 344 ? 8.438 0.710 15.054 1.00 87.38 344 LYS A CA 1
ATOM 2823 C C . LYS A 1 344 ? 7.444 -0.008 15.994 1.00 87.38 344 LYS A C 1
ATOM 2825 O O . LYS A 1 344 ? 7.264 -1.225 15.922 1.00 87.38 344 LYS A O 1
ATOM 2830 N N . LYS A 1 345 ? 6.764 0.732 16.879 1.00 90.88 345 LYS A N 1
ATOM 2831 C CA . LYS A 1 345 ? 5.823 0.188 17.879 1.00 90.88 345 LYS A CA 1
ATOM 2832 C C . LYS A 1 345 ? 4.404 0.023 17.339 1.00 90.88 345 LYS A C 1
ATOM 2834 O O . LYS A 1 345 ? 3.848 0.939 16.745 1.00 90.88 345 LYS A O 1
ATOM 2839 N N . TYR A 1 346 ? 3.816 -1.144 17.598 1.00 94.88 346 TYR A N 1
ATOM 2840 C CA . TYR A 1 346 ? 2.405 -1.411 17.327 1.00 94.88 346 TYR A CA 1
ATOM 2841 C C . TYR A 1 346 ? 1.528 -1.030 18.515 1.00 94.88 346 TYR A C 1
ATOM 2843 O O . TYR A 1 346 ? 1.927 -1.176 19.672 1.00 94.88 346 TYR A O 1
ATOM 2851 N N . VAL A 1 347 ? 0.311 -0.598 18.209 1.00 94.44 347 VAL A N 1
ATOM 2852 C CA . VAL A 1 347 ? -0.772 -0.395 19.169 1.00 94.44 347 VAL A CA 1
ATOM 2853 C C . VAL A 1 347 ? -2.044 -1.075 18.672 1.00 94.44 347 VAL A C 1
ATOM 2855 O O . VAL A 1 347 ? -2.218 -1.261 17.466 1.00 94.44 347 VAL A O 1
ATOM 2858 N N . ASN A 1 348 ? -2.938 -1.422 19.593 1.00 92.62 348 ASN A N 1
ATOM 2859 C CA . ASN A 1 348 ? -4.236 -1.991 19.243 1.00 92.62 348 ASN A CA 1
ATOM 2860 C C . ASN A 1 348 ? -5.117 -0.927 18.576 1.00 92.62 348 ASN A C 1
ATOM 2862 O O . ASN A 1 348 ? -5.103 0.242 18.967 1.00 92.62 348 ASN A O 1
ATOM 2866 N N . ALA A 1 349 ? -5.891 -1.343 17.582 1.00 91.06 349 ALA A N 1
ATOM 2867 C CA . ALA A 1 349 ? -6.855 -0.520 16.870 1.00 91.06 349 ALA A CA 1
ATOM 2868 C C . ALA A 1 349 ? -7.965 -1.399 16.276 1.00 91.06 349 ALA A C 1
ATOM 2870 O O . ALA A 1 349 ? -7.901 -2.629 16.312 1.00 91.06 349 ALA A O 1
ATOM 2871 N N . THR A 1 350 ? -8.977 -0.764 15.696 1.00 88.75 350 THR A N 1
ATOM 2872 C CA . THR A 1 350 ? -10.032 -1.457 14.954 1.00 88.75 350 THR A CA 1
ATOM 2873 C C . THR A 1 350 ? -10.055 -0.977 13.514 1.00 88.75 350 THR A C 1
ATOM 2875 O O . THR A 1 350 ? -10.112 0.222 13.258 1.00 88.75 350 THR A O 1
ATOM 2878 N N . PHE A 1 351 ? -10.041 -1.910 12.572 1.00 91.12 351 PHE A N 1
ATOM 2879 C CA . PHE A 1 351 ? -10.190 -1.640 11.150 1.00 91.12 351 PHE A CA 1
ATOM 2880 C C . PHE A 1 351 ? -11.581 -2.071 10.689 1.00 91.12 351 PHE A C 1
ATOM 2882 O O . PHE A 1 351 ? -12.079 -3.113 11.110 1.00 91.12 351 PHE A O 1
ATOM 2889 N N . ILE A 1 352 ? -12.227 -1.279 9.838 1.00 86.81 352 ILE A N 1
ATOM 2890 C CA . ILE A 1 352 ? -13.573 -1.557 9.335 1.00 86.81 352 ILE A CA 1
ATOM 2891 C C . ILE A 1 352 ? -13.575 -1.407 7.819 1.00 86.81 352 ILE A C 1
ATOM 2893 O O . ILE A 1 352 ? -13.090 -0.414 7.269 1.00 86.81 352 ILE A O 1
ATOM 2897 N N . TYR A 1 353 ? -14.143 -2.407 7.151 1.00 87.19 353 TYR A N 1
ATOM 2898 C CA . TYR A 1 353 ? -14.321 -2.431 5.707 1.00 87.19 353 TYR A CA 1
ATOM 2899 C C . TYR A 1 353 ? -15.585 -3.210 5.342 1.00 87.19 353 TYR A C 1
ATOM 2901 O O . TYR A 1 353 ? -15.762 -4.335 5.804 1.00 87.19 353 TYR A O 1
ATOM 2909 N N . GLN A 1 354 ? -16.458 -2.623 4.512 1.00 80.94 354 GLN A N 1
ATOM 2910 C CA . GLN A 1 354 ? -17.715 -3.243 4.050 1.00 80.94 354 GLN A CA 1
ATOM 2911 C C . GLN A 1 354 ? -18.542 -3.873 5.191 1.00 80.94 354 GLN A C 1
ATOM 2913 O O . GLN A 1 354 ? -18.993 -5.010 5.095 1.00 80.94 354 GLN A O 1
ATOM 2918 N N . ASN A 1 355 ? -18.718 -3.140 6.295 1.00 71.19 355 ASN A N 1
ATOM 2919 C CA . ASN A 1 355 ? -19.411 -3.586 7.516 1.00 71.19 355 ASN A CA 1
ATOM 2920 C C . ASN A 1 355 ? -18.759 -4.765 8.263 1.00 71.19 355 ASN A C 1
ATOM 2922 O O . ASN A 1 355 ? -19.304 -5.203 9.275 1.00 71.19 355 ASN A O 1
ATOM 2926 N N . LYS A 1 356 ? -17.592 -5.257 7.829 1.00 79.56 356 LYS A N 1
ATOM 2927 C CA . LYS A 1 356 ? -16.780 -6.192 8.611 1.00 79.56 356 LYS A CA 1
ATOM 2928 C C . LYS A 1 356 ? -15.809 -5.415 9.496 1.00 79.56 356 LYS A C 1
ATOM 2930 O O . LYS A 1 356 ? -15.130 -4.497 9.033 1.00 79.56 356 LYS A O 1
ATOM 2935 N N . VAL A 1 357 ? -15.768 -5.796 10.768 1.00 81.25 357 VAL A N 1
ATOM 2936 C CA . VAL A 1 357 ? -14.887 -5.238 11.798 1.00 81.25 357 VAL A CA 1
ATOM 2937 C C . VAL A 1 357 ? -13.734 -6.203 12.015 1.00 81.25 357 VAL A C 1
ATOM 2939 O O . VAL A 1 357 ? -13.947 -7.409 12.078 1.00 81.25 357 VAL A O 1
ATOM 2942 N N . TYR A 1 358 ? -12.532 -5.658 12.127 1.00 85.25 358 TYR A N 1
ATOM 2943 C CA . TYR A 1 358 ? -11.306 -6.399 12.358 1.00 85.25 358 TYR A CA 1
ATOM 2944 C C . TYR A 1 358 ? -10.577 -5.784 13.546 1.00 85.25 358 TYR A C 1
ATOM 2946 O O . TYR A 1 358 ? -10.292 -4.580 13.551 1.00 85.25 358 TYR A O 1
ATOM 2954 N N . ASP A 1 359 ? -10.227 -6.609 14.525 1.00 85.69 359 ASP A N 1
ATOM 2955 C CA . ASP A 1 359 ? -9.252 -6.215 15.532 1.00 85.69 359 ASP A CA 1
ATOM 2956 C C . ASP A 1 359 ? -7.855 -6.293 14.920 1.00 85.69 359 ASP A C 1
ATOM 2958 O O . ASP A 1 359 ? -7.446 -7.304 14.343 1.00 85.69 359 ASP A O 1
ATOM 2962 N N . VAL A 1 360 ? -7.132 -5.180 14.993 1.00 92.81 360 VAL A N 1
ATOM 2963 C CA . VAL A 1 360 ? -5.856 -5.018 14.303 1.00 92.81 360 VAL A CA 1
ATOM 2964 C C . VAL A 1 360 ? -4.807 -4.414 15.220 1.00 92.81 360 VAL A C 1
ATOM 2966 O O . VAL A 1 360 ? -5.092 -3.689 16.170 1.00 92.81 360 VAL A O 1
ATOM 2969 N N . ASN A 1 361 ? -3.553 -4.676 14.885 1.00 94.69 361 ASN A N 1
ATOM 2970 C CA . ASN A 1 361 ? -2.414 -3.952 15.420 1.00 94.69 361 ASN A CA 1
ATOM 2971 C C . ASN A 1 361 ? -1.920 -2.977 14.358 1.00 94.69 361 ASN A C 1
ATOM 2973 O O . ASN A 1 361 ? -1.613 -3.388 13.238 1.00 94.69 361 ASN A O 1
ATOM 2977 N N . VAL A 1 362 ? -1.786 -1.701 14.699 1.00 96.38 362 VAL A N 1
ATOM 2978 C CA . VAL A 1 362 ? -1.336 -0.671 13.756 1.00 96.38 362 VAL A CA 1
ATOM 2979 C C . VAL A 1 362 ? -0.083 0.036 14.219 1.00 96.38 362 VAL A C 1
ATOM 2981 O O . VAL A 1 362 ? 0.181 0.151 15.413 1.00 96.38 362 VAL A O 1
ATOM 2984 N N . ARG A 1 363 ? 0.684 0.529 13.250 1.00 95.88 363 ARG A N 1
ATOM 2985 C CA . ARG A 1 363 ? 1.802 1.446 13.472 1.00 95.88 363 ARG A CA 1
ATOM 2986 C C . ARG A 1 363 ? 1.992 2.374 12.284 1.00 95.88 363 ARG A C 1
ATOM 2988 O O . ARG A 1 363 ? 1.551 2.060 11.174 1.00 95.88 363 ARG A O 1
ATOM 2995 N N . TYR A 1 364 ? 2.750 3.443 12.492 1.00 94.50 364 TYR A N 1
ATOM 2996 C CA . TYR A 1 364 ? 3.323 4.194 11.382 1.00 94.50 364 TYR A CA 1
ATOM 2997 C C . TYR A 1 364 ? 4.413 3.391 10.668 1.00 94.50 364 TYR A C 1
ATOM 2999 O O . TYR A 1 364 ? 5.043 2.494 11.243 1.00 94.50 364 TYR A O 1
ATOM 3007 N N . ARG A 1 365 ? 4.622 3.686 9.387 1.00 90.44 365 ARG A N 1
ATOM 3008 C CA . ARG A 1 365 ? 5.642 3.041 8.547 1.00 90.44 365 ARG A CA 1
ATOM 3009 C C . ARG A 1 365 ? 6.469 4.055 7.775 1.00 90.44 365 ARG A C 1
ATOM 3011 O O . ARG A 1 365 ? 6.160 5.237 7.806 1.00 90.44 365 ARG A O 1
ATOM 3018 N N . GLY A 1 366 ? 7.432 3.533 7.021 1.00 81.31 366 GLY A N 1
ATOM 3019 C CA . GLY A 1 366 ? 8.356 4.322 6.221 1.00 81.31 366 GLY A CA 1
ATOM 3020 C C . GLY A 1 366 ? 9.681 4.504 6.934 1.00 81.31 366 GLY A C 1
ATOM 3021 O O . GLY A 1 366 ? 9.705 4.641 8.157 1.00 81.31 366 GLY A O 1
ATOM 3022 N N . ASP A 1 367 ? 10.761 4.477 6.166 1.00 73.56 367 ASP A N 1
ATOM 3023 C CA . ASP A 1 367 ? 12.098 4.670 6.715 1.00 73.56 367 ASP A CA 1
ATOM 3024 C C . ASP A 1 367 ? 12.321 6.165 6.948 1.00 73.56 367 ASP A C 1
ATOM 3026 O O . ASP A 1 367 ? 12.687 6.574 8.046 1.00 73.56 367 ASP A O 1
ATOM 3030 N N . PHE A 1 368 ? 11.934 7.002 5.985 1.00 79.69 368 PHE A N 1
ATOM 3031 C CA . PHE A 1 368 ? 12.122 8.448 6.036 1.00 79.69 368 PHE A CA 1
ATOM 3032 C C . PHE A 1 368 ? 10.956 9.233 6.663 1.00 79.69 368 PHE A C 1
ATOM 3034 O O . PHE A 1 368 ? 9.792 8.821 6.662 1.00 79.69 368 PHE A O 1
ATOM 3041 N N . ALA A 1 369 ? 11.283 10.426 7.173 1.00 81.88 369 ALA A N 1
ATOM 3042 C CA . ALA A 1 369 ? 10.372 11.293 7.922 1.00 81.88 369 ALA A CA 1
ATOM 3043 C C . ALA A 1 369 ? 9.141 11.776 7.143 1.00 81.88 369 ALA A C 1
ATOM 3045 O O . ALA A 1 369 ? 8.125 12.094 7.755 1.00 81.88 369 ALA A O 1
ATOM 3046 N N . ASN A 1 370 ? 9.170 11.798 5.809 1.00 84.50 370 ASN A N 1
ATOM 3047 C CA . ASN A 1 370 ? 8.013 12.175 4.988 1.00 84.50 370 ASN A CA 1
ATOM 3048 C C . ASN A 1 370 ? 6.775 11.316 5.290 1.00 84.50 370 ASN A C 1
ATOM 3050 O O . ASN A 1 370 ? 5.656 11.814 5.206 1.00 84.50 370 ASN A O 1
ATOM 3054 N N . HIS A 1 371 ? 6.963 10.059 5.699 1.00 88.50 371 HIS A N 1
ATOM 3055 C CA . HIS A 1 371 ? 5.857 9.164 6.015 1.00 88.50 371 HIS A CA 1
ATOM 3056 C C . HIS A 1 371 ? 5.172 9.437 7.356 1.00 88.50 371 HIS A C 1
ATOM 3058 O O . HIS A 1 371 ? 4.057 8.949 7.561 1.00 88.50 371 HIS A O 1
ATOM 3064 N N . TRP A 1 372 ? 5.831 10.132 8.285 1.00 88.81 372 TRP A N 1
ATOM 3065 C CA . TRP A 1 372 ? 5.351 10.238 9.664 1.00 88.81 372 TRP A CA 1
ATOM 3066 C C . TRP A 1 372 ? 5.504 11.620 10.319 1.00 88.81 372 TRP A C 1
ATOM 3068 O O . TRP A 1 372 ? 4.872 11.876 11.340 1.00 88.81 372 TRP A O 1
ATOM 3078 N N . ARG A 1 373 ? 6.252 12.559 9.736 1.00 85.38 373 ARG A N 1
ATOM 3079 C CA . ARG A 1 373 ? 6.404 13.931 10.250 1.00 85.38 373 ARG A CA 1
ATOM 3080 C C . ARG A 1 373 ? 5.117 14.748 10.104 1.00 85.38 373 ARG A C 1
ATOM 3082 O O . ARG A 1 373 ? 4.697 15.410 11.046 1.00 85.38 373 ARG A O 1
ATOM 3089 N N . TYR A 1 374 ? 4.468 14.681 8.944 1.00 86.94 374 TYR A N 1
ATOM 3090 C CA . TYR A 1 374 ? 3.295 15.503 8.608 1.00 86.94 374 TYR A CA 1
ATOM 3091 C C . TYR A 1 374 ? 1.975 14.877 9.084 1.00 86.94 374 TYR A C 1
ATOM 3093 O O . TYR A 1 374 ? 1.958 13.679 9.369 1.00 86.94 374 TYR A O 1
ATOM 3101 N N . PRO A 1 375 ? 0.867 15.641 9.212 1.00 89.88 375 PRO A N 1
ATOM 3102 C CA . PRO A 1 375 ? -0.409 15.138 9.734 1.00 89.88 375 PRO A CA 1
ATOM 3103 C C . PRO A 1 375 ? -0.889 13.842 9.072 1.00 89.88 375 PRO A C 1
ATOM 3105 O O . PRO A 1 375 ? -1.248 12.903 9.785 1.00 89.88 375 PRO A O 1
ATOM 3108 N N . GLN A 1 376 ? -0.783 13.755 7.744 1.00 93.00 376 GLN A N 1
ATOM 3109 C CA . GLN A 1 376 ? -1.036 12.529 7.000 1.00 93.00 376 GLN A CA 1
ATOM 3110 C C . GLN A 1 376 ? 0.118 11.527 7.173 1.00 93.00 376 GLN A C 1
ATOM 3112 O O . GLN A 1 376 ? 1.253 11.774 6.767 1.00 93.00 376 GLN A O 1
ATOM 3117 N N . LYS A 1 377 ? -0.182 10.374 7.780 1.00 93.12 377 LYS A N 1
ATOM 3118 C CA . LYS A 1 377 ? 0.800 9.342 8.160 1.00 93.12 377 LYS A CA 1
ATOM 3119 C C . LYS A 1 377 ? 0.658 8.097 7.296 1.00 93.12 377 LYS A C 1
ATOM 3121 O O . LYS A 1 377 ? -0.470 7.694 7.048 1.00 93.12 377 LYS A O 1
ATOM 3126 N N . SER A 1 378 ? 1.745 7.429 6.914 1.00 95.38 378 SER A N 1
ATOM 3127 C CA . SER A 1 378 ? 1.686 6.090 6.297 1.00 95.38 378 SER A CA 1
ATOM 3128 C C . SER A 1 378 ? 1.492 5.000 7.357 1.00 95.38 378 SER A C 1
ATOM 3130 O O . SER A 1 378 ? 2.098 5.067 8.427 1.00 95.38 378 SER A O 1
ATOM 3132 N N . TRP A 1 379 ? 0.714 3.957 7.052 1.00 96.81 379 TRP A N 1
ATOM 3133 C CA . TRP A 1 379 ? 0.305 2.929 8.019 1.00 96.81 379 TRP A CA 1
ATOM 3134 C C . TRP A 1 379 ? 0.735 1.512 7.632 1.00 96.81 379 TRP A C 1
ATOM 3136 O O . TRP A 1 379 ? 0.757 1.134 6.459 1.00 96.81 379 TRP A O 1
ATOM 3146 N N . VAL A 1 380 ? 1.035 0.700 8.645 1.00 95.75 380 VAL A N 1
ATOM 3147 C CA . VAL A 1 380 ? 0.988 -0.765 8.559 1.00 95.75 380 VAL A CA 1
ATOM 3148 C C . VAL A 1 380 ? -0.106 -1.242 9.500 1.00 95.75 380 VAL A C 1
ATOM 3150 O O . VAL A 1 380 ? -0.090 -0.903 10.682 1.00 95.75 380 VAL A O 1
ATOM 3153 N N . ILE A 1 381 ? -1.022 -2.044 8.969 1.00 95.69 381 ILE A N 1
ATOM 3154 C CA . ILE A 1 381 ? -2.147 -2.639 9.686 1.00 95.69 381 ILE A CA 1
ATOM 3155 C C . ILE A 1 381 ? -1.945 -4.153 9.668 1.00 95.69 381 ILE A C 1
ATOM 3157 O O . ILE A 1 381 ? -1.841 -4.751 8.601 1.00 95.69 381 ILE A O 1
ATOM 3161 N N . ARG A 1 382 ? -1.832 -4.771 10.843 1.00 93.69 382 ARG A N 1
ATOM 3162 C CA . ARG A 1 382 ? -1.709 -6.221 11.020 1.00 93.69 382 ARG A CA 1
ATOM 3163 C C . ARG A 1 382 ? -3.019 -6.782 11.546 1.00 93.69 382 ARG A C 1
ATOM 3165 O O . ARG A 1 382 ? -3.457 -6.391 12.624 1.00 93.69 382 ARG A O 1
ATOM 3172 N N . PHE A 1 383 ? -3.589 -7.715 10.805 1.00 90.12 383 PHE A N 1
ATOM 3173 C CA . PHE A 1 383 ? -4.773 -8.464 11.191 1.00 90.12 383 PHE A CA 1
ATOM 3174 C C . PHE A 1 383 ? -4.378 -9.631 12.098 1.00 90.12 383 PHE A C 1
ATOM 3176 O O . PHE A 1 383 ? -3.293 -10.205 11.953 1.00 90.12 383 PHE A O 1
ATOM 3183 N N . THR A 1 384 ? -5.226 -9.953 13.072 1.00 78.06 384 THR A N 1
ATOM 3184 C CA . THR A 1 384 ? -5.055 -11.143 13.913 1.00 78.06 384 THR A CA 1
ATOM 3185 C C . THR A 1 384 ? -5.204 -12.408 13.058 1.00 78.06 384 THR A C 1
ATOM 3187 O O . THR A 1 384 ? -5.895 -12.404 12.041 1.00 78.06 384 THR A O 1
ATOM 3190 N N . GLN A 1 385 ? -4.501 -13.489 13.415 1.00 59.28 385 GLN A N 1
ATOM 3191 C CA . GLN A 1 385 ? -4.353 -14.674 12.549 1.00 59.28 385 GLN A CA 1
ATOM 3192 C C . GLN A 1 385 ? -5.680 -15.353 12.167 1.00 59.28 385 GLN A C 1
ATOM 3194 O O . GLN A 1 385 ? -5.734 -16.011 11.133 1.00 59.28 385 GLN A O 1
ATOM 3199 N N . GLU A 1 386 ? -6.738 -15.174 12.961 1.00 62.19 386 GLU A N 1
ATOM 3200 C CA . GLU A 1 386 ? -8.061 -15.754 12.700 1.00 62.19 386 GLU A CA 1
ATOM 3201 C C . GLU A 1 386 ? -8.858 -14.989 11.622 1.00 62.19 386 GLU A C 1
ATOM 3203 O O . GLU A 1 386 ? -9.759 -15.557 11.011 1.00 62.19 386 GLU A O 1
ATOM 3208 N N . ASP A 1 387 ? -8.491 -13.737 11.313 1.00 64.94 387 ASP A N 1
ATOM 3209 C CA . ASP A 1 387 ? -9.247 -12.839 10.432 1.00 64.94 387 ASP A CA 1
ATOM 3210 C C . ASP A 1 387 ? -8.361 -12.226 9.330 1.00 64.94 387 ASP A C 1
ATOM 3212 O O . ASP A 1 387 ? -8.023 -11.042 9.339 1.00 64.94 387 ASP A O 1
ATOM 3216 N N . SER A 1 388 ? -7.977 -13.026 8.329 1.00 72.75 388 SER A N 1
ATOM 3217 C CA . SER A 1 388 ? -7.236 -12.499 7.169 1.00 72.75 388 SER A CA 1
ATOM 3218 C C . SER A 1 388 ? -8.072 -11.490 6.357 1.00 72.75 388 SER A C 1
ATOM 3220 O O . SER A 1 388 ? -9.262 -11.697 6.099 1.00 72.75 388 SER A O 1
ATOM 3222 N N . PHE A 1 389 ? -7.443 -10.402 5.910 1.00 82.69 389 PHE A N 1
ATOM 3223 C CA . PHE A 1 389 ? -8.038 -9.399 5.028 1.00 82.69 389 PHE A CA 1
ATOM 3224 C C . PHE A 1 389 ? -7.625 -9.694 3.589 1.00 82.69 389 PHE A C 1
ATOM 3226 O O . PHE A 1 389 ? -6.451 -9.587 3.253 1.00 82.69 389 PHE A O 1
ATOM 3233 N N . TYR A 1 390 ? -8.565 -10.122 2.740 1.00 77.12 390 TYR A N 1
ATOM 3234 C CA . TYR A 1 390 ? -8.265 -10.590 1.375 1.00 77.12 390 TYR A CA 1
ATOM 3235 C C . TYR A 1 390 ? -7.164 -11.673 1.313 1.00 77.12 390 TYR A C 1
ATOM 3237 O O . TYR A 1 390 ? -6.390 -11.741 0.360 1.00 77.12 390 TYR A O 1
ATOM 3245 N N . GLY A 1 391 ? -7.081 -12.534 2.334 1.00 73.88 391 GLY A N 1
ATOM 3246 C CA . GLY A 1 391 ? -6.068 -13.588 2.405 1.00 73.88 391 GLY A CA 1
ATOM 3247 C C . GLY A 1 391 ? -4.668 -13.108 2.801 1.00 73.88 391 GLY A C 1
ATOM 3248 O O . GLY A 1 391 ? -3.736 -13.902 2.732 1.00 73.88 391 GLY A O 1
ATOM 3249 N N . THR A 1 392 ? -4.504 -11.850 3.231 1.00 79.12 392 THR A N 1
ATOM 3250 C CA . THR A 1 392 ? -3.276 -11.360 3.874 1.00 79.12 392 THR A CA 1
ATOM 3251 C C . THR A 1 392 ? -3.526 -10.979 5.334 1.00 79.12 392 THR A C 1
ATOM 3253 O O . THR A 1 392 ? -4.617 -10.561 5.719 1.00 79.12 392 THR A O 1
ATOM 3256 N N . ASN A 1 393 ? -2.500 -11.122 6.172 1.00 86.75 393 ASN A N 1
ATOM 3257 C CA . ASN A 1 393 ? -2.515 -10.666 7.562 1.00 86.75 393 ASN A CA 1
ATOM 3258 C C . ASN A 1 393 ? -1.942 -9.249 7.721 1.00 86.75 393 ASN A C 1
ATOM 3260 O O . ASN A 1 393 ? -1.855 -8.744 8.842 1.00 86.75 393 ASN A O 1
ATOM 3264 N N . LYS A 1 394 ? -1.519 -8.601 6.629 1.00 89.94 394 LYS A N 1
ATOM 3265 C CA . LYS A 1 394 ? -0.857 -7.300 6.676 1.00 89.94 394 LYS A CA 1
ATOM 3266 C C . LYS A 1 394 ? -1.279 -6.422 5.508 1.00 89.94 394 LYS A C 1
ATOM 3268 O O . LYS A 1 394 ? -1.157 -6.788 4.349 1.00 89.94 394 LYS A O 1
ATOM 3273 N N . LEU A 1 395 ? -1.701 -5.210 5.832 1.00 92.69 395 LEU A N 1
ATOM 3274 C CA . LEU A 1 395 ? -2.051 -4.166 4.882 1.00 92.69 395 LEU A CA 1
ATOM 3275 C C . LEU A 1 395 ? -1.077 -2.995 5.049 1.00 92.69 395 LEU A C 1
ATOM 3277 O O . LEU A 1 395 ? -0.851 -2.513 6.161 1.00 92.69 395 LEU A O 1
ATOM 3281 N N . LYS A 1 396 ? -0.483 -2.540 3.943 1.00 94.75 396 LYS A N 1
ATOM 3282 C CA . LYS A 1 396 ? 0.423 -1.386 3.909 1.00 94.75 396 LYS A CA 1
ATOM 3283 C C . LYS A 1 396 ? -0.253 -0.247 3.159 1.00 94.75 396 LYS A C 1
ATOM 3285 O O . LYS A 1 396 ? -0.607 -0.408 1.995 1.00 94.75 396 LYS A O 1
ATOM 3290 N N . LEU A 1 397 ? -0.399 0.896 3.822 1.00 96.81 397 LEU A N 1
ATOM 3291 C CA . LEU A 1 397 ? -0.970 2.110 3.246 1.00 96.81 397 LEU A CA 1
ATOM 3292 C C . LEU A 1 397 ? 0.105 3.191 3.186 1.00 96.81 397 LEU A C 1
ATOM 3294 O O . LEU A 1 397 ? 0.643 3.608 4.215 1.00 96.81 397 LEU A O 1
ATOM 3298 N N . PHE A 1 398 ? 0.416 3.637 1.977 1.00 95.56 398 PHE A N 1
ATOM 3299 C CA . PHE A 1 398 ? 1.373 4.700 1.708 1.00 95.56 398 PHE A CA 1
ATOM 3300 C C . PHE A 1 398 ? 0.624 6.000 1.460 1.00 95.56 398 PHE A C 1
ATOM 3302 O O . PHE A 1 398 ? -0.430 6.000 0.823 1.00 95.56 398 PHE A O 1
ATOM 3309 N N . ILE A 1 399 ? 1.168 7.111 1.950 1.00 95.00 399 ILE A N 1
ATOM 3310 C CA . ILE A 1 399 ? 0.684 8.427 1.532 1.00 95.00 399 ILE A CA 1
ATOM 3311 C C . ILE A 1 399 ? 0.911 8.594 0.028 1.00 95.00 399 ILE A C 1
ATOM 3313 O O . ILE A 1 399 ? 1.961 8.215 -0.492 1.00 95.00 399 ILE A O 1
ATOM 3317 N N . SER A 1 400 ? -0.063 9.167 -0.677 1.00 94.81 400 SER A N 1
ATOM 3318 C CA . SER A 1 400 ? 0.002 9.262 -2.141 1.00 94.81 400 SER A CA 1
ATOM 3319 C C . SER A 1 400 ? 1.214 10.071 -2.620 1.00 94.81 400 SER A C 1
ATOM 3321 O O . SER A 1 400 ? 1.824 9.724 -3.625 1.00 94.81 400 SER A O 1
ATOM 3323 N N . SER A 1 401 ? 1.626 11.109 -1.884 1.00 93.25 401 SER A N 1
ATOM 3324 C CA . SER A 1 401 ? 2.778 11.946 -2.250 1.00 93.25 401 SER A CA 1
ATOM 3325 C C . SER A 1 401 ? 4.109 11.191 -2.276 1.00 93.25 401 SER A C 1
ATOM 3327 O O . SER A 1 401 ? 4.970 11.529 -3.078 1.00 93.25 401 SER A O 1
ATOM 3329 N N . ASP A 1 402 ? 4.273 10.177 -1.425 1.00 90.50 402 ASP A N 1
ATOM 3330 C CA . ASP A 1 402 ? 5.483 9.351 -1.366 1.00 90.50 402 ASP A CA 1
ATOM 3331 C C . ASP A 1 402 ? 5.640 8.474 -2.616 1.00 90.50 402 ASP A C 1
ATOM 3333 O O . ASP A 1 402 ? 6.742 8.280 -3.105 1.00 90.50 402 ASP A O 1
ATOM 3337 N N . ARG A 1 403 ? 4.524 8.030 -3.203 1.00 91.44 403 ARG A N 1
ATOM 3338 C CA . ARG A 1 403 ? 4.497 7.284 -4.474 1.00 91.44 403 ARG A CA 1
ATOM 3339 C C . ARG A 1 403 ? 4.343 8.185 -5.698 1.00 91.44 403 ARG A C 1
ATOM 3341 O O . ARG A 1 403 ? 3.844 7.765 -6.743 1.00 91.44 403 ARG A O 1
ATOM 3348 N N . TYR A 1 404 ? 4.740 9.448 -5.536 1.00 94.25 404 TYR A N 1
ATOM 3349 C CA . TYR A 1 404 ? 4.634 10.512 -6.531 1.00 94.25 404 TYR A CA 1
ATOM 3350 C C . TYR A 1 404 ? 3.229 10.586 -7.161 1.00 94.25 404 TYR A C 1
ATOM 3352 O O . TYR A 1 404 ? 3.046 10.708 -8.375 1.00 94.25 404 TYR A O 1
ATOM 3360 N N . TYR A 1 405 ? 2.218 10.485 -6.292 1.00 96.19 405 TYR A N 1
ATOM 3361 C CA . TYR A 1 405 ? 0.786 10.384 -6.574 1.00 96.19 405 TYR A CA 1
ATOM 3362 C C . TYR A 1 405 ? 0.408 9.195 -7.456 1.00 96.19 405 TYR A C 1
ATOM 3364 O O . TYR A 1 405 ? -0.046 8.172 -6.954 1.00 96.19 405 TYR A O 1
ATOM 3372 N N . PHE A 1 406 ? 0.575 9.337 -8.767 1.00 97.81 406 PHE A N 1
ATOM 3373 C CA . PHE A 1 406 ? 0.097 8.379 -9.762 1.00 97.81 406 PHE A CA 1
ATOM 3374 C C . PHE A 1 406 ? 1.229 7.651 -10.486 1.00 97.81 406 PHE A C 1
ATOM 3376 O O . PHE A 1 406 ? 0.950 6.724 -11.243 1.00 97.81 406 PHE A O 1
ATOM 3383 N N . ALA A 1 407 ? 2.488 8.059 -10.277 1.00 97.06 407 ALA A N 1
ATOM 3384 C CA . ALA A 1 407 ? 3.625 7.508 -11.010 1.00 97.06 407 ALA A CA 1
ATOM 3385 C C . ALA A 1 407 ? 3.787 6.003 -10.769 1.00 97.06 407 ALA A C 1
ATOM 3387 O O . ALA A 1 407 ? 3.813 5.245 -11.733 1.00 97.06 407 ALA A O 1
ATOM 3388 N N . ASP A 1 408 ? 3.792 5.554 -9.509 1.00 96.25 408 ASP A N 1
ATOM 3389 C CA . ASP A 1 408 ? 3.959 4.129 -9.194 1.00 96.25 408 ASP A CA 1
ATOM 3390 C C . ASP A 1 408 ? 2.804 3.272 -9.748 1.00 96.25 408 ASP A C 1
ATOM 3392 O O . ASP A 1 408 ? 3.026 2.240 -10.380 1.00 96.25 408 ASP A O 1
ATOM 3396 N N . ALA A 1 409 ? 1.555 3.738 -9.611 1.00 97.44 409 ALA A N 1
ATOM 3397 C CA . ALA A 1 409 ? 0.375 3.052 -10.155 1.00 97.44 409 ALA A CA 1
ATOM 3398 C C . ALA A 1 409 ? 0.454 2.875 -11.676 1.00 97.44 409 ALA A C 1
ATOM 3400 O O . ALA A 1 409 ? 0.053 1.845 -12.227 1.00 97.44 409 ALA A O 1
ATOM 3401 N N . PHE A 1 410 ? 0.978 3.889 -12.352 1.00 98.12 410 PHE A N 1
ATOM 3402 C CA . PHE A 1 410 ? 1.203 3.888 -13.784 1.00 98.12 410 PHE A CA 1
ATOM 3403 C C . PHE A 1 410 ? 2.393 3.015 -14.201 1.00 98.12 410 PHE A C 1
ATOM 3405 O O . PHE A 1 410 ? 2.287 2.266 -15.175 1.00 98.12 410 PHE A O 1
ATOM 3412 N N . HIS A 1 411 ? 3.492 3.020 -13.448 1.00 97.69 411 HIS A N 1
ATOM 3413 C CA . HIS A 1 411 ? 4.605 2.109 -13.693 1.00 97.69 411 HIS A CA 1
ATOM 3414 C C . HIS A 1 411 ? 4.188 0.653 -13.494 1.00 97.69 411 HIS A C 1
ATOM 3416 O O . HIS A 1 411 ? 4.518 -0.174 -14.339 1.00 97.69 411 HIS A O 1
ATOM 3422 N N . ASN A 1 412 ? 3.381 0.337 -12.481 1.00 97.62 412 ASN A N 1
ATOM 3423 C CA . ASN A 1 412 ? 2.843 -1.012 -12.298 1.00 97.62 412 ASN A CA 1
ATOM 3424 C C . ASN A 1 412 ? 1.900 -1.418 -13.444 1.00 97.62 412 ASN A C 1
ATOM 3426 O O . ASN A 1 412 ? 1.873 -2.580 -13.847 1.00 97.62 412 ASN A O 1
ATOM 3430 N N . TYR A 1 413 ? 1.151 -0.476 -14.026 1.00 98.00 413 TYR A N 1
ATOM 3431 C CA . TYR A 1 413 ? 0.390 -0.735 -15.253 1.00 98.00 413 TYR A CA 1
ATOM 3432 C C . TYR A 1 413 ? 1.305 -1.073 -16.441 1.00 98.00 413 TYR A C 1
ATOM 3434 O O . TYR A 1 413 ? 1.114 -2.116 -17.071 1.00 98.00 413 TYR A O 1
ATOM 3442 N N . ARG A 1 414 ? 2.337 -0.259 -16.711 1.00 97.44 414 ARG A N 1
ATOM 3443 C CA . ARG A 1 414 ? 3.298 -0.543 -17.792 1.00 97.44 414 ARG A CA 1
ATOM 3444 C C . ARG A 1 414 ? 4.037 -1.861 -17.584 1.00 97.44 414 ARG A C 1
ATOM 3446 O O . ARG A 1 414 ? 4.220 -2.611 -18.535 1.00 97.44 414 ARG A O 1
ATOM 3453 N N . ALA A 1 415 ? 4.430 -2.159 -16.351 1.00 98.00 415 ALA A N 1
ATOM 3454 C CA . ALA A 1 415 ? 5.097 -3.406 -16.011 1.00 98.00 415 ALA A CA 1
ATOM 3455 C C . ALA A 1 415 ? 4.215 -4.618 -16.354 1.00 98.00 415 ALA A C 1
ATOM 3457 O O . ALA A 1 415 ? 4.676 -5.517 -17.052 1.00 98.00 415 ALA A O 1
ATOM 3458 N N . ARG A 1 416 ? 2.925 -4.609 -15.977 1.00 97.12 416 ARG A N 1
ATOM 3459 C CA . ARG A 1 416 ? 1.973 -5.673 -16.358 1.00 97.12 416 ARG A CA 1
ATOM 3460 C C . ARG A 1 416 ? 1.830 -5.819 -17.873 1.00 97.12 416 ARG A C 1
ATOM 3462 O O . ARG A 1 416 ? 1.809 -6.933 -18.382 1.00 97.12 416 ARG A O 1
ATOM 3469 N N . LYS A 1 417 ? 1.756 -4.701 -18.597 1.00 96.25 417 LYS A N 1
ATOM 3470 C CA . LYS A 1 417 ? 1.667 -4.676 -20.065 1.00 96.25 417 LYS A CA 1
ATOM 3471 C C . LYS A 1 417 ? 2.903 -5.268 -20.750 1.00 96.25 417 LYS A C 1
ATOM 3473 O O . LYS A 1 417 ? 2.774 -5.886 -21.799 1.00 96.25 417 LYS A O 1
ATOM 3478 N N . LEU A 1 418 ? 4.072 -5.112 -20.132 1.00 97.31 418 LEU A N 1
ATOM 3479 C CA . LEU A 1 418 ? 5.337 -5.722 -20.546 1.00 97.31 418 LEU A CA 1
ATOM 3480 C C . LEU A 1 418 ? 5.518 -7.158 -20.012 1.00 97.31 418 LEU A C 1
ATOM 3482 O O . LEU A 1 418 ? 6.588 -7.729 -20.163 1.00 97.31 418 LEU A O 1
ATOM 3486 N N . GLY A 1 419 ? 4.506 -7.755 -19.372 1.00 96.50 419 GLY A N 1
ATOM 3487 C CA . GLY A 1 419 ? 4.580 -9.126 -18.856 1.00 96.50 419 GLY A CA 1
ATOM 3488 C C . GLY A 1 419 ? 5.410 -9.294 -17.576 1.00 96.50 419 GLY A C 1
ATOM 3489 O O . GLY A 1 419 ? 5.713 -10.421 -17.191 1.00 96.50 419 GLY A O 1
ATOM 3490 N N . LEU A 1 420 ? 5.767 -8.198 -16.903 1.00 97.50 420 LEU A N 1
ATOM 3491 C CA . LEU A 1 420 ? 6.452 -8.224 -15.609 1.00 97.50 420 LEU A CA 1
ATOM 3492 C C . LEU A 1 420 ? 5.472 -8.470 -14.457 1.00 97.50 420 LEU A C 1
ATOM 3494 O O . LEU A 1 420 ? 4.251 -8.403 -14.614 1.00 97.50 420 LEU A O 1
ATOM 3498 N N . LEU A 1 421 ? 6.033 -8.698 -13.267 1.00 95.75 421 LEU A N 1
ATOM 3499 C CA . LEU A 1 421 ? 5.302 -9.029 -12.044 1.00 95.75 421 LEU A CA 1
ATOM 3500 C C . LEU A 1 421 ? 5.356 -7.878 -11.016 1.00 95.75 421 LEU A C 1
ATOM 3502 O O . LEU A 1 421 ? 5.974 -8.026 -9.972 1.00 95.75 421 LEU A O 1
ATOM 3506 N N . PRO A 1 422 ? 4.773 -6.697 -11.273 1.00 95.62 422 PRO A N 1
ATOM 3507 C CA . PRO A 1 422 ? 4.697 -5.652 -10.254 1.00 95.62 422 PRO A CA 1
ATOM 3508 C C . PRO A 1 422 ? 3.713 -6.046 -9.136 1.00 95.62 422 PRO A C 1
ATOM 3510 O O . PRO A 1 422 ? 2.853 -6.914 -9.345 1.00 95.62 422 PRO A O 1
ATOM 3513 N N . PRO A 1 423 ? 3.757 -5.367 -7.976 1.00 93.06 423 PRO A N 1
ATOM 3514 C CA . PRO A 1 423 ? 2.789 -5.607 -6.919 1.00 93.06 423 PRO A CA 1
ATOM 3515 C C . PRO A 1 423 ? 1.370 -5.179 -7.343 1.00 93.06 423 PRO A C 1
ATOM 3517 O O . PRO A 1 423 ? 1.149 -4.318 -8.207 1.00 93.06 423 PRO A O 1
ATOM 3520 N N . ASP A 1 424 ? 0.376 -5.789 -6.714 1.00 91.38 424 ASP A N 1
ATOM 3521 C CA . ASP A 1 424 ? -1.014 -5.376 -6.730 1.00 91.38 424 ASP A CA 1
ATOM 3522 C C . ASP A 1 424 ? -1.163 -4.157 -5.840 1.00 91.38 424 ASP A C 1
ATOM 3524 O O . ASP A 1 424 ? -0.785 -4.128 -4.662 1.00 91.38 424 ASP A O 1
ATOM 3528 N N . THR A 1 425 ? -1.738 -3.127 -6.443 1.00 93.62 425 THR A N 1
ATOM 3529 C CA . THR A 1 425 ? -1.882 -1.826 -5.826 1.00 93.62 425 THR A CA 1
ATOM 3530 C C . THR A 1 425 ? -3.253 -1.248 -6.110 1.00 93.62 425 THR A C 1
ATOM 3532 O O . THR A 1 425 ? -3.923 -1.627 -7.073 1.00 93.62 425 THR A O 1
ATOM 3535 N N . ARG A 1 426 ? -3.709 -0.354 -5.235 1.00 95.06 426 ARG A N 1
ATOM 3536 C CA . ARG A 1 426 ? -4.961 0.385 -5.427 1.00 95.06 426 ARG A CA 1
ATOM 3537 C C . ARG A 1 426 ? -4.985 1.651 -4.587 1.00 95.06 426 ARG A C 1
ATOM 3539 O O . ARG A 1 426 ? -4.431 1.678 -3.489 1.00 95.06 426 ARG A O 1
ATOM 3546 N N . PHE A 1 427 ? -5.675 2.671 -5.081 1.00 97.50 427 PHE A N 1
ATOM 3547 C CA . PHE A 1 427 ? -6.022 3.838 -4.277 1.00 97.50 427 PHE A CA 1
ATOM 3548 C C . PHE A 1 427 ? -7.199 3.514 -3.364 1.00 97.50 427 PHE A C 1
ATOM 3550 O O . PHE A 1 427 ? -8.129 2.817 -3.767 1.00 97.50 427 PHE A O 1
ATOM 3557 N N . VAL A 1 428 ? -7.145 4.009 -2.132 1.00 96.75 428 VAL A N 1
ATOM 3558 C CA . VAL A 1 428 ? -8.175 3.809 -1.109 1.00 96.75 428 VAL A CA 1
ATOM 3559 C C . VAL A 1 428 ? -8.413 5.115 -0.367 1.00 96.75 428 VAL A C 1
ATOM 3561 O O . VAL A 1 428 ? -7.497 5.924 -0.204 1.00 96.75 428 VAL A O 1
ATOM 3564 N N . LEU A 1 429 ? -9.635 5.317 0.110 1.00 95.69 429 LEU A N 1
ATOM 3565 C CA . LEU A 1 429 ? -9.954 6.414 1.017 1.00 95.69 429 LEU A CA 1
ATOM 3566 C C . LEU A 1 429 ? -9.784 5.915 2.445 1.00 95.69 429 LEU A C 1
ATOM 3568 O O . LEU A 1 429 ? -10.412 4.925 2.819 1.00 95.69 429 LEU A O 1
ATOM 3572 N N . LEU A 1 430 ? -8.955 6.587 3.243 1.00 95.56 430 LEU A N 1
ATOM 3573 C CA . LEU A 1 430 ? -8.797 6.253 4.654 1.00 95.56 430 LEU A CA 1
ATOM 3574 C C . LEU A 1 430 ? -9.511 7.286 5.520 1.00 95.56 430 LEU A C 1
ATOM 3576 O O . LEU A 1 430 ? -9.305 8.491 5.380 1.00 95.56 430 LEU A O 1
ATOM 3580 N N . PHE A 1 431 ? -10.294 6.794 6.467 1.00 92.38 431 PHE A N 1
ATOM 3581 C CA . PHE A 1 431 ? -10.837 7.572 7.565 1.00 92.38 431 PHE A CA 1
ATOM 3582 C C . PHE A 1 431 ? -10.183 7.109 8.858 1.00 92.38 431 PHE A C 1
ATOM 3584 O O . PHE A 1 431 ? -10.201 5.918 9.161 1.00 92.38 431 PHE A O 1
ATOM 3591 N N . VAL A 1 432 ? -9.604 8.032 9.621 1.00 90.88 432 VAL A N 1
ATOM 3592 C CA . VAL A 1 432 ? -9.022 7.729 10.933 1.00 90.88 432 VAL A CA 1
ATOM 3593 C C . VAL A 1 432 ? -9.863 8.426 11.986 1.00 90.88 432 VAL A C 1
ATOM 3595 O O . VAL A 1 432 ? -9.988 9.643 11.949 1.00 90.88 432 VAL A O 1
ATOM 3598 N N . ASN A 1 433 ? -10.460 7.665 12.907 1.00 85.56 433 ASN A N 1
ATOM 3599 C CA . ASN A 1 433 ? -11.387 8.198 13.915 1.00 85.56 433 ASN A CA 1
ATOM 3600 C C . ASN A 1 433 ? -12.501 9.084 13.314 1.00 85.56 433 ASN A C 1
ATOM 3602 O O . ASN A 1 433 ? -12.877 10.089 13.904 1.00 85.56 433 ASN A O 1
ATOM 3606 N N . ASN A 1 434 ? -13.034 8.674 12.154 1.00 80.94 434 ASN A N 1
ATOM 3607 C CA . ASN A 1 434 ? -14.099 9.325 11.364 1.00 80.94 434 ASN A CA 1
ATOM 3608 C C . ASN A 1 434 ? -13.700 10.559 10.562 1.00 80.94 434 ASN A C 1
ATOM 3610 O O . ASN A 1 434 ? -14.472 10.983 9.701 1.00 80.94 434 ASN A O 1
ATOM 3614 N N . ASP A 1 435 ? -12.492 11.071 10.758 1.00 84.94 435 ASP A N 1
ATOM 3615 C CA . ASP A 1 435 ? -11.974 12.154 9.939 1.00 84.94 435 ASP A CA 1
ATOM 3616 C C . ASP A 1 435 ? -11.387 11.598 8.647 1.00 84.94 435 ASP A C 1
ATOM 3618 O O . ASP A 1 435 ? -10.694 10.574 8.648 1.00 84.94 435 ASP A O 1
ATOM 3622 N N . PHE A 1 436 ? -11.649 12.278 7.529 1.00 90.56 436 PHE A N 1
ATOM 3623 C CA . PHE A 1 436 ? -11.014 11.941 6.260 1.00 90.56 436 PHE A CA 1
ATOM 3624 C C . PHE A 1 436 ? -9.506 12.184 6.382 1.00 90.56 436 PHE A C 1
ATOM 3626 O O . PHE A 1 436 ? -9.049 13.323 6.474 1.00 90.56 436 PHE A O 1
ATOM 3633 N N . ALA A 1 437 ? -8.739 11.094 6.406 1.00 92.69 437 ALA A N 1
ATOM 3634 C CA . ALA A 1 437 ? -7.282 11.118 6.497 1.00 92.69 437 ALA A CA 1
ATOM 3635 C C . ALA A 1 437 ? -6.615 11.234 5.118 1.00 92.69 437 ALA A C 1
ATOM 3637 O O . ALA A 1 437 ? -5.393 11.353 5.029 1.00 92.69 437 ALA A O 1
ATOM 3638 N N . GLY A 1 438 ? -7.410 11.176 4.047 1.00 94.12 438 GLY A N 1
ATOM 3639 C CA . GLY A 1 438 ? -6.957 11.371 2.681 1.00 94.12 438 GLY A CA 1
ATOM 3640 C C . GLY A 1 438 ? -6.969 10.109 1.829 1.00 94.12 438 GLY A C 1
ATOM 3641 O O . GLY A 1 438 ? -7.522 9.064 2.193 1.00 94.12 438 GLY A O 1
ATOM 3642 N N . VAL A 1 439 ? -6.339 10.230 0.664 1.00 96.19 439 VAL A N 1
ATOM 3643 C CA . VAL A 1 439 ? -6.165 9.123 -0.278 1.00 96.19 439 VAL A CA 1
ATOM 3644 C C . VAL A 1 439 ? -4.840 8.431 -0.012 1.00 96.19 439 VAL A C 1
ATOM 3646 O O . VAL A 1 439 ? -3.765 9.042 -0.039 1.00 96.19 439 VAL A O 1
ATOM 3649 N N . TYR A 1 440 ? -4.925 7.124 0.167 1.00 97.56 440 TYR A N 1
ATOM 3650 C CA . TYR A 1 440 ? -3.787 6.256 0.384 1.00 97.56 440 TYR A CA 1
ATOM 3651 C C . TYR A 1 440 ? -3.586 5.323 -0.795 1.00 97.56 440 TYR A C 1
ATOM 3653 O O . TYR A 1 440 ? -4.536 4.895 -1.447 1.00 97.56 440 TYR A O 1
ATOM 3661 N N . TYR A 1 441 ? -2.333 4.962 -1.023 1.00 97.25 441 TYR A N 1
ATOM 3662 C CA . TYR A 1 441 ? -1.957 3.954 -1.990 1.00 97.25 441 TYR A CA 1
ATOM 3663 C C . TYR A 1 441 ? -1.617 2.659 -1.254 1.00 97.25 441 TYR A C 1
ATOM 3665 O O . TYR A 1 441 ? -0.640 2.567 -0.505 1.00 97.25 441 TYR A O 1
ATOM 3673 N N . GLN A 1 442 ? -2.492 1.670 -1.406 1.00 96.06 442 GLN A N 1
ATOM 3674 C CA . GLN A 1 442 ? -2.296 0.332 -0.874 1.00 96.06 442 GLN A CA 1
ATOM 3675 C C . GLN A 1 442 ? -1.326 -0.428 -1.774 1.00 96.06 442 GLN A C 1
ATOM 3677 O O . GLN A 1 442 ? -1.536 -0.481 -2.984 1.00 96.06 442 GLN A O 1
ATOM 3682 N N . ILE A 1 443 ? -0.330 -1.072 -1.168 1.00 92.94 443 ILE A N 1
ATOM 3683 C CA . ILE A 1 443 ? 0.594 -1.984 -1.853 1.00 92.94 443 ILE A CA 1
ATOM 3684 C C . ILE A 1 443 ? 0.588 -3.316 -1.103 1.00 92.94 443 ILE A C 1
ATOM 3686 O O . ILE A 1 443 ? 0.662 -3.322 0.132 1.00 92.94 443 ILE A O 1
ATOM 3690 N N . GLU A 1 444 ? 0.469 -4.425 -1.835 1.00 89.44 444 GLU A N 1
ATOM 3691 C CA . GLU A 1 444 ? 0.597 -5.768 -1.261 1.00 89.44 444 GLU A CA 1
ATOM 3692 C C . GLU A 1 444 ? 1.977 -6.012 -0.615 1.00 89.44 444 GLU A C 1
ATOM 3694 O O . GLU A 1 444 ? 2.925 -5.238 -0.787 1.00 89.44 444 GLU A O 1
ATOM 3699 N N . ASP A 1 445 ? 2.074 -7.047 0.222 1.00 88.12 445 ASP A N 1
ATOM 3700 C CA . ASP A 1 445 ? 3.351 -7.447 0.814 1.00 88.12 445 ASP A CA 1
ATOM 3701 C C . ASP A 1 445 ? 4.113 -8.396 -0.119 1.00 88.12 445 ASP A C 1
ATOM 3703 O O . ASP A 1 445 ? 3.552 -8.974 -1.041 1.00 88.12 445 ASP A O 1
ATOM 3707 N N . TRP A 1 446 ? 5.405 -8.552 0.137 1.00 89.50 446 TRP A N 1
ATOM 3708 C CA . TRP A 1 446 ? 6.297 -9.427 -0.611 1.00 89.50 446 TRP A CA 1
ATOM 3709 C C . TRP A 1 446 ? 6.377 -10.759 0.116 1.00 89.50 446 TRP A C 1
ATOM 3711 O O . TRP A 1 446 ? 7.286 -10.990 0.903 1.00 89.50 446 TRP A O 1
ATOM 3721 N N . ASP A 1 447 ? 5.363 -11.594 -0.056 1.00 87.31 447 ASP A N 1
ATOM 3722 C CA . ASP A 1 447 ? 5.236 -12.870 0.640 1.00 87.31 447 ASP A CA 1
ATOM 3723 C C . ASP A 1 447 ? 4.811 -13.995 -0.319 1.00 87.31 447 ASP A C 1
ATOM 3725 O O . ASP A 1 447 ? 4.745 -13.831 -1.540 1.00 87.31 447 ASP A O 1
ATOM 3729 N N . LYS A 1 448 ? 4.528 -15.176 0.237 1.00 90.38 448 LYS A N 1
ATOM 3730 C CA . LYS A 1 448 ? 4.018 -16.317 -0.531 1.00 90.38 448 LYS A CA 1
ATOM 3731 C C . LYS A 1 448 ? 2.728 -15.988 -1.281 1.00 90.38 448 LYS A C 1
ATOM 3733 O O . LYS A 1 448 ? 2.540 -16.454 -2.402 1.00 90.38 448 LYS A O 1
ATOM 3738 N N . LYS A 1 449 ? 1.868 -15.154 -0.685 1.00 88.19 449 LYS A N 1
ATOM 3739 C CA . LYS A 1 449 ? 0.586 -14.784 -1.275 1.00 88.19 449 LYS A CA 1
ATOM 3740 C C . LYS A 1 449 ? 0.789 -13.952 -2.535 1.00 88.19 449 LYS A C 1
ATOM 3742 O O . LYS A 1 449 ? 0.107 -14.211 -3.521 1.00 88.19 449 LYS A O 1
ATOM 3747 N N . TYR A 1 450 ? 1.738 -13.017 -2.520 1.00 91.69 450 TYR A N 1
ATOM 3748 C CA . TYR A 1 450 ? 2.146 -12.280 -3.718 1.00 91.69 450 TYR A CA 1
ATOM 3749 C C . TYR A 1 450 ? 2.514 -13.229 -4.870 1.00 91.69 450 TYR A C 1
ATOM 3751 O O . TYR A 1 450 ? 2.001 -13.090 -5.976 1.00 91.69 450 TYR A O 1
ATOM 3759 N N . LEU A 1 451 ? 3.347 -14.244 -4.621 1.00 93.00 451 LEU A N 1
ATOM 3760 C CA . LEU A 1 451 ? 3.727 -15.196 -5.671 1.00 93.00 451 LEU A CA 1
ATOM 3761 C C . LEU A 1 451 ? 2.520 -15.994 -6.184 1.00 93.00 451 LEU A C 1
ATOM 3763 O O . LEU A 1 451 ? 2.329 -16.124 -7.394 1.00 93.00 451 LEU A O 1
ATOM 3767 N N . GLU A 1 452 ? 1.654 -16.457 -5.285 1.00 91.12 452 GLU A N 1
ATOM 3768 C CA . GLU A 1 452 ? 0.435 -17.187 -5.645 1.00 91.12 452 GLU A CA 1
ATOM 3769 C C . GLU A 1 452 ? -0.517 -16.355 -6.514 1.00 91.12 452 GLU A C 1
ATOM 3771 O O . GLU A 1 452 ? -1.071 -16.876 -7.485 1.00 91.12 452 GLU A O 1
ATOM 3776 N N . THR A 1 453 ? -0.696 -15.059 -6.224 1.00 89.38 453 THR A N 1
ATOM 3777 C CA . THR A 1 453 ? -1.557 -14.185 -7.044 1.00 89.38 453 THR A CA 1
ATOM 3778 C C . THR A 1 453 ? -0.980 -13.956 -8.439 1.00 89.38 453 THR A C 1
ATOM 3780 O O . THR A 1 453 ? -1.746 -13.768 -9.385 1.00 89.38 453 THR A O 1
ATOM 3783 N N . LYS A 1 454 ? 0.347 -14.049 -8.606 1.00 91.62 454 LYS A N 1
ATOM 3784 C CA . LYS A 1 454 ? 1.019 -14.008 -9.917 1.00 91.62 454 LYS A CA 1
ATOM 3785 C C . LYS A 1 454 ? 1.137 -15.374 -10.600 1.00 91.62 454 LYS A C 1
ATOM 3787 O O . LYS A 1 454 ? 1.839 -15.489 -11.606 1.00 91.62 454 LYS A O 1
ATOM 3792 N N . GLN A 1 455 ? 0.470 -16.405 -10.074 1.00 91.94 455 GLN A N 1
ATOM 3793 C CA . GLN A 1 455 ? 0.567 -17.781 -10.575 1.00 91.94 455 GLN A CA 1
ATOM 3794 C C . GLN A 1 455 ? 2.026 -18.273 -10.598 1.00 91.94 455 GLN A C 1
ATOM 3796 O O . GLN A 1 455 ? 2.493 -18.872 -11.568 1.00 91.94 455 GLN A O 1
ATOM 3801 N N . ARG A 1 456 ? 2.774 -17.958 -9.538 1.00 93.69 456 ARG A N 1
ATOM 3802 C CA . ARG A 1 456 ? 4.143 -18.417 -9.297 1.00 93.69 456 ARG A CA 1
ATOM 3803 C C . ARG A 1 456 ? 4.181 -19.368 -8.107 1.00 93.69 456 ARG A C 1
ATOM 3805 O O . ARG A 1 456 ? 3.332 -19.310 -7.220 1.00 93.69 456 ARG A O 1
ATOM 3812 N N . ILE A 1 457 ? 5.176 -20.253 -8.101 1.00 93.44 457 ILE A N 1
ATOM 3813 C CA . ILE A 1 457 ? 5.410 -21.179 -6.989 1.00 93.44 457 ILE A CA 1
ATOM 3814 C C . ILE A 1 457 ? 5.865 -20.353 -5.785 1.00 93.44 457 ILE A C 1
ATOM 3816 O O . ILE A 1 457 ? 6.865 -19.640 -5.874 1.00 93.44 457 ILE A O 1
ATOM 3820 N N . SER A 1 458 ? 5.121 -20.431 -4.679 1.00 91.81 458 SER A N 1
ATOM 3821 C CA . SER A 1 458 ? 5.392 -19.651 -3.467 1.00 91.81 458 SER A CA 1
ATOM 3822 C C . SER A 1 458 ? 6.512 -20.219 -2.589 1.00 91.81 458 SER A C 1
ATOM 3824 O O . SER A 1 458 ? 7.083 -19.492 -1.775 1.00 91.81 458 SER A O 1
ATOM 3826 N N . ASP A 1 459 ? 6.875 -21.485 -2.801 1.00 92.25 459 ASP A N 1
ATOM 3827 C CA . ASP A 1 459 ? 8.043 -22.160 -2.219 1.00 92.25 459 ASP A CA 1
ATOM 3828 C C . ASP A 1 459 ? 9.262 -22.067 -3.151 1.00 92.25 459 ASP A C 1
ATOM 3830 O O . ASP A 1 459 ? 9.921 -23.054 -3.466 1.00 92.25 459 ASP A O 1
ATOM 3834 N N . SER A 1 460 ? 9.542 -20.857 -3.626 1.00 92.56 460 SER A N 1
ATOM 3835 C CA . SER A 1 460 ? 10.731 -20.537 -4.416 1.00 92.56 460 SER A CA 1
ATOM 3836 C C . SER A 1 460 ? 11.448 -19.332 -3.818 1.00 92.56 460 SER A C 1
ATOM 3838 O O . SER A 1 460 ? 10.872 -18.581 -3.026 1.00 92.56 460 SER A O 1
ATOM 3840 N N . ASP A 1 461 ? 12.715 -19.148 -4.180 1.00 93.44 461 ASP A N 1
ATOM 3841 C CA . ASP A 1 461 ? 13.501 -18.013 -3.705 1.00 93.44 461 ASP A CA 1
ATOM 3842 C C . ASP A 1 461 ? 12.970 -16.701 -4.297 1.00 93.44 461 ASP A C 1
ATOM 3844 O O . ASP A 1 461 ? 13.015 -16.483 -5.508 1.00 93.44 461 ASP A O 1
ATOM 3848 N N . PHE A 1 462 ? 12.494 -15.808 -3.430 1.00 94.62 462 PHE A N 1
ATOM 3849 C CA . PHE A 1 462 ? 12.186 -14.425 -3.783 1.00 94.62 462 PHE A CA 1
ATOM 3850 C C . PHE A 1 462 ? 13.089 -13.499 -2.982 1.00 94.62 462 PHE A C 1
ATOM 3852 O O . PHE A 1 462 ? 13.005 -13.438 -1.754 1.00 94.62 462 PHE A O 1
ATOM 3859 N N . LEU A 1 463 ? 13.979 -12.827 -3.702 1.00 93.81 463 LEU A N 1
ATOM 3860 C CA . LEU A 1 463 ? 15.099 -12.069 -3.176 1.00 93.81 463 LEU A CA 1
ATOM 3861 C C . LEU A 1 463 ? 14.825 -10.576 -3.321 1.00 93.81 463 LEU A C 1
ATOM 3863 O O . LEU A 1 463 ? 14.436 -10.119 -4.400 1.00 93.81 463 LEU A O 1
ATOM 3867 N N . THR A 1 464 ? 15.075 -9.813 -2.264 1.00 92.25 464 THR A N 1
ATOM 3868 C CA . THR A 1 464 ? 15.016 -8.347 -2.298 1.00 92.25 464 THR A CA 1
ATOM 3869 C C . THR A 1 464 ? 16.226 -7.746 -1.596 1.00 92.25 464 THR A C 1
ATOM 3871 O O . THR A 1 464 ? 16.850 -8.390 -0.751 1.00 92.25 464 THR A O 1
ATOM 3874 N N . THR A 1 465 ? 16.591 -6.523 -1.971 1.00 88.44 465 THR A N 1
ATOM 3875 C CA . THR A 1 465 ? 17.662 -5.780 -1.300 1.00 88.44 465 THR A CA 1
ATOM 3876 C C . THR A 1 465 ? 17.193 -5.240 0.052 1.00 88.44 465 THR A C 1
ATOM 3878 O O . THR A 1 465 ? 16.081 -4.723 0.173 1.00 88.44 465 THR A O 1
ATOM 3881 N N . ILE A 1 466 ? 18.056 -5.314 1.063 1.00 77.38 466 ILE A N 1
ATOM 3882 C CA . ILE A 1 466 ? 17.810 -4.781 2.404 1.00 77.38 466 ILE A CA 1
ATOM 3883 C C . ILE A 1 466 ? 18.227 -3.305 2.447 1.00 77.38 466 ILE A C 1
ATOM 3885 O O . ILE A 1 466 ? 19.408 -2.988 2.349 1.00 77.38 466 ILE A O 1
ATOM 3889 N N . ASN A 1 467 ? 17.279 -2.403 2.706 1.00 61.81 467 ASN A N 1
ATOM 3890 C CA . ASN A 1 467 ? 17.532 -0.953 2.759 1.00 61.81 467 ASN A CA 1
ATOM 3891 C C . ASN A 1 467 ? 18.073 -0.452 4.127 1.00 61.81 467 ASN A C 1
ATOM 3893 O O . ASN A 1 467 ? 18.165 0.750 4.361 1.00 61.81 467 ASN A O 1
ATOM 3897 N N . ASN A 1 468 ? 18.399 -1.348 5.070 1.00 51.19 468 ASN A N 1
ATOM 3898 C CA . ASN A 1 468 ? 18.586 -1.005 6.493 1.00 51.19 468 ASN A CA 1
ATOM 3899 C C . ASN A 1 468 ? 20.012 -0.620 6.938 1.00 51.19 468 ASN A C 1
ATOM 3901 O O . ASN A 1 468 ? 20.186 -0.313 8.114 1.00 51.19 468 ASN A O 1
ATOM 3905 N N . ASN A 1 469 ? 21.021 -0.590 6.064 1.00 46.16 469 ASN A N 1
ATOM 3906 C CA . ASN A 1 469 ? 22.395 -0.257 6.468 1.00 46.16 469 ASN A CA 1
ATOM 3907 C C . ASN A 1 469 ? 22.892 1.039 5.817 1.00 46.16 469 ASN A C 1
ATOM 3909 O O . ASN A 1 469 ? 23.769 1.027 4.962 1.00 46.16 469 ASN A O 1
ATOM 3913 N N . ILE A 1 470 ? 22.376 2.170 6.306 1.00 48.06 470 ILE A N 1
ATOM 3914 C CA . ILE A 1 470 ? 22.881 3.525 5.999 1.00 48.06 470 ILE A CA 1
ATOM 3915 C C . ILE A 1 470 ? 24.306 3.763 6.570 1.00 48.06 470 ILE A C 1
ATOM 3917 O O . ILE A 1 470 ? 24.891 4.816 6.346 1.00 48.06 470 ILE A O 1
ATOM 3921 N N . ASP A 1 471 ? 24.907 2.775 7.245 1.00 45.22 471 ASP A N 1
ATOM 3922 C CA . ASP A 1 471 ? 26.274 2.856 7.788 1.00 45.22 471 ASP A CA 1
ATOM 3923 C C . ASP A 1 471 ? 27.307 1.992 7.041 1.00 45.22 471 ASP A C 1
ATOM 3925 O O . ASP A 1 471 ? 28.467 1.914 7.445 1.00 45.22 471 ASP A O 1
ATOM 3929 N N . ILE A 1 472 ? 26.924 1.335 5.938 1.00 46.00 472 ILE A N 1
ATOM 3930 C CA . ILE A 1 472 ? 27.912 0.686 5.072 1.00 46.00 472 ILE A CA 1
ATOM 3931 C C . ILE A 1 472 ? 28.362 1.716 4.052 1.00 46.00 472 ILE A C 1
ATOM 3933 O O . ILE A 1 472 ? 27.566 2.264 3.294 1.00 46.00 472 ILE A O 1
ATOM 3937 N N . SER A 1 473 ? 29.657 2.016 4.105 1.00 42.84 473 SER A N 1
ATOM 3938 C CA . SER A 1 473 ? 30.329 2.975 3.246 1.00 42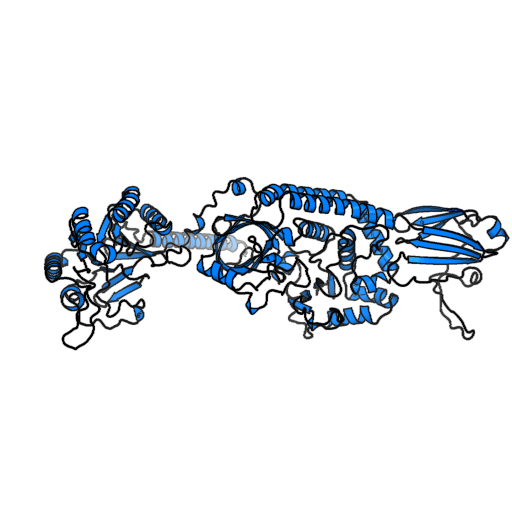.84 473 SER A CA 1
ATOM 3939 C C . SER A 1 473 ? 29.814 2.879 1.809 1.00 42.84 473 SER A C 1
ATOM 3941 O O . SER A 1 473 ? 29.733 1.777 1.266 1.00 42.84 473 SER A O 1
ATOM 3943 N N . TRP A 1 474 ? 29.538 4.026 1.191 1.00 45.81 474 TRP A N 1
ATOM 3944 C CA . TRP A 1 474 ? 29.129 4.236 -0.208 1.00 45.81 474 TRP A CA 1
ATOM 3945 C C . TRP A 1 474 ? 29.992 3.530 -1.287 1.00 45.81 474 TRP A C 1
ATOM 3947 O O . TRP A 1 474 ? 29.797 3.737 -2.483 1.00 45.81 474 TRP A O 1
ATOM 3957 N N . PHE A 1 475 ? 30.959 2.709 -0.879 1.00 47.84 475 PHE A N 1
ATOM 3958 C CA . PHE A 1 475 ? 31.893 1.960 -1.700 1.00 47.84 475 PHE A CA 1
ATOM 3959 C C . PHE A 1 475 ? 31.489 0.493 -1.945 1.00 47.84 475 PHE A C 1
ATOM 3961 O O . PHE A 1 475 ? 32.019 -0.099 -2.884 1.00 47.84 475 PHE A O 1
ATOM 3968 N N . GLU A 1 476 ? 30.559 -0.104 -1.184 1.00 60.12 476 GLU A N 1
ATOM 3969 C CA . GLU A 1 476 ? 30.130 -1.499 -1.409 1.00 60.12 476 GLU A CA 1
ATOM 3970 C C . GLU A 1 476 ? 28.768 -1.588 -2.116 1.00 60.12 476 GLU A C 1
ATOM 3972 O O . GLU A 1 476 ? 27.780 -0.999 -1.690 1.00 60.12 476 GLU A O 1
ATOM 3977 N N . THR A 1 477 ? 28.714 -2.336 -3.222 1.00 75.38 477 THR A N 1
ATOM 3978 C CA . THR A 1 477 ? 27.472 -2.599 -3.977 1.00 75.38 477 THR A CA 1
ATOM 3979 C C . THR A 1 477 ? 26.754 -3.834 -3.427 1.00 75.38 477 THR A C 1
ATOM 3981 O O . THR A 1 477 ? 27.398 -4.719 -2.864 1.00 75.38 477 THR A O 1
ATOM 3984 N N . ILE A 1 478 ? 25.449 -3.992 -3.685 1.00 78.06 478 ILE A N 1
ATOM 3985 C CA . ILE A 1 478 ? 24.653 -5.192 -3.322 1.00 78.06 478 ILE A CA 1
ATOM 3986 C C . ILE A 1 478 ? 25.229 -6.501 -3.869 1.00 78.06 478 ILE A C 1
ATOM 3988 O O . ILE A 1 478 ? 24.870 -7.589 -3.432 1.00 78.06 478 ILE A O 1
ATOM 3992 N N . THR A 1 479 ? 26.116 -6.409 -4.855 1.00 78.12 479 THR A N 1
ATOM 3993 C CA . THR A 1 479 ? 26.796 -7.561 -5.437 1.00 78.12 479 THR A CA 1
ATOM 3994 C C . THR A 1 479 ? 28.041 -7.977 -4.649 1.00 78.12 479 THR A C 1
ATOM 3996 O O . THR A 1 479 ? 28.585 -9.050 -4.903 1.00 78.12 479 THR A O 1
ATOM 3999 N N . ALA A 1 480 ? 28.564 -7.117 -3.770 1.00 77.62 480 ALA A N 1
ATOM 4000 C CA . ALA A 1 480 ? 29.780 -7.358 -2.993 1.00 77.62 480 ALA A CA 1
ATOM 4001 C C . ALA A 1 480 ? 29.542 -8.316 -1.818 1.00 77.62 480 ALA A C 1
ATOM 4003 O O . ALA A 1 480 ? 30.453 -9.052 -1.448 1.00 77.62 480 ALA A O 1
ATOM 4004 N N . ASN A 1 481 ? 28.328 -8.334 -1.257 1.00 81.69 481 ASN A N 1
ATOM 4005 C CA . ASN A 1 481 ? 27.998 -9.151 -0.094 1.00 81.69 481 ASN A CA 1
ATOM 4006 C C . ASN A 1 481 ? 26.540 -9.641 -0.131 1.00 81.69 481 ASN A C 1
ATOM 4008 O O . ASN A 1 481 ? 25.609 -8.858 -0.308 1.00 81.69 481 ASN A O 1
ATOM 4012 N N . MET A 1 482 ? 26.323 -10.937 0.104 1.00 86.31 482 MET A N 1
ATOM 4013 C CA . MET A 1 482 ? 24.975 -11.522 0.154 1.00 86.31 482 MET A CA 1
ATOM 4014 C C . MET A 1 482 ? 24.155 -11.053 1.364 1.00 86.31 482 MET A C 1
ATOM 4016 O O . MET A 1 482 ? 22.935 -11.163 1.346 1.00 86.31 482 MET A O 1
ATOM 4020 N N . ASN A 1 483 ? 24.786 -10.464 2.386 1.00 84.56 483 ASN A N 1
ATOM 4021 C CA . ASN A 1 483 ? 24.094 -9.864 3.532 1.00 84.56 483 ASN A CA 1
ATOM 4022 C C . ASN A 1 483 ? 23.256 -8.629 3.166 1.00 84.56 483 ASN A C 1
ATOM 4024 O O . ASN A 1 483 ? 22.486 -8.162 4.000 1.00 84.56 483 ASN A O 1
ATOM 4028 N N . PHE A 1 484 ? 23.395 -8.095 1.948 1.00 85.00 484 PHE A N 1
ATOM 4029 C CA . PHE A 1 484 ? 22.514 -7.050 1.419 1.00 85.00 484 PHE A CA 1
ATOM 4030 C C . PHE A 1 484 ? 21.202 -7.595 0.851 1.00 85.00 484 PHE A C 1
ATOM 4032 O O . PHE A 1 484 ? 20.354 -6.810 0.435 1.00 85.00 484 PHE A O 1
ATOM 4039 N N . TRP A 1 485 ? 21.028 -8.915 0.819 1.00 88.62 485 TRP A N 1
ATOM 4040 C CA . TRP A 1 485 ? 19.857 -9.572 0.260 1.00 88.62 485 TRP A CA 1
ATOM 4041 C C . TRP A 1 485 ? 19.076 -10.307 1.342 1.00 88.62 485 TRP A C 1
ATOM 4043 O O . TRP A 1 485 ? 19.638 -11.008 2.183 1.00 88.62 485 TRP A O 1
ATOM 4053 N N . GLU A 1 486 ? 17.754 -10.193 1.286 1.00 90.88 486 GLU A N 1
ATOM 4054 C CA . GLU A 1 486 ? 16.838 -11.000 2.081 1.00 90.88 486 GLU A CA 1
ATOM 4055 C C . GLU A 1 486 ? 16.021 -11.940 1.197 1.00 90.88 486 GLU A C 1
ATOM 4057 O O . GLU A 1 486 ? 15.678 -11.624 0.057 1.00 90.88 486 GLU A O 1
ATOM 4062 N N . LYS A 1 487 ? 15.687 -13.106 1.755 1.00 91.44 487 LYS A N 1
ATOM 4063 C CA . LYS A 1 487 ? 14.731 -14.050 1.178 1.00 91.44 487 LYS A CA 1
ATOM 4064 C C . LYS A 1 487 ? 13.355 -13.802 1.767 1.00 91.44 487 LYS A C 1
ATOM 4066 O O . LYS A 1 487 ? 13.070 -14.232 2.885 1.00 91.44 487 LYS A O 1
ATOM 4071 N N . ASN A 1 488 ? 12.490 -13.142 1.011 1.00 91.31 488 ASN A N 1
ATOM 4072 C CA . ASN A 1 488 ? 11.093 -12.960 1.393 1.00 91.31 488 ASN A CA 1
ATOM 4073 C C . ASN A 1 488 ? 10.315 -14.283 1.338 1.00 91.31 488 ASN A C 1
ATOM 4075 O O . ASN A 1 488 ? 9.465 -14.550 2.188 1.00 91.31 488 ASN A O 1
ATOM 4079 N N . THR A 1 489 ? 10.663 -15.141 0.381 1.00 91.38 489 THR A N 1
ATOM 4080 C CA . THR A 1 489 ? 10.284 -16.557 0.331 1.00 91.38 489 THR A CA 1
ATOM 4081 C C . THR A 1 489 ? 11.520 -17.388 0.007 1.00 91.38 489 THR A C 1
ATOM 4083 O O . THR A 1 489 ? 12.509 -16.863 -0.511 1.00 91.38 489 THR A O 1
ATOM 4086 N N . LYS A 1 490 ? 11.486 -18.677 0.348 1.00 91.38 490 LYS A N 1
ATOM 4087 C CA . LYS A 1 490 ? 12.601 -19.593 0.114 1.00 91.38 490 LYS A CA 1
ATOM 4088 C C . LYS A 1 490 ? 12.109 -20.925 -0.417 1.00 91.38 490 LYS A C 1
ATOM 4090 O O . LYS A 1 490 ? 11.053 -21.398 0.008 1.00 91.38 490 LYS A O 1
ATOM 4095 N N . ASP A 1 491 ? 12.923 -21.542 -1.258 1.00 87.56 491 ASP A N 1
ATOM 4096 C CA . ASP A 1 491 ? 12.774 -22.955 -1.581 1.00 87.56 491 ASP A CA 1
ATOM 4097 C C . ASP A 1 491 ? 13.223 -23.810 -0.376 1.00 87.56 491 ASP A C 1
ATOM 4099 O O . ASP A 1 491 ? 14.364 -23.674 0.081 1.00 87.56 491 ASP A O 1
ATOM 4103 N N . PRO A 1 492 ? 12.360 -24.677 0.184 1.00 86.31 492 PRO A N 1
ATOM 4104 C CA . PRO A 1 492 ? 12.725 -25.528 1.313 1.00 86.31 492 PRO A CA 1
ATOM 4105 C C . PRO A 1 492 ? 13.724 -26.641 0.952 1.00 86.31 492 PRO A C 1
ATOM 4107 O O . PRO A 1 492 ? 14.323 -27.220 1.859 1.00 86.31 492 PRO A O 1
ATOM 4110 N N . HIS A 1 493 ? 13.908 -26.956 -0.332 1.00 83.88 493 HIS A N 1
ATOM 4111 C CA . HIS A 1 493 ? 14.791 -28.017 -0.816 1.00 83.88 493 HIS A CA 1
ATOM 4112 C C . HIS A 1 493 ? 16.207 -27.526 -1.156 1.00 83.88 493 HIS A C 1
ATOM 4114 O O . HIS A 1 493 ? 17.130 -28.340 -1.243 1.00 83.88 493 HIS A O 1
ATOM 4120 N N . LEU A 1 494 ? 16.414 -26.214 -1.310 1.00 78.81 494 LEU A N 1
ATOM 4121 C CA . LEU A 1 494 ? 17.738 -25.634 -1.542 1.00 78.81 494 LEU A CA 1
ATOM 4122 C C . LEU A 1 494 ? 18.521 -25.516 -0.227 1.00 78.81 494 LEU A C 1
ATOM 4124 O O . LEU A 1 494 ? 18.186 -24.729 0.655 1.00 78.81 494 LEU A O 1
ATOM 4128 N N . GLN A 1 495 ? 19.608 -26.287 -0.110 1.00 69.12 495 GLN A N 1
ATOM 4129 C CA . GLN A 1 495 ? 20.480 -26.270 1.075 1.00 69.12 495 GLN A CA 1
ATOM 4130 C C . GLN A 1 495 ? 21.378 -25.023 1.149 1.00 69.12 495 GLN A C 1
ATOM 4132 O O . GLN A 1 495 ? 21.724 -24.583 2.244 1.00 69.12 495 GLN A O 1
ATOM 4137 N N . SER A 1 496 ? 21.761 -24.444 0.003 1.00 74.62 496 SER A N 1
ATOM 4138 C CA . SER A 1 496 ? 22.584 -23.228 -0.046 1.00 74.62 496 SER A CA 1
ATOM 4139 C C . SER A 1 496 ? 21.720 -21.971 -0.072 1.00 74.62 496 SER A C 1
ATOM 4141 O O . SER A 1 496 ? 20.805 -21.850 -0.885 1.00 74.62 496 SER A O 1
ATOM 4143 N N . ASN A 1 497 ? 22.039 -21.005 0.794 1.00 75.75 497 ASN A N 1
ATOM 4144 C CA . ASN A 1 497 ? 21.190 -19.838 1.003 1.00 75.75 497 ASN A CA 1
ATOM 4145 C C . ASN A 1 497 ? 21.192 -18.856 -0.184 1.00 75.75 497 ASN A C 1
ATOM 4147 O O . ASN A 1 497 ? 20.201 -18.172 -0.348 1.00 75.75 497 ASN A O 1
ATOM 4151 N N . PHE A 1 498 ? 22.228 -18.787 -1.035 1.00 89.25 498 PHE A N 1
ATOM 4152 C CA . PHE A 1 498 ? 22.282 -17.830 -2.166 1.00 89.25 498 PHE A CA 1
ATOM 4153 C C . PHE A 1 498 ? 23.057 -18.333 -3.405 1.00 89.25 498 PHE A C 1
ATOM 4155 O O . PHE A 1 498 ? 23.470 -17.525 -4.230 1.00 89.25 498 PHE A O 1
ATOM 4162 N N . ALA A 1 499 ? 23.253 -19.649 -3.573 1.00 88.25 499 ALA A N 1
ATOM 4163 C CA . ALA A 1 499 ? 24.125 -20.205 -4.626 1.00 88.25 499 ALA A CA 1
ATOM 4164 C C . ALA A 1 499 ? 23.839 -19.681 -6.047 1.00 88.25 499 ALA A C 1
ATOM 4166 O O . ALA A 1 499 ? 24.768 -19.308 -6.759 1.00 88.25 499 ALA A O 1
ATOM 4167 N N . PHE A 1 500 ? 22.570 -19.626 -6.465 1.00 91.19 500 PHE A N 1
ATOM 4168 C CA . PHE A 1 500 ? 22.219 -19.138 -7.803 1.00 91.19 500 PHE A CA 1
ATOM 4169 C C . PHE A 1 500 ? 22.488 -17.640 -7.975 1.00 91.19 500 PHE A C 1
ATOM 4171 O O . PHE A 1 500 ? 22.932 -17.212 -9.041 1.00 91.19 500 PHE A O 1
ATOM 4178 N N . LEU A 1 501 ? 22.242 -16.843 -6.931 1.00 92.31 501 LEU A N 1
ATOM 4179 C CA . LEU A 1 501 ? 22.513 -15.407 -6.954 1.00 92.31 501 LEU A CA 1
ATOM 4180 C C . LEU A 1 501 ? 24.023 -15.143 -7.023 1.00 92.31 501 LEU A C 1
ATOM 4182 O O . LEU A 1 501 ? 24.472 -14.352 -7.849 1.00 92.31 501 LEU A O 1
ATOM 4186 N N . ASP A 1 502 ? 24.800 -15.861 -6.212 1.00 90.94 502 ASP A N 1
ATOM 4187 C CA . ASP A 1 502 ? 26.261 -15.781 -6.195 1.00 90.94 502 ASP A CA 1
ATOM 4188 C C . ASP A 1 502 ? 26.869 -16.176 -7.550 1.00 90.94 502 ASP A C 1
ATOM 4190 O O . ASP A 1 502 ? 27.658 -15.424 -8.125 1.00 90.94 502 ASP A O 1
ATOM 4194 N N . TYR A 1 503 ? 26.406 -17.285 -8.141 1.00 91.56 503 TYR A N 1
ATOM 4195 C CA . TYR A 1 503 ? 26.790 -17.685 -9.497 1.00 91.56 503 TYR A CA 1
ATOM 4196 C C . TYR A 1 503 ? 26.475 -16.596 -10.533 1.00 91.56 503 TYR A C 1
ATOM 4198 O O . TYR A 1 503 ? 27.319 -16.277 -11.373 1.00 91.56 503 TYR A O 1
ATOM 4206 N N . THR A 1 504 ? 25.285 -15.994 -10.450 1.00 92.62 504 THR A N 1
ATOM 4207 C CA . THR A 1 504 ? 24.859 -14.926 -11.364 1.00 92.62 504 THR A CA 1
ATOM 4208 C C . THR A 1 504 ? 25.777 -13.710 -11.249 1.00 92.62 504 THR A C 1
ATOM 4210 O O . THR A 1 504 ? 26.260 -13.208 -12.262 1.00 92.62 504 THR A O 1
ATOM 4213 N N . PHE A 1 505 ? 26.092 -13.248 -10.037 1.00 89.38 505 PHE A N 1
ATOM 4214 C CA . PHE A 1 505 ? 26.998 -12.110 -9.858 1.00 89.38 505 PHE A CA 1
ATOM 4215 C C . PHE A 1 505 ? 28.439 -12.427 -10.240 1.00 89.38 505 PHE A C 1
ATOM 4217 O O . PHE A 1 505 ? 29.101 -11.570 -10.825 1.00 89.38 505 PHE A O 1
ATOM 4224 N N . ASN A 1 506 ? 28.919 -13.643 -9.983 1.00 87.81 506 ASN A N 1
ATOM 4225 C CA . ASN A 1 506 ? 30.221 -14.084 -10.466 1.00 87.81 506 ASN A CA 1
ATOM 4226 C C . ASN A 1 506 ? 30.290 -14.031 -12.003 1.00 87.81 506 ASN A C 1
ATOM 4228 O O . ASN A 1 506 ? 31.261 -13.512 -12.554 1.00 87.81 506 ASN A O 1
ATOM 4232 N N . LEU A 1 507 ? 29.236 -14.492 -12.691 1.00 86.00 507 LEU A N 1
ATOM 4233 C CA . LEU A 1 507 ? 29.135 -14.405 -14.147 1.00 86.00 507 LEU A CA 1
ATOM 4234 C C . LEU A 1 507 ? 29.179 -12.947 -14.630 1.00 86.00 507 LEU A C 1
ATOM 4236 O O . LEU A 1 507 ? 29.959 -12.619 -15.517 1.00 86.00 507 LEU A O 1
ATOM 4240 N N . LEU A 1 508 ? 28.396 -12.057 -14.016 1.00 84.62 508 LEU A N 1
ATOM 4241 C CA . LEU A 1 508 ? 28.309 -10.653 -14.435 1.00 84.62 508 LEU A CA 1
ATOM 4242 C C . LEU A 1 508 ? 29.576 -9.830 -14.149 1.00 84.62 508 LEU A C 1
ATOM 4244 O O . LEU A 1 508 ? 29.813 -8.835 -14.828 1.00 84.62 508 LEU A O 1
ATOM 4248 N N . LYS A 1 509 ? 30.373 -10.213 -13.144 1.00 81.69 509 LYS A N 1
ATOM 4249 C CA . LYS A 1 509 ? 31.581 -9.477 -12.731 1.00 81.69 509 LYS A CA 1
ATOM 4250 C C . LYS A 1 509 ? 32.853 -9.937 -13.423 1.00 81.69 509 LYS A C 1
ATOM 4252 O O . LYS A 1 509 ? 33.702 -9.110 -13.739 1.00 81.69 509 LYS A O 1
ATOM 4257 N N . ASN A 1 510 ? 33.006 -11.249 -13.586 1.00 78.62 510 ASN A N 1
ATOM 4258 C CA . ASN A 1 510 ? 34.311 -11.850 -13.857 1.00 78.62 510 ASN A CA 1
ATOM 4259 C C . ASN A 1 510 ? 34.457 -12.383 -15.289 1.00 78.62 510 ASN A C 1
ATOM 4261 O O . ASN A 1 510 ? 35.537 -12.840 -15.653 1.00 78.62 510 ASN A O 1
ATOM 4265 N N . TYR A 1 511 ? 33.401 -12.326 -16.104 1.00 74.94 511 TYR A N 1
ATOM 4266 C CA . TYR A 1 511 ? 33.414 -12.819 -17.482 1.00 74.94 511 TYR A CA 1
ATOM 4267 C C . TYR A 1 511 ? 33.381 -11.678 -18.497 1.00 74.94 511 TYR A C 1
ATOM 4269 O O . TYR A 1 511 ? 32.892 -10.579 -18.232 1.00 74.94 511 TYR A O 1
ATOM 4277 N N . ARG A 1 512 ? 33.890 -11.945 -19.702 1.00 73.94 512 ARG A N 1
ATOM 4278 C CA . ARG A 1 512 ? 33.842 -10.997 -20.822 1.00 73.94 512 ARG A CA 1
ATOM 4279 C C . ARG A 1 512 ? 32.422 -10.915 -21.379 1.00 73.94 512 ARG A C 1
ATOM 4281 O O . ARG A 1 512 ? 31.680 -11.891 -21.344 1.00 73.94 512 ARG A O 1
ATOM 4288 N N . ALA A 1 513 ? 32.072 -9.792 -22.005 1.00 69.19 513 ALA A N 1
ATOM 4289 C CA . ALA A 1 513 ? 30.731 -9.568 -22.560 1.00 69.19 513 ALA A CA 1
ATOM 4290 C C . ALA A 1 513 ? 30.242 -10.690 -23.503 1.00 69.19 513 ALA A C 1
ATOM 4292 O O . ALA A 1 513 ? 29.069 -11.045 -23.461 1.00 69.19 513 ALA A O 1
ATOM 4293 N N . ILE A 1 514 ? 31.134 -11.283 -24.309 1.00 72.88 514 ILE A N 1
ATOM 4294 C CA . ILE A 1 514 ? 30.796 -12.407 -25.201 1.00 72.88 514 ILE A CA 1
ATOM 4295 C C . ILE A 1 514 ? 30.471 -13.700 -24.435 1.00 72.88 514 ILE A C 1
ATOM 4297 O O . ILE A 1 514 ? 29.599 -14.461 -24.837 1.00 72.88 514 ILE A O 1
ATOM 4301 N N . GLU A 1 515 ? 31.135 -13.939 -23.304 1.00 79.50 515 GLU A N 1
ATOM 4302 C CA . GLU A 1 515 ? 30.890 -15.107 -22.451 1.00 79.50 515 GLU A CA 1
ATOM 4303 C C . GLU A 1 515 ? 29.609 -14.919 -21.634 1.00 79.50 515 GLU A C 1
ATOM 4305 O O . GLU A 1 515 ? 28.842 -15.865 -21.464 1.00 79.50 515 GLU A O 1
ATOM 4310 N N . ILE A 1 516 ? 29.355 -13.689 -21.171 1.00 78.62 516 ILE A N 1
ATOM 4311 C CA . ILE A 1 516 ? 28.095 -13.308 -20.525 1.00 78.62 516 ILE A CA 1
ATOM 4312 C C . ILE A 1 516 ? 26.942 -13.518 -21.503 1.00 78.62 516 ILE A C 1
ATOM 4314 O O . ILE A 1 516 ? 25.982 -14.188 -21.147 1.00 78.62 516 ILE A O 1
ATOM 4318 N N . GLU A 1 517 ? 27.048 -13.027 -22.741 1.00 81.69 517 GLU A N 1
ATOM 4319 C CA . GLU A 1 517 ? 26.019 -13.205 -23.775 1.00 81.69 517 GLU A CA 1
ATOM 4320 C C . GLU A 1 517 ? 25.635 -14.678 -23.988 1.00 81.69 517 GLU A C 1
ATOM 4322 O O . GLU A 1 517 ? 24.458 -14.981 -24.172 1.00 81.69 517 GLU A O 1
ATOM 4327 N N . GLN A 1 518 ? 26.609 -15.590 -23.936 1.00 86.38 518 GLN A N 1
ATOM 4328 C CA . GLN A 1 518 ? 26.387 -17.020 -24.157 1.00 86.38 518 GLN A CA 1
ATOM 4329 C C . GLN A 1 518 ? 25.766 -17.747 -22.960 1.00 86.38 518 GLN A C 1
ATOM 4331 O O . GLN A 1 518 ? 25.105 -18.758 -23.167 1.00 86.38 518 GLN A O 1
ATOM 4336 N N . LYS A 1 519 ? 25.997 -17.273 -21.728 1.00 91.38 519 LYS A N 1
ATOM 4337 C CA . LYS A 1 519 ? 25.671 -18.020 -20.496 1.00 91.38 519 LYS A CA 1
ATOM 4338 C C . LYS A 1 519 ? 24.611 -17.365 -19.621 1.00 91.38 519 LYS A C 1
ATOM 4340 O O . LYS A 1 519 ? 23.946 -18.047 -18.850 1.00 91.38 519 LYS A O 1
ATOM 4345 N N . ILE A 1 520 ? 24.457 -16.040 -19.671 1.00 92.62 520 ILE A N 1
ATOM 4346 C CA . ILE A 1 520 ? 23.624 -15.327 -18.691 1.00 92.62 520 ILE A CA 1
ATOM 4347 C C . ILE A 1 520 ? 22.166 -15.756 -18.766 1.00 92.62 520 ILE A C 1
ATOM 4349 O O . ILE A 1 520 ? 21.516 -15.907 -17.736 1.00 92.62 520 ILE A O 1
ATOM 4353 N N . PHE A 1 521 ? 21.670 -16.028 -19.972 1.00 95.75 521 PHE A N 1
ATOM 4354 C CA . PHE A 1 521 ? 20.289 -16.443 -20.169 1.00 95.75 521 PHE A CA 1
ATOM 4355 C C . PHE A 1 521 ? 20.025 -17.914 -19.819 1.00 95.75 521 PHE A C 1
ATOM 4357 O O . PHE A 1 521 ? 18.874 -18.345 -19.889 1.00 95.75 521 PHE A O 1
ATOM 4364 N N . ASP A 1 522 ? 21.037 -18.673 -19.385 1.00 95.56 522 ASP A N 1
ATOM 4365 C CA . ASP A 1 522 ? 20.837 -19.986 -18.761 1.00 95.56 522 ASP A CA 1
ATOM 4366 C C . ASP A 1 522 ? 20.305 -19.848 -17.329 1.00 95.56 522 ASP A C 1
ATOM 4368 O O . ASP A 1 522 ? 19.565 -20.716 -16.875 1.00 95.56 522 ASP A O 1
ATOM 4372 N N . ILE A 1 523 ? 20.629 -18.741 -16.643 1.00 96.25 523 ILE A N 1
ATOM 4373 C CA . ILE A 1 523 ? 20.227 -18.467 -15.253 1.00 96.25 523 ILE A CA 1
ATOM 4374 C C . ILE A 1 523 ? 19.300 -17.250 -15.105 1.00 96.25 523 ILE A C 1
ATOM 4376 O O . ILE A 1 523 ? 18.625 -17.120 -14.089 1.00 96.25 523 ILE A O 1
ATOM 4380 N N . LEU A 1 524 ? 19.221 -16.367 -16.101 1.00 97.31 524 LEU A N 1
ATOM 4381 C CA . LEU A 1 524 ? 18.331 -15.203 -16.138 1.00 97.31 524 LEU A CA 1
ATOM 4382 C C . LEU A 1 524 ? 17.300 -15.366 -17.262 1.00 97.31 524 LEU A C 1
ATOM 4384 O O . LEU A 1 524 ? 17.641 -15.724 -18.386 1.00 97.31 524 LEU A O 1
ATOM 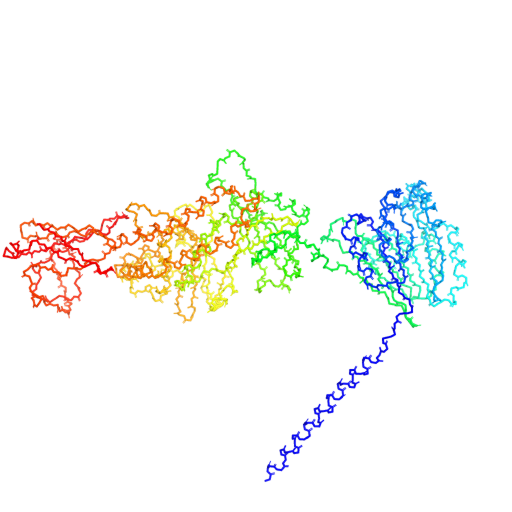4388 N N . ASP A 1 525 ? 16.030 -15.097 -16.983 1.00 97.88 525 ASP A N 1
ATOM 4389 C CA . ASP A 1 525 ? 14.976 -15.120 -17.994 1.00 97.88 525 ASP A CA 1
ATOM 4390 C C . ASP A 1 525 ? 15.145 -13.932 -18.960 1.00 97.88 525 ASP A C 1
ATOM 4392 O O . ASP A 1 525 ? 15.143 -12.766 -18.558 1.00 97.88 525 ASP A O 1
ATOM 4396 N N . GLU A 1 526 ? 15.346 -14.242 -20.245 1.00 97.06 526 GLU A N 1
ATOM 4397 C CA . GLU A 1 526 ? 15.689 -13.254 -21.273 1.00 97.06 526 GLU A CA 1
ATOM 4398 C C . GLU A 1 526 ? 14.565 -12.226 -21.487 1.00 97.06 526 GLU A C 1
ATOM 4400 O O . GLU A 1 526 ? 14.822 -11.019 -21.525 1.00 97.06 526 GLU A O 1
ATOM 4405 N N . ASP A 1 527 ? 13.318 -12.690 -21.581 1.00 97.25 527 ASP A N 1
ATOM 4406 C CA . ASP A 1 527 ? 12.156 -11.826 -21.804 1.00 97.25 527 ASP A CA 1
ATOM 4407 C C . ASP A 1 527 ? 11.889 -10.931 -20.589 1.00 97.25 527 ASP A C 1
ATOM 4409 O O . ASP A 1 527 ? 11.594 -9.740 -20.745 1.00 97.25 527 ASP A O 1
ATOM 4413 N N . SER A 1 528 ? 12.057 -11.474 -19.379 1.00 97.44 528 SER A N 1
ATOM 4414 C CA . SER A 1 528 ? 11.992 -10.714 -18.133 1.00 97.44 528 SER A CA 1
ATOM 4415 C C . SER A 1 528 ? 13.029 -9.590 -18.106 1.00 97.44 528 SER A C 1
ATOM 4417 O O . SER A 1 528 ? 12.666 -8.452 -17.806 1.00 97.44 528 SER A O 1
ATOM 4419 N N . PHE A 1 529 ? 14.285 -9.858 -18.487 1.00 96.69 529 PHE A N 1
ATOM 4420 C CA . PHE A 1 529 ? 15.333 -8.835 -18.541 1.00 96.69 529 PHE A CA 1
ATOM 4421 C C . PHE A 1 529 ? 14.996 -7.698 -19.510 1.00 96.69 529 PHE A C 1
ATOM 4423 O O . PHE A 1 529 ? 15.041 -6.530 -19.115 1.00 96.69 529 PHE A O 1
ATOM 4430 N N . TYR A 1 530 ? 14.637 -8.008 -20.762 1.00 97.81 530 TYR A N 1
ATOM 4431 C CA . TYR A 1 530 ? 14.321 -6.957 -21.734 1.00 97.81 530 TYR A CA 1
ATOM 4432 C C . TYR A 1 530 ? 13.113 -6.134 -21.307 1.00 97.81 530 TYR A C 1
ATOM 4434 O O . TYR A 1 530 ? 13.154 -4.907 -21.389 1.00 97.81 530 TYR A O 1
ATOM 4442 N N . SER A 1 531 ? 12.063 -6.793 -20.822 1.00 98.06 531 SER A N 1
ATOM 4443 C CA . SER A 1 531 ? 10.842 -6.132 -20.364 1.00 98.06 531 SER A CA 1
ATOM 4444 C C . SER A 1 531 ? 11.119 -5.213 -19.176 1.00 98.06 531 SER A C 1
ATOM 4446 O O . SER A 1 531 ? 10.700 -4.055 -19.182 1.00 98.06 531 SER A O 1
ATOM 4448 N N . TRP A 1 532 ? 11.889 -5.694 -18.196 1.00 97.12 532 TRP A N 1
ATOM 4449 C CA . TRP A 1 532 ? 12.308 -4.928 -17.022 1.00 97.12 532 TRP A CA 1
ATOM 4450 C C . TRP A 1 532 ? 13.172 -3.729 -17.420 1.00 97.12 532 TRP A C 1
ATOM 4452 O O . TRP A 1 532 ? 12.901 -2.605 -17.006 1.00 97.12 532 TRP A O 1
ATOM 4462 N N . HIS A 1 533 ? 14.148 -3.919 -18.309 1.00 95.44 533 HIS A N 1
ATOM 4463 C CA . HIS A 1 533 ? 15.006 -2.821 -18.738 1.00 95.44 533 HIS A CA 1
ATOM 4464 C C . HIS A 1 533 ? 14.245 -1.783 -19.582 1.00 95.44 533 HIS A C 1
ATOM 4466 O O . HIS A 1 533 ? 14.422 -0.582 -19.396 1.00 95.44 533 HIS A O 1
ATOM 4472 N N . ILE A 1 534 ? 13.362 -2.206 -20.493 1.00 96.75 534 ILE A N 1
ATOM 4473 C CA . ILE A 1 534 ? 12.518 -1.294 -21.287 1.00 96.75 534 ILE A CA 1
ATOM 4474 C C . ILE A 1 534 ? 11.602 -0.472 -20.381 1.00 96.75 534 ILE A C 1
ATOM 4476 O O . ILE A 1 534 ? 11.491 0.740 -20.569 1.00 96.75 534 ILE A O 1
ATOM 4480 N N . HIS A 1 535 ? 10.981 -1.106 -19.383 1.00 96.81 535 HIS A N 1
ATOM 4481 C CA . HIS A 1 535 ? 10.146 -0.433 -18.386 1.00 96.81 535 HIS A CA 1
ATOM 4482 C C . HIS A 1 535 ? 10.889 0.720 -17.699 1.00 96.81 535 HIS A C 1
ATOM 4484 O O . HIS A 1 535 ? 10.364 1.834 -17.601 1.00 96.81 535 HIS A O 1
ATOM 4490 N N . SER A 1 536 ? 12.139 0.471 -17.323 1.00 94.50 536 SER A N 1
ATOM 4491 C CA . SER A 1 536 ? 13.028 1.449 -16.709 1.00 94.50 536 SER A CA 1
ATOM 4492 C C . SER A 1 536 ? 13.473 2.564 -17.652 1.00 94.50 536 SER A C 1
ATOM 4494 O O . SER A 1 536 ? 13.481 3.733 -17.269 1.00 94.50 536 SER A O 1
ATOM 4496 N N . VAL A 1 537 ? 13.795 2.234 -18.907 1.00 94.50 537 VAL A N 1
ATOM 4497 C CA . VAL A 1 537 ? 14.174 3.216 -19.938 1.00 94.50 537 VAL A CA 1
ATOM 4498 C C . VAL A 1 537 ? 13.020 4.166 -20.238 1.00 94.50 537 VAL A C 1
ATOM 4500 O O . VAL A 1 537 ? 13.213 5.376 -20.274 1.00 94.50 537 VAL A O 1
ATOM 4503 N N . LEU A 1 538 ? 11.795 3.653 -20.367 1.00 96.06 538 LEU A N 1
ATOM 4504 C CA . LEU A 1 538 ? 10.605 4.481 -20.597 1.00 96.06 538 LEU A CA 1
ATOM 4505 C C . LEU A 1 538 ? 10.367 5.507 -19.472 1.00 96.06 538 LEU A C 1
ATOM 4507 O O . LEU A 1 538 ? 9.770 6.562 -19.702 1.00 96.06 538 LEU A O 1
ATOM 4511 N N . SER A 1 539 ? 10.827 5.211 -18.256 1.00 93.69 539 SER A N 1
ATOM 4512 C CA . SER A 1 539 ? 10.639 6.064 -17.076 1.00 93.69 539 SER A CA 1
ATOM 4513 C C . SER A 1 539 ? 11.880 6.885 -16.715 1.00 93.69 539 SER A C 1
ATOM 4515 O O . SER A 1 539 ? 11.788 7.776 -15.875 1.00 93.69 539 SER A O 1
ATOM 4517 N N . LYS A 1 540 ? 13.021 6.636 -17.375 1.00 93.44 540 LYS A N 1
ATOM 4518 C CA . LYS A 1 540 ? 14.337 7.139 -16.960 1.00 93.44 540 LYS A CA 1
ATOM 4519 C C . LYS A 1 540 ? 14.590 6.859 -15.469 1.00 93.44 540 LYS A C 1
ATOM 4521 O O . LYS A 1 540 ? 14.843 7.761 -14.673 1.00 93.44 540 LYS A O 1
ATOM 4526 N N . ASP A 1 541 ? 14.429 5.595 -15.099 1.00 91.69 541 ASP A N 1
ATOM 4527 C CA . ASP A 1 541 ? 14.581 5.148 -13.719 1.00 91.69 541 ASP A CA 1
ATOM 4528 C C . ASP A 1 541 ? 16.046 5.184 -13.256 1.00 91.69 541 ASP A C 1
ATOM 4530 O O . ASP A 1 541 ? 16.953 4.829 -14.015 1.00 91.69 541 ASP A O 1
ATOM 4534 N N . HIS A 1 542 ? 16.254 5.579 -12.000 1.00 87.44 542 HIS A N 1
ATOM 4535 C CA . HIS A 1 542 ? 17.547 5.545 -11.315 1.00 87.44 542 HIS A CA 1
ATOM 4536 C C . HIS A 1 542 ? 17.485 4.836 -9.948 1.00 87.44 542 HIS A C 1
ATOM 4538 O O . HIS A 1 542 ? 18.529 4.633 -9.322 1.00 87.44 542 HIS A O 1
ATOM 4544 N N . HIS A 1 543 ? 16.298 4.429 -9.484 1.00 87.25 543 HIS A N 1
ATOM 4545 C CA . HIS A 1 543 ? 16.124 3.827 -8.161 1.00 87.25 543 HIS A CA 1
ATOM 4546 C C . HIS A 1 543 ? 16.499 2.348 -8.104 1.00 87.25 543 HIS A C 1
ATOM 4548 O O . HIS A 1 543 ? 16.962 1.896 -7.061 1.00 87.25 543 HIS A O 1
ATOM 4554 N N . GLN A 1 544 ? 16.352 1.594 -9.197 1.00 89.88 544 GLN A N 1
ATOM 4555 C CA . GLN A 1 544 ? 16.729 0.174 -9.256 1.00 89.88 544 GLN A CA 1
ATOM 4556 C C . GLN A 1 544 ? 18.228 -0.004 -9.556 1.00 89.88 544 GLN A C 1
ATOM 4558 O O . GLN A 1 544 ? 18.624 -0.545 -10.594 1.00 89.88 544 GLN A O 1
ATOM 4563 N N . ASN A 1 545 ? 19.075 0.517 -8.672 1.00 82.88 545 ASN A N 1
ATOM 4564 C CA . ASN A 1 545 ? 20.520 0.655 -8.869 1.00 82.88 545 ASN A CA 1
ATOM 4565 C C . ASN A 1 545 ? 21.335 -0.440 -8.138 1.00 82.88 545 ASN A C 1
ATOM 4567 O O . ASN A 1 545 ? 20.796 -1.440 -7.677 1.00 82.88 545 ASN A O 1
ATOM 4571 N N . ASP A 1 546 ? 22.660 -0.285 -8.076 1.00 79.94 546 ASP A N 1
ATOM 4572 C CA . ASP A 1 546 ? 23.569 -1.230 -7.401 1.00 79.94 546 ASP A CA 1
ATOM 4573 C C . ASP A 1 546 ? 23.509 -1.218 -5.868 1.00 79.94 546 ASP A C 1
ATOM 4575 O O . ASP A 1 546 ? 24.266 -1.952 -5.228 1.00 79.94 546 ASP A O 1
ATOM 4579 N N . TYR A 1 547 ? 22.663 -0.384 -5.275 1.00 79.25 547 TYR A N 1
ATOM 4580 C CA . TYR A 1 547 ? 22.570 -0.198 -3.830 1.00 79.25 547 TYR A CA 1
ATOM 4581 C C . TYR A 1 547 ? 21.203 -0.623 -3.290 1.00 79.25 547 TYR A C 1
ATOM 4583 O O . TYR A 1 547 ? 21.124 -1.124 -2.172 1.00 79.25 547 TYR A O 1
ATOM 4591 N N . GLU A 1 548 ? 20.134 -0.475 -4.077 1.00 82.69 548 GLU A N 1
ATOM 4592 C CA . GLU A 1 548 ? 18.771 -0.712 -3.603 1.00 82.69 548 GLU A CA 1
ATOM 4593 C C . GLU A 1 548 ? 17.764 -1.028 -4.721 1.00 82.69 548 GLU A C 1
ATOM 4595 O O . GLU A 1 548 ? 18.032 -0.917 -5.917 1.00 82.69 548 GLU A O 1
ATOM 4600 N N . ASN A 1 549 ? 16.570 -1.437 -4.288 1.00 87.12 549 ASN A N 1
ATOM 4601 C CA . ASN A 1 549 ? 15.369 -1.683 -5.085 1.00 87.12 549 ASN A CA 1
ATOM 4602 C C . ASN A 1 549 ? 15.477 -2.768 -6.171 1.00 87.12 549 ASN A C 1
ATOM 4604 O O . ASN A 1 549 ? 14.553 -2.906 -6.973 1.00 87.12 549 ASN A O 1
ATOM 4608 N N . LEU A 1 550 ? 16.522 -3.605 -6.160 1.00 90.69 550 LEU A N 1
ATOM 4609 C CA . LEU A 1 550 ? 16.542 -4.821 -6.976 1.00 90.69 550 LEU A CA 1
ATOM 4610 C C . LEU A 1 550 ? 15.742 -5.949 -6.329 1.00 90.69 550 LEU A C 1
ATOM 4612 O O . LEU A 1 550 ? 15.786 -6.183 -5.118 1.00 90.69 550 LEU A O 1
ATOM 4616 N N . ARG A 1 551 ? 15.013 -6.676 -7.176 1.00 94.06 551 ARG A N 1
ATOM 4617 C CA . ARG A 1 551 ? 14.192 -7.816 -6.777 1.00 94.06 551 ARG A CA 1
ATOM 4618 C C . ARG A 1 551 ? 14.278 -8.922 -7.811 1.00 94.06 551 ARG A C 1
ATOM 4620 O O . ARG A 1 551 ? 14.124 -8.674 -9.008 1.00 94.06 551 ARG A O 1
ATOM 4627 N N . LEU A 1 552 ? 14.500 -10.138 -7.332 1.00 95.44 552 LEU A N 1
ATOM 4628 C CA . LEU A 1 552 ? 14.721 -11.312 -8.165 1.00 95.44 552 LEU A CA 1
ATOM 4629 C C . LEU A 1 552 ? 13.857 -12.459 -7.657 1.00 95.44 552 LEU A C 1
ATOM 4631 O O . LEU A 1 552 ? 13.938 -12.831 -6.490 1.00 95.44 552 LEU A O 1
ATOM 4635 N N . TYR A 1 553 ? 13.050 -13.037 -8.533 1.00 96.50 553 TYR A N 1
ATOM 4636 C CA . TYR A 1 553 ? 12.313 -14.264 -8.253 1.00 96.50 553 TYR A CA 1
ATOM 4637 C C . TYR A 1 553 ? 12.955 -15.419 -9.010 1.00 96.50 553 TYR A C 1
ATOM 4639 O O . TYR A 1 553 ? 13.070 -15.359 -10.230 1.00 96.50 553 TYR A O 1
ATOM 4647 N N . PHE A 1 554 ? 13.373 -16.471 -8.315 1.00 95.75 554 PHE A N 1
ATOM 4648 C CA . PHE A 1 554 ? 13.883 -17.670 -8.965 1.00 95.75 554 PHE A CA 1
ATOM 4649 C C . PHE A 1 554 ? 12.721 -18.589 -9.344 1.00 95.75 554 PHE A C 1
ATOM 4651 O O . PHE A 1 554 ? 12.061 -19.179 -8.492 1.00 95.75 554 PHE A O 1
ATOM 4658 N N . ASN A 1 555 ? 12.452 -18.710 -10.640 1.00 94.69 555 ASN A N 1
ATOM 4659 C CA . ASN A 1 555 ? 11.417 -19.587 -11.156 1.00 94.69 555 ASN A CA 1
ATOM 4660 C C . ASN A 1 555 ? 11.946 -21.026 -11.224 1.00 94.69 555 ASN A C 1
ATOM 4662 O O . ASN A 1 555 ? 12.598 -21.407 -12.198 1.00 94.69 555 ASN A O 1
ATOM 4666 N N . ASN A 1 556 ? 11.619 -21.835 -10.213 1.00 90.75 556 ASN A N 1
ATOM 4667 C CA . ASN A 1 556 ? 12.052 -23.234 -10.113 1.00 90.75 556 ASN A CA 1
ATOM 4668 C C . ASN A 1 556 ? 11.647 -24.100 -11.316 1.00 90.75 556 ASN A C 1
ATOM 4670 O O . ASN A 1 556 ? 12.337 -25.064 -11.635 1.00 90.75 556 ASN A O 1
ATOM 4674 N N . THR A 1 557 ? 10.555 -23.769 -12.010 1.00 91.56 557 THR A N 1
ATOM 4675 C CA . THR A 1 557 ? 10.120 -24.514 -13.202 1.00 91.56 557 THR A CA 1
ATOM 4676 C C . THR A 1 557 ? 10.995 -24.215 -14.417 1.00 91.56 557 THR A C 1
ATOM 4678 O O . THR A 1 557 ? 11.203 -25.093 -15.250 1.00 91.56 557 THR A O 1
ATOM 4681 N N . LYS A 1 558 ? 11.515 -22.987 -14.525 1.00 94.06 558 LYS A N 1
ATOM 4682 C CA . LYS A 1 558 ? 12.418 -22.577 -15.611 1.00 94.06 558 LYS A CA 1
ATOM 4683 C C . LYS A 1 558 ? 13.896 -22.778 -15.273 1.00 94.06 558 LYS A C 1
ATOM 4685 O O . LYS A 1 558 ? 14.712 -22.814 -16.186 1.00 94.06 558 LYS A O 1
ATOM 4690 N N . GLY A 1 559 ? 14.235 -22.841 -13.984 1.00 93.50 559 GLY A N 1
ATOM 4691 C CA . GLY A 1 559 ? 15.613 -22.766 -13.498 1.00 93.50 559 GLY A CA 1
ATOM 4692 C C . GLY A 1 559 ? 16.250 -21.388 -13.704 1.00 93.50 559 GLY A C 1
ATOM 4693 O O . GLY A 1 559 ? 17.460 -21.312 -13.886 1.00 93.50 559 GLY A O 1
ATOM 4694 N N . LYS A 1 560 ? 15.451 -20.308 -13.732 1.00 96.88 560 LYS A N 1
ATOM 4695 C CA . LYS A 1 560 ? 15.909 -18.953 -14.089 1.00 96.88 560 LYS A CA 1
ATOM 4696 C C . LYS A 1 560 ? 15.352 -17.876 -13.167 1.00 96.88 560 LYS A C 1
ATOM 4698 O O . LYS A 1 560 ? 14.217 -17.979 -12.705 1.00 96.88 560 LYS A O 1
ATOM 4703 N N . PHE A 1 561 ? 16.119 -16.812 -12.961 1.00 97.69 561 PHE A N 1
ATOM 4704 C CA . PHE A 1 561 ? 15.665 -15.585 -12.318 1.00 97.69 561 PHE A CA 1
ATOM 4705 C C . PHE A 1 561 ? 14.768 -14.753 -13.238 1.00 97.69 561 PHE A C 1
ATOM 4707 O O . PHE A 1 561 ? 15.086 -14.538 -14.402 1.00 97.69 561 PHE A O 1
ATOM 4714 N N . GLU A 1 562 ? 13.688 -14.221 -12.678 1.00 97.44 562 GLU A N 1
ATOM 4715 C CA . GLU A 1 562 ? 12.854 -13.166 -13.246 1.00 97.44 562 GLU A CA 1
ATOM 4716 C C . GLU A 1 562 ? 13.101 -11.871 -12.445 1.00 97.44 562 GLU A C 1
ATOM 4718 O O . GLU A 1 562 ? 13.107 -11.880 -11.210 1.00 97.44 562 GLU A O 1
ATOM 4723 N N . LEU A 1 563 ? 13.320 -10.757 -13.146 1.00 95.75 563 LEU A N 1
ATOM 4724 C CA . LEU A 1 563 ? 13.474 -9.422 -12.567 1.00 95.75 563 LEU A CA 1
ATOM 4725 C C . LEU A 1 563 ? 12.100 -8.814 -12.271 1.00 95.75 563 LEU A C 1
ATOM 4727 O O . LEU A 1 563 ? 11.202 -8.817 -13.118 1.00 95.75 563 LEU A O 1
ATOM 4731 N N . ILE A 1 564 ? 11.945 -8.267 -11.065 1.00 96.31 564 ILE A N 1
ATOM 4732 C CA . ILE A 1 564 ? 10.688 -7.680 -10.595 1.00 96.31 564 ILE A CA 1
ATOM 4733 C C . ILE A 1 564 ? 10.872 -6.168 -10.406 1.00 96.31 564 ILE A C 1
ATOM 4735 O O . ILE A 1 564 ? 11.725 -5.766 -9.614 1.00 96.31 564 ILE A O 1
ATOM 4739 N N . PRO A 1 565 ? 10.078 -5.318 -11.086 1.00 94.56 565 PRO A N 1
ATOM 4740 C CA . PRO A 1 565 ? 10.198 -3.874 -10.945 1.00 94.56 565 PRO A CA 1
ATOM 4741 C C . PRO A 1 565 ? 9.718 -3.396 -9.571 1.00 94.56 565 PRO A C 1
ATOM 4743 O O . PRO A 1 565 ? 8.692 -3.860 -9.062 1.00 94.56 565 PRO A O 1
ATOM 4746 N N . TRP A 1 566 ? 10.432 -2.434 -8.987 1.00 93.12 566 TRP A N 1
ATOM 4747 C CA . TRP A 1 566 ? 10.063 -1.821 -7.713 1.00 93.12 566 TRP A CA 1
ATOM 4748 C C . TRP A 1 566 ? 10.579 -0.394 -7.571 1.00 93.12 566 TRP A C 1
ATOM 4750 O O . TRP A 1 566 ? 11.704 -0.107 -7.958 1.00 93.12 566 TRP A O 1
ATOM 4760 N N . ASP A 1 567 ? 9.742 0.461 -6.976 1.00 89.94 567 ASP A N 1
ATOM 4761 C CA . ASP A 1 567 ? 10.046 1.863 -6.653 1.00 89.94 567 ASP A CA 1
ATOM 4762 C C . ASP A 1 567 ? 10.607 2.656 -7.846 1.00 89.94 567 ASP A C 1
ATOM 4764 O O . ASP A 1 567 ? 11.577 3.400 -7.739 1.00 89.94 567 ASP A O 1
ATOM 4768 N N . VAL A 1 568 ? 9.998 2.439 -9.015 1.00 92.94 568 VAL A N 1
ATOM 4769 C CA . VAL A 1 568 ? 10.471 2.978 -10.294 1.00 92.94 568 VAL A CA 1
ATOM 4770 C C . VAL A 1 568 ? 10.163 4.468 -10.381 1.00 92.94 568 VAL A C 1
ATOM 4772 O O . VAL A 1 568 ? 8.997 4.874 -10.294 1.00 92.94 568 VAL A O 1
ATOM 4775 N N . GLU A 1 569 ? 11.192 5.281 -10.610 1.00 91.19 569 GLU A N 1
ATOM 4776 C CA . GLU A 1 569 ? 11.047 6.731 -10.759 1.00 91.19 569 GLU A CA 1
ATOM 4777 C C . GLU A 1 569 ? 10.477 7.146 -12.113 1.00 91.19 569 GLU A C 1
ATOM 4779 O O . GLU A 1 569 ? 10.448 6.372 -13.066 1.00 91.19 569 GLU A O 1
ATOM 4784 N N . ILE A 1 570 ? 10.068 8.417 -12.215 1.00 93.56 570 ILE A N 1
ATOM 4785 C CA . ILE A 1 570 ? 9.802 9.075 -13.495 1.00 93.56 570 ILE A CA 1
ATOM 4786 C C . ILE A 1 570 ? 10.616 10.360 -13.636 1.00 93.56 570 ILE A C 1
ATOM 4788 O O . ILE A 1 570 ? 10.253 11.416 -13.117 1.00 93.56 570 ILE A O 1
ATOM 4792 N N . ASN A 1 571 ? 11.695 10.287 -14.410 1.00 93.94 571 ASN A N 1
ATOM 4793 C CA . ASN A 1 571 ? 12.572 11.420 -14.678 1.00 93.94 571 ASN A CA 1
ATOM 4794 C C . ASN A 1 571 ? 12.474 11.867 -16.135 1.00 93.94 571 ASN A C 1
ATOM 4796 O O . ASN A 1 571 ? 12.215 11.082 -17.045 1.00 93.94 571 ASN A O 1
ATOM 4800 N N . LYS A 1 572 ? 12.698 13.161 -16.375 1.00 93.75 572 LYS A N 1
ATOM 4801 C CA . LYS A 1 572 ? 12.708 13.721 -17.729 1.00 93.75 572 LYS A CA 1
ATOM 4802 C C . LYS A 1 572 ? 14.072 13.501 -18.389 1.00 93.75 572 LYS A C 1
ATOM 4804 O O . LYS A 1 572 ? 15.106 13.825 -17.792 1.00 93.75 572 LYS A O 1
ATOM 4809 N N . TYR A 1 573 ? 14.069 13.025 -19.631 1.00 91.94 573 TYR A N 1
ATOM 4810 C CA . TYR A 1 573 ? 15.250 13.059 -20.496 1.00 91.94 573 TYR A CA 1
ATOM 4811 C C . TYR A 1 573 ? 15.623 14.493 -20.911 1.00 91.94 573 TYR A C 1
ATOM 4813 O O . TYR A 1 573 ? 14.767 15.343 -21.178 1.00 91.94 573 TYR A O 1
ATOM 4821 N N . LYS A 1 574 ? 16.924 14.767 -20.936 1.00 87.38 574 LYS A N 1
ATOM 4822 C CA . LYS A 1 574 ? 17.557 15.986 -21.437 1.00 87.38 574 LYS A CA 1
ATOM 4823 C C . LYS A 1 574 ? 18.343 15.653 -22.705 1.00 87.38 574 LYS A C 1
ATOM 4825 O O . LYS A 1 574 ? 18.634 14.493 -22.989 1.00 87.38 574 LYS A O 1
ATOM 4830 N N . GLU A 1 575 ? 18.687 16.684 -23.469 1.00 75.12 575 GLU A N 1
ATOM 4831 C CA . GLU A 1 575 ? 19.528 16.538 -24.658 1.00 75.12 575 GLU A CA 1
ATOM 4832 C C . GLU A 1 575 ? 20.824 15.784 -24.298 1.00 75.12 575 GLU A C 1
ATOM 4834 O O . GLU A 1 575 ? 21.478 16.128 -23.313 1.00 75.12 575 GLU A O 1
ATOM 4839 N N . ARG A 1 576 ? 21.186 14.769 -25.098 1.00 68.12 576 ARG A N 1
ATOM 4840 C CA . ARG A 1 576 ? 22.384 13.909 -24.939 1.00 68.12 576 ARG A CA 1
ATOM 4841 C C . ARG A 1 576 ? 22.413 12.930 -23.759 1.00 68.12 576 ARG A C 1
ATOM 4843 O O . ARG A 1 576 ? 23.444 12.292 -23.553 1.00 68.12 576 ARG A O 1
ATOM 4850 N N . ASP A 1 577 ? 21.331 12.780 -23.004 1.00 75.38 577 ASP A N 1
ATOM 4851 C CA . ASP A 1 577 ? 21.232 11.692 -22.029 1.00 75.38 577 ASP A CA 1
ATOM 4852 C C . ASP A 1 577 ? 21.388 10.310 -22.700 1.00 75.38 577 ASP A C 1
ATOM 4854 O O . ASP A 1 577 ? 20.861 10.049 -23.779 1.00 75.38 577 ASP A O 1
ATOM 4858 N N . SER A 1 578 ? 22.066 9.373 -22.038 1.00 73.38 578 SER A N 1
ATOM 4859 C CA . SER A 1 578 ? 22.061 7.980 -22.497 1.00 73.38 578 SER A CA 1
ATOM 4860 C C . SER A 1 578 ? 20.700 7.330 -22.235 1.00 73.38 578 SER A C 1
ATOM 4862 O O . SER A 1 578 ? 20.105 7.502 -21.166 1.00 73.38 578 SER A O 1
ATOM 4864 N N . ILE A 1 579 ? 20.235 6.488 -23.164 1.00 78.12 579 ILE A N 1
ATOM 4865 C CA . ILE A 1 579 ? 19.028 5.665 -22.974 1.00 78.12 579 ILE A CA 1
ATOM 4866 C C . ILE A 1 579 ? 19.276 4.411 -22.125 1.00 78.12 579 ILE A C 1
ATOM 4868 O O . ILE A 1 579 ? 18.476 3.477 -22.160 1.00 78.12 579 ILE A O 1
ATOM 4872 N N . THR A 1 580 ? 20.372 4.362 -21.371 1.00 73.25 580 THR A N 1
ATOM 4873 C CA . THR A 1 580 ? 20.637 3.343 -20.345 1.00 73.25 580 THR A CA 1
ATOM 4874 C C . THR A 1 580 ? 20.677 4.037 -18.977 1.00 73.25 580 THR A C 1
ATOM 4876 O O . THR A 1 580 ? 21.754 4.263 -18.431 1.00 73.25 580 THR A O 1
ATOM 4879 N N . PRO A 1 581 ? 19.513 4.466 -18.446 1.00 60.34 581 PRO A N 1
ATOM 4880 C CA . PRO A 1 581 ? 19.448 5.342 -17.276 1.00 60.34 581 PRO A CA 1
ATOM 4881 C C . PRO A 1 581 ? 19.774 4.611 -15.966 1.00 60.34 581 PRO A C 1
ATOM 4883 O O . PRO A 1 581 ? 20.272 5.235 -15.029 1.00 60.34 581 PRO A O 1
ATOM 4886 N N . ILE A 1 582 ? 19.544 3.294 -15.902 1.00 62.22 582 ILE A N 1
ATOM 4887 C CA . ILE A 1 582 ? 19.854 2.495 -14.717 1.00 62.22 582 ILE A CA 1
ATOM 4888 C C . ILE A 1 582 ? 21.320 2.081 -14.733 1.00 62.22 582 ILE A C 1
ATOM 4890 O O . ILE A 1 582 ? 21.741 1.251 -15.544 1.00 62.22 582 ILE A O 1
ATOM 4894 N N . ASN A 1 583 ? 22.066 2.580 -13.753 1.00 67.62 583 ASN A N 1
ATOM 4895 C CA . ASN A 1 583 ? 23.429 2.153 -13.488 1.00 67.62 583 ASN A CA 1
ATOM 4896 C C . ASN A 1 583 ? 23.448 0.999 -12.471 1.00 67.62 583 ASN A C 1
ATOM 4898 O O . ASN A 1 583 ? 23.749 1.206 -11.296 1.00 67.62 583 ASN A O 1
ATOM 4902 N N . ASN A 1 584 ? 23.114 -0.212 -12.924 1.00 79.56 584 ASN A N 1
ATOM 4903 C CA . ASN A 1 584 ? 23.288 -1.431 -12.133 1.00 79.56 584 ASN A CA 1
ATOM 4904 C C . ASN A 1 584 ? 24.065 -2.513 -12.890 1.00 79.56 584 ASN A C 1
ATOM 4906 O O . ASN A 1 584 ? 24.273 -2.416 -14.104 1.00 79.56 584 ASN A O 1
ATOM 4910 N N . ILE A 1 585 ? 24.493 -3.548 -12.168 1.00 81.81 585 ILE A N 1
ATOM 4911 C CA . ILE A 1 585 ? 25.328 -4.624 -12.704 1.00 81.81 585 ILE A CA 1
ATOM 4912 C C . ILE A 1 585 ? 24.697 -5.348 -13.900 1.00 81.81 585 ILE A C 1
ATOM 4914 O O . ILE A 1 585 ? 25.408 -5.646 -14.856 1.00 81.81 585 ILE A O 1
ATOM 4918 N N . PHE A 1 586 ? 23.381 -5.589 -13.892 1.00 86.50 586 PHE A N 1
ATOM 4919 C CA . PHE A 1 586 ? 22.690 -6.266 -14.990 1.00 86.50 586 PHE A CA 1
ATOM 4920 C C . PHE A 1 586 ? 22.706 -5.391 -16.243 1.00 86.50 586 PHE A C 1
ATOM 4922 O O . PHE A 1 586 ? 23.153 -5.834 -17.300 1.00 86.50 586 PHE A O 1
ATOM 4929 N N . SER A 1 587 ? 22.291 -4.129 -16.120 1.00 84.38 587 SER A N 1
ATOM 4930 C CA . SER A 1 587 ? 22.300 -3.181 -17.235 1.00 84.38 587 SER A CA 1
ATOM 4931 C C . SER A 1 587 ? 23.708 -3.008 -17.798 1.00 84.38 587 SER A C 1
ATOM 4933 O O . SER A 1 587 ? 23.902 -3.178 -18.998 1.00 84.38 587 SER A O 1
ATOM 4935 N N . ARG A 1 588 ? 24.710 -2.739 -16.948 1.00 80.44 588 ARG A N 1
ATOM 4936 C CA . ARG A 1 588 ? 26.092 -2.526 -17.401 1.00 80.44 588 ARG A CA 1
ATOM 4937 C C . ARG A 1 588 ? 26.673 -3.753 -18.093 1.00 80.44 588 ARG A C 1
ATOM 4939 O O . ARG A 1 588 ? 27.228 -3.613 -19.174 1.00 80.44 588 ARG A O 1
ATOM 4946 N N . ALA A 1 589 ? 26.555 -4.936 -17.495 1.00 80.69 589 ALA A N 1
ATOM 4947 C CA . ALA A 1 589 ? 27.203 -6.134 -18.018 1.00 80.69 589 ALA A CA 1
ATOM 4948 C C . ALA A 1 589 ? 26.516 -6.664 -19.287 1.00 80.69 589 ALA A C 1
ATOM 4950 O O . ALA A 1 589 ? 27.187 -6.945 -20.280 1.00 80.69 589 ALA A O 1
ATOM 4951 N N . LEU A 1 590 ? 25.180 -6.764 -19.301 1.00 84.75 590 LEU A N 1
ATOM 4952 C CA . LEU A 1 590 ? 24.460 -7.315 -20.454 1.00 84.75 590 LEU A CA 1
ATOM 4953 C C . LEU A 1 590 ? 24.459 -6.340 -21.631 1.00 84.75 590 LEU A C 1
ATOM 4955 O O . LEU A 1 590 ? 24.671 -6.747 -22.773 1.00 84.75 590 LEU A O 1
ATOM 4959 N N . LEU A 1 591 ? 24.281 -5.042 -21.375 1.00 82.69 591 LEU A N 1
ATOM 4960 C CA . LEU A 1 591 ? 24.283 -4.038 -22.436 1.00 82.69 591 LEU A CA 1
ATOM 4961 C C . LEU A 1 591 ? 25.693 -3.671 -22.892 1.00 82.69 591 LEU A C 1
ATOM 4963 O O . LEU A 1 591 ? 25.822 -2.789 -23.728 1.00 82.69 591 LEU A O 1
ATOM 4967 N N . MET A 1 592 ? 26.753 -4.350 -22.446 1.00 76.56 592 MET A N 1
ATOM 4968 C CA . MET A 1 592 ? 28.024 -4.354 -23.179 1.00 76.56 592 MET A CA 1
ATOM 4969 C C . MET A 1 592 ? 27.957 -5.218 -24.444 1.00 76.56 592 MET A C 1
ATOM 4971 O O . MET A 1 592 ? 28.645 -4.907 -25.422 1.00 76.56 592 MET A O 1
ATOM 4975 N N . SER A 1 593 ? 27.102 -6.248 -24.479 1.00 77.31 593 SER A N 1
ATOM 4976 C CA . SER A 1 593 ? 26.850 -7.008 -25.705 1.00 77.31 593 SER A CA 1
ATOM 4977 C C . SER A 1 593 ? 26.059 -6.160 -26.697 1.00 77.31 593 SER A C 1
ATOM 4979 O O . SER A 1 593 ? 24.946 -5.700 -26.429 1.00 77.31 593 SER A O 1
ATOM 4981 N N . LYS A 1 594 ? 26.625 -6.006 -27.896 1.00 75.75 594 LYS A N 1
ATOM 4982 C CA . LYS A 1 594 ? 25.969 -5.329 -29.015 1.00 75.75 594 LYS A CA 1
ATOM 4983 C C . LYS A 1 594 ? 24.671 -6.032 -29.414 1.00 75.75 594 LYS A C 1
ATOM 4985 O O . LYS A 1 594 ? 23.673 -5.365 -29.663 1.00 75.75 594 LYS A O 1
ATOM 4990 N N . LYS A 1 595 ? 24.662 -7.367 -29.432 1.00 83.19 595 LYS A N 1
ATOM 4991 C CA . LYS A 1 595 ? 23.481 -8.168 -29.776 1.00 83.19 595 LYS A CA 1
ATOM 4992 C C . LYS A 1 595 ? 22.342 -7.928 -28.788 1.00 83.19 595 LYS A C 1
ATOM 4994 O O . LYS A 1 595 ? 21.207 -7.705 -29.206 1.00 83.19 595 LYS A O 1
ATOM 4999 N N . ILE A 1 596 ? 22.657 -7.913 -27.491 1.00 86.62 596 ILE A N 1
ATOM 5000 C CA . ILE A 1 596 ? 21.671 -7.660 -26.437 1.00 86.62 596 ILE A CA 1
ATOM 5001 C C . ILE A 1 596 ? 21.154 -6.216 -26.518 1.00 86.62 596 ILE A C 1
ATOM 5003 O O . ILE A 1 596 ? 19.940 -6.002 -26.553 1.00 86.62 596 ILE A O 1
ATOM 5007 N N . ARG A 1 597 ? 22.038 -5.214 -26.659 1.00 86.31 597 ARG A N 1
ATOM 5008 C CA . ARG A 1 597 ? 21.625 -3.812 -26.886 1.00 86.31 597 ARG A CA 1
ATOM 5009 C C . ARG A 1 597 ? 20.708 -3.664 -28.098 1.00 86.31 597 ARG A C 1
ATOM 5011 O O . ARG A 1 597 ? 19.666 -3.016 -28.003 1.00 86.31 597 ARG A O 1
ATOM 5018 N N . HIS A 1 598 ? 21.081 -4.280 -29.215 1.00 87.06 598 HIS A N 1
ATOM 5019 C CA . HIS A 1 598 ? 20.338 -4.222 -30.466 1.00 87.06 598 HIS A CA 1
ATOM 5020 C C . HIS A 1 598 ? 18.918 -4.777 -30.308 1.00 87.06 598 HIS A C 1
ATOM 5022 O O . HIS A 1 598 ? 17.941 -4.104 -30.647 1.00 87.06 598 HIS A O 1
ATOM 5028 N N . LYS A 1 599 ? 18.788 -5.970 -29.708 1.00 93.50 599 LYS A N 1
ATOM 5029 C CA . LYS A 1 599 ? 17.486 -6.588 -29.420 1.00 93.50 599 LYS A CA 1
ATOM 5030 C C . LYS A 1 599 ? 16.644 -5.708 -28.489 1.00 93.50 599 LYS A C 1
ATOM 5032 O O . LYS A 1 599 ? 15.475 -5.469 -28.789 1.00 93.50 599 LYS A O 1
ATOM 5037 N N . ARG A 1 600 ? 17.236 -5.139 -27.428 1.00 93.50 600 ARG A N 1
ATOM 5038 C CA . ARG A 1 600 ? 16.559 -4.171 -26.540 1.00 93.50 600 ARG A CA 1
ATOM 5039 C C . ARG A 1 600 ? 16.012 -2.979 -27.322 1.00 93.50 600 ARG A C 1
ATOM 5041 O O . ARG A 1 600 ? 14.861 -2.603 -27.116 1.00 93.50 600 ARG A O 1
ATOM 5048 N N . ASN A 1 601 ? 16.811 -2.388 -28.210 1.00 93.69 601 ASN A N 1
ATOM 5049 C CA . ASN A 1 601 ? 16.416 -1.209 -28.984 1.00 93.69 601 ASN A CA 1
ATOM 5050 C C . ASN A 1 601 ? 15.264 -1.509 -29.953 1.00 93.69 601 ASN A C 1
ATOM 5052 O O . ASN A 1 601 ? 14.351 -0.695 -30.055 1.00 93.69 601 ASN A O 1
ATOM 5056 N N . ILE A 1 602 ? 15.259 -2.677 -30.609 1.00 95.69 602 ILE A N 1
ATOM 5057 C CA . ILE A 1 602 ? 14.135 -3.113 -31.458 1.00 95.69 602 ILE A CA 1
ATOM 5058 C C . ILE A 1 602 ? 12.849 -3.226 -30.635 1.00 95.69 602 ILE A C 1
ATOM 5060 O O . ILE A 1 602 ? 11.814 -2.682 -31.017 1.00 95.69 602 ILE A O 1
ATOM 5064 N N . LEU A 1 603 ? 12.906 -3.908 -29.489 1.00 97.44 603 LEU A N 1
ATOM 5065 C CA . LEU A 1 603 ? 11.741 -4.090 -28.620 1.00 97.44 603 LEU A CA 1
ATOM 5066 C C . LEU A 1 603 ? 11.217 -2.746 -28.083 1.00 97.44 603 LEU A C 1
ATOM 5068 O O . LEU A 1 603 ? 10.010 -2.502 -28.098 1.00 97.44 603 LEU A O 1
ATOM 5072 N N . LEU A 1 604 ? 12.118 -1.843 -27.686 1.00 96.94 604 LEU A N 1
ATOM 5073 C CA . LEU A 1 604 ? 11.773 -0.484 -27.267 1.00 96.94 604 LEU A CA 1
ATOM 5074 C C . LEU A 1 604 ? 11.133 0.319 -28.411 1.00 96.94 604 LEU A C 1
ATOM 5076 O O . LEU A 1 604 ? 10.097 0.952 -28.212 1.00 96.94 604 LEU A O 1
ATOM 5080 N N . TRP A 1 605 ? 11.710 0.275 -29.614 1.00 96.94 605 TRP A N 1
ATOM 5081 C CA . TRP A 1 605 ? 11.172 0.955 -30.792 1.00 96.94 605 TRP A CA 1
ATOM 5082 C C . TRP A 1 605 ? 9.765 0.464 -31.147 1.00 96.94 605 TRP A C 1
ATOM 5084 O O . TRP A 1 605 ? 8.880 1.278 -31.420 1.00 96.94 605 TRP A O 1
ATOM 5094 N N . ASN A 1 606 ? 9.533 -0.848 -31.074 1.00 96.56 606 ASN A N 1
ATOM 5095 C CA . ASN A 1 606 ? 8.214 -1.441 -31.285 1.00 96.56 606 ASN A CA 1
ATOM 5096 C C . ASN A 1 606 ? 7.204 -0.944 -30.245 1.00 96.56 606 ASN A C 1
ATOM 5098 O O . ASN A 1 606 ? 6.088 -0.568 -30.606 1.00 96.56 606 ASN A O 1
ATOM 5102 N N . TYR A 1 607 ? 7.603 -0.860 -28.970 1.00 97.38 607 TYR A N 1
ATOM 5103 C CA . TYR A 1 607 ? 6.742 -0.302 -27.929 1.00 97.38 607 TYR A CA 1
ATOM 5104 C C . TYR A 1 607 ? 6.358 1.149 -28.245 1.00 97.38 607 TYR A C 1
ATOM 5106 O O . TYR A 1 607 ? 5.176 1.491 -28.257 1.00 97.38 607 TYR A O 1
ATOM 5114 N N . LEU A 1 608 ? 7.343 1.985 -28.583 1.00 96.75 608 LEU A N 1
ATOM 5115 C CA . LEU A 1 608 ? 7.156 3.410 -28.872 1.00 96.75 608 LEU A CA 1
ATOM 5116 C C . LEU A 1 608 ? 6.274 3.679 -30.107 1.00 96.75 608 LEU A C 1
ATOM 5118 O O . LEU A 1 608 ? 5.589 4.704 -30.149 1.00 96.75 608 LEU A O 1
ATOM 5122 N N . ASN A 1 609 ? 6.296 2.801 -31.114 1.00 92.31 609 ASN A N 1
ATOM 5123 C CA . ASN A 1 609 ? 5.580 2.984 -32.388 1.00 92.31 609 ASN A CA 1
ATOM 5124 C C . ASN A 1 609 ? 4.263 2.210 -32.499 1.00 92.31 609 ASN A C 1
ATOM 5126 O O . ASN A 1 609 ? 3.587 2.280 -33.523 1.00 92.31 609 ASN A O 1
ATOM 5130 N N . SER A 1 610 ? 3.880 1.500 -31.447 1.00 88.81 610 SER A N 1
ATOM 5131 C CA . SER A 1 610 ? 2.557 0.895 -31.316 1.00 88.81 610 SER A CA 1
ATOM 5132 C C . SER A 1 610 ? 1.568 1.858 -30.638 1.00 88.81 610 SER A C 1
ATOM 5134 O O . SER A 1 610 ? 1.924 2.965 -30.224 1.00 88.81 610 SER A O 1
ATOM 5136 N N . ASN A 1 611 ? 0.326 1.410 -30.431 1.00 93.56 611 ASN A N 1
ATOM 5137 C CA . ASN A 1 611 ? -0.659 2.144 -29.625 1.00 93.56 611 ASN A CA 1
ATOM 5138 C C . ASN A 1 611 ? -0.292 2.219 -28.133 1.00 93.56 611 ASN A C 1
ATOM 5140 O O . ASN A 1 611 ? -0.995 2.874 -27.366 1.00 93.56 611 ASN A O 1
ATOM 5144 N N . HIS A 1 612 ? 0.818 1.610 -27.700 1.00 95.31 612 HIS A N 1
ATOM 5145 C CA . HIS A 1 612 ? 1.127 1.510 -26.285 1.00 95.31 612 HIS A CA 1
ATOM 5146 C C . HIS A 1 612 ? 1.256 2.863 -25.578 1.00 95.31 612 HIS A C 1
ATOM 5148 O O . HIS A 1 612 ? 0.741 2.986 -24.473 1.00 95.31 612 HIS A O 1
ATOM 5154 N N . ILE A 1 613 ? 1.853 3.884 -26.201 1.00 95.56 613 ILE A N 1
ATOM 5155 C CA . ILE A 1 613 ? 1.956 5.226 -25.593 1.00 95.56 613 ILE A CA 1
ATOM 5156 C C . ILE A 1 613 ? 0.581 5.897 -25.454 1.00 95.56 613 ILE A C 1
ATOM 5158 O O . ILE A 1 613 ? 0.344 6.630 -24.494 1.00 95.56 613 ILE A O 1
ATOM 5162 N N . VAL A 1 614 ? -0.342 5.626 -26.380 1.00 96.62 614 VAL A N 1
ATOM 5163 C CA . VAL A 1 614 ? -1.723 6.120 -26.297 1.00 96.62 614 VAL A CA 1
ATOM 5164 C C . VAL A 1 614 ? -2.443 5.457 -25.124 1.00 96.62 614 VAL A C 1
ATOM 5166 O O . VAL A 1 614 ? -3.036 6.161 -24.309 1.00 96.62 614 VAL A O 1
ATOM 5169 N N . ASP A 1 615 ? -2.327 4.134 -24.983 1.00 97.62 615 ASP A N 1
ATOM 5170 C CA . ASP A 1 615 ? -2.928 3.408 -23.858 1.00 97.62 615 ASP A CA 1
ATOM 5171 C C . ASP A 1 615 ? -2.325 3.842 -22.510 1.00 97.62 615 ASP A C 1
ATOM 5173 O O . ASP A 1 615 ? -3.039 3.955 -21.516 1.00 97.62 615 ASP A O 1
ATOM 5177 N N . ASP A 1 616 ? -1.016 4.114 -22.476 1.00 97.81 616 ASP A N 1
ATOM 5178 C CA . ASP A 1 616 ? -0.294 4.587 -21.291 1.00 97.81 616 ASP A CA 1
ATOM 5179 C C . ASP A 1 616 ? -0.861 5.927 -20.798 1.00 97.81 616 ASP A C 1
ATOM 5181 O O . ASP A 1 616 ? -1.130 6.091 -19.605 1.00 97.81 616 ASP A O 1
ATOM 5185 N N . LEU A 1 617 ? -1.091 6.872 -21.718 1.00 98.12 617 LEU A N 1
ATOM 5186 C CA . LEU A 1 617 ? -1.717 8.158 -21.407 1.00 98.12 617 LEU A CA 1
ATOM 5187 C C . LEU A 1 617 ? -3.187 7.996 -21.021 1.00 98.12 617 LEU A C 1
ATOM 5189 O O . LEU A 1 617 ? -3.622 8.614 -20.053 1.00 98.12 617 LEU A O 1
ATOM 5193 N N . ALA A 1 618 ? -3.937 7.146 -21.725 1.00 98.44 618 ALA A N 1
ATOM 5194 C CA . ALA A 1 618 ? -5.339 6.883 -21.414 1.00 98.44 618 ALA A CA 1
ATOM 5195 C C . ALA A 1 618 ? -5.507 6.285 -20.009 1.00 98.44 618 ALA A C 1
ATOM 5197 O O . ALA A 1 618 ? -6.393 6.700 -19.261 1.00 98.44 618 ALA A O 1
ATOM 5198 N N . TYR A 1 619 ? -4.637 5.349 -19.618 1.00 98.38 619 TYR A N 1
ATOM 5199 C CA . TYR A 1 619 ? -4.621 4.801 -18.265 1.00 98.38 619 TYR A CA 1
ATOM 5200 C C . TYR A 1 619 ? -4.269 5.872 -17.229 1.00 98.38 619 TYR A C 1
ATOM 5202 O O . TYR A 1 619 ? -4.972 5.988 -16.225 1.00 98.38 619 TYR A O 1
ATOM 5210 N N . TYR A 1 620 ? -3.216 6.663 -17.471 1.00 98.50 620 TYR A N 1
ATOM 5211 C CA . TYR A 1 620 ? -2.807 7.736 -16.561 1.00 98.50 620 TYR A CA 1
ATOM 5212 C C . TYR A 1 620 ? -3.939 8.750 -16.339 1.00 98.50 620 TYR A C 1
ATOM 5214 O O . TYR A 1 620 ? -4.296 9.049 -15.200 1.00 98.50 620 TYR A O 1
ATOM 5222 N N . ASP A 1 621 ? -4.553 9.227 -17.422 1.00 98.56 621 ASP A N 1
ATOM 5223 C CA . ASP A 1 621 ? -5.646 10.198 -17.372 1.00 98.56 621 ASP A CA 1
ATOM 5224 C C . ASP A 1 621 ? -6.877 9.621 -16.660 1.00 98.56 621 ASP A C 1
ATOM 5226 O O . ASP A 1 621 ? -7.504 10.308 -15.849 1.00 98.56 621 ASP A O 1
ATOM 5230 N N . LYS A 1 622 ? -7.176 8.334 -16.881 1.00 97.75 622 LYS A N 1
ATOM 5231 C CA . LYS A 1 622 ? -8.247 7.625 -16.177 1.00 97.75 622 LYS A CA 1
ATOM 5232 C C . LYS A 1 622 ? -8.013 7.607 -14.665 1.00 97.75 622 LYS A C 1
ATOM 5234 O O . LYS A 1 622 ? -8.882 8.070 -13.928 1.00 97.75 622 LYS A O 1
ATOM 5239 N N . ILE A 1 623 ? -6.860 7.124 -14.192 1.00 97.12 623 ILE A N 1
ATOM 5240 C CA . ILE A 1 623 ? -6.606 7.024 -12.743 1.00 97.12 623 ILE A CA 1
ATOM 5241 C C . ILE A 1 623 ? -6.549 8.398 -12.067 1.00 97.12 623 ILE A C 1
ATOM 5243 O O . ILE A 1 623 ? -6.984 8.530 -10.926 1.00 97.12 623 ILE A O 1
ATOM 5247 N N . VAL A 1 624 ? -6.073 9.433 -12.772 1.00 97.88 624 VAL A N 1
ATOM 5248 C CA . VAL A 1 624 ? -6.138 10.815 -12.283 1.00 97.88 624 VAL A CA 1
ATOM 5249 C C . VAL A 1 624 ? -7.600 11.221 -12.121 1.00 97.88 624 VAL A C 1
ATOM 5251 O O . VAL A 1 624 ? -7.988 11.642 -11.036 1.00 97.88 624 VAL A O 1
ATOM 5254 N N . SER A 1 625 ? -8.428 11.042 -13.154 1.00 95.88 625 SER A N 1
ATOM 5255 C CA . SER A 1 625 ? -9.841 11.444 -13.116 1.00 95.88 625 SER A CA 1
ATOM 5256 C C . SER A 1 625 ? -10.644 10.759 -12.003 1.00 95.88 625 SER A C 1
ATOM 5258 O O . SER A 1 625 ? -11.481 11.401 -11.375 1.00 95.88 625 SER A O 1
ATOM 5260 N N . GLU A 1 626 ? -10.352 9.490 -11.705 1.00 94.56 626 GLU A N 1
ATOM 5261 C CA . GLU A 1 626 ? -11.044 8.710 -10.670 1.00 94.56 626 GLU A CA 1
ATOM 5262 C C . GLU A 1 626 ? -10.682 9.148 -9.240 1.00 94.56 626 GLU A C 1
ATOM 5264 O O . GLU A 1 626 ? -11.460 8.928 -8.311 1.00 94.56 626 GLU A O 1
ATOM 5269 N N . VAL A 1 627 ? -9.503 9.746 -9.043 1.00 96.06 627 VAL A N 1
ATOM 5270 C CA . VAL A 1 627 ? -8.920 9.973 -7.710 1.00 96.06 627 VAL A CA 1
ATOM 5271 C C . VAL A 1 627 ? -8.779 11.463 -7.360 1.00 96.06 627 VAL A C 1
ATOM 5273 O O . VAL A 1 627 ? -8.760 11.814 -6.179 1.00 96.06 627 VAL A O 1
ATOM 5276 N N . ASN A 1 628 ? -8.702 12.350 -8.358 1.00 95.56 628 ASN A N 1
ATOM 5277 C CA . ASN A 1 628 ? -8.339 13.764 -8.203 1.00 95.56 628 ASN A CA 1
ATOM 5278 C C . ASN A 1 628 ? -9.237 14.532 -7.214 1.00 95.56 628 ASN A C 1
ATOM 5280 O O . ASN A 1 628 ? -8.702 15.199 -6.332 1.00 95.56 628 ASN A O 1
ATOM 5284 N N . GLU A 1 629 ? -10.567 14.370 -7.275 1.00 93.25 629 GLU A N 1
ATOM 5285 C CA . GLU A 1 629 ? -11.508 15.011 -6.325 1.00 93.25 629 GLU A CA 1
ATOM 5286 C C . GLU A 1 629 ? -11.161 14.669 -4.865 1.00 93.25 629 GLU A C 1
ATOM 5288 O O . GLU A 1 629 ? -11.205 15.526 -3.981 1.00 93.25 629 GLU A O 1
ATOM 5293 N N . PHE A 1 630 ? -10.765 13.422 -4.596 1.00 95.12 630 PHE A N 1
ATOM 5294 C CA . PHE A 1 630 ? -10.451 12.970 -3.241 1.00 95.12 630 PHE A CA 1
ATOM 5295 C C . PHE A 1 630 ? -9.088 13.475 -2.759 1.00 95.12 630 PHE A C 1
ATOM 5297 O O . PHE A 1 630 ? -8.935 13.765 -1.573 1.00 95.12 630 PHE A O 1
ATOM 5304 N N . ILE A 1 631 ? -8.105 13.614 -3.657 1.00 95.44 631 ILE A N 1
ATOM 5305 C CA . ILE A 1 631 ? -6.819 14.247 -3.324 1.00 95.44 631 ILE A CA 1
ATOM 5306 C C . ILE A 1 631 ? -7.019 15.738 -3.052 1.00 95.44 631 ILE A C 1
ATOM 5308 O O . ILE A 1 631 ? -6.427 16.276 -2.120 1.00 95.44 631 ILE A O 1
ATOM 5312 N N . GLU A 1 632 ? -7.851 16.426 -3.831 1.00 93.81 632 GLU A N 1
ATOM 5313 C CA . GLU A 1 632 ? -8.158 17.843 -3.613 1.00 93.81 632 GLU A CA 1
ATOM 5314 C C . GLU A 1 632 ? -8.863 18.077 -2.273 1.00 93.81 632 GLU A C 1
ATOM 5316 O O . GLU A 1 632 ? -8.532 19.043 -1.582 1.00 93.81 632 GLU A O 1
ATOM 5321 N N . ALA A 1 633 ? -9.766 17.168 -1.887 1.00 91.62 633 ALA A N 1
ATOM 5322 C CA . ALA A 1 633 ? -10.483 17.187 -0.612 1.00 91.62 633 ALA A CA 1
ATOM 5323 C C . ALA A 1 633 ? -9.606 16.840 0.609 1.00 91.62 633 ALA A C 1
ATOM 5325 O O . ALA A 1 633 ? -9.999 17.099 1.746 1.00 91.62 633 ALA A O 1
ATOM 5326 N N . ASP A 1 634 ? -8.430 16.246 0.401 1.00 92.06 634 ASP A N 1
ATOM 5327 C CA . ASP A 1 634 ? -7.492 15.902 1.468 1.00 92.06 634 ASP A CA 1
ATOM 5328 C C . ASP A 1 634 ? -6.803 17.163 2.011 1.00 92.06 634 ASP A C 1
ATOM 5330 O O . ASP A 1 634 ? -5.926 17.739 1.367 1.00 92.06 634 ASP A O 1
ATOM 5334 N N . LEU A 1 635 ? -7.189 17.606 3.207 1.00 88.19 635 LEU A N 1
ATOM 5335 C CA . LEU A 1 635 ? -6.591 18.775 3.863 1.00 88.19 635 LEU A CA 1
ATOM 5336 C C . LEU A 1 635 ? -5.311 18.446 4.651 1.00 88.19 635 LEU A C 1
ATOM 5338 O O . LEU A 1 635 ? -4.678 19.352 5.187 1.00 88.19 635 LEU A O 1
ATOM 5342 N N . GLN A 1 636 ? -4.933 17.168 4.749 1.00 89.44 636 GLN A N 1
ATOM 5343 C CA . GLN A 1 636 ? -3.787 16.700 5.534 1.00 89.44 636 GLN A CA 1
ATOM 5344 C C . GLN A 1 636 ? -2.543 16.423 4.678 1.00 89.44 636 GLN A C 1
ATOM 5346 O O . GLN A 1 636 ? -1.450 16.253 5.232 1.00 89.44 636 GLN A O 1
ATOM 5351 N N . LYS A 1 637 ? -2.693 16.371 3.347 1.00 91.31 637 LYS A N 1
ATOM 5352 C CA . LYS A 1 637 ? -1.584 16.173 2.405 1.00 91.31 637 LYS A CA 1
ATOM 5353 C C . LYS A 1 637 ? -0.530 17.280 2.502 1.00 91.31 637 LYS A C 1
ATOM 5355 O O . LYS A 1 637 ? -0.829 18.445 2.750 1.00 91.31 637 LYS A O 1
ATOM 5360 N N . VAL A 1 638 ? 0.720 16.910 2.224 1.00 90.44 638 VAL A N 1
ATOM 5361 C CA . VAL A 1 638 ? 1.878 17.818 2.321 1.00 90.44 638 VAL A CA 1
ATOM 5362 C C . VAL A 1 638 ? 1.904 18.904 1.236 1.00 90.44 638 VAL A C 1
ATOM 5364 O O . VAL A 1 638 ? 2.365 20.014 1.484 1.00 90.44 638 VAL A O 1
ATOM 5367 N N . HIS A 1 639 ? 1.406 18.612 0.031 1.00 93.19 639 HIS A N 1
ATOM 5368 C CA . HIS A 1 639 ? 1.394 19.563 -1.082 1.00 93.19 639 HIS A CA 1
ATOM 5369 C C . HIS A 1 639 ? 0.045 20.278 -1.187 1.00 93.19 639 HIS A C 1
ATOM 5371 O O . HIS A 1 639 ? -1.002 19.636 -1.178 1.00 93.19 639 HIS A O 1
ATOM 5377 N N . SER A 1 640 ? 0.060 21.594 -1.403 1.00 94.88 640 SER A N 1
ATOM 5378 C CA . SER A 1 640 ? -1.145 22.345 -1.791 1.00 94.88 640 SER A CA 1
ATOM 5379 C C . SER A 1 640 ? -1.753 21.813 -3.100 1.00 94.88 640 SER A C 1
ATOM 5381 O O . SER A 1 640 ? -1.043 21.219 -3.915 1.00 94.88 640 SER A O 1
ATOM 5383 N N . ASN A 1 641 ? -3.042 22.076 -3.360 1.00 96.44 641 ASN A N 1
ATOM 5384 C CA . ASN A 1 641 ? -3.694 21.660 -4.616 1.00 96.44 641 ASN A CA 1
ATOM 5385 C C . ASN A 1 641 ? -2.937 22.185 -5.850 1.00 96.44 641 ASN A C 1
ATOM 5387 O O . ASN A 1 641 ? -2.711 21.444 -6.801 1.00 96.44 641 ASN A O 1
ATOM 5391 N N . THR A 1 642 ? -2.427 23.418 -5.801 1.00 97.12 642 THR A N 1
ATOM 5392 C CA . THR A 1 642 ? -1.604 23.993 -6.877 1.00 97.12 642 THR A CA 1
ATOM 5393 C C . THR A 1 642 ? -0.313 23.203 -7.118 1.00 97.12 642 THR A C 1
ATOM 5395 O O . THR A 1 642 ? 0.031 22.909 -8.265 1.00 97.12 642 THR A O 1
ATOM 5398 N N . GLN A 1 643 ? 0.412 22.835 -6.055 1.00 97.06 643 GLN A N 1
ATOM 5399 C CA . GLN A 1 643 ? 1.625 22.014 -6.169 1.00 97.06 643 GLN A CA 1
ATOM 5400 C C . GLN A 1 643 ? 1.298 20.608 -6.680 1.00 97.06 643 GLN A C 1
ATOM 5402 O O . GLN A 1 643 ? 1.982 20.113 -7.572 1.00 97.06 643 GLN A O 1
ATOM 5407 N N . TYR A 1 644 ? 0.230 19.999 -6.166 1.00 97.12 644 TYR A N 1
ATOM 5408 C CA . TYR A 1 644 ? -0.267 18.701 -6.608 1.00 97.12 644 TYR A CA 1
ATOM 5409 C C . TYR A 1 644 ? -0.574 18.687 -8.114 1.00 97.12 644 TYR A C 1
ATOM 5411 O O . TYR A 1 644 ? 0.004 17.875 -8.835 1.00 97.12 644 TYR A O 1
ATOM 5419 N N . HIS A 1 645 ? -1.376 19.628 -8.627 1.00 97.81 645 HIS A N 1
ATOM 5420 C CA . HIS A 1 645 ? -1.676 19.700 -10.062 1.00 97.81 645 HIS A CA 1
ATOM 5421 C C . HIS A 1 645 ? -0.431 19.924 -10.916 1.00 97.81 645 HIS A C 1
ATOM 5423 O O . HIS A 1 645 ? -0.319 19.360 -12.006 1.00 97.81 645 HIS A O 1
ATOM 5429 N N . LYS A 1 646 ? 0.535 20.711 -10.424 1.00 98.19 646 LYS A N 1
ATOM 5430 C CA . LYS A 1 646 ? 1.820 20.886 -11.106 1.00 98.19 646 LYS A CA 1
ATOM 5431 C C . LYS A 1 646 ? 2.591 19.566 -11.184 1.00 98.19 646 LYS A C 1
ATOM 5433 O O . LYS A 1 646 ? 3.109 19.251 -12.251 1.00 98.19 646 LYS A O 1
ATOM 5438 N N . ILE A 1 647 ? 2.651 18.794 -10.097 1.00 97.38 647 ILE A N 1
ATOM 5439 C CA . ILE A 1 647 ? 3.312 17.479 -10.059 1.00 97.38 647 ILE A CA 1
ATOM 5440 C C . ILE A 1 647 ? 2.629 16.511 -11.034 1.00 97.38 647 ILE A C 1
ATOM 5442 O O . ILE A 1 647 ? 3.289 15.985 -11.926 1.00 97.38 647 ILE A O 1
ATOM 5446 N N . VAL A 1 648 ? 1.308 16.342 -10.935 1.00 97.94 648 VAL A N 1
ATOM 5447 C CA . VAL A 1 648 ? 0.524 15.433 -11.795 1.00 97.94 648 VAL A CA 1
ATOM 5448 C C . VAL A 1 648 ? 0.635 15.815 -13.271 1.00 97.94 648 VAL A C 1
ATOM 5450 O O . VAL A 1 648 ? 0.941 14.981 -14.124 1.00 97.94 648 VAL A O 1
ATOM 5453 N N . GLY A 1 649 ? 0.478 17.102 -13.589 1.00 97.94 649 GLY A N 1
ATOM 5454 C CA . GLY A 1 649 ? 0.644 17.599 -14.952 1.00 97.94 649 GLY A CA 1
ATOM 5455 C C . GLY A 1 649 ? 2.067 17.407 -15.486 1.00 97.94 649 GLY A C 1
ATOM 5456 O O . GLY A 1 649 ? 2.245 17.105 -16.667 1.00 97.94 649 GLY A O 1
ATOM 5457 N N . ASN A 1 650 ? 3.087 17.546 -14.634 1.00 98.25 650 ASN A N 1
ATOM 5458 C CA . ASN A 1 650 ? 4.477 17.306 -15.015 1.00 98.25 650 ASN A CA 1
ATOM 5459 C C . ASN A 1 650 ? 4.757 15.829 -15.285 1.00 98.25 650 ASN A C 1
ATOM 5461 O O . ASN A 1 650 ? 5.409 15.541 -16.282 1.00 98.25 650 ASN A O 1
ATOM 5465 N N . ILE A 1 651 ? 4.234 14.904 -14.473 1.00 98.06 651 ILE A N 1
ATOM 5466 C CA . ILE A 1 651 ? 4.350 13.459 -14.723 1.00 98.06 651 ILE A CA 1
ATOM 5467 C C . ILE A 1 651 ? 3.791 13.132 -16.110 1.00 98.06 651 ILE A C 1
ATOM 5469 O O . ILE A 1 651 ? 4.499 12.565 -16.941 1.00 98.06 651 ILE A O 1
ATOM 5473 N N . ARG A 1 652 ? 2.563 13.581 -16.407 1.00 97.88 652 ARG A N 1
ATOM 5474 C CA . ARG A 1 652 ? 1.936 13.367 -17.719 1.00 97.88 652 ARG A CA 1
ATOM 5475 C C . ARG A 1 652 ? 2.779 13.921 -18.870 1.00 97.88 652 ARG A C 1
ATOM 5477 O O . ARG A 1 652 ? 2.967 13.251 -19.883 1.00 97.88 652 ARG A O 1
ATOM 5484 N N . LYS A 1 653 ? 3.313 15.139 -18.721 1.00 98.12 653 LYS A N 1
ATOM 5485 C CA . LYS A 1 653 ? 4.220 15.747 -19.711 1.00 98.12 653 LYS A CA 1
ATOM 5486 C C . LYS A 1 653 ? 5.509 14.943 -19.874 1.00 98.12 653 LYS A C 1
ATOM 5488 O O . LYS A 1 653 ? 5.982 14.796 -20.996 1.00 98.12 653 LYS A O 1
ATOM 5493 N N . THR A 1 654 ? 6.077 14.422 -18.789 1.00 97.81 654 THR A N 1
ATOM 5494 C CA . THR A 1 654 ? 7.293 13.599 -18.821 1.00 97.81 654 THR A CA 1
ATOM 5495 C C . THR A 1 654 ? 7.073 12.301 -19.591 1.00 97.81 654 THR A C 1
ATOM 5497 O O . THR A 1 654 ? 7.937 11.948 -20.383 1.00 97.81 654 THR A O 1
ATOM 5500 N N . ILE A 1 655 ? 5.908 11.652 -19.468 1.00 97.38 655 ILE A N 1
ATOM 5501 C CA . ILE A 1 655 ? 5.563 10.458 -20.267 1.00 97.38 655 ILE A CA 1
ATOM 5502 C C . ILE A 1 655 ? 5.694 10.752 -21.768 1.00 97.38 655 ILE A C 1
ATOM 5504 O O . ILE A 1 655 ? 6.379 10.028 -22.488 1.00 97.38 655 ILE A O 1
ATOM 5508 N N . VAL A 1 656 ? 5.081 11.847 -22.228 1.00 97.31 656 VAL A N 1
ATOM 5509 C CA . VAL A 1 656 ? 5.120 12.260 -23.640 1.00 97.31 656 VAL A CA 1
ATOM 5510 C C . VAL A 1 656 ? 6.536 12.637 -24.067 1.00 97.31 656 VAL A C 1
ATOM 5512 O O . VAL A 1 656 ? 7.022 12.174 -25.097 1.00 97.31 656 VAL A O 1
ATOM 5515 N N . ASN A 1 657 ? 7.212 13.464 -23.268 1.00 96.50 657 ASN A N 1
ATOM 5516 C CA . ASN A 1 657 ? 8.550 13.951 -23.588 1.00 96.50 657 ASN A CA 1
ATOM 5517 C C . ASN A 1 657 ? 9.562 12.806 -23.674 1.00 96.50 657 ASN A C 1
ATOM 5519 O O . ASN A 1 657 ? 10.364 12.790 -24.600 1.00 96.50 657 ASN A O 1
ATOM 5523 N N . ASN A 1 658 ? 9.505 11.842 -22.753 1.00 96.38 658 ASN A N 1
ATOM 5524 C CA . ASN A 1 658 ? 10.389 10.682 -22.772 1.00 96.38 658 ASN A CA 1
ATOM 5525 C C . ASN A 1 658 ? 10.116 9.807 -23.996 1.00 96.38 658 ASN A C 1
ATOM 5527 O O . ASN A 1 658 ? 11.059 9.406 -24.666 1.00 96.38 658 ASN A O 1
ATOM 5531 N N . ALA A 1 659 ? 8.849 9.552 -24.339 1.00 96.44 659 ALA A N 1
ATOM 5532 C CA . ALA A 1 659 ? 8.519 8.780 -25.535 1.00 96.44 659 ALA A CA 1
ATOM 5533 C C . ALA A 1 659 ? 9.049 9.447 -26.817 1.00 96.44 659 ALA A C 1
ATOM 5535 O O . ALA A 1 659 ? 9.622 8.771 -27.669 1.00 96.44 659 ALA A O 1
ATOM 5536 N N . ASN A 1 660 ? 8.898 10.769 -26.939 1.00 95.00 660 ASN A N 1
ATOM 5537 C CA . ASN A 1 660 ? 9.413 11.525 -28.082 1.00 95.00 660 ASN A CA 1
ATOM 5538 C C . ASN A 1 660 ? 10.944 11.511 -28.129 1.00 95.00 660 ASN A C 1
ATOM 5540 O O . ASN A 1 660 ? 11.509 11.194 -29.169 1.00 95.00 660 ASN A O 1
ATOM 5544 N N . TYR A 1 661 ? 11.597 11.765 -26.994 1.00 94.38 661 TYR A N 1
ATOM 5545 C CA . TYR A 1 661 ? 13.052 11.729 -26.881 1.00 94.38 661 TYR A CA 1
ATOM 5546 C C . TYR A 1 661 ? 13.628 10.361 -27.265 1.00 94.38 661 TYR A C 1
ATOM 5548 O O . TYR A 1 661 ? 14.568 10.269 -28.047 1.00 94.38 661 TYR A O 1
ATOM 5556 N N . LEU A 1 662 ? 13.035 9.278 -26.753 1.00 94.44 662 LEU A N 1
ATOM 5557 C CA . LEU A 1 662 ? 13.477 7.920 -27.060 1.00 94.44 662 LEU A CA 1
ATOM 5558 C C . LEU A 1 662 ? 13.268 7.572 -28.541 1.00 94.44 662 LEU A C 1
ATOM 5560 O O . LEU A 1 662 ? 14.081 6.853 -29.116 1.00 94.44 662 LEU A O 1
ATOM 5564 N N . LYS A 1 663 ? 12.210 8.088 -29.183 1.00 94.06 663 LYS A N 1
ATOM 5565 C CA . LYS A 1 663 ? 12.032 7.941 -30.636 1.00 94.06 663 LYS A CA 1
ATOM 5566 C C . LYS A 1 663 ? 13.118 8.677 -31.410 1.00 94.06 663 LYS A C 1
ATOM 5568 O O . LYS A 1 663 ? 13.706 8.094 -32.316 1.00 94.06 663 LYS A O 1
ATOM 5573 N N . GLU A 1 664 ? 13.374 9.927 -31.039 1.00 91.38 664 GLU A N 1
ATOM 5574 C CA . GLU A 1 664 ? 14.388 10.782 -31.651 1.00 91.38 664 GLU A CA 1
ATOM 5575 C C . GLU A 1 664 ? 15.758 10.105 -31.585 1.00 91.38 664 GLU A C 1
ATOM 5577 O O . GLU A 1 664 ? 16.300 9.735 -32.622 1.00 91.38 664 GLU A O 1
ATOM 5582 N N . ILE A 1 665 ? 16.245 9.778 -30.387 1.00 88.69 665 ILE A N 1
ATOM 5583 C CA . ILE A 1 665 ? 17.591 9.222 -30.194 1.00 88.69 665 ILE A CA 1
ATOM 5584 C C . ILE A 1 665 ? 17.792 7.829 -30.817 1.00 88.69 665 ILE A C 1
ATOM 5586 O O . ILE A 1 665 ? 18.901 7.498 -31.232 1.00 88.69 665 ILE A O 1
ATOM 5590 N N . LEU A 1 666 ? 16.734 7.014 -30.935 1.00 90.44 666 LEU A N 1
ATOM 5591 C CA . LEU A 1 666 ? 16.797 5.738 -31.661 1.00 90.44 666 LEU A CA 1
ATOM 5592 C C . LEU A 1 666 ? 16.776 5.934 -33.182 1.00 90.44 666 LEU A C 1
ATOM 5594 O O . LEU A 1 666 ? 17.327 5.107 -33.912 1.00 90.44 666 LEU A O 1
ATOM 5598 N N . SER A 1 667 ? 16.131 6.989 -33.678 1.00 88.56 667 SER A N 1
ATOM 5599 C CA . SER A 1 667 ? 16.066 7.299 -35.110 1.00 88.56 667 SER A CA 1
ATOM 5600 C C . SER A 1 667 ? 17.291 8.059 -35.614 1.00 88.56 667 SER A C 1
ATOM 5602 O O . SER A 1 667 ? 17.693 7.880 -36.765 1.00 88.56 667 SER A O 1
ATOM 5604 N N . GLU A 1 668 ? 17.904 8.859 -34.748 1.00 82.56 668 GLU A N 1
ATOM 5605 C CA . GLU A 1 668 ? 19.025 9.725 -35.063 1.00 82.56 668 GLU A CA 1
ATOM 5606 C C . GLU A 1 668 ? 20.377 9.024 -34.882 1.00 82.56 668 GLU A C 1
ATOM 5608 O O . GLU A 1 668 ? 20.535 7.989 -34.233 1.00 82.56 668 GLU A O 1
ATOM 5613 N N . GLY A 1 669 ? 21.396 9.568 -35.532 1.00 79.94 669 GLY A N 1
ATOM 5614 C CA . GLY A 1 669 ? 22.760 9.066 -35.458 1.00 79.94 669 GLY A CA 1
ATOM 5615 C C . GLY A 1 669 ? 23.680 9.974 -36.243 1.00 79.94 669 GLY A C 1
ATOM 5616 O O . GLY A 1 669 ? 23.422 10.247 -37.415 1.00 79.94 669 GLY A O 1
ATOM 5617 N N . GLU A 1 670 ? 24.736 10.480 -35.624 1.00 82.94 670 GLU A N 1
ATOM 5618 C CA . GLU A 1 670 ? 25.743 11.278 -36.314 1.00 82.94 670 GLU A CA 1
ATOM 5619 C C . GLU A 1 670 ? 26.597 10.334 -37.161 1.00 82.94 670 GLU A C 1
ATOM 5621 O O . GLU A 1 670 ? 27.345 9.517 -36.634 1.00 82.94 670 GLU A O 1
ATOM 5626 N N . ILE A 1 671 ? 26.454 10.417 -38.485 1.00 84.56 671 ILE A N 1
ATOM 5627 C CA . ILE A 1 671 ? 27.270 9.646 -39.421 1.00 84.56 671 ILE A CA 1
ATOM 5628 C C . ILE A 1 671 ? 28.106 10.637 -40.212 1.00 84.56 671 ILE A C 1
ATOM 5630 O O . ILE A 1 671 ? 27.562 11.464 -40.944 1.00 84.56 671 ILE A O 1
ATOM 5634 N N . GLN A 1 672 ? 29.416 10.547 -40.044 1.00 85.88 672 GLN A N 1
ATOM 5635 C CA . GLN A 1 672 ? 30.402 11.305 -40.794 1.00 85.88 672 GLN A CA 1
ATOM 5636 C C . GLN A 1 672 ? 31.172 10.339 -41.672 1.00 85.88 672 GLN A C 1
ATOM 5638 O O . GLN A 1 672 ? 31.534 9.251 -41.228 1.00 85.88 672 GLN A O 1
ATOM 5643 N N . ALA A 1 673 ? 31.431 10.731 -42.908 1.00 82.31 673 ALA A N 1
ATOM 5644 C CA . ALA A 1 673 ? 32.270 9.954 -43.791 1.00 82.31 673 ALA A CA 1
ATOM 5645 C C . ALA A 1 673 ? 33.243 10.895 -44.507 1.00 82.31 673 ALA A C 1
ATOM 5647 O O . ALA A 1 673 ? 32.829 11.949 -44.982 1.00 82.31 673 ALA A O 1
ATOM 5648 N N . THR A 1 674 ? 34.531 10.555 -44.522 1.00 84.25 674 THR A N 1
ATOM 5649 C CA . THR A 1 674 ? 35.599 11.386 -45.095 1.00 84.25 674 THR A CA 1
ATOM 5650 C C . THR A 1 674 ? 36.515 10.562 -45.990 1.00 84.25 674 THR A C 1
ATOM 5652 O O . THR A 1 674 ? 36.703 9.361 -45.782 1.00 84.25 674 THR A O 1
ATOM 5655 N N . LYS A 1 675 ? 37.088 11.216 -47.006 1.00 80.50 675 LYS A N 1
ATOM 5656 C CA . LYS A 1 675 ? 38.077 10.631 -47.919 1.00 80.50 675 LYS A CA 1
ATOM 5657 C C . LYS A 1 675 ? 39.478 11.125 -47.556 1.00 80.50 675 LYS A C 1
ATOM 5659 O O . LYS A 1 675 ? 39.735 12.323 -47.594 1.00 80.50 675 LYS A O 1
ATOM 5664 N N . GLU A 1 676 ? 40.391 10.204 -47.274 1.00 78.94 676 GLU A N 1
ATOM 5665 C CA . GLU A 1 676 ? 41.799 10.471 -46.962 1.00 78.94 676 GLU A CA 1
ATOM 5666 C C . GLU A 1 676 ? 42.691 9.566 -47.834 1.00 78.94 676 GLU A C 1
ATOM 5668 O O . GLU A 1 676 ? 42.988 8.417 -47.506 1.00 78.94 676 GLU A O 1
ATOM 5673 N N . GLY A 1 677 ? 43.086 10.058 -49.013 1.00 77.31 677 GLY A N 1
ATOM 5674 C CA . GLY A 1 677 ? 43.849 9.269 -49.987 1.00 77.31 677 GLY A CA 1
ATOM 5675 C C . GLY A 1 677 ? 43.039 8.090 -50.543 1.00 77.31 677 GLY A C 1
ATOM 5676 O O . GLY A 1 677 ? 42.067 8.296 -51.263 1.00 77.31 677 GLY A O 1
ATOM 5677 N N . ARG A 1 678 ? 43.451 6.853 -50.226 1.00 67.50 678 ARG A N 1
ATOM 5678 C CA . ARG A 1 678 ? 42.716 5.610 -50.558 1.00 67.50 678 ARG A CA 1
ATOM 5679 C C . ARG A 1 678 ? 41.793 5.133 -49.432 1.00 67.50 678 ARG A C 1
ATOM 5681 O O . ARG A 1 678 ? 41.169 4.085 -49.568 1.00 67.50 678 ARG A O 1
ATOM 5688 N N . ILE A 1 679 ? 41.734 5.860 -48.319 1.00 66.19 679 ILE A N 1
ATOM 5689 C CA . ILE A 1 679 ? 40.954 5.480 -47.145 1.00 66.19 679 ILE A CA 1
ATOM 5690 C C . ILE A 1 679 ? 39.651 6.274 -47.141 1.00 66.19 679 ILE A C 1
ATOM 5692 O O . ILE A 1 679 ? 39.647 7.502 -47.181 1.00 66.19 679 ILE A O 1
ATOM 5696 N N . LEU A 1 680 ? 38.535 5.563 -47.070 1.00 69.12 680 LEU A N 1
ATOM 5697 C CA . LEU A 1 680 ? 37.232 6.105 -46.730 1.00 69.12 680 LEU A CA 1
ATOM 5698 C C . LEU A 1 680 ? 36.970 5.807 -45.255 1.00 69.12 680 LEU A C 1
ATOM 5700 O O . LEU A 1 680 ? 36.781 4.654 -44.868 1.00 69.12 680 LEU A O 1
ATOM 5704 N N . LYS A 1 681 ? 36.943 6.848 -44.431 1.00 75.88 681 LYS A N 1
ATOM 5705 C CA . LYS A 1 681 ? 36.700 6.741 -42.995 1.00 75.88 681 LYS A CA 1
ATOM 5706 C C . LYS A 1 681 ? 35.249 7.074 -42.699 1.00 75.88 681 LYS A C 1
ATOM 5708 O O . LYS A 1 681 ? 34.815 8.186 -42.963 1.00 75.88 681 LYS A O 1
ATOM 5713 N N . VAL A 1 682 ? 34.501 6.133 -42.132 1.00 74.50 682 VAL A N 1
ATOM 5714 C CA . VAL A 1 682 ? 33.109 6.323 -41.705 1.00 74.50 682 VAL A CA 1
ATOM 5715 C C . VAL A 1 682 ? 33.045 6.258 -40.188 1.00 74.50 682 VAL A C 1
ATOM 5717 O O . VAL A 1 682 ? 33.348 5.230 -39.595 1.00 74.50 682 VAL A O 1
ATOM 5720 N N . THR A 1 683 ? 32.618 7.341 -39.555 1.00 77.88 683 THR A N 1
ATOM 5721 C CA . THR A 1 683 ? 32.366 7.413 -38.116 1.00 77.88 683 THR A CA 1
ATOM 5722 C C . THR A 1 683 ? 30.865 7.477 -37.876 1.00 77.88 683 THR A C 1
ATOM 5724 O O . THR A 1 683 ? 30.196 8.370 -38.388 1.00 77.88 683 THR A O 1
ATOM 5727 N N . ILE A 1 684 ? 30.340 6.545 -37.089 1.00 76.38 684 ILE A N 1
ATOM 5728 C CA . ILE A 1 684 ? 28.938 6.478 -36.679 1.00 76.38 684 ILE A CA 1
ATOM 5729 C C . ILE A 1 684 ? 28.889 6.675 -35.173 1.00 76.38 684 ILE A C 1
ATOM 5731 O O . ILE A 1 684 ? 29.526 5.922 -34.444 1.00 76.38 684 ILE A O 1
ATOM 5735 N N . LYS A 1 685 ? 28.128 7.660 -34.713 1.00 80.06 685 LYS A N 1
ATOM 5736 C CA . LYS A 1 685 ? 27.838 7.904 -33.304 1.00 80.06 685 LYS A CA 1
ATOM 5737 C C . LYS A 1 685 ? 26.323 7.879 -33.105 1.00 80.06 685 LYS A C 1
ATOM 5739 O O . LYS A 1 685 ? 25.628 8.817 -33.494 1.00 80.06 685 LYS A O 1
ATOM 5744 N N . SER A 1 686 ? 25.799 6.776 -32.574 1.00 80.56 686 SER A N 1
ATOM 5745 C CA . SER A 1 686 ? 24.353 6.562 -32.403 1.00 80.56 686 SER A CA 1
ATOM 5746 C C . SER A 1 686 ? 24.051 5.506 -31.336 1.00 80.56 686 SER A C 1
ATOM 5748 O O . SER A 1 686 ? 24.898 4.670 -31.039 1.00 80.56 686 SER A O 1
ATOM 5750 N N . GLU A 1 687 ? 22.828 5.526 -30.797 1.00 83.06 687 GLU A N 1
ATOM 5751 C CA . GLU A 1 687 ? 22.264 4.410 -30.023 1.00 83.06 687 GLU A CA 1
ATOM 5752 C C . GLU A 1 687 ? 21.853 3.229 -30.913 1.00 83.06 687 GLU A C 1
ATOM 5754 O O . GLU A 1 687 ? 21.813 2.086 -30.457 1.00 83.06 687 GLU A O 1
ATOM 5759 N N . SER A 1 688 ? 21.512 3.491 -32.176 1.00 85.06 688 SER A N 1
ATOM 5760 C CA . SER A 1 688 ? 21.057 2.475 -33.119 1.00 85.06 688 SER A CA 1
ATOM 5761 C C . SER A 1 688 ? 22.182 1.994 -34.017 1.00 85.06 688 SER A C 1
ATOM 5763 O O . SER A 1 688 ? 23.060 2.747 -34.435 1.00 85.06 688 SER A O 1
ATOM 5765 N N . ASP A 1 689 ? 22.101 0.720 -34.384 1.00 80.12 689 ASP A N 1
ATOM 5766 C CA . ASP A 1 689 ? 23.004 0.145 -35.367 1.00 80.12 689 ASP A CA 1
ATOM 5767 C C . ASP A 1 689 ? 22.647 0.581 -36.779 1.00 80.12 689 ASP A C 1
ATOM 5769 O O . ASP A 1 689 ? 21.473 0.615 -37.144 1.00 80.12 689 ASP A O 1
ATOM 5773 N N . TYR A 1 690 ? 23.669 0.832 -37.596 1.00 76.31 690 TYR A N 1
ATOM 5774 C CA . TYR A 1 690 ? 23.504 1.161 -39.006 1.00 76.31 690 TYR A CA 1
ATOM 5775 C C . TYR A 1 690 ? 24.205 0.143 -39.901 1.00 76.31 690 TYR A C 1
ATOM 5777 O O . TYR A 1 690 ? 25.359 -0.219 -39.673 1.00 76.31 690 TYR A O 1
ATOM 5785 N N . SER A 1 691 ? 23.514 -0.272 -40.959 1.00 74.56 691 SER A N 1
ATOM 5786 C CA . SER A 1 691 ? 24.074 -1.066 -42.054 1.00 74.56 691 SER A CA 1
ATOM 5787 C C . SER A 1 691 ? 24.160 -0.229 -43.323 1.00 74.56 691 SER A C 1
ATOM 5789 O O . SER A 1 691 ? 23.287 0.591 -43.596 1.00 74.56 691 SER A O 1
ATOM 5791 N N . ILE A 1 692 ? 25.187 -0.450 -44.140 1.00 72.56 692 ILE A N 1
ATOM 5792 C CA . ILE A 1 692 ? 25.296 0.189 -45.455 1.00 72.56 692 ILE A CA 1
ATOM 5793 C C . ILE A 1 692 ? 24.291 -0.481 -46.406 1.00 72.56 692 ILE A C 1
ATOM 5795 O O . ILE A 1 692 ? 24.362 -1.683 -46.645 1.00 72.56 692 ILE A O 1
ATOM 5799 N N . LEU A 1 693 ? 23.349 0.296 -46.946 1.00 67.00 693 LEU A N 1
ATOM 5800 C CA . LEU A 1 693 ? 22.368 -0.148 -47.946 1.00 67.00 693 LEU A CA 1
ATOM 5801 C C . LEU A 1 693 ? 22.876 -0.019 -49.372 1.00 67.00 693 LEU A C 1
ATOM 5803 O O . LEU A 1 693 ? 22.593 -0.870 -50.214 1.00 67.00 693 LEU A O 1
ATOM 5807 N N . LYS A 1 694 ? 23.557 1.091 -49.658 1.00 65.00 694 LYS A N 1
ATOM 5808 C CA . LYS A 1 694 ? 24.067 1.405 -50.987 1.00 65.00 694 LYS A CA 1
ATOM 5809 C C . LYS A 1 694 ? 25.440 2.030 -50.845 1.00 65.00 694 LYS A C 1
ATOM 5811 O O . LYS A 1 694 ? 25.607 3.041 -50.163 1.00 65.00 694 LYS A O 1
ATOM 5816 N N . PHE A 1 695 ? 26.380 1.425 -51.552 1.00 63.06 695 PHE A N 1
ATOM 5817 C CA . PHE A 1 695 ? 27.710 1.945 -51.792 1.00 63.06 695 PHE A CA 1
ATOM 5818 C C . PHE A 1 695 ? 27.797 2.224 -53.298 1.00 63.06 695 PHE A C 1
ATOM 5820 O O . PHE A 1 695 ? 27.660 1.282 -54.084 1.00 63.06 695 PHE A O 1
ATOM 5827 N N . PRO A 1 696 ? 27.892 3.488 -53.745 1.00 56.59 696 PRO A N 1
ATOM 5828 C CA . PRO A 1 696 ? 27.949 3.792 -55.169 1.00 56.59 696 PRO A CA 1
ATOM 5829 C C . PRO A 1 696 ? 29.089 3.023 -55.849 1.00 56.59 696 PRO A C 1
ATOM 5831 O O . PRO A 1 696 ? 30.160 2.867 -55.269 1.00 56.59 696 PRO A O 1
ATOM 5834 N N . CYS A 1 697 ? 28.835 2.549 -57.074 1.00 59.22 697 CYS A N 1
ATOM 5835 C CA . CYS A 1 697 ? 29.761 1.789 -57.931 1.00 59.22 697 CYS A CA 1
ATOM 5836 C C . CYS A 1 697 ? 30.068 0.333 -57.554 1.00 59.22 697 CYS A C 1
ATOM 5838 O O . CYS A 1 697 ? 30.843 -0.305 -58.262 1.00 59.22 697 CYS A O 1
ATOM 5840 N N . LEU A 1 698 ? 29.452 -0.222 -56.507 1.00 52.47 698 LEU A N 1
ATOM 5841 C CA . LEU A 1 698 ? 29.458 -1.665 -56.246 1.00 52.47 698 LEU A CA 1
ATOM 5842 C C . LEU A 1 698 ? 28.076 -2.236 -56.583 1.00 52.47 698 LEU A C 1
ATOM 5844 O O . LEU A 1 698 ? 27.082 -1.905 -55.934 1.00 52.47 698 LEU A O 1
ATOM 5848 N N . ASN A 1 699 ? 27.991 -3.087 -57.609 1.00 44.56 699 ASN A N 1
ATOM 5849 C CA . ASN A 1 699 ? 26.743 -3.777 -57.939 1.00 44.56 699 ASN A CA 1
ATOM 5850 C C . ASN A 1 699 ? 26.516 -4.962 -56.988 1.00 44.56 699 ASN A C 1
ATOM 5852 O O . ASN A 1 699 ? 27.451 -5.656 -56.581 1.00 44.56 699 ASN A O 1
ATOM 5856 N N . LYS A 1 700 ? 25.244 -5.216 -56.658 1.00 36.78 700 LYS A N 1
ATOM 5857 C CA . LYS A 1 700 ? 24.808 -6.370 -55.860 1.00 36.78 700 LYS A CA 1
ATOM 5858 C C . LYS A 1 700 ? 25.253 -7.655 -56.585 1.00 36.78 700 LYS A C 1
ATOM 5860 O O . LYS A 1 700 ? 24.691 -7.986 -57.623 1.00 36.78 700 LYS A O 1
ATOM 5865 N N . GLY A 1 701 ? 26.297 -8.320 -56.081 1.00 36.00 701 GLY A N 1
ATOM 5866 C CA . GLY A 1 701 ? 26.918 -9.496 -56.715 1.00 36.00 701 GLY A CA 1
ATOM 5867 C C . GLY A 1 701 ? 28.453 -9.540 -56.673 1.00 36.00 701 GLY A C 1
ATOM 5868 O O . GLY A 1 701 ? 29.018 -10.606 -56.876 1.00 36.00 701 GLY A O 1
ATOM 5869 N N . GLN A 1 702 ? 29.135 -8.427 -56.366 1.00 37.56 702 GLN A N 1
ATOM 5870 C CA . GLN A 1 702 ? 30.607 -8.383 -56.225 1.00 37.56 702 GLN A CA 1
ATOM 5871 C C . GLN A 1 702 ? 31.119 -8.544 -54.779 1.00 37.56 702 GLN A C 1
ATOM 5873 O O . GLN A 1 702 ? 32.319 -8.464 -54.539 1.00 37.56 702 GLN A O 1
ATOM 5878 N N . LEU A 1 703 ? 30.229 -8.785 -53.813 1.00 37.88 703 LEU A N 1
ATOM 5879 C CA . LEU A 1 703 ? 30.575 -9.076 -52.419 1.00 37.88 703 LEU A CA 1
ATOM 5880 C C . LEU A 1 703 ? 30.110 -10.500 -52.087 1.00 37.88 703 LEU A C 1
ATOM 5882 O O . LEU A 1 703 ? 28.920 -10.725 -51.873 1.00 37.88 703 LEU A O 1
ATOM 5886 N N . THR A 1 704 ? 31.034 -11.462 -52.077 1.00 30.08 704 THR A N 1
ATOM 5887 C CA . THR A 1 704 ? 30.791 -12.846 -51.627 1.00 30.08 704 THR A CA 1
ATOM 5888 C C . THR A 1 704 ? 31.175 -13.017 -50.157 1.00 30.08 704 THR A C 1
ATOM 5890 O O . THR A 1 704 ? 32.304 -12.724 -49.769 1.00 30.08 704 THR A O 1
ATOM 5893 N N . TYR A 1 705 ? 30.230 -13.519 -49.362 1.00 28.50 705 TYR A N 1
ATOM 5894 C CA . TYR A 1 705 ? 30.358 -13.887 -47.946 1.00 28.50 705 TYR A CA 1
ATOM 5895 C C . TYR A 1 705 ? 30.633 -15.399 -47.866 1.00 28.50 705 TYR A C 1
ATOM 5897 O O . TYR A 1 705 ? 30.009 -16.155 -48.613 1.00 28.50 705 TYR A O 1
ATOM 5905 N N . ASN A 1 706 ? 31.579 -15.856 -47.043 1.00 24.81 706 ASN A N 1
ATOM 5906 C CA . ASN A 1 706 ? 31.842 -17.281 -46.852 1.00 24.81 706 ASN A CA 1
ATOM 5907 C C . ASN A 1 706 ? 32.490 -17.580 -45.496 1.00 24.81 706 ASN A C 1
ATOM 5909 O O . ASN A 1 706 ? 33.481 -16.960 -45.114 1.00 24.81 706 ASN A O 1
ATOM 5913 N N . ASN A 1 707 ? 31.944 -18.583 -44.817 1.00 29.27 707 ASN A N 1
ATOM 5914 C CA . ASN A 1 707 ? 32.196 -18.902 -43.423 1.00 29.27 707 ASN A CA 1
ATOM 5915 C C . ASN A 1 707 ? 32.981 -20.218 -43.309 1.00 29.27 707 ASN A C 1
ATOM 5917 O O . ASN A 1 707 ? 32.401 -21.255 -43.614 1.00 29.27 707 ASN A O 1
ATOM 5921 N N . ASN A 1 708 ? 34.276 -20.202 -42.950 1.00 26.08 708 ASN A N 1
ATOM 5922 C CA . ASN A 1 708 ? 34.983 -21.382 -42.411 1.00 26.08 708 ASN A CA 1
ATOM 5923 C C . ASN A 1 708 ? 36.423 -21.10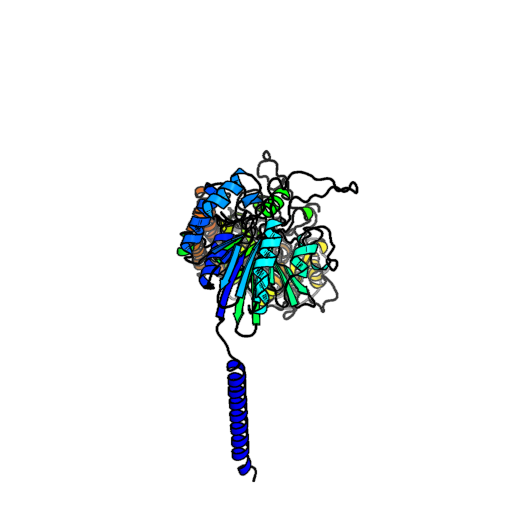5 -41.905 1.00 26.08 708 ASN A C 1
ATOM 5925 O O . ASN A 1 708 ? 37.292 -20.720 -42.679 1.00 26.08 708 ASN A O 1
ATOM 5929 N N . LEU A 1 709 ? 36.631 -21.479 -40.630 1.00 29.86 709 LEU A N 1
ATOM 5930 C CA . LEU A 1 709 ? 37.796 -22.140 -39.994 1.00 29.86 709 LEU A CA 1
ATOM 5931 C C . LEU A 1 709 ? 39.152 -21.410 -39.797 1.00 29.86 709 LEU A C 1
ATOM 5933 O O . LEU A 1 709 ? 39.854 -21.093 -40.744 1.00 29.86 709 LEU A O 1
ATOM 5937 N N . GLY A 1 710 ? 39.543 -21.302 -38.513 1.00 29.09 710 GLY A N 1
ATOM 5938 C CA . GLY A 1 710 ? 40.734 -21.910 -37.872 1.00 29.09 710 GLY A CA 1
ATOM 5939 C C . GLY A 1 710 ? 42.151 -21.725 -38.450 1.00 29.09 710 GLY A C 1
ATOM 5940 O O . GLY A 1 710 ? 42.425 -22.141 -39.568 1.00 29.09 710 GLY A O 1
ATOM 5941 N N . GLY A 1 711 ? 43.089 -21.273 -37.602 1.00 25.48 711 GLY A N 1
ATOM 5942 C CA . GLY A 1 711 ? 44.540 -21.477 -37.781 1.00 25.48 711 GLY A CA 1
ATOM 5943 C C . GLY A 1 711 ? 45.420 -20.317 -37.293 1.00 25.48 711 GLY A C 1
ATOM 5944 O O . GLY A 1 711 ? 45.182 -19.170 -37.662 1.00 25.48 711 GLY A O 1
ATOM 5945 N N . ASP A 1 712 ? 46.420 -20.631 -36.462 1.00 31.45 712 ASP A N 1
ATOM 5946 C CA . ASP A 1 712 ? 47.359 -19.711 -35.799 1.00 31.45 712 ASP A CA 1
ATOM 5947 C C . ASP A 1 712 ? 48.317 -18.963 -36.746 1.00 31.45 712 ASP A C 1
ATOM 5949 O O . ASP A 1 712 ? 48.750 -19.489 -37.770 1.00 31.45 712 ASP A O 1
ATOM 5953 N N . LEU A 1 713 ? 48.702 -17.744 -36.344 1.00 26.05 713 LEU A N 1
ATOM 5954 C CA . LEU A 1 713 ? 49.746 -16.921 -36.969 1.00 26.05 713 LEU A CA 1
ATOM 5955 C C . LEU A 1 713 ? 50.623 -16.266 -35.889 1.00 26.05 713 LEU A C 1
ATOM 5957 O O . LEU A 1 713 ? 50.130 -15.468 -35.075 1.00 26.05 713 LEU A O 1
ATOM 5961 N N . GLU A 1 714 ? 51.909 -16.624 -35.920 1.00 28.00 714 GLU A N 1
ATOM 5962 C CA . GLU A 1 714 ? 53.025 -16.042 -35.169 1.00 28.00 714 GLU A CA 1
ATOM 5963 C C . GLU A 1 714 ? 53.648 -14.833 -35.892 1.00 28.00 714 GLU A C 1
ATOM 5965 O O . GLU A 1 714 ? 53.656 -14.747 -37.117 1.00 28.00 714 GLU A O 1
ATOM 5970 N N . GLU A 1 715 ? 54.171 -13.934 -35.052 1.00 29.72 715 GLU A N 1
ATOM 5971 C CA . GLU A 1 715 ? 55.152 -12.865 -35.291 1.00 29.72 715 GLU A CA 1
ATOM 5972 C C . GLU A 1 715 ? 54.853 -11.773 -36.331 1.00 29.72 715 GLU A C 1
ATOM 5974 O O . GLU A 1 715 ? 55.298 -11.839 -37.464 1.00 29.72 715 GLU A O 1
ATOM 5979 N N . TYR A 1 716 ? 54.216 -10.684 -35.872 1.00 27.59 716 TYR A N 1
ATOM 5980 C CA . TYR A 1 716 ? 54.764 -9.314 -35.911 1.00 27.59 716 TYR A CA 1
ATOM 5981 C C . TYR A 1 716 ? 54.085 -8.474 -34.811 1.00 27.59 716 TYR A C 1
ATOM 5983 O O . TYR A 1 716 ? 52.870 -8.513 -34.615 1.00 27.59 716 TYR A O 1
ATOM 5991 N N . SER A 1 717 ? 54.889 -7.735 -34.049 1.00 28.53 717 SER A N 1
ATOM 5992 C CA . SER A 1 717 ? 54.473 -6.856 -32.955 1.00 28.53 717 SER A CA 1
ATOM 5993 C C . SER A 1 717 ? 53.669 -5.641 -33.442 1.00 28.53 717 SER A C 1
ATOM 5995 O O . SER A 1 717 ? 54.104 -4.946 -34.357 1.00 28.53 717 SER A O 1
ATOM 5997 N N . ASN A 1 718 ? 52.588 -5.351 -32.707 1.00 24.81 718 ASN A N 1
ATOM 5998 C CA . ASN A 1 718 ? 51.692 -4.181 -32.734 1.00 24.81 718 ASN A CA 1
ATOM 5999 C C . ASN A 1 718 ? 50.406 -4.298 -33.585 1.00 24.81 718 ASN A C 1
ATOM 6001 O O . ASN A 1 718 ? 50.327 -3.864 -34.728 1.00 24.81 718 ASN A O 1
ATOM 6005 N N . PHE A 1 719 ? 49.378 -4.780 -32.866 1.00 27.41 719 PHE A N 1
ATOM 6006 C CA . PHE A 1 719 ? 47.919 -4.698 -33.053 1.00 27.41 719 PHE A CA 1
ATOM 6007 C C . PHE A 1 719 ? 47.225 -5.695 -34.006 1.00 27.41 719 PHE A C 1
ATOM 6009 O O . PHE A 1 719 ? 47.027 -5.457 -35.191 1.00 27.41 719 PHE A O 1
ATOM 6016 N N . LYS A 1 720 ? 46.724 -6.784 -33.392 1.00 26.98 720 LYS A N 1
ATOM 6017 C CA . LYS A 1 720 ? 45.578 -7.601 -33.839 1.00 26.98 720 LYS A CA 1
ATOM 6018 C C . LYS A 1 720 ? 44.262 -6.945 -33.392 1.00 26.98 720 LYS A C 1
ATOM 6020 O O . LYS A 1 720 ? 44.089 -6.763 -32.190 1.00 26.98 720 LYS A O 1
ATOM 6025 N N . ILE A 1 721 ? 43.302 -6.750 -34.305 1.00 26.75 721 ILE A N 1
ATOM 6026 C CA . ILE A 1 721 ? 41.859 -6.934 -34.037 1.00 26.75 721 ILE A CA 1
ATOM 6027 C C . ILE A 1 721 ? 41.191 -7.503 -35.295 1.00 26.75 721 ILE A C 1
ATOM 6029 O O . ILE A 1 721 ? 41.076 -6.788 -36.283 1.00 26.75 721 ILE A O 1
ATOM 6033 N N . TYR A 1 722 ? 40.671 -8.735 -35.217 1.00 26.66 722 TYR A N 1
ATOM 6034 C CA . TYR A 1 722 ? 39.567 -9.222 -36.058 1.00 26.66 722 TYR A CA 1
ATOM 6035 C C . TYR A 1 722 ? 38.740 -10.298 -35.325 1.00 26.66 722 TYR A C 1
ATOM 6037 O O . TYR A 1 722 ? 39.307 -11.188 -34.698 1.00 26.66 722 TYR A O 1
ATOM 6045 N N . ASN A 1 723 ? 37.405 -10.202 -35.420 1.00 28.55 723 ASN A N 1
ATOM 6046 C CA . ASN A 1 723 ? 36.543 -11.227 -36.039 1.00 28.55 723 ASN A CA 1
ATOM 6047 C C . ASN A 1 723 ? 35.287 -10.512 -36.598 1.00 28.55 723 ASN A C 1
ATOM 6049 O O . ASN A 1 723 ? 34.713 -9.678 -35.897 1.00 28.55 723 ASN A O 1
ATOM 6053 N N . VAL A 1 724 ? 34.890 -10.606 -37.878 1.00 41.34 724 VAL A N 1
ATOM 6054 C CA . VAL A 1 724 ? 34.898 -11.729 -38.849 1.00 41.34 724 VAL A CA 1
ATOM 6055 C C . VAL A 1 724 ? 33.962 -12.828 -38.378 1.00 41.34 724 VAL A C 1
ATOM 6057 O O . VAL A 1 724 ? 34.368 -13.643 -37.565 1.00 41.34 724 VAL A O 1
ATOM 6060 N N . GLU A 1 725 ? 32.727 -12.863 -38.877 1.00 33.62 725 GLU A N 1
ATOM 6061 C CA . GLU A 1 725 ? 31.909 -14.072 -38.717 1.00 33.62 725 GLU A CA 1
ATOM 6062 C C . GLU A 1 725 ? 31.517 -14.755 -40.027 1.00 33.62 725 GLU A C 1
ATOM 6064 O O . GLU A 1 725 ? 31.040 -15.870 -39.928 1.00 33.62 725 GLU A O 1
ATOM 6069 N N . ASP A 1 726 ? 31.846 -14.235 -41.228 1.00 33.72 726 ASP A N 1
ATOM 6070 C CA . ASP A 1 726 ? 31.774 -15.060 -42.456 1.00 33.72 726 ASP A CA 1
ATOM 6071 C C . ASP A 1 726 ? 32.535 -14.495 -43.707 1.00 33.72 726 ASP A C 1
ATOM 6073 O O . ASP A 1 726 ? 31.942 -14.322 -44.774 1.00 33.72 726 ASP A O 1
ATOM 6077 N N . LEU A 1 727 ? 33.838 -14.175 -43.679 1.00 31.50 727 LEU A N 1
ATOM 6078 C CA . LEU A 1 727 ? 34.531 -13.694 -44.908 1.00 31.50 727 LEU A CA 1
ATOM 6079 C C . LEU A 1 727 ? 35.569 -14.685 -45.492 1.00 31.50 727 LEU A C 1
ATOM 6081 O O . LEU A 1 727 ? 36.410 -15.170 -44.737 1.00 31.50 727 LEU A O 1
ATOM 6085 N N . PRO A 1 728 ? 35.571 -14.948 -46.827 1.00 28.67 728 PRO A N 1
ATOM 6086 C CA . PRO A 1 728 ? 36.507 -15.867 -47.483 1.00 28.67 728 PRO A CA 1
ATOM 6087 C C . PRO A 1 728 ? 37.906 -15.279 -47.717 1.00 28.67 728 PRO A C 1
ATOM 6089 O O . PRO A 1 728 ? 38.088 -14.072 -47.877 1.00 28.67 728 PRO A O 1
ATOM 6092 N N . VAL A 1 729 ? 38.867 -16.195 -47.890 1.00 31.22 729 VAL A N 1
ATOM 6093 C CA . VAL A 1 729 ? 40.336 -16.047 -48.035 1.00 31.22 729 VAL A CA 1
ATOM 6094 C C . VAL A 1 729 ? 40.813 -15.244 -49.273 1.00 31.22 729 VAL A C 1
ATOM 6096 O O . VAL A 1 729 ? 41.987 -15.263 -49.610 1.00 31.22 729 VAL A O 1
ATOM 6099 N N . PHE A 1 730 ? 39.961 -14.463 -49.946 1.00 35.47 730 PHE A N 1
ATOM 6100 C CA . PHE A 1 730 ? 40.402 -13.614 -51.068 1.00 35.47 730 PHE A CA 1
ATOM 6101 C C . PHE A 1 730 ? 40.006 -12.136 -50.990 1.00 35.47 730 PHE A C 1
ATOM 6103 O O . PHE A 1 730 ? 39.923 -11.502 -52.027 1.00 35.47 730 PHE A O 1
ATOM 6110 N N . TRP A 1 731 ? 39.794 -11.553 -49.803 1.00 36.59 731 TRP A N 1
ATOM 6111 C CA . TRP A 1 731 ? 39.624 -10.089 -49.645 1.00 36.59 731 TRP A CA 1
ATOM 6112 C C . TRP A 1 731 ? 40.205 -9.527 -48.329 1.00 36.59 731 TRP A C 1
ATOM 6114 O O . TRP A 1 731 ? 39.707 -8.544 -47.787 1.00 36.59 731 TRP A O 1
ATOM 6124 N N . SER A 1 732 ? 41.305 -10.089 -47.819 1.00 30.80 732 SER A N 1
ATOM 6125 C CA . SER A 1 732 ? 41.992 -9.606 -46.604 1.00 30.80 732 SER A CA 1
ATOM 6126 C C . SER A 1 732 ? 42.764 -8.280 -46.765 1.00 30.80 732 SER A C 1
ATOM 6128 O O . SER A 1 732 ? 43.429 -7.857 -45.827 1.00 30.80 732 SER A O 1
ATOM 6130 N N . ASN A 1 733 ? 42.678 -7.599 -47.917 1.00 34.72 733 ASN A N 1
ATOM 6131 C CA . ASN A 1 733 ? 43.490 -6.410 -48.230 1.00 34.72 733 ASN A CA 1
ATOM 6132 C C . ASN A 1 733 ? 42.740 -5.059 -48.209 1.00 34.72 733 ASN A C 1
ATOM 6134 O O . ASN A 1 733 ? 43.351 -4.047 -48.545 1.00 34.72 733 ASN A O 1
ATOM 6138 N N . TYR A 1 734 ? 41.446 -4.996 -47.850 1.00 41.72 734 TYR A N 1
ATOM 6139 C CA . TYR A 1 734 ? 40.633 -3.795 -48.147 1.00 41.72 734 TYR A CA 1
ATOM 6140 C C . TYR A 1 734 ? 39.805 -3.186 -46.998 1.00 41.72 734 TYR A C 1
ATOM 6142 O O . TYR A 1 734 ? 39.141 -2.172 -47.210 1.00 41.72 734 TYR A O 1
ATOM 6150 N N . ILE A 1 735 ? 39.820 -3.729 -45.776 1.00 39.25 735 ILE A N 1
ATOM 6151 C CA . ILE A 1 735 ? 39.046 -3.158 -44.655 1.00 39.25 735 ILE A CA 1
ATOM 6152 C C . ILE A 1 735 ? 39.843 -3.283 -43.354 1.00 39.25 735 ILE A C 1
ATOM 6154 O O . ILE A 1 735 ? 40.147 -4.394 -42.934 1.00 39.25 735 ILE A O 1
ATOM 6158 N N . GLN A 1 736 ? 40.122 -2.153 -42.698 1.00 38.59 736 GLN A N 1
ATOM 6159 C CA . GLN A 1 736 ? 40.705 -2.103 -41.355 1.00 38.59 736 GLN A CA 1
ATOM 6160 C C . GLN A 1 736 ? 39.687 -1.448 -40.413 1.00 38.59 736 GLN A C 1
ATOM 6162 O O . GLN A 1 736 ? 39.223 -0.334 -40.647 1.00 38.59 736 GLN A O 1
ATOM 6167 N N . VAL A 1 737 ? 39.280 -2.146 -39.354 1.00 38.50 737 VAL A N 1
ATOM 6168 C CA . VAL A 1 737 ? 38.266 -1.641 -38.414 1.00 38.50 737 VAL A CA 1
ATOM 6169 C C . VAL A 1 737 ? 38.934 -1.287 -37.092 1.00 38.50 737 VAL A C 1
ATOM 6171 O O . VAL A 1 737 ? 39.246 -2.176 -36.305 1.00 38.50 737 VAL A O 1
ATOM 6174 N N . ASP A 1 738 ? 39.081 0.008 -36.819 1.00 36.06 738 ASP A N 1
ATOM 6175 C CA . ASP A 1 738 ? 39.524 0.500 -35.514 1.00 36.06 738 ASP A CA 1
ATOM 6176 C C . ASP A 1 738 ? 38.302 0.838 -34.652 1.00 36.06 738 ASP A C 1
ATOM 6178 O O . ASP A 1 738 ? 37.661 1.883 -34.804 1.00 36.06 738 ASP A O 1
ATOM 6182 N N . LYS A 1 739 ? 37.956 -0.058 -33.722 1.00 38.47 739 LYS A N 1
ATOM 6183 C CA . LYS A 1 739 ? 36.948 0.226 -32.692 1.00 38.47 739 LYS A CA 1
ATOM 6184 C C . LYS A 1 739 ? 37.620 0.915 -31.510 1.00 38.47 739 LYS A C 1
ATOM 6186 O O . LYS A 1 739 ? 38.278 0.262 -30.706 1.00 38.47 739 LYS A O 1
ATOM 6191 N N . VAL A 1 740 ? 37.412 2.221 -31.378 1.00 33.88 740 VAL A N 1
ATOM 6192 C CA . VAL A 1 740 ? 37.738 2.956 -30.151 1.00 33.88 740 VAL A CA 1
ATOM 6193 C C . VAL A 1 740 ? 36.448 3.108 -29.355 1.00 33.88 740 VAL A C 1
ATOM 6195 O O . VAL A 1 740 ? 35.572 3.878 -29.739 1.00 33.88 740 VAL A O 1
ATOM 6198 N N . TYR A 1 741 ? 36.319 2.350 -28.265 1.00 34.88 741 TYR A N 1
ATOM 6199 C CA . TYR A 1 741 ? 35.264 2.584 -27.284 1.00 34.88 741 TYR A CA 1
ATOM 6200 C C . TYR A 1 741 ? 35.592 3.880 -26.547 1.00 34.88 741 TYR A C 1
ATOM 6202 O O . TYR A 1 741 ? 36.570 3.931 -25.802 1.00 34.88 741 TYR A O 1
ATOM 6210 N N . ASP A 1 742 ? 34.799 4.927 -26.771 1.00 31.22 742 ASP A N 1
ATOM 6211 C CA . ASP A 1 742 ? 34.868 6.125 -25.939 1.00 31.22 742 ASP A CA 1
ATOM 6212 C C . ASP A 1 742 ? 34.321 5.745 -24.557 1.00 31.22 742 ASP A C 1
ATOM 6214 O O . ASP A 1 742 ? 33.128 5.484 -24.372 1.00 31.22 742 ASP A O 1
ATOM 6218 N N . SER A 1 743 ? 35.237 5.544 -23.614 1.00 30.73 743 SER A N 1
ATOM 6219 C CA . SER A 1 743 ? 34.919 5.132 -22.257 1.00 30.73 743 SER A CA 1
ATOM 6220 C C . SER A 1 743 ? 34.130 6.242 -21.565 1.00 30.73 743 SER A C 1
ATOM 6222 O O . SER A 1 743 ? 34.592 7.377 -21.534 1.00 30.73 743 SER A O 1
ATOM 6224 N N . TYR A 1 744 ? 33.013 5.862 -20.940 1.00 34.38 744 TYR A N 1
ATOM 6225 C CA . TYR A 1 744 ? 32.083 6.680 -20.146 1.00 34.38 744 TYR A CA 1
ATOM 6226 C C . TYR A 1 744 ? 30.961 7.399 -20.930 1.00 34.38 744 TYR A C 1
ATOM 6228 O O . TYR A 1 744 ? 31.097 8.518 -21.410 1.00 34.38 744 TYR A O 1
ATOM 6236 N N . TYR A 1 745 ? 29.782 6.760 -20.932 1.00 39.91 745 TYR A N 1
ATOM 6237 C CA . TYR A 1 745 ? 28.444 7.380 -20.999 1.00 39.91 745 TYR A CA 1
ATOM 6238 C C . TYR A 1 745 ? 28.097 8.286 -22.199 1.00 39.91 745 TYR A C 1
ATOM 6240 O O . TYR A 1 745 ? 27.169 9.087 -22.101 1.00 39.91 745 TYR A O 1
ATOM 6248 N N . SER A 1 746 ? 28.752 8.131 -23.351 1.00 43.31 746 SER A N 1
ATOM 6249 C CA . SER A 1 746 ? 28.367 8.817 -24.593 1.00 43.31 746 SER A CA 1
ATOM 6250 C C . SER A 1 746 ? 28.013 7.823 -25.707 1.00 43.31 746 SER A C 1
ATOM 6252 O O . SER A 1 746 ? 28.491 6.690 -25.696 1.00 43.31 746 SER A O 1
ATOM 6254 N N . LEU A 1 747 ? 27.118 8.239 -26.620 1.00 51.81 747 LEU A N 1
ATOM 6255 C CA . LEU A 1 747 ? 26.668 7.494 -27.810 1.00 51.81 747 LEU A CA 1
ATOM 6256 C C . LEU A 1 747 ? 27.800 6.642 -28.409 1.00 51.81 747 LEU A C 1
ATOM 6258 O O . LEU A 1 747 ? 28.891 7.168 -28.641 1.00 51.81 747 LEU A O 1
ATOM 6262 N N . GLU A 1 748 ? 27.535 5.362 -28.696 1.00 58.53 748 GLU A N 1
ATOM 6263 C CA . GLU A 1 748 ? 28.550 4.434 -29.206 1.00 58.53 748 GLU A CA 1
ATOM 6264 C C . GLU A 1 748 ? 29.164 4.988 -30.496 1.00 58.53 748 GLU A C 1
ATOM 6266 O O . GLU A 1 748 ? 28.497 5.106 -31.526 1.00 58.53 748 GLU A O 1
ATOM 6271 N N . LYS A 1 749 ? 30.448 5.358 -30.431 1.00 64.44 749 LYS A N 1
ATOM 6272 C CA . LYS A 1 749 ? 31.218 5.831 -31.578 1.00 64.44 749 LYS A CA 1
ATOM 6273 C C . LYS A 1 749 ? 31.923 4.645 -32.222 1.00 64.44 749 LYS A C 1
ATOM 6275 O O . LYS A 1 749 ? 32.911 4.141 -31.703 1.00 64.44 749 LYS A O 1
ATOM 6280 N N . THR A 1 750 ? 31.447 4.221 -33.384 1.00 64.25 750 THR A N 1
ATOM 6281 C CA . THR A 1 750 ? 32.113 3.203 -34.200 1.00 64.25 750 THR A CA 1
ATOM 6282 C C . THR A 1 750 ? 32.776 3.861 -35.401 1.00 64.25 750 THR A C 1
ATOM 6284 O O . THR A 1 750 ? 32.130 4.613 -36.126 1.00 64.25 750 THR A O 1
ATOM 6287 N N . THR A 1 751 ? 34.058 3.576 -35.627 1.00 63.28 751 THR A N 1
ATOM 6288 C CA . THR A 1 751 ? 34.788 4.042 -36.813 1.00 63.28 751 THR A CA 1
ATOM 6289 C C . THR A 1 751 ? 35.132 2.853 -37.706 1.00 63.28 751 THR A C 1
ATOM 6291 O O . THR A 1 751 ? 35.614 1.827 -37.235 1.00 63.28 751 THR A O 1
ATOM 6294 N N . TYR A 1 752 ? 34.871 2.989 -39.000 1.00 64.62 752 TYR A N 1
ATOM 6295 C CA . TYR A 1 752 ? 35.194 2.018 -40.036 1.00 64.62 752 TYR A CA 1
ATOM 6296 C C . TYR A 1 752 ? 36.156 2.670 -41.026 1.00 64.62 752 TYR A C 1
ATOM 6298 O O . TYR A 1 752 ? 35.834 3.731 -41.561 1.00 64.62 752 TYR A O 1
ATOM 6306 N N . ASN A 1 753 ? 37.302 2.044 -41.298 1.00 60.19 753 ASN A N 1
ATOM 6307 C CA . ASN A 1 753 ? 38.206 2.485 -42.357 1.00 60.19 753 ASN A CA 1
ATOM 6308 C C . ASN A 1 753 ? 38.121 1.490 -43.523 1.00 60.19 753 ASN A C 1
ATOM 6310 O O . ASN A 1 753 ? 38.499 0.322 -43.413 1.00 60.19 753 ASN A O 1
ATOM 6314 N N . PHE A 1 754 ? 37.603 1.953 -44.655 1.00 61.69 754 PHE A N 1
ATOM 6315 C CA . PHE A 1 754 ? 37.553 1.186 -45.896 1.00 61.69 754 PHE A CA 1
ATOM 6316 C C . PHE A 1 754 ? 38.728 1.610 -46.774 1.00 61.69 754 PHE A C 1
ATOM 6318 O O . PHE A 1 754 ? 38.878 2.795 -47.059 1.00 61.69 754 PHE A O 1
ATOM 6325 N N . ILE A 1 755 ? 39.553 0.667 -47.219 1.00 61.06 755 ILE A N 1
ATOM 6326 C CA . ILE A 1 755 ? 40.609 0.935 -48.198 1.00 61.06 755 ILE A CA 1
ATOM 6327 C C . ILE A 1 755 ? 40.010 0.644 -49.571 1.00 61.06 755 ILE A C 1
ATOM 6329 O O . ILE A 1 755 ? 39.596 -0.478 -49.847 1.00 61.06 755 ILE A O 1
ATOM 6333 N N . LEU A 1 756 ? 39.934 1.654 -50.430 1.00 60.50 756 LEU A N 1
ATOM 6334 C CA . LEU A 1 756 ? 39.326 1.541 -51.753 1.00 60.50 756 LEU A CA 1
ATOM 6335 C C . LEU A 1 756 ? 40.377 1.741 -52.846 1.00 60.50 756 LEU A C 1
ATOM 6337 O O . LEU A 1 756 ? 41.323 2.519 -52.700 1.00 60.50 756 LEU A O 1
ATOM 6341 N N . ASP A 1 757 ? 40.189 1.063 -53.979 1.00 59.47 757 ASP A N 1
ATOM 6342 C CA . ASP A 1 757 ? 40.958 1.369 -55.184 1.00 59.47 757 ASP A CA 1
ATOM 6343 C C . ASP A 1 757 ? 40.678 2.818 -55.629 1.00 59.47 757 ASP A C 1
ATOM 6345 O O . ASP A 1 757 ? 39.566 3.330 -55.499 1.00 59.47 757 ASP A O 1
ATOM 6349 N N . SER A 1 758 ? 41.690 3.468 -56.193 1.00 62.91 758 SER A N 1
ATOM 6350 C CA . SER A 1 758 ? 41.635 4.782 -56.838 1.00 62.91 758 SER A CA 1
ATOM 6351 C C . SER A 1 758 ? 40.428 4.976 -57.769 1.00 62.91 758 SER A C 1
ATOM 6353 O O . SER A 1 758 ? 39.780 6.023 -57.720 1.00 62.91 758 SER A O 1
ATOM 6355 N N . ASN A 1 759 ? 40.061 3.953 -58.546 1.00 62.69 759 ASN A N 1
ATOM 6356 C CA . ASN A 1 759 ? 38.895 4.002 -59.431 1.00 62.69 759 ASN A CA 1
ATOM 6357 C C . ASN A 1 759 ? 37.569 4.058 -58.651 1.00 62.69 759 ASN A C 1
ATOM 6359 O O . ASN A 1 759 ? 36.680 4.829 -59.006 1.00 62.69 759 ASN A O 1
ATOM 6363 N N . LEU A 1 760 ? 37.453 3.311 -57.548 1.00 62.16 760 LEU A N 1
ATOM 6364 C CA . LEU A 1 760 ? 36.285 3.340 -56.660 1.00 62.16 760 LEU A CA 1
ATOM 6365 C C . LEU A 1 760 ? 36.217 4.662 -55.879 1.00 62.16 760 LEU A C 1
ATOM 6367 O O . LEU A 1 760 ? 35.153 5.268 -55.781 1.00 62.16 760 LEU A O 1
ATOM 6371 N N . MET A 1 761 ? 37.354 5.178 -55.398 1.00 65.56 761 MET A N 1
ATOM 6372 C CA . MET A 1 761 ? 37.424 6.465 -54.687 1.00 65.56 761 MET A CA 1
ATOM 6373 C C . MET A 1 761 ? 36.851 7.635 -55.496 1.00 65.56 761 MET A C 1
ATOM 6375 O O . MET A 1 761 ? 36.239 8.544 -54.921 1.00 65.56 761 MET A O 1
ATOM 6379 N N . SER A 1 762 ? 37.029 7.608 -56.820 1.00 68.69 762 SER A N 1
ATOM 6380 C CA . SER A 1 762 ? 36.551 8.654 -57.730 1.00 68.69 762 SER A CA 1
ATOM 6381 C C . SER A 1 762 ? 35.024 8.719 -57.860 1.00 68.69 762 SER A C 1
ATOM 6383 O O . SER A 1 762 ? 34.488 9.758 -58.235 1.00 68.69 762 SER A O 1
ATOM 6385 N N . CYS A 1 763 ? 34.315 7.636 -57.530 1.00 70.44 763 CYS A N 1
ATOM 6386 C CA . CYS A 1 763 ? 32.902 7.488 -57.866 1.00 70.44 763 CYS A CA 1
ATOM 6387 C C . CYS A 1 763 ? 31.977 7.313 -56.640 1.00 70.44 763 CYS A C 1
ATOM 6389 O O . CYS A 1 763 ? 30.757 7.462 -56.751 1.00 70.44 763 CYS A O 1
ATOM 6391 N N . VAL A 1 764 ? 32.533 7.069 -55.447 1.00 71.12 764 VAL A N 1
ATOM 6392 C CA . VAL A 1 764 ? 31.782 7.096 -54.179 1.00 71.12 764 VAL A CA 1
ATOM 6393 C C . VAL A 1 764 ? 31.567 8.555 -53.761 1.00 71.12 764 VAL A C 1
ATOM 6395 O O . VAL A 1 764 ? 32.450 9.158 -53.166 1.00 71.12 764 VAL A O 1
ATOM 6398 N N . ASN A 1 765 ? 30.410 9.141 -54.072 1.00 80.44 765 ASN A N 1
ATOM 6399 C CA . ASN A 1 765 ? 30.077 10.537 -53.714 1.00 80.44 765 ASN A CA 1
ATOM 6400 C C . ASN A 1 765 ? 29.053 10.648 -52.570 1.00 80.44 765 ASN A C 1
ATOM 6402 O O . ASN A 1 765 ? 28.856 11.712 -51.989 1.00 80.44 765 ASN A O 1
ATOM 6406 N N . GLU A 1 766 ? 28.399 9.538 -52.238 1.00 84.25 766 GLU A N 1
ATOM 6407 C CA . GLU A 1 766 ? 27.454 9.422 -51.133 1.00 84.25 766 GLU A CA 1
ATOM 6408 C C . GLU A 1 766 ? 27.467 7.992 -50.584 1.00 84.25 766 GLU A C 1
ATOM 6410 O O . GLU A 1 766 ? 27.880 7.065 -51.272 1.00 84.25 766 GLU A O 1
ATOM 6415 N N . ILE A 1 767 ? 26.991 7.783 -49.362 1.00 78.00 767 ILE A N 1
ATOM 6416 C CA . ILE A 1 767 ? 26.766 6.458 -48.780 1.00 78.00 767 ILE A CA 1
ATOM 6417 C C . ILE A 1 767 ? 25.369 6.450 -48.174 1.00 78.00 767 ILE A C 1
ATOM 6419 O O . ILE A 1 767 ? 24.984 7.384 -47.468 1.00 78.00 767 ILE A O 1
ATOM 6423 N N . VAL A 1 768 ? 24.604 5.394 -48.448 1.00 78.81 768 VAL A N 1
ATOM 6424 C CA . VAL A 1 768 ? 23.257 5.227 -47.896 1.00 78.81 768 VAL A CA 1
ATOM 6425 C C . VAL A 1 768 ? 23.301 4.192 -46.785 1.00 78.81 768 VAL A C 1
ATOM 6427 O O . VAL A 1 768 ? 23.683 3.046 -47.016 1.00 78.81 768 VAL A O 1
ATOM 6430 N N . PHE A 1 769 ? 22.859 4.582 -45.598 1.00 80.81 769 PHE A N 1
ATOM 6431 C CA . PHE A 1 769 ? 22.767 3.738 -44.416 1.00 80.81 769 PHE A CA 1
ATOM 6432 C C . PHE A 1 769 ? 21.305 3.420 -44.093 1.00 80.81 769 PHE A C 1
ATOM 6434 O O . PHE A 1 769 ? 20.434 4.274 -44.247 1.00 80.81 769 PHE A O 1
ATOM 6441 N N . LYS A 1 770 ? 21.045 2.207 -43.603 1.00 82.25 770 LYS A N 1
ATOM 6442 C CA . LYS A 1 770 ? 19.806 1.815 -42.923 1.00 82.25 770 LYS A CA 1
ATOM 6443 C C . LYS A 1 770 ? 20.050 1.788 -41.432 1.00 82.25 770 LYS A C 1
ATOM 6445 O O . LYS A 1 770 ? 20.979 1.124 -40.990 1.00 82.25 770 LYS A O 1
ATOM 6450 N N . ASN A 1 771 ? 19.180 2.434 -40.678 1.00 87.56 771 ASN A N 1
ATOM 6451 C CA . ASN A 1 771 ? 19.052 2.215 -39.250 1.00 87.56 771 ASN A CA 1
ATOM 6452 C C . ASN A 1 771 ? 18.395 0.841 -39.027 1.00 87.56 771 ASN A C 1
ATOM 6454 O O . ASN A 1 771 ? 17.264 0.602 -39.452 1.00 87.56 771 ASN A O 1
ATOM 6458 N N . ASN A 1 772 ? 19.110 -0.083 -38.396 1.00 83.06 772 ASN A N 1
ATOM 6459 C CA . ASN A 1 772 ? 18.679 -1.467 -38.204 1.00 83.06 772 ASN A CA 1
ATOM 6460 C C . ASN A 1 772 ? 17.622 -1.626 -37.104 1.00 83.06 772 ASN A C 1
ATOM 6462 O O . ASN A 1 772 ? 17.005 -2.682 -37.017 1.00 83.06 772 ASN A O 1
ATOM 6466 N N . VAL A 1 773 ? 17.397 -0.590 -36.293 1.00 89.94 773 VAL A N 1
ATOM 6467 C CA . VAL A 1 773 ? 16.336 -0.555 -35.281 1.00 89.94 773 VAL A CA 1
ATOM 6468 C C . VAL A 1 773 ? 15.054 0.007 -35.887 1.00 89.94 773 VAL A C 1
ATOM 6470 O O . VAL A 1 773 ? 14.001 -0.620 -35.810 1.00 89.94 773 VAL A O 1
ATOM 6473 N N . THR A 1 774 ? 15.137 1.182 -36.516 1.00 91.56 774 THR A N 1
ATOM 6474 C CA . THR A 1 774 ? 13.950 1.917 -36.985 1.00 91.56 774 THR A CA 1
ATOM 6475 C C . THR A 1 774 ? 13.564 1.608 -38.427 1.00 91.56 774 THR A C 1
ATOM 6477 O O . THR A 1 774 ? 12.453 1.910 -38.853 1.00 91.56 774 THR A O 1
ATOM 6480 N N . GLY A 1 775 ? 14.485 1.039 -39.208 1.00 86.25 775 GLY A N 1
ATOM 6481 C CA . GLY A 1 775 ? 14.351 0.870 -40.654 1.00 86.25 775 GLY A CA 1
ATOM 6482 C C . GLY A 1 775 ? 14.576 2.153 -41.462 1.00 86.25 775 GLY A C 1
ATOM 6483 O O . GLY A 1 775 ? 14.568 2.085 -42.692 1.00 86.25 775 GLY A O 1
ATOM 6484 N N . GLY A 1 776 ? 14.792 3.298 -40.803 1.00 87.06 776 GLY A N 1
ATOM 6485 C CA . GLY A 1 776 ? 15.022 4.591 -41.446 1.00 87.06 776 GLY A CA 1
ATOM 6486 C C . GLY A 1 776 ? 16.280 4.613 -42.316 1.00 87.06 776 GLY A C 1
ATOM 6487 O O . GLY A 1 776 ? 17.223 3.855 -42.091 1.00 87.06 776 GLY A O 1
ATOM 6488 N N . VAL A 1 777 ? 16.300 5.493 -43.317 1.00 86.31 777 VAL A N 1
ATOM 6489 C CA . VAL A 1 777 ? 17.406 5.615 -44.276 1.00 86.31 777 VAL A CA 1
ATOM 6490 C C . VAL A 1 777 ? 18.107 6.957 -44.100 1.00 86.31 777 VAL A C 1
ATOM 6492 O O . VAL A 1 777 ? 17.450 7.994 -44.050 1.00 86.31 777 VAL A O 1
ATOM 6495 N N . LYS A 1 778 ? 19.443 6.946 -44.047 1.00 85.00 778 LYS A N 1
ATOM 6496 C CA . LYS A 1 778 ? 20.277 8.149 -43.960 1.00 85.00 778 LYS A CA 1
ATOM 6497 C C . LYS A 1 778 ? 21.286 8.185 -45.101 1.00 85.00 778 LYS A C 1
ATOM 6499 O O . LYS A 1 778 ? 22.021 7.225 -45.306 1.00 85.00 778 LYS A O 1
ATOM 6504 N N . VAL A 1 779 ? 21.327 9.295 -45.832 1.00 85.88 779 VAL A N 1
ATOM 6505 C CA . VAL A 1 779 ? 22.291 9.524 -46.917 1.00 85.88 779 VAL A CA 1
ATOM 6506 C C . VAL A 1 779 ? 23.368 10.481 -46.422 1.00 85.88 779 VAL A C 1
ATOM 6508 O O . VAL A 1 779 ? 23.052 11.562 -45.930 1.00 85.88 779 VAL A O 1
ATOM 6511 N N . VAL A 1 780 ? 24.631 10.085 -46.548 1.00 85.25 780 VAL A N 1
ATOM 6512 C CA . VAL A 1 780 ? 25.796 10.898 -46.179 1.00 85.25 780 VAL A CA 1
ATOM 6513 C C . VAL A 1 780 ? 26.572 11.214 -47.442 1.00 85.25 780 VAL A C 1
ATOM 6515 O O . VAL A 1 780 ? 26.999 10.298 -48.137 1.00 85.25 780 VAL A O 1
ATOM 6518 N N . LYS A 1 781 ? 26.735 12.500 -47.750 1.00 85.06 781 LYS A N 1
ATOM 6519 C CA . LYS A 1 781 ? 27.569 12.963 -48.866 1.00 85.06 781 LYS A CA 1
ATOM 6520 C C . LYS A 1 781 ? 29.023 13.077 -48.406 1.00 85.06 781 LYS A C 1
ATOM 6522 O O . LYS A 1 781 ? 29.247 13.441 -47.252 1.00 85.06 781 LYS A O 1
ATOM 6527 N N . LEU A 1 782 ? 29.955 12.718 -49.289 1.00 76.38 782 LEU A N 1
ATOM 6528 C CA . LEU A 1 782 ? 31.400 12.653 -49.027 1.00 76.38 782 LEU A CA 1
ATOM 6529 C C . LEU A 1 782 ? 32.159 13.889 -49.485 1.00 76.38 782 LEU A C 1
ATOM 6531 O O . LEU A 1 782 ? 31.765 14.453 -50.531 1.00 76.38 782 LEU A O 1
#

Radius of gyration: 41.75 Å; chains: 1; bounding box: 101×87×127 Å